Protein 6SND (pdb70)

CATH classification: 2.60.40.10

Foldseek 3Di:
DKAKAKPPQEDEEAFFDKDKIKMFIPWWLFQQKWKWWDDPPDDIGTAGGSFADGDPPRDPLWGKDDGTGMIMIMRRRHDLVNQTKMKMWGPRDDPIDIYPIYGYAYDDDFDFWDKDKAWADPVVVVVFKTKIKIKTPFGDDPDKDKWKAFVRDTDDPQWDKDKDPQDSPSSGIMMMIIGMGTSVVVVPTFKIKMWMDDPVDPDIDMDIGTPPD/DAKDKDFAAEAEAQAKGKIKIQDDDDFQQPQQKKKFKWWAFVVGDIGTQWIAHSVGDIDGDVVQPVFKDWDADRVRRMIMIMGGNDDQRPFTWMKMFMWGQADPPRPCHPDTDTDDIHPTDTYGYYNDAWDAWDKAWFAWEPVQDDPQKGKIWIKTDFTDDDDKDKDKPVPPDDDQKDWDDWDQDPVRGIMTMIMGIDGPVCAPPDWIWMWMADVNVRDIDIDTHHHDHD/DVVVVVVVVVVVVVVVVVD/DKAKAKPPQEDEDAFFDKDKIKMFIPWFLFQQKWKWFDDPPDDIGTADGSFADGDPPRDPLWGKHDGTGMIMIMRHRHDLQRQTKMKMWGPRDDDIDIYPIYGYAYDDDWDFWDKDKDWFDPVVLVVFKTKIKIKTPFGDDPDKDKWKAFVNHTDPDQKDKDKDDQDSPSSGIMMMIIGMGTSVVVVVTFKIKMWMDDPPDPHIDMDIDGPDD/DWAWDKDFAAEAEAQAKGKMKIAIDDDAQLPQFKKKFKWWADPVGDIGTAKIAGSVGDIDGDVVQPVFKDWDADRVRRMIMIMGGNDDQRPFTWMKMFMWGQADPPGPCHPPTDTDDIHPTGTHGYDPDAWDAWDKDWAAWPCKTKIWIKTDFTDDDDKDKDKPNPPDDPAKDWDDWDQDPVRGIITMIMGIGRPVCQVPDKIWMWMADVNVRDTDIGTHHHDD/DVVVVVVVVVVVVVVVVVD

Secondary structure (DSSP, 8-state):
---EEEE-SEEEE-TT--EEEEEEESS--TT-EEEEEE-TTS--EEEEETTTEEPTTS-TTEEEEEETTEEEEEESS--GGG-EEEEEEE-SSSS-EE---EEEEE----BPPEEEEEPPPHHHHHHTEEEEEEEEEEEBSS-EEEEEEETTEEP-SSEEEEEPPPPTTT--EEEEEEEEEEHHHHHH--EEEEEEEETT-SS-EEEEEETT-/--EEEE--SEE-TTS-EEEEEEE-SS-GGGSSEEEEEEEE-TTS-EEEEEEEETTS-EEE-HHHHTTEEEEEETTTTEEEEEE-S--GGG-EEEEEEEEE---TTSTTTT-----EE---EEEEE-SSPPBPPEEEEE---STTEETTEEEEEEEEEEEBSS--EEEEGGGT--SSEEEPPPEE-TTS-EEEEEEEEEEGGGTTTS-EEEEEEEGGGTEEEEEEE-----/-HHHHHHHHHHHHHHHHH-/---EEEE--SEE-TT--EEEEEEE-SS-TT-TTEEEEEEEE-TT--EEEEEEEETTS-EEE-HHHHTTEEEEEETTTTEEEEEE-S--GGG-EEEEEEEEE---TTSTTTT-----EE----EEEE-SSPPBPPEEEEE----EEEEEEEEEEEBSS--EEEEGGGT--TTEEEPPPEE-TTS-EEEEEEEEEEGGGTTT--EEEEEEEGGGTEEEEEEE----/---EEEE-SEEEE-TT--EEEEEEESS--TT-EEEEEE-SSS--EEEEETTTEEPTTS-TTEEEEEETTEEEEEESS--GGG-SEEEEEE-SSSS-EE---EEEEE----BPPEEEEEPPPHHHHHHTEEEEEEEEEEEBSS-EEEEEEETTEEP-SSEEEEEPPPPTTT--EEEEEEEEEEHHHHHH---EEEEEEETT-SS-EEEEE-S--/-HHHHHHHHHHHHHHHHH-

Radius of gyration: 31.7 Å; Cα contacts (8 Å, |Δi|>4): 2293; chains: 6; bounding box: 96×70×80 Å

Solvent-accessible surface area: 40713 Å² total; per-residue (Å²): 120,4,84,11,22,1,46,55,18,74,38,66,8,41,84,31,64,145,8,75,0,39,0,124,10,79,96,50,0,60,88,20,0,3,0,0,11,19,63,107,49,100,31,10,100,9,0,0,18,4,0,110,57,56,34,115,73,12,30,118,50,9,48,12,45,21,64,31,39,78,1,34,0,21,0,67,68,0,50,68,93,3,34,7,31,0,3,0,0,0,11,44,23,56,9,11,26,15,4,9,2,0,72,1,11,5,75,91,103,76,19,48,11,44,6,3,0,1,32,11,11,102,61,2,28,165,75,32,56,1,0,0,1,0,0,0,10,53,0,28,26,121,130,28,120,17,53,7,54,9,66,124,56,114,58,62,54,52,33,61,80,12,28,14,110,30,40,97,177,56,21,6,20,0,4,6,1,20,1,47,21,52,76,74,57,16,74,154,63,109,52,0,12,0,52,0,48,14,114,47,40,124,75,69,48,74,54,47,15,64,79,88,90,88,117,16,72,15,52,38,54,22,44,15,93,18,171,23,74,1,63,0,57,0,126,6,53,41,39,55,0,46,48,60,85,53,18,0,0,0,0,12,30,32,84,17,91,47,9,42,5,0,0,2,5,34,84,72,50,97,44,18,34,11,65,79,7,117,130,58,6,69,7,58,33,63,108,106,88,30,20,0,34,1,130,0,13,58,2,23,40,48,2,28,0,50,0,18,0,0,25,0,12,27,42,46,66,174,36,132,15,3,4,53,7,10,0,36,48,6,2,155,14,37,55,0,10,8,26,89,30,90,56,91,20,12,43,9,20,24,3,18,5,14,77,68,0,36,45,76,54,64,0,0,2,0,0,4,0,15,40,1,25,1,56,75,20,84,24,38,3,25,95,42,93,38,110,78,40,40,24,63,3,70,21,36,86,25,128,79,30,44,41,8,16,3,0,3,0,34,6,76,43,97,20,41,76,118,93,80,13,43,0,24,3,30,0,168,36,31,116,26,125,41,99,51,95,8,105,71,109,105,91,102,115,15,39,84,1,27,183,41,76,118,89,22,79,145,76,118,142,143,130,9,109,8,59,11,41,57,73,77,35,68,7,45,64,1,33,78,8,71,0,41,1,118,13,75,103,51,0,56,60,18,0,3,1,0,12,14,60,112,44,103,27,8,105,8,1,0,21,5,1,42,56,56,33,102,69,11,28,74,47,8,48,7,35,20,63,31,41,88,2,37,0,17,1,13,5,0,34,43,94,3,31,6,37,0,6,0,0,0,5,49,22,55,10,4,29,15,3,71,10,0,83,1,15,4,70,77,104,68,27,46,12,61,7,40,36,4,48,10,5,107,76,2,27,164,81,30,51,1,2,4,1,0,0,0,6,53,0,26,26,117,129,26,128,17,46,6,59,7,66,133,56,111,46,100,78,44,40,69,85,14,26,14,104,36,47,71,180,67,12,3,26,0,4,5,1,26,3,53,31,49,80,70,55,12,81,146,68,110,51,1,20,0,40,0,49,12,128,29,34,127,74,64,44,76,84,58,37,86,71,81,130,140,25,110,13,67,16,54,37,55,12,40,14,103,18,194,21,89,0,50,1,55,0,125,7,53,40,44,52,0,42,44,79,84,47,20,0,1,0,0,11,28,26,95,58,153,97,14,44,5,0,0,4,6,36,77,74,46,96,53,25,34,11,65,80,7,120,130,60,11,46,6,53,28,68,104,117,88,31,21,0,29,0,131,0,17,69,2,52,72,86,2,27,0,47,0,16,0,0,26,0,11,25,41,43,68,171,38,94,17,1,1,48,4,12,0,29,46,8,3,162,15,35,45,0,10,10,30,153,55,91,64,102,24,12,51,9,12,20,4,7,3,137,105,91,13,4,0,0,0,5,0,22,35,1,26,1,53,63,17,85,28,42,4,33,99,51,89,32,103,93,34,48,24,60,4,64,28,36,102,25,127,78,34,41,39,9,17,3,0,2,0,35,7,75,55,98,20,33,80,113,84,79,16,60,0,26,2,27,0,158,37,31,144,29,166,45,99,49,90,5,104,65,114,163,83,116,12,40,78,0,16,188,40,44,125,91,24,49,145,85,115,128,146

Nearest PDB structures (foldseek):
  6snc-assembly1_A  TM=1.003E+00  e=4.132E-43  Homo sapiens
  7o4y-assembly1_L  TM=9.523E-01  e=2.630E-38  Homo sapiens
  7dzx-assembly1_L  TM=9.570E-01  e=1.676E-37  Homo sapiens
  4kmt-assembly1_L  TM=9.050E-01  e=2.494E-38  Homo sapiens
  7jtg-assembly1_B  TM=9.204E-01  e=7.188E-38  Macaca mulatta

Sequence (918 aa):
DIQMTQSPSSLSASVGDKVTITCRASQSVTKYLNWYQFKTGQAPRILIYGTYTLLSGVSPRFSGAGSGSLYTLTITNIQPEDFATYYCQQAHSTPWTFGQGTHVAANRTVAAPSVFIFPPSDEQLKSGTASVVCLLNNFYPREAKVQWKVDNALQSGNSQESVTEQDSKDSTYSLSSTLTLSKADYEKHKVYACEVTHQGLSSPVTKSFNRGGVQLVESGPGLVQPWGTLSLTCRVSGDSVSNDNYYWAWIRQTPGRELQVIGTIYYSGTTYYNPSLRNRVTISLDKSVNVVSLRLGSVSAADTAQYYCVRMPSHGFWSTSFSYWYFDLWGRGHFVAVSWASTKGPSVFPLAPSSKSTSGGTAALGCLVKDYFPEPVTVSWNSGALTSGVHTFPAVLQSSGLYSLSSVVTVPSSSLGTQTYICNVDHKPSNTKVDKKVEPKSCNWFDITNWLWYIKLFIMIVDIQMTQSPSSLSASVGDKVTITCRASQSVTKYLNWYQFKTGQAPRILIYGTYTLLSGVSPRFSGAGSGSLYTLTITNIQPEDFATYYCQQAHSTPWTFGQGTHVAANRTVAAPSVFIFPPSDEQLKSGTASVVCLLNNFYPREAKVQWKVDNALQSGNSQESVTEQDSKDSTYSLSSTLTLSKADYEKHKVYACEVTHQGLSSPVTKSFNRGGEVQLVESGPGLVQPWGTLSLTCRVSGDSVSNDNYYWAWIRQTPGRELQVIGTIYYSGTTYYNPSLRNRVTISLDKSVNVVSLRLGSVSAADTAQYYCVRMPSHGFWSTSFSYWYFDLWGRGHFVAVSWASTKGPSVFPLAPSGTAALGCLVKDYFPEPVTVSWNSGALTSGVHTFPAVLQSSGLYSLSSVVTVPSSSLGTQTYICNVDHKPSNTKVDKKVEPKSNWFDITNWLWYIKLFIMIV

GO terms:
  GO:0019064 fusion of virus membrane with host plasma membrane (P, IDA)
  GO:0075512 clathrin-dependent endocytosis of virus by host cell (P, IDA)
  GO:0042802 identical protein binding (F, IPI)
  GO:0005515 protein binding (F, IPI)
  GO:0042783 symbiont-mediated evasion of host immune response (P, EXP)
  GO:0046718 symbiont entry into host cell (P, EXP)
  GO:1903905 positive regulation of establishment of T cell polarity (P, IDA)
  GO:1903908 positive regulation of plasma membrane raft polarization (P, IDA)
  GO:1903911 positive regulation of receptor clustering (P, IDA)
  GO:0007015 actin filament organization (P, IDA)
  GO:0019082 viral protein processing (P, IDA)
  GO:0046718 symbiont entry into host cell (P, IDA)
  GO:0048018 receptor ligand activity (F, IDA)
  GO:0020002 host cell plasma membrane (C, IDA)
  GO:0019062 virion attachment to host cell (P, IDA)

InterPro domains:
  IPR000328 Retroviral envelope protein GP41-like [PF00517] (530-719)
  IPR000328 Retroviral envelope protein GP41-like [cd09909] (539-665)
  IPR000777 Human immunodeficiency virus 1, envelope glycoprotein Gp120 [PF00516] (34-511)
  IPR036377 Gp120 core superfamily [G3DSA:2.170.40.20] (44-164)
  IPR036377 Gp120 core superfamily [G3DSA:2.170.40.20] (165-512)
  IPR036377 Gp120 core superfamily [SSF56502] (83-492)
  IPR037527 Envelope glycoprotein Gp160 [MF_04083] (5-856)

B-factor: mean 69.3, std 17.71, range [31.47, 141.69]

Organism: Human immunodeficiency virus type 1 group M subtype B (isolate HXB2) (NCBI:txid11706)

Structure (mmCIF, N/CA/C/O backbone):
data_6SND
#
_entry.id   6SND
#
_cell.length_a   137.707
_cell.length_b   137.707
_cell.length_c   146.719
_cell.angle_alpha   90.000
_cell.angle_beta   90.000
_cell.angle_gamma   90.000
#
_symmetry.space_group_name_H-M   'P 43 21 2'
#
loop_
_entity.id
_entity.type
_entity.pdbx_description
1 polymer 'LN01 light chain'
2 polymer 'LN01 heavy chain'
3 polymer 'Envelope glycoprotein gp160'
4 non-polymer 2-acetamido-2-deoxy-beta-D-glucopyranose
5 non-polymer 'dodecyl 2-(trimethylammonio)ethyl phosphate'
6 non-polymer PHOSPHOCHOLINE
7 non-polymer 1,2-DICAPROYL-SN-PHOSPHATIDYL-L-SERINE
#
loop_
_atom_site.group_PDB
_atom_site.id
_atom_site.type_symbol
_atom_site.label_atom_id
_atom_site.label_alt_id
_atom_site.label_comp_id
_atom_site.label_asym_id
_atom_site.label_entity_id
_atom_site.label_seq_id
_atom_site.pdbx_PDB_ins_code
_atom_site.Cartn_x
_atom_site.Cartn_y
_atom_site.Cartn_z
_atom_site.occupancy
_atom_site.B_iso_or_equiv
_atom_site.auth_seq_id
_atom_site.auth_comp_id
_atom_site.auth_asym_id
_atom_site.auth_atom_id
_atom_site.pdbx_PDB_model_num
ATOM 1 N N . ASP A 1 1 ? 11.01600 -8.46700 10.24900 1.000 66.75653 1 ASP A N 1
ATOM 2 C CA . ASP A 1 1 ? 10.73400 -9.85500 10.59700 1.000 58.65091 1 ASP A CA 1
ATOM 3 C C . ASP A 1 1 ? 11.81100 -10.43700 11.51000 1.000 58.40401 1 ASP A C 1
ATOM 4 O O . ASP A 1 1 ? 13.00400 -10.21700 11.30000 1.000 62.49916 1 ASP A O 1
ATOM 9 N N . ILE A 1 2 ? 11.37800 -11.17600 12.53000 1.000 55.76130 2 ILE A N 1
ATOM 10 C CA . ILE A 1 2 ? 12.30900 -11.80200 13.46200 1.000 56.08991 2 ILE A CA 1
ATOM 11 C C . ILE A 1 2 ? 12.97600 -12.98100 12.76500 1.000 51.89340 2 ILE A C 1
ATOM 12 O O . ILE A 1 2 ? 12.30700 -13.93200 12.34200 1.000 45.81449 2 ILE A O 1
ATOM 17 N N . GLN A 1 3 ? 14.29900 -12.92400 12.64600 1.000 52.47418 3 GLN A N 1
ATOM 18 C CA . GLN A 1 3 ? 15.06200 -14.00500 12.03900 1.000 49.60901 3 GLN A CA 1
ATOM 19 C C . GLN A 1 3 ? 15.38000 -15.09200 13.06000 1.000 47.68880 3 GLN A C 1
ATOM 20 O O . GLN A 1 3 ? 15.72400 -14.80700 14.21000 1.000 51.57540 3 GLN A O 1
ATOM 26 N N . MET A 1 4 ? 15.25900 -16.34400 12.62300 1.000 47.18550 4 MET A N 1
ATOM 27 C CA . MET A 1 4 ? 15.35700 -17.52200 13.47500 1.000 45.14202 4 MET A CA 1
ATOM 28 C C . MET A 1 4 ? 16.45100 -18.43800 12.94300 1.000 44.88007 4 MET A C 1
ATOM 29 O O . MET A 1 4 ? 16.53200 -18.67300 11.73300 1.000 42.83127 4 MET A O 1
ATOM 34 N N . THR A 1 5 ? 17.29200 -18.96500 13.83600 1.000 49.73916 5 THR A N 1
ATOM 35 C CA . THR A 1 5 ? 18.35000 -19.87500 13.40900 1.000 49.71354 5 THR A CA 1
ATOM 36 C C . THR A 1 5 ? 18.48300 -21.05000 14.36600 1.000 48.32559 5 THR A C 1
ATOM 37 O O . THR A 1 5 ? 18.61800 -20.86300 15.57900 1.000 51.71230 5 THR A O 1
ATOM 41 N N . GLN A 1 6 ? 18.43800 -22.25600 13.80600 1.000 44.57624 6 GLN A N 1
ATOM 42 C CA . GLN A 1 6 ? 18.59600 -23.49800 14.54500 1.000 43.57498 6 GLN A CA 1
ATOM 43 C C . GLN A 1 6 ? 20.02200 -24.01800 14.40300 1.000 47.06577 6 GLN A C 1
ATOM 44 O O . GLN A 1 6 ? 20.69000 -23.79000 13.39100 1.000 48.22586 6 GLN A O 1
ATOM 50 N N . SER A 1 7 ? 20.48200 -24.72600 15.43400 1.000 46.90446 7 SER A N 1
ATOM 51 C CA . SER A 1 7 ? 21.76700 -25.40500 15.41400 1.000 50.62564 7 SER A CA 1
ATOM 52 C C . SER A 1 7 ? 21.67700 -26.73300 16.15500 1.000 50.35272 7 SER A C 1
ATOM 53 O O . SER A 1 7 ? 21.04700 -26.81400 17.22400 1.000 50.64224 7 SER A O 1
ATOM 56 N N . PRO A 1 8 ? 22.28500 -27.79900 15.60700 1.000 51.00354 8 PRO A N 1
ATOM 57 C CA . PRO A 1 8 ? 22.94300 -27.75800 14.29600 1.000 51.02573 8 PRO A CA 1
ATOM 58 C C . PRO A 1 8 ? 21.95000 -27.87100 13.14300 1.000 44.98252 8 PRO A C 1
ATOM 59 O O . PRO A 1 8 ? 20.80200 -28.25200 13.36700 1.000 40.75297 8 PRO A O 1
ATOM 63 N N . SER A 1 9 ? 22.38600 -27.52900 11.92900 1.000 51.81596 9 SER A N 1
ATOM 64 C CA . SER A 1 9 ? 21.51300 -27.67300 10.76800 1.000 47.18346 9 SER A CA 1
ATOM 65 C C . SER A 1 9 ? 21.15200 -29.13600 10.54100 1.000 45.14122 9 SER A C 1
ATOM 66 O O . SER A 1 9 ? 19.98700 -29.47200 10.29900 1.000 40.92478 9 SER A O 1
ATOM 69 N N . SER A 1 10 ? 22.14300 -30.02000 10.61500 1.000 45.13596 10 SER A N 1
ATOM 70 C CA . SER A 1 10 ? 21.92100 -31.45500 10.58000 1.000 45.19276 10 SER A CA 1
ATOM 71 C C . SER A 1 10 ? 22.72300 -32.11200 11.69400 1.000 50.13902 10 SER A C 1
ATOM 72 O O . SER A 1 10 ? 23.76400 -31.60200 12.11600 1.000 54.42479 10 SER A O 1
ATOM 75 N N . LEU A 1 11 ? 22.22100 -33.24600 12.17100 1.000 49.65016 11 LEU A N 1
ATOM 76 C CA . LEU A 1 11 ? 22.95400 -34.07700 13.11200 1.000 55.52951 11 LEU A CA 1
ATOM 77 C C . LEU A 1 11 ? 22.51100 -35.51600 12.90500 1.000 56.93097 11 LEU A C 1
ATOM 78 O O . LEU A 1 11 ? 21.49700 -35.78700 12.25700 1.000 53.06689 11 LEU A O 1
ATOM 83 N N . SER A 1 12 ? 23.27700 -36.44300 13.47300 1.000 52.60452 12 SER A N 1
ATOM 84 C CA . SER A 1 12 ? 22.87000 -37.83800 13.50200 1.000 55.77757 12 SER A CA 1
ATOM 85 C C . SER A 1 12 ? 23.16100 -38.42500 14.87400 1.000 62.04889 12 SER A C 1
ATOM 86 O O . SER A 1 12 ? 24.09900 -38.01000 15.56100 1.000 65.89516 12 SER A O 1
ATOM 89 N N . ALA A 1 13 ? 22.34100 -39.39700 15.26400 1.000 54.07303 13 ALA A N 1
ATOM 90 C CA . ALA A 1 13 ? 22.35100 -39.91100 16.62300 1.000 60.31028 13 ALA A CA 1
ATOM 91 C C . ALA A 1 13 ? 22.02100 -41.39600 16.60400 1.000 66.92931 13 ALA A C 1
ATOM 92 O O . ALA A 1 13 ? 21.26800 -41.86900 15.74800 1.000 64.51620 13 ALA A O 1
ATOM 94 N N . SER A 1 14 ? 22.59300 -42.12300 17.55800 1.000 65.03902 14 SER A N 1
ATOM 95 C CA . SER A 1 14 ? 22.23400 -43.51600 17.77500 1.000 73.14248 14 SER A CA 1
ATOM 96 C C . SER A 1 14 ? 20.98300 -43.59800 18.64100 1.000 72.90162 14 SER A C 1
ATOM 97 O O . SER A 1 14 ? 20.72800 -42.73000 19.48100 1.000 69.78301 14 SER A O 1
ATOM 100 N N . VAL A 1 15 ? 20.19200 -44.65200 18.42000 1.000 62.59443 15 VAL A N 1
ATOM 101 C CA . VAL A 1 15 ? 18.98100 -44.85100 19.20900 1.000 64.11934 15 VAL A CA 1
ATOM 102 C C . VAL A 1 15 ? 19.34000 -44.93700 20.68500 1.000 71.79452 15 VAL A C 1
ATOM 103 O O . VAL A 1 15 ? 20.22000 -45.70900 21.08700 1.000 81.52157 15 VAL A O 1
ATOM 107 N N . GLY A 1 16 ? 18.64700 -44.14000 21.50300 1.000 71.40476 16 GLY A N 1
ATOM 108 C CA . GLY A 1 16 ? 18.87900 -44.05900 22.93000 1.000 78.18492 16 GLY A CA 1
ATOM 109 C C . GLY A 1 16 ? 19.54500 -42.76600 23.36200 1.000 73.23566 16 GLY A C 1
ATOM 110 O O . GLY A 1 16 ? 19.31800 -42.31000 24.49000 1.000 75.60020 16 GLY A O 1
ATOM 111 N N . ASP A 1 17 ? 20.37200 -42.18000 22.49700 1.000 81.33238 17 ASP A N 1
ATOM 112 C CA . ASP A 1 17 ? 21.09700 -40.96000 22.82300 1.000 77.87268 17 ASP A CA 1
ATOM 113 C C . ASP A 1 17 ? 20.13600 -39.83200 23.19700 1.000 70.60143 17 ASP A C 1
ATOM 114 O O . ASP A 1 17 ? 18.96800 -39.81100 22.79900 1.000 65.49144 17 ASP A O 1
ATOM 119 N N . LYS A 1 18 ? 20.65000 -38.88100 23.97100 1.000 76.31770 18 LYS A N 1
ATOM 120 C CA . LYS A 1 18 ? 19.98200 -37.60300 24.17000 1.000 69.50892 18 LYS A CA 1
ATOM 121 C C . LYS A 1 18 ? 20.35900 -36.66000 23.03500 1.000 61.45789 18 LYS A C 1
ATOM 122 O O . LYS A 1 18 ? 21.52100 -36.60400 22.62100 1.000 63.04561 18 LYS A O 1
ATOM 128 N N . VAL A 1 19 ? 19.37600 -35.91900 22.53000 1.000 66.76115 19 VAL A N 1
ATOM 129 C CA . VAL A 1 19 ? 19.59100 -35.00700 21.40900 1.000 59.63091 19 VAL A CA 1
ATOM 130 C C . VAL A 1 19 ? 19.01200 -33.65300 21.78400 1.000 55.96128 19 VAL A C 1
ATOM 131 O O . VAL A 1 19 ? 17.82900 -33.55500 22.12700 1.000 54.11383 19 VAL A O 1
ATOM 135 N N . THR A 1 20 ? 19.83300 -32.60800 21.71300 1.000 55.25034 20 THR A N 1
ATOM 136 C CA . THR A 1 20 ? 19.36500 -31.25500 21.97200 1.000 52.64812 20 THR A CA 1
ATOM 137 C C . THR A 1 20 ? 19.54200 -30.37700 20.74300 1.000 47.20014 20 THR A C 1
ATOM 138 O O . THR A 1 20 ? 20.58900 -30.40300 20.08700 1.000 48.20745 20 THR A O 1
ATOM 142 N N . ILE A 1 21 ? 18.50400 -29.60200 20.44400 1.000 51.83466 21 ILE A N 1
ATOM 143 C CA . ILE A 1 21 ? 18.42800 -28.74300 19.27000 1.000 47.04253 21 ILE A CA 1
ATOM 144 C C . ILE A 1 21 ? 18.21400 -27.32400 19.77400 1.000 48.26258 21 ILE A C 1
ATOM 145 O O . ILE A 1 21 ? 17.27600 -27.07600 20.54100 1.000 48.51026 21 ILE A O 1
ATOM 150 N N . THR A 1 22 ? 19.07200 -26.39600 19.35700 1.000 48.15546 22 THR A N 1
ATOM 151 C CA . THR A 1 22 ? 19.03900 -25.03900 19.88400 1.000 51.25189 22 THR A CA 1
ATOM 152 C C . THR A 1 22 ? 18.46200 -24.09400 18.84100 1.000 47.79629 22 THR A C 1
ATOM 153 O O . THR A 1 22 ? 18.74000 -24.22700 17.64700 1.000 44.99229 22 THR A O 1
ATOM 157 N N . CYS A 1 23 ? 17.64600 -23.14800 19.29900 1.000 49.67885 23 CYS A N 1
ATOM 158 C CA . CYS A 1 23 ? 16.96800 -22.18600 18.43600 1.000 47.11108 23 CYS A CA 1
ATOM 159 C C . CYS A 1 23 ? 17.19500 -20.78700 18.99300 1.000 52.39696 23 CYS A C 1
ATOM 160 O O . CYS A 1 23 ? 16.74000 -20.47500 20.10000 1.000 54.78848 23 CYS A O 1
ATOM 163 N N . ARG A 1 24 ? 17.92400 -19.95800 18.24700 1.000 51.68324 24 ARG A N 1
ATOM 164 C CA . ARG A 1 24 ? 18.20500 -18.58900 18.64800 1.000 57.28727 24 ARG A CA 1
ATOM 165 C C . ARG A 1 24 ? 17.46000 -17.61000 17.75000 1.000 55.60255 24 ARG A C 1
ATOM 166 O O . ARG A 1 24 ? 17.29600 -17.84300 16.54600 1.000 51.89803 24 ARG A O 1
ATOM 174 N N . ALA A 1 25 ? 17.00100 -16.51800 18.35400 1.000 45.90794 25 ALA A N 1
ATOM 175 C CA . ALA A 1 25 ? 16.19200 -15.51000 17.69100 1.000 45.15027 25 ALA A CA 1
ATOM 176 C C . ALA A 1 25 ? 16.90900 -14.16800 17.70700 1.000 52.29709 25 ALA A C 1
ATOM 177 O O . ALA A 1 25 ? 17.74700 -13.90200 18.57400 1.000 57.96933 25 ALA A O 1
ATOM 179 N N . SER A 1 26 ? 16.57300 -13.32200 16.73000 1.000 47.36148 26 SER A N 1
ATOM 180 C CA . SER A 1 26 ? 17.26200 -12.04400 16.58600 1.000 54.92507 26 SER A CA 1
ATOM 181 C C . SER A 1 26 ? 16.82800 -11.06000 17.66600 1.000 59.66084 26 SER A C 1
ATOM 182 O O . SER A 1 26 ? 17.61300 -10.19500 18.07100 1.000 67.36943 26 SER A O 1
ATOM 185 N N . GLN A 1 27 ? 15.59400 -11.18100 18.14300 1.000 56.33000 27 GLN A N 1
ATOM 186 C CA . GLN A 1 27 ? 15.08700 -10.46500 19.30200 1.000 60.51539 27 GLN A CA 1
ATOM 187 C C . GLN A 1 27 ? 14.81000 -11.45200 20.42700 1.000 57.98515 27 GLN A C 1
ATOM 188 O O . GLN A 1 27 ? 15.01300 -12.66200 20.29400 1.000 53.12209 27 GLN A O 1
ATOM 194 N N . SER A 1 28 ? 14.33700 -10.91900 21.54800 1.000 64.24263 28 SER A N 1
ATOM 195 C CA . SER A 1 28 ? 13.70800 -11.75400 22.55700 1.000 62.00730 28 SER A CA 1
ATOM 196 C C . SER A 1 28 ? 12.27700 -12.05800 22.13300 1.000 56.01674 28 SER A C 1
ATOM 197 O O . SER A 1 28 ? 11.54400 -11.17600 21.67800 1.000 56.62269 28 SER A O 1
ATOM 200 N N . VAL A 1 29 ? 11.88500 -13.32000 22.29000 1.000 59.31155 29 VAL A N 1
ATOM 201 C CA . VAL A 1 29 ? 10.57500 -13.80500 21.87500 1.000 53.79391 29 VAL A CA 1
ATOM 202 C C . VAL A 1 29 ? 9.67900 -14.09300 23.07100 1.000 55.50087 29 VAL A C 1
ATOM 203 O O . VAL A 1 29 ? 8.49500 -14.41800 22.89200 1.000 52.39207 29 VAL A O 1
ATOM 207 N N . THR A 1 30 ? 10.16800 -13.82400 24.28300 1.000 55.88708 30 THR A N 1
ATOM 208 C CA . THR A 1 30 ? 9.47100 -14.06900 25.54200 1.000 59.07746 30 THR A CA 1
ATOM 209 C C . THR A 1 30 ? 8.60000 -15.31700 25.47800 1.000 54.11913 30 THR A C 1
ATOM 210 O O . THR A 1 30 ? 7.37000 -15.23300 25.48400 1.000 53.61867 30 THR A O 1
ATOM 214 N N . LYS A 1 31 ? 9.24800 -16.47300 25.37100 1.000 54.62026 31 LYS A N 1
ATOM 215 C CA . LYS A 1 31 ? 8.67100 -17.80000 25.55900 1.000 51.84923 31 LYS A CA 1
ATOM 216 C C . LYS A 1 31 ? 7.52800 -18.12700 24.60100 1.000 46.65364 31 LYS A C 1
ATOM 217 O O . LYS A 1 31 ? 6.86100 -19.15400 24.77900 1.000 45.54455 31 LYS A O 1
ATOM 223 N N . TYR A 1 32 ? 7.27500 -17.30100 23.58600 1.000 53.60202 32 TYR A N 1
ATOM 224 C CA . TYR A 1 32 ? 6.30100 -17.65800 22.55000 1.000 49.06440 32 TYR A CA 1
ATOM 225 C C . TYR A 1 32 ? 7.01000 -18.44400 21.44600 1.000 43.90489 32 TYR A C 1
ATOM 226 O O . TYR A 1 32 ? 7.25100 -17.96000 20.33900 1.000 41.33987 32 TYR A O 1
ATOM 235 N N . LEU A 1 33 ? 7.32000 -19.70000 21.75900 1.000 47.77300 33 LEU A N 1
ATOM 236 C CA . LEU A 1 33 ? 8.21000 -20.49400 20.92000 1.000 44.19627 33 LEU A CA 1
ATOM 237 C C . LEU A 1 33 ? 7.61800 -21.88400 20.74900 1.000 41.98744 33 LEU A C 1
ATOM 238 O O . LEU A 1 33 ? 7.40600 -22.59300 21.73800 1.000 44.84983 33 LEU A O 1
ATOM 243 N N . ASN A 1 34 ? 7.35600 -22.27100 19.50400 1.000 44.23542 34 ASN A N 1
ATOM 244 C CA . ASN A 1 34 ? 6.69900 -23.52900 19.18800 1.000 42.33513 34 ASN A CA 1
ATOM 245 C C . ASN A 1 34 ? 7.66700 -24.44700 18.45100 1.000 38.59576 34 ASN A C 1
ATOM 246 O O . ASN A 1 34 ? 8.56100 -23.98400 17.73800 1.000 36.32831 34 ASN A O 1
ATOM 251 N N . TRP A 1 35 ? 7.47800 -25.75400 18.62200 1.000 43.06610 35 TRP A N 1
ATOM 252 C CA . TRP A 1 35 ? 8.29300 -26.76800 17.97000 1.000 40.63684 35 TRP A CA 1
ATOM 253 C C . TRP A 1 35 ? 7.39000 -27.70800 17.18400 1.000 39.61647 35 TRP A C 1
ATOM 254 O O . TRP A 1 35 ? 6.39100 -28.21300 17.72400 1.000 43.09627 35 TRP A O 1
ATOM 265 N N . TYR A 1 36 ? 7.82300 -28.02300 15.95500 1.000 40.61526 36 TYR A N 1
ATOM 266 C CA . TYR A 1 36 ? 7.09300 -28.86300 15.01400 1.000 40.48576 36 TYR A CA 1
ATOM 267 C C . TYR A 1 36 ? 7.99600 -29.97200 14.49300 1.000 40.29655 36 TYR A C 1
ATOM 268 O O . TYR A 1 36 ? 9.21200 -29.79200 14.34800 1.000 38.61175 36 TYR A O 1
ATOM 277 N N . GLN A 1 37 ? 7.36800 -31.10100 14.15900 1.000 39.53162 37 GLN A N 1
ATOM 278 C CA . GLN A 1 37 ? 8.02200 -32.27000 13.58200 1.000 40.90634 37 GLN A CA 1
ATOM 279 C C . GLN A 1 37 ? 7.56600 -32.51700 12.14800 1.000 40.59717 37 GLN A C 1
ATOM 280 O O . GLN A 1 37 ? 6.36200 -32.57600 11.87400 1.000 43.01506 37 GLN A O 1
ATOM 286 N N . PHE A 1 38 ? 8.53100 -32.66200 11.24200 1.000 41.66394 38 PHE A N 1
ATOM 287 C CA . PHE A 1 38 ? 8.30300 -32.90300 9.82300 1.000 42.01644 38 PHE A CA 1
ATOM 288 C C . PHE A 1 38 ? 8.92800 -34.24200 9.46100 1.000 45.64769 38 PHE A C 1
ATOM 289 O O . PHE A 1 38 ? 10.14600 -34.42100 9.59800 1.000 44.82557 38 PHE A O 1
ATOM 297 N N . LYS A 1 39 ? 8.09000 -35.19300 9.05200 1.000 50.81267 39 LYS A N 1
ATOM 298 C CA . LYS A 1 39 ? 8.55200 -36.44900 8.48500 1.000 55.25415 39 LYS A CA 1
ATOM 299 C C . LYS A 1 39 ? 7.95700 -36.62200 7.09600 1.000 57.79564 39 LYS A C 1
ATOM 300 O O . LYS A 1 39 ? 6.83100 -36.19200 6.82900 1.000 58.81996 39 LYS A O 1
ATOM 306 N N . THR A 1 40 ? 8.72300 -37.25000 6.20800 1.000 71.25832 40 THR A N 1
ATOM 307 C CA . THR A 1 40 ? 8.20100 -37.59500 4.89300 1.000 75.54171 40 THR A CA 1
ATOM 308 C C . THR A 1 40 ? 7.16200 -38.70100 5.03900 1.000 83.43409 40 THR A C 1
ATOM 309 O O . THR A 1 40 ? 7.39600 -39.69100 5.73800 1.000 87.01111 40 THR A O 1
ATOM 313 N N . GLY A 1 41 ? 6.01800 -38.54500 4.38000 1.000 80.91159 41 GLY A N 1
ATOM 314 C CA . GLY A 1 41 ? 4.97400 -39.54100 4.51100 1.000 89.51210 41 GLY A CA 1
ATOM 315 C C . GLY A 1 41 ? 3.75200 -39.05500 5.26100 1.000 90.39993 41 GLY A C 1
ATOM 316 O O . GLY A 1 41 ? 2.62000 -39.35400 4.86700 1.000 97.36636 41 GLY A O 1
ATOM 317 N N . GLN A 1 42 ? 3.96000 -38.30500 6.33700 1.000 77.30985 42 GLN A N 1
ATOM 318 C CA . GLN A 1 42 ? 2.87400 -37.82400 7.17600 1.000 78.43576 42 GLN A CA 1
ATOM 319 C C . GLN A 1 42 ? 2.76700 -36.30800 7.07700 1.000 71.52804 42 GLN A C 1
ATOM 320 O O . GLN A 1 42 ? 3.66800 -35.62000 6.59000 1.000 65.28127 42 GLN A O 1
ATOM 326 N N . ALA A 1 43 ? 1.63900 -35.79600 7.55800 1.000 64.26686 43 ALA A N 1
ATOM 327 C CA . ALA A 1 43 ? 1.45300 -34.36200 7.66000 1.000 58.77804 43 ALA A CA 1
ATOM 328 C C . ALA A 1 43 ? 2.33400 -33.79500 8.77100 1.000 51.99665 43 ALA A C 1
ATOM 329 O O . ALA A 1 43 ? 2.59400 -34.46900 9.77100 1.000 53.46420 43 ALA A O 1
ATOM 331 N N . PRO A 1 44 ? 2.83900 -32.57300 8.59600 1.000 45.26796 44 PRO A N 1
ATOM 332 C CA . PRO A 1 44 ? 3.53000 -31.89100 9.69600 1.000 40.04594 44 PRO A CA 1
ATOM 333 C C . PRO A 1 44 ? 2.73100 -31.95100 10.99000 1.000 43.79034 44 PRO A C 1
ATOM 334 O O . PRO A 1 44 ? 1.50000 -32.01200 10.98900 1.000 49.34879 44 PRO A O 1
ATOM 338 N N . ARG A 1 45 ? 3.45500 -31.91500 12.10200 1.000 43.67696 45 ARG A N 1
ATOM 339 C CA . ARG A 1 45 ? 2.89000 -32.23600 13.40200 1.000 48.11932 45 ARG A CA 1
ATOM 340 C C . ARG A 1 45 ? 3.53300 -31.35100 14.45500 1.000 44.49355 45 ARG A C 1
ATOM 341 O O . ARG A 1 45 ? 4.76200 -31.30100 14.55700 1.000 40.65292 45 ARG A O 1
ATOM 349 N N . ILE A 1 46 ? 2.70900 -30.65200 15.22900 1.000 43.17881 46 ILE A N 1
ATOM 350 C CA . ILE A 1 46 ? 3.22900 -29.85900 16.33400 1.000 41.47076 46 ILE A CA 1
ATOM 351 C C . ILE A 1 46 ? 3.59300 -30.80800 17.46500 1.000 45.13910 46 ILE A C 1
ATOM 352 O O . ILE A 1 46 ? 2.97600 -31.86500 17.64000 1.000 50.51382 46 ILE A O 1
ATOM 357 N N . LEU A 1 47 ? 4.61300 -30.44700 18.23700 1.000 40.86671 47 LEU A N 1
ATOM 358 C CA . LEU A 1 47 ? 4.85400 -31.17800 19.47000 1.000 45.81796 47 LEU A CA 1
ATOM 359 C C . LEU A 1 47 ? 4.92300 -30.25300 20.67600 1.000 47.45919 47 LEU A C 1
ATOM 360 O O . LEU A 1 47 ? 4.49000 -30.63900 21.76600 1.000 53.20637 47 LEU A O 1
ATOM 365 N N . ILE A 1 48 ? 5.44400 -29.03600 20.52000 1.000 46.28019 48 ILE A N 1
ATOM 366 C CA . ILE A 1 48 ? 5.46000 -28.12700 21.66100 1.000 49.14213 48 ILE A CA 1
ATOM 367 C C . ILE A 1 48 ? 4.96300 -26.74500 21.26600 1.000 47.18495 48 ILE A C 1
ATOM 368 O O . ILE A 1 48 ? 5.16100 -26.29400 20.13700 1.000 42.62049 48 ILE A O 1
ATOM 373 N N . TYR A 1 49 ? 4.29000 -26.07900 22.20500 1.000 43.23706 49 TYR A N 1
ATOM 374 C CA . TYR A 1 49 ? 3.89800 -24.69100 22.02900 1.000 42.84913 49 TYR A CA 1
ATOM 375 C C . TYR A 1 49 ? 4.24100 -23.94800 23.31200 1.000 46.83447 49 TYR A C 1
ATOM 376 O O . TYR A 1 49 ? 4.18800 -24.51200 24.40800 1.000 51.23143 49 TYR A O 1
ATOM 385 N N . GLY A 1 50 ? 4.58800 -22.67500 23.16100 1.000 43.78443 50 GLY A N 1
ATOM 386 C CA . GLY A 1 50 ? 4.93500 -21.82500 24.28300 1.000 48.01504 50 GLY A CA 1
ATOM 387 C C . GLY A 1 50 ? 6.07800 -22.35100 25.13000 1.000 50.40800 50 GLY A C 1
ATOM 388 O O . GLY A 1 50 ? 5.94800 -22.44900 26.35400 1.000 55.76760 50 GLY A O 1
ATOM 389 N N . THR A 1 51 ? 7.18300 -22.72400 24.47900 1.000 49.92019 51 THR A N 1
ATOM 390 C CA . THR A 1 51 ? 8.40700 -23.19300 25.12900 1.000 52.38488 51 THR A CA 1
ATOM 391 C C . THR A 1 51 ? 8.29500 -24.56400 25.79000 1.000 54.95585 51 THR A C 1
ATOM 392 O O . THR A 1 51 ? 9.03700 -25.48400 25.43400 1.000 53.37982 51 THR A O 1
ATOM 396 N N . TYR A 1 52 ? 7.38200 -24.71600 26.75600 1.000 48.79602 52 TYR A N 1
ATOM 397 C CA . TYR A 1 52 ? 7.35000 -25.91200 27.59100 1.000 53.29277 52 TYR A CA 1
ATOM 398 C C . TYR A 1 52 ? 6.18500 -26.86100 27.34700 1.000 53.48830 52 TYR A C 1
ATOM 399 O O . TYR A 1 52 ? 6.30600 -28.04300 27.68500 1.000 56.42660 52 TYR A O 1
ATOM 408 N N . THR A 1 53 ? 5.07500 -26.40000 26.77800 1.000 52.67493 53 THR A N 1
ATOM 409 C CA . THR A 1 53 ? 3.84200 -27.18200 26.81500 1.000 55.51907 53 THR A CA 1
ATOM 410 C C . THR A 1 53 ? 3.84500 -28.28400 25.75800 1.000 52.11651 53 THR A C 1
ATOM 411 O O . THR A 1 53 ? 4.00200 -28.01500 24.56300 1.000 46.14974 53 THR A O 1
ATOM 415 N N . LEU A 1 54 ? 3.66500 -29.52400 26.21500 1.000 54.43214 54 LEU A N 1
ATOM 416 C CA . LEU A 1 54 ? 3.50800 -30.67600 25.33800 1.000 53.36622 54 LEU A CA 1
ATOM 417 C C . LEU A 1 54 ? 2.06000 -30.78900 24.87900 1.000 55.28696 54 LEU A C 1
ATOM 418 O O . LEU A 1 54 ? 1.13200 -30.50300 25.64100 1.000 60.60516 54 LEU A O 1
ATOM 423 N N . LEU A 1 55 ? 1.86200 -31.20900 23.63300 1.000 50.43546 55 LEU A N 1
ATOM 424 C CA . LEU A 1 55 ? 0.50800 -31.46900 23.16700 1.000 53.83290 55 LEU A CA 1
ATOM 425 C C . LEU A 1 55 ? 0.15300 -32.93900 23.37400 1.000 60.75523 55 LEU A C 1
ATOM 426 O O . LEU A 1 55 ? 1.02600 -33.80200 23.49600 1.000 61.15865 55 LEU A O 1
ATOM 431 N N . SER A 1 56 ? -1.15100 -33.20700 23.44600 1.000 64.25709 56 SER A N 1
ATOM 432 C CA . SER A 1 56 ? -1.63300 -34.57100 23.62400 1.000 72.50663 56 SER A CA 1
ATOM 433 C C . SER A 1 56 ? -1.08000 -35.48400 22.53500 1.000 70.17871 56 SER A C 1
ATOM 434 O O . SER A 1 56 ? -0.97000 -35.09200 21.37000 1.000 64.07002 56 SER A O 1
ATOM 437 N N . GLY A 1 57 ? -0.73500 -36.71200 22.91600 1.000 77.42991 57 GLY A N 1
ATOM 438 C CA . GLY A 1 57 ? -0.22700 -37.67900 21.96800 1.000 76.87475 57 GLY A CA 1
ATOM 439 C C . GLY A 1 57 ? 1.22800 -37.51100 21.59500 1.000 68.97368 57 GLY A C 1
ATOM 440 O O . GLY A 1 57 ? 1.77500 -38.37400 20.89700 1.000 69.24308 57 GLY A O 1
ATOM 441 N N . VAL A 1 58 ? 1.87100 -36.43200 22.02600 1.000 63.18150 58 VAL A N 1
ATOM 442 C CA . VAL A 1 58 ? 3.31300 -36.28600 21.87700 1.000 57.27755 58 VAL A CA 1
ATOM 443 C C . VAL A 1 58 ? 3.99300 -36.99800 23.03700 1.000 63.22107 58 VAL A C 1
ATOM 444 O O . VAL A 1 58 ? 3.61500 -36.81400 24.20100 1.000 68.39378 58 VAL A O 1
ATOM 448 N N . SER A 1 59 ? 4.99800 -37.81000 22.72600 1.000 63.45155 59 SER A N 1
ATOM 449 C CA . SER A 1 59 ? 5.65200 -38.59000 23.75900 1.000 70.38679 59 SER A CA 1
ATOM 450 C C . SER A 1 59 ? 6.46900 -37.68200 24.67800 1.000 68.39906 59 SER A C 1
ATOM 451 O O . SER A 1 59 ? 7.03400 -36.67900 24.23500 1.000 60.67182 59 SER A O 1
ATOM 454 N N . PRO A 1 60 ? 6.54000 -38.01500 25.97100 1.000 68.66795 60 PRO A N 1
ATOM 455 C CA . PRO A 1 60 ? 7.25300 -37.15200 26.92300 1.000 68.36349 60 PRO A CA 1
ATOM 456 C C . PRO A 1 60 ? 8.76400 -37.18900 26.77700 1.000 66.08632 60 PRO A C 1
ATOM 457 O O . PRO A 1 60 ? 9.45200 -36.48300 27.52400 1.000 66.49729 60 PRO A O 1
ATOM 461 N N . ARG A 1 61 ? 9.30100 -38.00000 25.85900 1.000 74.12065 61 ARG A N 1
ATOM 462 C CA . ARG A 1 61 ? 10.70700 -37.86800 25.49200 1.000 70.82618 61 ARG A CA 1
ATOM 463 C C . ARG A 1 61 ? 11.01800 -36.45000 25.03600 1.000 62.13450 61 ARG A C 1
ATOM 464 O O . ARG A 1 61 ? 12.09500 -35.91500 25.32400 1.000 61.60261 61 ARG A O 1
ATOM 472 N N . PHE A 1 62 ? 10.08600 -35.83000 24.31900 1.000 61.32255 62 PHE A N 1
ATOM 473 C CA . PHE A 1 62 ? 10.25500 -34.45000 23.89400 1.000 54.13142 62 PHE A CA 1
ATOM 474 C C . PHE A 1 62 ? 10.05000 -33.50500 25.06800 1.000 56.66926 62 PHE A C 1
ATOM 475 O O . PHE A 1 62 ? 9.12300 -33.67300 25.86600 1.000 61.62034 62 PHE A O 1
ATOM 483 N N . SER A 1 63 ? 10.91500 -32.50200 25.17100 1.000 56.04392 63 SER A N 1
ATOM 484 C CA . SER A 1 63 ? 10.79900 -31.53500 26.25000 1.000 59.02619 63 SER A CA 1
ATOM 485 C C . SER A 1 63 ? 11.39500 -30.21300 25.79700 1.000 54.29984 63 SER A C 1
ATOM 486 O O . SER A 1 63 ? 12.42500 -30.18500 25.12100 1.000 51.78590 63 SER A O 1
ATOM 489 N N . GLY A 1 64 ? 10.74200 -29.12200 26.17400 1.000 57.37206 64 GLY A N 1
ATOM 490 C CA . GLY A 1 64 ? 11.16000 -27.82200 25.69900 1.000 53.87813 64 GLY A CA 1
ATOM 491 C C . GLY A 1 64 ? 11.70600 -26.98100 26.83000 1.000 59.42846 64 GLY A C 1
ATOM 492 O O . GLY A 1 64 ? 11.35000 -27.18900 27.99300 1.000 65.20612 64 GLY A O 1
ATOM 493 N N . ALA A 1 65 ? 12.55800 -26.01500 26.50300 1.000 53.76267 65 ALA A N 1
ATOM 494 C CA . ALA A 1 65 ? 13.17400 -25.19100 27.53200 1.000 59.76973 65 ALA A CA 1
ATOM 495 C C . ALA A 1 65 ? 13.68400 -23.92300 26.87500 1.000 57.88162 65 ALA A C 1
ATOM 496 O O . ALA A 1 65 ? 13.87600 -23.87200 25.66100 1.000 52.85621 65 ALA A O 1
ATOM 498 N N . GLY A 1 66 ? 13.86700 -22.88700 27.68300 1.000 52.83186 66 GLY A N 1
ATOM 499 C CA . GLY A 1 66 ? 14.49800 -21.69400 27.16200 1.000 52.81893 66 GLY A CA 1
ATOM 500 C C . GLY A 1 66 ? 13.85000 -20.41700 27.64100 1.000 55.45352 66 GLY A C 1
ATOM 501 O O . GLY A 1 66 ? 12.86400 -20.44700 28.38400 1.000 57.19712 66 GLY A O 1
ATOM 502 N N . SER A 1 67 ? 14.39500 -19.28800 27.20100 1.000 53.63281 67 SER A N 1
ATOM 503 C CA . SER A 1 67 ? 13.85600 -17.97500 27.53300 1.000 56.74265 67 SER A CA 1
ATOM 504 C C . SER A 1 67 ? 14.60400 -16.94400 26.70400 1.000 57.35317 67 SER A C 1
ATOM 505 O O . SER A 1 67 ? 15.59800 -17.25500 26.04000 1.000 56.27795 67 SER A O 1
ATOM 508 N N . GLY A 1 68 ? 14.10700 -15.71600 26.74400 1.000 60.82154 68 GLY A N 1
ATOM 509 C CA . GLY A 1 68 ? 14.79300 -14.64100 26.05300 1.000 62.84407 68 GLY A CA 1
ATOM 510 C C . GLY A 1 68 ? 14.85800 -14.92100 24.56700 1.000 56.30264 68 GLY A C 1
ATOM 511 O O . GLY A 1 68 ? 13.83400 -15.10800 23.89800 1.000 50.72298 68 GLY A O 1
ATOM 512 N N . SER A 1 69 ? 16.07600 -14.95200 24.03200 1.000 65.29046 69 SER A N 1
ATOM 513 C CA . SER A 1 69 ? 16.30900 -15.23600 22.62400 1.000 60.27162 69 SER A CA 1
ATOM 514 C C . SER A 1 69 ? 16.78500 -16.66200 22.36400 1.000 56.34219 69 SER A C 1
ATOM 515 O O . SER A 1 69 ? 17.16500 -16.97200 21.23200 1.000 53.22502 69 SER A O 1
ATOM 518 N N . LEU A 1 70 ? 16.77900 -17.53700 23.37000 1.000 58.34809 70 LEU A N 1
ATOM 519 C CA . LEU A 1 70 ? 17.45800 -18.82500 23.24600 1.000 56.49615 70 LEU A CA 1
ATOM 520 C C . LEU A 1 70 ? 16.59300 -19.93400 23.82300 1.000 53.48537 70 LEU A C 1
ATOM 521 O O . LEU A 1 70 ? 16.26300 -19.91200 25.01400 1.000 57.17671 70 LEU A O 1
ATOM 526 N N . TYR A 1 71 ? 16.20100 -20.88200 22.96900 1.000 52.85838 71 TYR A N 1
ATOM 527 C CA . TYR A 1 71 ? 15.34300 -21.99200 23.35700 1.000 50.32482 71 TYR A CA 1
ATOM 528 C C . TYR A 1 71 ? 15.98800 -23.29200 22.89100 1.000 48.36742 71 TYR A C 1
ATOM 529 O O . TYR A 1 71 ? 16.93200 -23.29100 22.09700 1.000 47.83108 71 TYR A O 1
ATOM 538 N N . THR A 1 72 ? 15.45200 -24.41900 23.36700 1.000 54.25059 72 THR A N 1
ATOM 539 C CA . THR A 1 72 ? 16.07100 -25.72400 23.15000 1.000 53.78077 72 THR A CA 1
ATOM 540 C C . THR A 1 72 ? 15.02200 -26.82100 23.25000 1.000 51.60214 72 THR A C 1
ATOM 541 O O . THR A 1 72 ? 14.27600 -26.89300 24.23700 1.000 54.59563 72 THR A O 1
ATOM 545 N N . LEU A 1 73 ? 14.96200 -27.65100 22.21100 1.000 50.42788 73 LEU A N 1
ATOM 546 C CA . LEU A 1 73 ? 14.16500 -28.87000 22.18900 1.000 49.55512 73 LEU A CA 1
ATOM 547 C C . LEU A 1 73 ? 15.06400 -30.04000 22.56600 1.000 53.68833 73 LEU A C 1
ATOM 548 O O . LEU A 1 73 ? 16.22700 -30.09100 22.15600 1.000 54.10355 73 LEU A O 1
ATOM 553 N N . THR A 1 74 ? 14.53200 -30.98300 23.34000 1.000 52.48327 74 THR A N 1
ATOM 554 C CA . THR A 1 74 ? 15.33200 -32.10500 23.81000 1.000 58.01011 74 THR A CA 1
ATOM 555 C C . THR A 1 74 ? 14.57200 -33.40900 23.62900 1.000 59.16060 74 THR A C 1
ATOM 556 O O . THR A 1 74 ? 13.43400 -33.54600 24.09400 1.000 60.69659 74 THR A O 1
ATOM 560 N N . ILE A 1 75 ? 15.20900 -34.35100 22.94100 1.000 55.42485 75 ILE A N 1
ATOM 561 C CA . ILE A 1 75 ? 14.71000 -35.70600 22.75900 1.000 58.42699 75 ILE A CA 1
ATOM 562 C C . ILE A 1 75 ? 15.50900 -36.60700 23.68900 1.000 67.15450 75 ILE A C 1
ATOM 563 O O . ILE A 1 75 ? 16.73200 -36.73900 23.54000 1.000 68.89683 75 ILE A O 1
ATOM 568 N N . THR A 1 76 ? 14.82300 -37.21400 24.66000 1.000 65.38623 76 THR A N 1
ATOM 569 C CA . THR A 1 76 ? 15.51000 -37.79200 25.80900 1.000 74.74867 76 THR A CA 1
ATOM 570 C C . THR A 1 76 ? 16.08700 -39.17000 25.50300 1.000 80.26400 76 THR A C 1
ATOM 571 O O . THR A 1 76 ? 17.23200 -39.45900 25.86800 1.000 86.04406 76 THR A O 1
ATOM 575 N N . ASN A 1 77 ? 15.32500 -40.02900 24.82900 1.000 69.23915 77 ASN A N 1
ATOM 576 C CA . ASN A 1 77 ? 15.71600 -41.42400 24.63600 1.000 77.02308 77 ASN A CA 1
ATOM 577 C C . ASN A 1 77 ? 15.43400 -41.84100 23.19300 1.000 72.00405 77 ASN A C 1
ATOM 578 O O . ASN A 1 77 ? 14.73400 -42.81900 22.92600 1.000 76.61838 77 ASN A O 1
ATOM 583 N N . ILE A 1 78 ? 15.95000 -41.04600 22.24800 1.000 67.94583 78 ILE A N 1
ATOM 584 C CA . ILE A 1 78 ? 15.53400 -41.00600 20.84500 1.000 61.26801 78 ILE A CA 1
ATOM 585 C C . ILE A 1 78 ? 15.19600 -42.38800 20.28900 1.000 67.10551 78 ILE A C 1
ATOM 586 O O . ILE A 1 78 ? 15.93400 -43.36000 20.49200 1.000 75.16882 78 ILE A O 1
ATOM 591 N N . GLN A 1 79 ? 14.05000 -42.48700 19.62800 1.000 68.08234 79 GLN A N 1
ATOM 592 C CA . GLN A 1 79 ? 13.47800 -43.72800 19.13800 1.000 74.50436 79 GLN A CA 1
ATOM 593 C C . GLN A 1 79 ? 13.36900 -43.69200 17.61800 1.000 69.05244 79 GLN A C 1
ATOM 594 O O . GLN A 1 79 ? 13.46400 -42.61900 17.01000 1.000 60.33452 79 GLN A O 1
ATOM 600 N N . PRO A 1 80 ? 13.19900 -44.85300 16.96600 1.000 76.90586 80 PRO A N 1
ATOM 601 C CA . PRO A 1 80 ? 13.12000 -44.85900 15.49300 1.000 72.92386 80 PRO A CA 1
ATOM 602 C C . PRO A 1 80 ? 12.09800 -43.88300 14.93400 1.000 65.35510 80 PRO A C 1
ATOM 603 O O . PRO A 1 80 ? 12.33600 -43.27900 13.88100 1.000 59.06511 80 PRO A O 1
ATOM 607 N N . GLU A 1 81 ? 10.96300 -43.71400 15.61000 1.000 73.11392 81 GLU A N 1
ATOM 608 C CA . GLU A 1 81 ? 9.91800 -42.81700 15.13400 1.000 67.45772 81 GLU A CA 1
ATOM 609 C C . GLU A 1 81 ? 10.25400 -41.34800 15.36200 1.000 58.34471 81 GLU A C 1
ATOM 610 O O . GLU A 1 81 ? 9.49900 -40.48100 14.91100 1.000 53.42792 81 GLU A O 1
ATOM 616 N N . ASP A 1 82 ? 11.35700 -41.05200 16.05000 1.000 64.23170 82 ASP A N 1
ATOM 617 C CA . ASP A 1 82 ? 11.77500 -39.68500 16.33300 1.000 57.00621 82 ASP A CA 1
ATOM 618 C C . ASP A 1 82 ? 12.72200 -39.10500 15.28700 1.000 51.23274 82 ASP A C 1
ATOM 619 O O . ASP A 1 82 ? 12.94500 -37.89000 15.29000 1.000 45.42491 82 ASP A O 1
ATOM 624 N N . PHE A 1 83 ? 13.28400 -39.92800 14.40300 1.000 55.86614 83 PHE A N 1
ATOM 625 C CA . PHE A 1 83 ? 14.20900 -39.43100 13.38700 1.000 51.61331 83 PHE A CA 1
ATOM 626 C C . PHE A 1 83 ? 13.43500 -38.66900 12.31800 1.000 46.08235 83 PHE A C 1
ATOM 627 O O . PHE A 1 83 ? 12.57100 -39.23800 11.64100 1.000 48.15858 83 PHE A O 1
ATOM 635 N N . ALA A 1 84 ? 13.76000 -37.38300 12.15500 1.000 51.84514 84 ALA A N 1
ATOM 636 C CA . ALA A 1 84 ? 12.88500 -36.45800 11.43700 1.000 46.99960 84 ALA A CA 1
ATOM 637 C C . ALA A 1 84 ? 13.52600 -35.08300 11.35900 1.000 41.96432 84 ALA A C 1
ATOM 638 O O . ALA A 1 84 ? 14.66900 -34.91700 11.78800 1.000 42.70054 84 ALA A O 1
ATOM 640 N N . THR A 1 85 ? 12.82200 -34.07300 10.85100 1.000 44.18378 85 THR A N 1
ATOM 641 C CA . THR A 1 85 ? 13.36200 -32.72300 10.90800 1.000 40.69503 85 THR A CA 1
ATOM 642 C C . THR A 1 85 ? 12.45900 -31.83700 11.75300 1.000 38.84429 85 THR A C 1
ATOM 643 O O . THR A 1 85 ? 11.23300 -31.90800 11.66600 1.000 38.79459 85 THR A O 1
ATOM 647 N N . TYR A 1 86 ? 13.07900 -31.00300 12.57500 1.000 40.48110 86 TYR A N 1
ATOM 648 C CA . TYR A 1 86 ? 12.38100 -30.22600 13.58900 1.000 40.15269 86 TYR A CA 1
ATOM 649 C C . TYR A 1 86 ? 12.53300 -28.73700 13.32300 1.000 38.07703 86 TYR A C 1
ATOM 650 O O . TYR A 1 86 ? 13.61600 -28.26600 12.95600 1.000 38.57494 86 TYR A O 1
ATOM 659 N N . TYR A 1 87 ? 11.43100 -28.00700 13.49500 1.000 41.84508 87 TYR A N 1
ATOM 660 C CA . TYR A 1 87 ? 11.39100 -26.57100 13.24700 1.000 40.97371 87 TYR A CA 1
ATOM 661 C C . TYR A 1 87 ? 10.91200 -25.82400 14.48400 1.000 42.98992 87 TYR A C 1
ATOM 662 O O . TYR A 1 87 ? 9.99100 -26.27300 15.17400 1.000 43.96521 87 TYR A O 1
ATOM 671 N N . CYS A 1 88 ? 11.54000 -24.68200 14.76100 1.000 42.62082 88 CYS A N 1
ATOM 672 C CA . CYS A 1 88 ? 11.08100 -23.76400 15.79200 1.000 45.51013 88 CYS A CA 1
ATOM 673 C C . CYS A 1 88 ? 10.43100 -22.54500 15.14500 1.000 44.78758 88 CYS A C 1
ATOM 674 O O . CYS A 1 88 ? 10.83300 -22.10800 14.06400 1.000 43.63954 88 CYS A O 1
ATOM 677 N N . GLN A 1 89 ? 9.41800 -22.00000 15.81900 1.000 39.82558 89 GLN A N 1
ATOM 678 C CA . GLN A 1 89 ? 8.64300 -20.88300 15.29200 1.000 39.79053 89 GLN A CA 1
ATOM 679 C C . GLN A 1 89 ? 8.35400 -19.89000 16.40900 1.000 44.45977 89 GLN A C 1
ATOM 680 O O . GLN A 1 89 ? 8.07300 -20.29000 17.54100 1.000 46.99493 89 GLN A O 1
ATOM 686 N N . GLN A 1 90 ? 8.43000 -18.59800 16.09400 1.000 42.83908 90 GLN A N 1
ATOM 687 C CA . GLN A 1 90 ? 8.17800 -17.54400 17.07000 1.000 47.69032 90 GLN A CA 1
ATOM 688 C C . GLN A 1 90 ? 6.79800 -16.92400 16.87200 1.000 48.04894 90 GLN A C 1
ATOM 689 O O . GLN A 1 90 ? 6.39900 -16.62700 15.74000 1.000 46.04146 90 GLN A O 1
ATOM 695 N N . ALA A 1 91 ? 6.05200 -16.78200 17.97000 1.000 44.54752 91 ALA A N 1
ATOM 696 C CA . ALA A 1 91 ? 4.73200 -16.15900 17.96900 1.000 46.56099 91 ALA A CA 1
ATOM 697 C C . ALA A 1 91 ? 4.75200 -14.75400 18.57000 1.000 51.97735 91 ALA A C 1
ATOM 698 O O . ALA A 1 91 ? 3.68900 -14.15100 18.75200 1.000 55.02868 91 ALA A O 1
ATOM 700 N N . HIS A 1 92 ? 5.93800 -14.22600 18.88500 1.000 49.39182 92 HIS A N 1
ATOM 701 C CA . HIS A 1 92 ? 6.06500 -12.90400 19.50100 1.000 55.57015 92 HIS A CA 1
ATOM 702 C C . HIS A 1 92 ? 5.67500 -11.74500 18.58300 1.000 57.64781 92 HIS A C 1
ATOM 703 O O . HIS A 1 92 ? 4.96800 -10.82800 19.01600 1.000 62.57278 92 HIS A O 1
ATOM 710 N N . SER A 1 93 ? 6.11200 -11.75400 17.32600 1.000 64.11287 93 SER A N 1
ATOM 711 C CA . SER A 1 93 ? 5.87200 -10.62300 16.43400 1.000 67.21096 93 SER A CA 1
ATOM 712 C C . SER A 1 93 ? 4.79600 -10.90300 15.39100 1.000 64.23023 93 SER A C 1
ATOM 713 O O . SER A 1 93 ? 4.36300 -12.04000 15.18600 1.000 59.08842 93 SER A O 1
ATOM 716 N N . THR A 1 94 ? 4.36500 -9.81700 14.73800 1.000 71.08276 94 THR A N 1
ATOM 717 C CA . THR A 1 94 ? 3.25800 -9.90500 13.78800 1.000 70.30533 94 THR A CA 1
ATOM 718 C C . THR A 1 94 ? 3.48800 -10.88200 12.63700 1.000 64.52981 94 THR A C 1
ATOM 719 O O . THR A 1 94 ? 2.53500 -11.60800 12.30500 1.000 62.12577 94 THR A O 1
ATOM 723 N N . PRO A 1 95 ? 4.66700 -10.97300 11.98000 1.000 63.64504 95 PRO A N 1
ATOM 724 C CA . PRO A 1 95 ? 4.75700 -11.99400 10.93200 1.000 58.44707 95 PRO A CA 1
ATOM 725 C C . PRO A 1 95 ? 5.44000 -13.20700 11.53600 1.000 53.28474 95 PRO A C 1
ATOM 726 O O . PRO A 1 95 ? 6.62600 -13.16300 11.87700 1.000 53.77012 95 PRO A O 1
ATOM 730 N N . TRP A 1 96 ? 4.69800 -14.29500 11.69000 1.000 50.87851 96 TRP A N 1
ATOM 731 C CA . TRP A 1 96 ? 5.27200 -15.47000 12.32100 1.000 47.01862 96 TRP A CA 1
ATOM 732 C C . TRP A 1 96 ? 6.33300 -16.07000 11.40800 1.000 43.92734 96 TRP A C 1
ATOM 733 O O . TRP A 1 96 ? 6.15900 -16.13700 10.18800 1.000 43.00149 96 TRP A O 1
ATOM 744 N N . THR A 1 97 ? 7.44000 -16.50600 12.00400 1.000 46.13147 97 THR A N 1
ATOM 745 C CA . THR A 1 97 ? 8.57600 -16.98000 11.22900 1.000 44.71700 97 THR A CA 1
ATOM 746 C C . THR A 1 97 ? 9.15300 -18.23700 11.85600 1.000 42.13544 97 THR A C 1
ATOM 747 O O . THR A 1 97 ? 9.23200 -18.35800 13.08100 1.000 43.47906 97 THR A O 1
ATOM 751 N N . PHE A 1 98 ? 9.55600 -19.16400 10.99800 1.000 43.08228 98 PHE A N 1
ATOM 752 C CA . PHE A 1 98 ? 10.11100 -20.44300 11.40500 1.000 41.08221 98 PHE A CA 1
ATOM 753 C C . PHE A 1 98 ? 11.63200 -20.39400 11.35400 1.000 43.87604 98 PHE A C 1
ATOM 754 O O . PHE A 1 98 ? 12.23800 -19.48400 10.78300 1.000 47.20652 98 PHE A O 1
ATOM 762 N N . GLY A 1 99 ? 12.24800 -21.39600 11.96900 1.000 43.30161 99 GLY A N 1
ATOM 763 C CA . GLY A 1 99 ? 13.65800 -21.64300 11.78800 1.000 46.23461 99 GLY A CA 1
ATOM 764 C C . GLY A 1 99 ? 13.90100 -22.29500 10.44100 1.000 44.24071 99 GLY A C 1
ATOM 765 O O . GLY A 1 99 ? 12.99700 -22.46500 9.62100 1.000 41.11408 99 GLY A O 1
ATOM 766 N N . GLN A 1 100 ? 15.15500 -22.67100 10.21400 1.000 46.48302 100 GLN A N 1
ATOM 767 C CA . GLN A 1 100 ? 15.51000 -23.29600 8.94800 1.000 45.82395 100 GLN A CA 1
ATOM 768 C C . GLN A 1 100 ? 15.45200 -24.81300 9.01200 1.000 42.65029 100 GLN A C 1
ATOM 769 O O . GLN A 1 100 ? 15.43100 -25.46400 7.96100 1.000 41.80177 100 GLN A O 1
ATOM 775 N N . GLY A 1 101 ? 15.42200 -25.38200 10.20400 1.000 39.99859 101 GLY A N 1
ATOM 776 C CA . GLY A 1 101 ? 15.19000 -26.80600 10.35400 1.000 38.12500 101 GLY A CA 1
ATOM 777 C C . GLY A 1 101 ? 16.43200 -27.55800 10.78700 1.000 41.05673 101 GLY A C 1
ATOM 778 O O . GLY A 1 101 ? 17.55200 -27.26700 10.34800 1.000 43.95909 101 GLY A O 1
ATOM 779 N N . THR A 1 102 ? 16.23200 -28.54000 11.65900 1.000 39.01255 102 THR A N 1
ATOM 780 C CA . THR A 1 102 ? 17.29600 -29.42400 12.11300 1.000 42.45002 102 THR A CA 1
ATOM 781 C C . THR A 1 102 ? 16.93300 -30.84200 11.70700 1.000 42.25890 102 THR A C 1
ATOM 782 O O . THR A 1 102 ? 15.90900 -31.37300 12.15100 1.000 41.34009 102 THR A O 1
ATOM 786 N N . HIS A 1 103 ? 17.76500 -31.44900 10.86800 1.000 41.64798 103 HIS A N 1
ATOM 787 C CA . HIS A 1 103 ? 17.52400 -32.79500 10.36900 1.000 42.94949 103 HIS A CA 1
ATOM 788 C C . HIS A 1 103 ? 18.25200 -33.78500 11.26800 1.000 47.52330 103 HIS A C 1
ATOM 789 O O . HIS A 1 103 ? 19.47900 -33.71800 11.40600 1.000 50.72510 103 HIS A O 1
ATOM 796 N N . VAL A 1 104 ? 17.50400 -34.70100 11.87300 1.000 41.69363 104 VAL A N 1
ATOM 797 C CA . VAL A 1 104 ? 18.05000 -35.69300 12.78600 1.000 47.05058 104 VAL A CA 1
ATOM 798 C C . VAL A 1 104 ? 17.89500 -37.05600 12.12900 1.000 50.53256 104 VAL A C 1
ATOM 799 O O . VAL A 1 104 ? 16.77000 -37.53200 11.90300 1.000 50.26843 104 VAL A O 1
ATOM 803 N N . ALA A 1 105 ? 19.03800 -37.66400 11.81900 1.000 46.96956 105 ALA A N 1
ATOM 804 C CA . ALA A 1 105 ? 19.17500 -38.93300 11.12500 1.000 51.68029 105 ALA A CA 1
ATOM 805 C C . ALA A 1 105 ? 19.82200 -39.94500 12.06300 1.000 58.91681 105 ALA A C 1
ATOM 806 O O . ALA A 1 105 ? 20.31100 -39.60200 13.14200 1.000 60.23610 105 ALA A O 1
ATOM 808 N N . ALA A 1 106 ? 19.81500 -41.20700 11.64900 1.000 51.89747 106 ALA A N 1
ATOM 809 C CA . ALA A 1 106 ? 20.27800 -42.29600 12.49800 1.000 60.05909 106 ALA A CA 1
ATOM 810 C C . ALA A 1 106 ? 21.75000 -42.62400 12.27000 1.000 65.79875 106 ALA A C 1
ATOM 811 O O . ALA A 1 106 ? 22.23600 -42.61900 11.13500 1.000 65.55214 106 ALA A O 1
ATOM 813 N N . ASN A 1 107 ? 22.45200 -42.91200 13.36500 1.000 59.53747 107 ASN A N 1
ATOM 814 C CA . ASN A 1 107 ? 23.74500 -43.57900 13.32200 1.000 63.12475 107 ASN A CA 1
ATOM 815 C C . ASN A 1 107 ? 23.52900 -45.08300 13.32800 1.000 62.88424 107 ASN A C 1
ATOM 816 O O . ASN A 1 107 ? 22.58200 -45.59400 13.93300 1.000 64.45215 107 ASN A O 1
ATOM 821 N N . ARG A 1 108 ? 24.41600 -45.79300 12.64300 1.000 66.59073 108 ARG A N 1
ATOM 822 C CA . ARG A 1 108 ? 24.18400 -47.19900 12.35600 1.000 64.29475 108 ARG A CA 1
ATOM 823 C C . ARG A 1 108 ? 25.53500 -47.83900 12.07000 1.000 67.37708 108 ARG A C 1
ATOM 824 O O . ARG A 1 108 ? 26.53200 -47.15100 11.84300 1.000 69.84793 108 ARG A O 1
ATOM 832 N N . THR A 1 109 ? 25.55700 -49.16700 12.07800 1.000 76.68430 109 THR A N 1
ATOM 833 C CA . THR A 1 109 ? 26.77700 -49.89400 11.76200 1.000 79.87560 109 THR A CA 1
ATOM 834 C C . THR A 1 109 ? 26.96000 -49.98700 10.25400 1.000 70.82686 109 THR A C 1
ATOM 835 O O . THR A 1 109 ? 25.99300 -49.96200 9.48800 1.000 62.33496 109 THR A O 1
ATOM 839 N N . VAL A 1 110 ? 28.22500 -50.06300 9.83100 1.000 77.27834 110 VAL A N 1
ATOM 840 C CA . VAL A 1 110 ? 28.53300 -50.08100 8.40800 1.000 70.48013 110 VAL A CA 1
ATOM 841 C C . VAL A 1 110 ? 27.76400 -51.20400 7.72900 1.000 64.03561 110 VAL A C 1
ATOM 842 O O . VAL A 1 110 ? 27.61700 -52.30500 8.27100 1.000 67.80198 110 VAL A O 1
ATOM 846 N N . ALA A 1 111 ? 27.27600 -50.92300 6.52400 1.000 71.60270 111 ALA A N 1
ATOM 847 C CA . ALA A 1 111 ? 26.56000 -51.90000 5.71600 1.000 65.93346 111 ALA A CA 1
ATOM 848 C C . ALA A 1 111 ? 26.96700 -51.69600 4.26900 1.000 60.91681 111 ALA A C 1
ATOM 849 O O . ALA A 1 111 ? 26.76800 -50.61000 3.71600 1.000 57.04541 111 ALA A O 1
ATOM 851 N N . ALA A 1 112 ? 27.52700 -52.73200 3.65800 1.000 73.97352 112 ALA A N 1
ATOM 852 C CA . ALA A 1 112 ? 27.92600 -52.63000 2.26900 1.000 70.46746 112 ALA A CA 1
ATOM 853 C C . ALA A 1 112 ? 26.70100 -52.67500 1.35700 1.000 62.63023 112 ALA A C 1
ATOM 854 O O . ALA A 1 112 ? 25.68900 -53.30000 1.68700 1.000 60.96367 112 ALA A O 1
ATOM 856 N N . PRO A 1 113 ? 26.76700 -52.01400 0.20600 1.000 63.14374 113 PRO A N 1
ATOM 857 C CA . PRO A 1 113 ? 25.62600 -52.00100 -0.71000 1.000 56.87806 113 PRO A CA 1
ATOM 858 C C . PRO A 1 113 ? 25.62600 -53.22500 -1.60600 1.000 56.29172 113 PRO A C 1
ATOM 859 O O . PRO A 1 113 ? 26.67500 -53.77700 -1.94700 1.000 59.91808 113 PRO A O 1
ATOM 863 N N . SER A 1 114 ? 24.42800 -53.65500 -1.98800 1.000 58.71519 114 SER A N 1
ATOM 864 C CA . SER A 1 114 ? 24.32000 -54.63300 -3.06200 1.000 58.12565 114 SER A CA 1
ATOM 865 C C . SER A 1 114 ? 24.21800 -53.87800 -4.37800 1.000 55.19792 114 SER A C 1
ATOM 866 O O . SER A 1 114 ? 23.43300 -52.93300 -4.49500 1.000 52.34068 114 SER A O 1
ATOM 869 N N . VAL A 1 115 ? 25.00300 -54.28900 -5.36900 1.000 56.24605 115 VAL A N 1
ATOM 870 C CA . VAL A 1 115 ? 25.11000 -53.54600 -6.61700 1.000 55.17320 115 VAL A CA 1
ATOM 871 C C . VAL A 1 115 ? 24.36800 -54.30600 -7.70400 1.000 53.64570 115 VAL A C 1
ATOM 872 O O . VAL A 1 115 ? 24.50800 -55.52800 -7.83000 1.000 55.29219 115 VAL A O 1
ATOM 876 N N . PHE A 1 116 ? 23.58400 -53.57700 -8.48800 1.000 51.56205 116 PHE A N 1
ATOM 877 C CA . PHE A 1 116 ? 22.82800 -54.12700 -9.59900 1.000 51.44611 116 PHE A CA 1
ATOM 878 C C . PHE A 1 116 ? 23.05500 -53.23700 -10.81100 1.000 52.91411 116 PHE A C 1
ATOM 879 O O . PHE A 1 116 ? 23.33000 -52.04300 -10.67000 1.000 53.17351 116 PHE A O 1
ATOM 887 N N . ILE A 1 117 ? 22.91800 -53.80600 -12.00500 1.000 50.19630 117 ILE A N 1
ATOM 888 C CA . ILE A 1 117 ? 23.05400 -53.03000 -13.23000 1.000 53.31135 117 ILE A CA 1
ATOM 889 C C . ILE A 1 117 ? 21.92300 -53.39600 -14.18100 1.000 54.61006 117 ILE A C 1
ATOM 890 O O . ILE A 1 117 ? 21.54100 -54.56600 -14.29700 1.000 54.81396 117 ILE A O 1
ATOM 895 N N . PHE A 1 118 ? 21.37700 -52.38100 -14.84500 1.000 53.09677 118 PHE A N 1
ATOM 896 C CA . PHE A 1 118 ? 20.26700 -52.52500 -15.77400 1.000 55.85724 118 PHE A CA 1
ATOM 897 C C . PHE A 1 118 ? 20.66300 -51.93800 -17.12000 1.000 61.95096 118 PHE A C 1
ATOM 898 O O . PHE A 1 118 ? 20.97600 -50.73300 -17.19400 1.000 63.67842 118 PHE A O 1
ATOM 906 N N . PRO A 1 119 ? 20.65300 -52.72600 -18.19300 1.000 59.41864 119 PRO A N 1
ATOM 907 C CA . PRO A 1 119 ? 20.85200 -52.17500 -19.53300 1.000 66.57811 119 PRO A CA 1
ATOM 908 C C . PRO A 1 119 ? 19.58400 -51.49000 -20.01200 1.000 69.42245 119 PRO A C 1
ATOM 909 O O . PRO A 1 119 ? 18.52900 -51.62100 -19.37400 1.000 66.03358 119 PRO A O 1
ATOM 913 N N . PRO A 1 120 ? 19.63200 -50.74900 -21.12100 1.000 61.51760 120 PRO A N 1
ATOM 914 C CA . PRO A 1 120 ? 18.44600 -49.98800 -21.53000 1.000 65.14155 120 PRO A CA 1
ATOM 915 C C . PRO A 1 120 ? 17.36000 -50.85300 -22.15400 1.000 68.49340 120 PRO A C 1
ATOM 916 O O . PRO A 1 120 ? 17.63000 -51.82900 -22.85900 1.000 71.64225 120 PRO A O 1
ATOM 920 N N . SER A 1 121 ? 16.11800 -50.47000 -21.87100 1.000 70.61311 121 SER A N 1
ATOM 921 C CA . SER A 1 121 ? 14.94500 -51.18500 -22.35500 1.000 75.14275 121 SER A CA 1
ATOM 922 C C . SER A 1 121 ? 14.83100 -51.05900 -23.87000 1.000 85.20748 121 SER A C 1
ATOM 923 O O . SER A 1 121 ? 15.02400 -49.97600 -24.42800 1.000 89.71438 121 SER A O 1
ATOM 926 N N . ASP A 1 122 ? 14.51300 -52.17700 -24.53200 1.000 81.26515 122 ASP A N 1
ATOM 927 C CA . ASP A 1 122 ? 14.32200 -52.17400 -25.98200 1.000 91.83096 122 ASP A CA 1
ATOM 928 C C . ASP A 1 122 ? 13.40500 -51.03600 -26.42200 1.000 97.93914 122 ASP A C 1
ATOM 929 O O . ASP A 1 122 ? 13.68800 -50.34300 -27.40600 1.000 104.95663 122 ASP A O 1
ATOM 934 N N . GLU A 1 123 ? 12.26800 -50.87500 -25.73700 1.000 88.47843 123 GLU A N 1
ATOM 935 C CA . GLU A 1 123 ? 11.37400 -49.74700 -25.99700 1.000 93.97792 123 GLU A CA 1
ATOM 936 C C . GLU A 1 123 ? 12.14100 -48.42800 -26.04900 1.000 93.03385 123 GLU A C 1
ATOM 937 O O . GLU A 1 123 ? 11.92700 -47.60200 -26.94800 1.000 101.37916 123 GLU A O 1
ATOM 943 N N . GLN A 1 124 ? 13.06000 -48.22200 -25.10100 1.000 84.89209 124 GLN A N 1
ATOM 944 C CA . GLN A 1 124 ? 13.78100 -46.95700 -25.06200 1.000 84.98101 124 GLN A CA 1
ATOM 945 C C . GLN A 1 124 ? 14.78100 -46.85600 -26.20500 1.000 91.73991 124 GLN A C 1
ATOM 946 O O . GLN A 1 124 ? 15.00900 -45.75500 -26.72200 1.000 97.57002 124 GLN A O 1
ATOM 952 N N . LEU A 1 125 ? 15.38200 -47.97400 -26.62800 1.000 81.53542 125 LEU A N 1
ATOM 953 C CA . LEU A 1 125 ? 16.24200 -47.90100 -27.80400 1.000 89.67336 125 LEU A CA 1
ATOM 954 C C . LEU A 1 125 ? 15.42300 -47.54500 -29.03600 1.000 101.29581 125 LEU A C 1
ATOM 955 O O . LEU A 1 125 ? 15.90300 -46.82900 -29.92300 1.000 109.63237 125 LEU A O 1
ATOM 960 N N . LYS A 1 126 ? 14.18700 -48.04900 -29.11500 1.000 89.11514 126 LYS A N 1
ATOM 961 C CA . LYS A 1 126 ? 13.28200 -47.60900 -30.17100 1.000 100.74685 126 LYS A CA 1
ATOM 962 C C . LYS A 1 126 ? 13.06400 -46.10500 -30.10300 1.000 103.41349 126 LYS A C 1
ATOM 963 O O . LYS A 1 126 ? 13.04200 -45.42400 -31.13600 1.000 114.05729 126 LYS A O 1
ATOM 969 N N . SER A 1 127 ? 12.89400 -45.56900 -28.88900 1.000 99.81569 127 SER A N 1
ATOM 970 C CA . SER A 1 127 ? 12.65900 -44.13500 -28.74200 1.000 102.31858 127 SER A CA 1
ATOM 971 C C . SER A 1 127 ? 13.84700 -43.29000 -29.19200 1.000 106.25712 127 SER A C 1
ATOM 972 O O . SER A 1 127 ? 13.66000 -42.11700 -29.53300 1.000 112.96094 127 SER A O 1
ATOM 975 N N . GLY A 1 128 ? 15.05600 -43.85100 -29.20400 1.000 94.80633 128 GLY A N 1
ATOM 976 C CA . GLY A 1 128 ? 16.21300 -43.19000 -29.78000 1.000 100.99308 128 GLY A CA 1
ATOM 977 C C . GLY A 1 128 ? 17.27200 -42.75600 -28.78800 1.000 93.89130 128 GLY A C 1
ATOM 978 O O . GLY A 1 128 ? 18.28700 -42.18600 -29.20600 1.000 99.86323 128 GLY A O 1
ATOM 979 N N . THR A 1 129 ? 17.07700 -43.00500 -27.49600 1.000 102.14833 129 THR A N 1
ATOM 980 C CA . THR A 1 129 ? 18.08800 -42.78200 -26.47300 1.000 95.33445 129 THR A CA 1
ATOM 981 C C . THR A 1 129 ? 18.27100 -44.06200 -25.67000 1.000 85.32838 129 THR A C 1
ATOM 982 O O . THR A 1 129 ? 17.52500 -45.03100 -25.82900 1.000 83.39093 129 THR A O 1
ATOM 986 N N . ALA A 1 130 ? 19.28000 -44.06800 -24.80000 1.000 92.88287 130 ALA A N 1
ATOM 987 C CA . ALA A 1 130 ? 19.60400 -45.25500 -24.01700 1.000 84.00421 130 ALA A CA 1
ATOM 988 C C . ALA A 1 130 ? 20.06900 -44.82700 -22.63600 1.000 76.96869 130 ALA A C 1
ATOM 989 O O . ALA A 1 130 ? 21.05000 -44.09000 -22.50500 1.000 80.18745 130 ALA A O 1
ATOM 991 N N . SER A 1 131 ? 19.36500 -45.29600 -21.61300 1.000 83.76753 131 SER A N 1
ATOM 992 C CA . SER A 1 131 ? 19.71900 -45.06000 -20.22100 1.000 76.57780 131 SER A CA 1
ATOM 993 C C . SER A 1 131 ? 20.12000 -46.38600 -19.59500 1.000 69.14308 131 SER A C 1
ATOM 994 O O . SER A 1 131 ? 19.41000 -47.38600 -19.74700 1.000 66.54197 131 SER A O 1
ATOM 997 N N . VAL A 1 132 ? 21.24500 -46.39700 -18.88800 1.000 71.75714 132 VAL A N 1
ATOM 998 C CA . VAL A 1 132 ? 21.68000 -47.57900 -18.15500 1.000 65.12771 132 VAL A CA 1
ATOM 999 C C . VAL A 1 132 ? 21.74600 -47.21200 -16.68100 1.000 58.91785 132 VAL A C 1
ATOM 1000 O O . VAL A 1 132 ? 22.24300 -46.13800 -16.32000 1.000 61.35475 132 VAL A O 1
ATOM 1004 N N . VAL A 1 133 ? 21.20900 -48.08200 -15.83200 1.000 61.34976 133 VAL A N 1
ATOM 1005 C CA . VAL A 1 133 ? 21.04500 -47.77700 -14.41500 1.000 55.80561 133 VAL A CA 1
ATOM 1006 C C . VAL A 1 133 ? 22.01500 -48.61900 -13.60100 1.000 52.82055 133 VAL A C 1
ATOM 1007 O O . VAL A 1 133 ? 22.13200 -49.82900 -13.82100 1.000 51.76810 133 VAL A O 1
ATOM 1011 N N . CYS A 1 134 ? 22.71300 -47.98300 -12.66700 1.000 58.36778 134 CYS A N 1
ATOM 1012 C CA . CYS A 1 134 ? 23.41800 -48.68600 -11.60800 1.000 55.75177 134 CYS A CA 1
ATOM 1013 C C . CYS A 1 134 ? 22.65400 -48.45500 -10.31400 1.000 51.07161 134 CYS A C 1
ATOM 1014 O O . CYS A 1 134 ? 22.33100 -47.31000 -9.97900 1.000 51.41062 134 CYS A O 1
ATOM 1017 N N . LEU A 1 135 ? 22.37100 -49.53300 -9.58800 1.000 51.03302 135 LEU A N 1
ATOM 1018 C CA . LEU A 1 135 ? 21.64900 -49.45800 -8.32700 1.000 47.87954 135 LEU A CA 1
ATOM 1019 C C . LEU A 1 135 ? 22.55900 -49.91000 -7.19400 1.000 48.46114 135 LEU A C 1
ATOM 1020 O O . LEU A 1 135 ? 23.17300 -50.97800 -7.27600 1.000 49.62166 135 LEU A O 1
ATOM 1025 N N . LEU A 1 136 ? 22.62700 -49.10300 -6.13900 1.000 48.23881 136 LEU A N 1
ATOM 1026 C CA . LEU A 1 136 ? 23.32000 -49.43900 -4.90000 1.000 49.78650 136 LEU A CA 1
ATOM 1027 C C . LEU A 1 136 ? 22.25300 -49.53600 -3.81900 1.000 47.57258 136 LEU A C 1
ATOM 1028 O O . LEU A 1 136 ? 21.66500 -48.52100 -3.43100 1.000 46.48445 136 LEU A O 1
ATOM 1033 N N . ASN A 1 137 ? 22.00100 -50.74500 -3.33200 1.000 49.06206 137 ASN A N 1
ATOM 1034 C CA . ASN A 1 137 ? 20.89600 -50.99100 -2.42200 1.000 48.69485 137 ASN A CA 1
ATOM 1035 C C . ASN A 1 137 ? 21.40200 -51.15400 -0.99600 1.000 51.88898 137 ASN A C 1
ATOM 1036 O O . ASN A 1 137 ? 22.36300 -51.89500 -0.74600 1.000 54.81974 137 ASN A O 1
ATOM 1041 N N . ASN A 1 138 ? 20.74400 -50.43800 -0.07900 1.000 50.46080 138 ASN A N 1
ATOM 1042 C CA . ASN A 1 138 ? 20.77200 -50.65100 1.36700 1.000 54.51787 138 ASN A CA 1
ATOM 1043 C C . ASN A 1 138 ? 22.20100 -50.63500 1.92200 1.000 58.24167 138 ASN A C 1
ATOM 1044 O O . ASN A 1 138 ? 22.78300 -51.66300 2.27200 1.000 61.88923 138 ASN A O 1
ATOM 1049 N N . PHE A 1 139 ? 22.74900 -49.42200 1.99800 1.000 54.13741 139 PHE A N 1
ATOM 1050 C CA . PHE A 1 139 ? 24.11000 -49.21200 2.47200 1.000 59.18197 139 PHE A CA 1
ATOM 1051 C C . PHE A 1 139 ? 24.13600 -48.07900 3.49100 1.000 62.39721 139 PHE A C 1
ATOM 1052 O O . PHE A 1 139 ? 23.17700 -47.31600 3.63600 1.000 59.97650 139 PHE A O 1
ATOM 1060 N N . TYR A 1 140 ? 25.26600 -47.97800 4.20000 1.000 53.54446 140 TYR A N 1
ATOM 1061 C CA . TYR A 1 140 ? 25.54200 -46.92700 5.17300 1.000 58.70455 140 TYR A CA 1
ATOM 1062 C C . TYR A 1 140 ? 27.03500 -46.94400 5.44800 1.000 66.60148 140 TYR A C 1
ATOM 1063 O O . TYR A 1 140 ? 27.59600 -48.03600 5.61800 1.000 69.57625 140 TYR A O 1
ATOM 1072 N N . PRO A 1 141 ? 27.71500 -45.78600 5.50300 1.000 68.81521 141 PRO A N 1
ATOM 1073 C CA . PRO A 1 141 ? 27.22600 -44.39800 5.45200 1.000 67.89421 141 PRO A CA 1
ATOM 1074 C C . PRO A 1 141 ? 26.83300 -43.89800 4.06100 1.000 61.82173 141 PRO A C 1
ATOM 1075 O O . PRO A 1 141 ? 26.98100 -44.60600 3.06400 1.000 58.26078 141 PRO A O 1
ATOM 1079 N N . ARG A 1 142 ? 26.33000 -42.66000 4.02200 1.000 66.17014 142 ARG A N 1
ATOM 1080 C CA . ARG A 1 142 ? 25.74100 -42.11600 2.80200 1.000 60.99762 142 ARG A CA 1
ATOM 1081 C C . ARG A 1 142 ? 26.78000 -41.91500 1.70400 1.000 65.01920 142 ARG A C 1
ATOM 1082 O O . ARG A 1 142 ? 26.43400 -41.93500 0.51800 1.000 60.94139 142 ARG A O 1
ATOM 1090 N N . GLU A 1 143 ? 28.04500 -41.72200 2.07300 1.000 65.30769 143 GLU A N 1
ATOM 1091 C CA . GLU A 1 143 ? 29.07500 -41.39000 1.09500 1.000 71.64896 143 GLU A CA 1
ATOM 1092 C C . GLU A 1 143 ? 29.39400 -42.61100 0.24500 1.000 68.02041 143 GLU A C 1
ATOM 1093 O O . GLU A 1 143 ? 29.79800 -43.65100 0.77200 1.000 68.06882 143 GLU A O 1
ATOM 1099 N N . ALA A 1 144 ? 29.23000 -42.48500 -1.06900 1.000 71.72294 144 ALA A N 1
ATOM 1100 C CA . ALA A 1 144 ? 29.56900 -43.56700 -1.98000 1.000 69.44080 144 ALA A CA 1
ATOM 1101 C C . ALA A 1 144 ? 30.00300 -42.97700 -3.31100 1.000 74.34466 144 ALA A C 1
ATOM 1102 O O . ALA A 1 144 ? 29.44100 -41.97900 -3.77100 1.000 74.65394 144 ALA A O 1
ATOM 1104 N N . LYS A 1 145 ? 31.00500 -43.59900 -3.92200 1.000 74.38143 145 LYS A N 1
ATOM 1105 C CA . LYS A 1 145 ? 31.54200 -43.16100 -5.20100 1.000 80.69614 145 LYS A CA 1
ATOM 1106 C C . LYS A 1 145 ? 31.09800 -44.14900 -6.27100 1.000 74.13766 145 LYS A C 1
ATOM 1107 O O . LYS A 1 145 ? 31.25200 -45.36300 -6.09900 1.000 70.26099 145 LYS A O 1
ATOM 1113 N N . VAL A 1 146 ? 30.56500 -43.63000 -7.37400 1.000 68.45202 146 VAL A N 1
ATOM 1114 C CA . VAL A 1 146 ? 30.03100 -44.44600 -8.46000 1.000 63.16226 146 VAL A CA 1
ATOM 1115 C C . VAL A 1 146 ? 30.60300 -43.90700 -9.76300 1.000 71.75954 146 VAL A C 1
ATOM 1116 O O . VAL A 1 146 ? 30.24500 -42.80400 -10.19500 1.000 75.78086 146 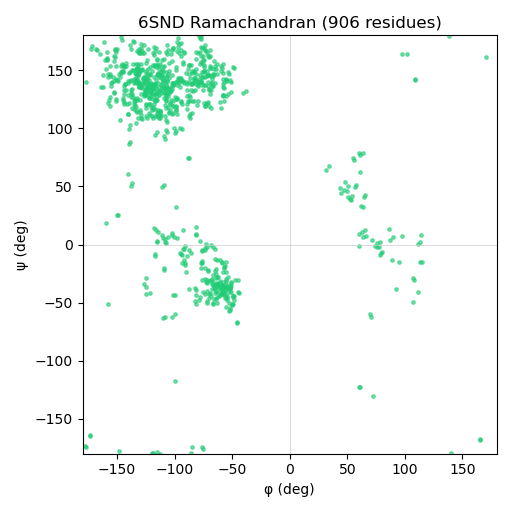VAL A O 1
ATOM 1120 N N . GLN A 1 147 ? 31.50500 -44.66500 -10.37600 1.000 71.96234 147 GLN A N 1
ATOM 1121 C CA . GLN A 1 147 ? 32.11100 -44.28700 -11.64300 1.000 80.54714 147 GLN A CA 1
ATOM 1122 C C . GLN A 1 147 ? 31.62200 -45.19800 -12.76100 1.000 76.05191 147 GLN A C 1
ATOM 1123 O O . GLN A 1 147 ? 31.42900 -46.40100 -12.56300 1.000 69.22986 147 GLN A O 1
ATOM 1129 N N . TRP A 1 148 ? 31.39600 -44.61000 -13.93100 1.000 71.64710 148 TRP A N 1
ATOM 1130 C CA . TRP A 1 148 ? 30.97100 -45.34100 -15.11600 1.000 69.58838 148 TRP A CA 1
ATOM 1131 C C . TRP A 1 148 ? 32.17600 -45.54800 -16.02100 1.000 78.73971 148 TRP A C 1
ATOM 1132 O O . TRP A 1 148 ? 32.98300 -44.63300 -16.21100 1.000 88.65289 148 TRP A O 1
ATOM 1143 N N . LYS A 1 149 ? 32.29800 -46.75000 -16.58200 1.000 75.65244 149 LYS A N 1
ATOM 1144 C CA . LYS A 1 149 ? 33.38300 -47.06300 -17.50200 1.000 84.41138 149 LYS A CA 1
ATOM 1145 C C . LYS A 1 149 ? 32.83200 -47.76500 -18.73300 1.000 83.26925 149 LYS A C 1
ATOM 1146 O O . LYS A 1 149 ? 32.16800 -48.80200 -18.62200 1.000 75.14345 149 LYS A O 1
ATOM 1152 N N . VAL A 1 150 ? 33.11600 -47.20300 -19.90300 1.000 79.54595 150 VAL A N 1
ATOM 1153 C CA . VAL A 1 150 ? 32.68300 -47.75700 -21.17700 1.000 81.06083 150 VAL A CA 1
ATOM 1154 C C . VAL A 1 150 ? 33.95100 -48.14700 -21.92000 1.000 90.91149 150 VAL A C 1
ATOM 1155 O O . VAL A 1 150 ? 34.73700 -47.27600 -22.31600 1.000 101.66144 150 VAL A O 1
ATOM 1159 N N . ASP A 1 151 ? 34.14400 -49.45200 -22.12100 1.000 81.04026 151 ASP A N 1
ATOM 1160 C CA . ASP A 1 151 ? 35.34900 -49.98200 -22.75800 1.000 90.29778 151 ASP A CA 1
ATOM 1161 C C . ASP A 1 151 ? 36.60400 -49.45600 -22.06500 1.000 97.00280 151 ASP A C 1
ATOM 1162 O O . ASP A 1 151 ? 37.59800 -49.10700 -22.70600 1.000 109.06075 151 ASP A O 1
ATOM 1167 N N . ASN A 1 152 ? 36.53500 -49.37600 -20.73500 1.000 90.70926 152 ASN A N 1
ATOM 1168 C CA . ASN A 1 152 ? 37.57700 -48.95800 -19.79600 1.000 95.65741 152 ASN A CA 1
ATOM 1169 C C . ASN A 1 152 ? 37.76000 -47.44500 -19.72500 1.000 103.00140 152 ASN A C 1
ATOM 1170 O O . ASN A 1 152 ? 38.64600 -46.99500 -18.98800 1.000 108.96839 152 ASN A O 1
ATOM 1175 N N . ALA A 1 153 ? 36.97600 -46.64200 -20.44000 1.000 99.10214 153 ALA A N 1
ATOM 1176 C CA . ALA A 1 153 ? 37.13300 -45.19700 -20.36400 1.000 106.82607 153 ALA A CA 1
ATOM 1177 C C . ALA A 1 153 ? 36.09400 -44.61600 -19.41500 1.000 97.50096 153 ALA A C 1
ATOM 1178 O O . ALA A 1 153 ? 34.93600 -45.04200 -19.40300 1.000 87.29137 153 ALA A O 1
ATOM 1180 N N . LEU A 1 154 ? 36.52400 -43.64000 -18.62100 1.000 98.56526 154 LEU A N 1
ATOM 1181 C CA . LEU A 1 154 ? 35.67000 -42.98300 -17.64400 1.000 91.58118 154 LEU A CA 1
ATOM 1182 C C . LEU A 1 154 ? 34.80600 -41.90400 -18.28800 1.000 93.85757 154 LEU A C 1
ATOM 1183 O O . LEU A 1 154 ? 35.21500 -41.24000 -19.24400 1.000 104.58288 154 LEU A O 1
ATOM 1188 N N . GLN A 1 155 ? 33.60200 -41.73300 -17.75200 1.000 92.88051 155 GLN A N 1
ATOM 1189 C CA . GLN A 1 155 ? 32.62100 -40.85100 -18.36400 1.000 94.10787 155 GLN A CA 1
ATOM 1190 C C . GLN A 1 155 ? 32.68800 -39.46000 -17.73400 1.000 98.94794 155 GLN A C 1
ATOM 1191 O O . GLN A 1 155 ? 33.31000 -39.24100 -16.69200 1.000 99.86941 155 GLN A O 1
ATOM 1197 N N . SER A 1 156 ? 32.02100 -38.51300 -18.38900 1.000 107.00134 156 SER A N 1
ATOM 1198 C CA . SER A 1 156 ? 31.91100 -37.13400 -17.92800 1.000 111.78227 156 SER A CA 1
ATOM 1199 C C . SER A 1 156 ? 30.58000 -36.87200 -17.23400 1.000 101.95955 156 SER A C 1
ATOM 1200 O O . SER A 1 156 ? 30.28200 -37.46200 -16.19000 1.000 92.27706 156 SER A O 1
ATOM 1203 N N . GLY A 1 157 ? 29.78400 -35.98100 -17.81200 1.000 109.53809 157 GLY A N 1
ATOM 1204 C CA . GLY A 1 157 ? 28.50600 -35.52800 -17.31000 1.000 102.02433 157 GLY A CA 1
ATOM 1205 C C . GLY A 1 157 ? 27.34300 -36.31700 -17.86200 1.000 94.03755 157 GLY A C 1
ATOM 1206 O O . GLY A 1 157 ? 26.18800 -35.90000 -17.72600 1.000 89.75151 157 GLY A O 1
ATOM 1207 N N . ASN A 1 158 ? 27.63600 -37.45300 -18.50000 1.000 106.22401 158 ASN A N 1
ATOM 1208 C CA . ASN A 1 158 ? 26.60700 -38.30300 -19.08900 1.000 100.02710 158 ASN A CA 1
ATOM 1209 C C . ASN A 1 158 ? 25.63900 -38.84400 -18.04700 1.000 87.94515 158 ASN A C 1
ATOM 1210 O O . ASN A 1 158 ? 24.47700 -39.11000 -18.37100 1.000 83.59978 158 ASN A O 1
ATOM 1215 N N . SER A 1 159 ? 26.07600 -39.01500 -16.79900 1.000 88.55446 159 SER A N 1
ATOM 1216 C CA . SER A 1 159 ? 25.22700 -39.65800 -15.80900 1.000 77.08613 159 SER A CA 1
ATOM 1217 C C . SER A 1 159 ? 24.85000 -38.71000 -14.67900 1.000 73.39606 159 SER A C 1
ATOM 1218 O O . SER A 1 159 ? 25.55600 -37.74400 -14.37400 1.000 79.48924 159 SER A O 1
ATOM 1221 N N . GLN A 1 160 ? 23.71000 -39.02500 -14.07200 1.000 76.57826 160 GLN A N 1
ATOM 1222 C CA . GLN A 1 160 ? 23.13600 -38.34300 -12.92300 1.000 71.59606 160 GLN A CA 1
ATOM 1223 C C . GLN A 1 160 ? 22.94800 -39.31700 -11.76900 1.000 62.19066 160 GLN A C 1
ATOM 1224 O O . GLN A 1 160 ? 22.66200 -40.50100 -11.97700 1.000 57.32726 160 GLN A O 1
ATOM 1230 N N . GLU A 1 161 ? 23.09800 -38.82100 -10.54600 1.000 66.78659 161 GLU A N 1
ATOM 1231 C CA . GLU A 1 161 ? 22.91500 -39.66200 -9.37500 1.000 58.92379 161 GLU A CA 1
ATOM 1232 C C . GLU A 1 161 ? 21.72200 -39.16000 -8.57400 1.000 53.45661 161 GLU A C 1
ATOM 1233 O O . GLU A 1 161 ? 21.35200 -37.98400 -8.64000 1.000 56.57466 161 GLU A O 1
ATOM 1239 N N . SER A 1 162 ? 21.12300 -40.07800 -7.82100 1.000 58.20493 162 SER A N 1
ATOM 1240 C CA . SER A 1 162 ? 20.00000 -39.77900 -6.94500 1.000 53.62442 162 SER A CA 1
ATOM 1241 C C . SER A 1 162 ? 20.07500 -40.70800 -5.74400 1.000 49.14386 162 SER A C 1
ATOM 1242 O O . SER A 1 162 ? 20.51500 -41.85400 -5.86000 1.000 47.62108 162 SER A O 1
ATOM 1245 N N . VAL A 1 163 ? 19.64200 -40.21000 -4.58900 1.000 53.25792 163 VAL A N 1
ATOM 1246 C CA . VAL A 1 163 ? 19.79600 -40.92800 -3.32800 1.000 51.14799 163 VAL A CA 1
ATOM 1247 C C . VAL A 1 163 ? 18.50800 -40.81100 -2.52800 1.000 48.61063 163 VAL A C 1
ATOM 1248 O O . VAL A 1 163 ? 17.98100 -39.70800 -2.34800 1.000 50.03141 163 VAL A O 1
ATOM 1252 N N . THR A 1 164 ? 17.99600 -41.94700 -2.05900 1.000 48.36755 164 THR A N 1
ATOM 1253 C CA . THR A 1 164 ? 16.76700 -41.94600 -1.28600 1.000 47.86882 164 THR A CA 1
ATOM 1254 C C . THR A 1 164 ? 17.02000 -41.30000 0.07500 1.000 50.32781 164 THR A C 1
ATOM 1255 O O . THR A 1 164 ? 18.16300 -41.07600 0.48500 1.000 52.49852 164 THR A O 1
ATOM 1259 N N . GLU A 1 165 ? 15.94100 -41.00300 0.78700 1.000 53.40057 165 GLU A N 1
ATOM 1260 C CA . GLU A 1 165 ? 16.11200 -40.67900 2.19200 1.000 56.59189 165 GLU A CA 1
ATOM 1261 C C . GLU A 1 165 ? 16.32800 -41.94900 3.01100 1.000 57.65880 165 GLU A C 1
ATOM 1262 O O . GLU A 1 165 ? 16.03700 -43.06500 2.57100 1.000 56.05207 165 GLU A O 1
ATOM 1268 N N . GLN A 1 166 ? 16.86200 -41.75800 4.21500 1.000 55.91605 166 GLN A N 1
ATOM 1269 C CA . GLN A 1 166 ? 17.14500 -42.87000 5.11300 1.000 58.77349 166 GLN A CA 1
ATOM 1270 C C . GLN A 1 166 ? 15.89100 -43.68600 5.40300 1.000 59.96619 166 GLN A C 1
ATOM 1271 O O . GLN A 1 166 ? 14.82100 -43.13200 5.67600 1.000 61.50736 166 GLN A O 1
ATOM 1277 N N . ASP A 1 167 ? 16.02600 -45.00800 5.33700 1.000 52.81527 167 ASP A N 1
ATOM 1278 C CA . ASP A 1 167 ? 14.89400 -45.89300 5.57200 1.000 55.79567 167 ASP A CA 1
ATOM 1279 C C . ASP A 1 167 ? 14.46900 -45.80900 7.03300 1.000 62.99649 167 ASP A C 1
ATOM 1280 O O . ASP A 1 167 ? 15.30900 -45.75600 7.93600 1.000 66.48570 167 ASP A O 1
ATOM 1285 N N . SER A 1 168 ? 13.15300 -45.78700 7.26500 1.000 59.32790 168 SER A N 1
ATOM 1286 C CA . SER A 1 168 ? 12.64900 -45.62300 8.62600 1.000 67.22980 168 SER A CA 1
ATOM 1287 C C . SER A 1 168 ? 13.11800 -46.74900 9.54100 1.000 74.00824 168 SER A C 1
ATOM 1288 O O . SER A 1 168 ? 13.52700 -46.50100 10.68200 1.000 79.78554 168 SER A O 1
ATOM 1291 N N . LYS A 1 169 ? 13.06300 -47.99400 9.06600 1.000 67.53995 169 LYS A N 1
ATOM 1292 C CA . LYS A 1 169 ? 13.46500 -49.14800 9.86400 1.000 74.95933 169 LYS A CA 1
ATOM 1293 C C . LYS A 1 169 ? 14.86800 -49.64500 9.53400 1.000 71.44382 169 LYS A C 1
ATOM 1294 O O . LYS A 1 169 ? 15.63500 -49.96300 10.44700 1.000 77.06275 169 LYS A O 1
ATOM 1300 N N . ASP A 1 170 ? 15.21500 -49.72900 8.24500 1.000 73.64828 170 ASP A N 1
ATOM 1301 C CA . ASP A 1 170 ? 16.55300 -50.16200 7.85100 1.000 70.42664 170 ASP A CA 1
ATOM 1302 C C . ASP A 1 170 ? 17.62000 -49.19600 8.35200 1.000 69.95622 170 ASP A C 1
ATOM 1303 O O . ASP A 1 170 ? 18.72900 -49.61500 8.70400 1.000 72.51631 170 ASP A O 1
ATOM 1308 N N . SER A 1 171 ? 17.30500 -47.89700 8.36800 1.000 71.37239 171 SER A N 1
ATOM 1309 C CA . SER A 1 171 ? 18.27700 -46.83100 8.62600 1.000 70.96585 171 SER A CA 1
ATOM 1310 C C . SER A 1 171 ? 19.39100 -46.79300 7.58200 1.000 65.68482 171 SER A C 1
ATOM 1311 O O . SER A 1 171 ? 20.53100 -46.44300 7.89500 1.000 68.28385 171 SER A O 1
ATOM 1314 N N . THR A 1 172 ? 19.08400 -47.14600 6.33300 1.000 65.86123 172 THR A N 1
ATOM 1315 C CA . THR A 1 172 ? 20.09700 -47.21400 5.28900 1.000 62.09335 172 THR A CA 1
ATOM 1316 C C . THR A 1 172 ? 19.61300 -46.47500 4.04700 1.000 56.15348 172 THR A C 1
ATOM 1317 O O . THR A 1 172 ? 18.43400 -46.14300 3.90800 1.000 54.50991 172 THR A O 1
ATOM 1321 N N . TYR A 1 173 ? 20.55300 -46.21700 3.14200 1.000 56.96090 173 TYR A N 1
ATOM 1322 C CA . TYR A 1 173 ? 20.31200 -45.47600 1.91300 1.000 53.02700 173 TYR A CA 1
ATOM 1323 C C . TYR A 1 173 ? 20.41000 -46.39000 0.69800 1.000 50.15841 173 TYR A C 1
ATOM 1324 O O . TYR A 1 173 ? 21.02200 -47.46000 0.74400 1.000 51.39709 173 TYR A O 1
ATOM 1333 N N . SER A 1 174 ? 19.79300 -45.94900 -0.39800 1.000 47.80271 174 SER A N 1
ATOM 1334 C CA . SER A 1 174 ? 19.98700 -46.54000 -1.71400 1.000 46.10752 174 SER A CA 1
ATOM 1335 C C . SER A 1 174 ? 20.19800 -45.42900 -2.73400 1.000 46.12253 174 SER A C 1
ATOM 1336 O O . SER A 1 174 ? 19.75700 -44.29300 -2.54400 1.000 46.49561 174 SER A O 1
ATOM 1339 N N . LEU A 1 175 ? 20.87900 -45.76700 -3.82900 1.000 48.34551 175 LEU A N 1
ATOM 1340 C CA . LEU A 1 175 ? 21.35100 -44.76200 -4.77100 1.000 50.84541 175 LEU A CA 1
ATOM 1341 C C . LEU A 1 175 ? 21.23200 -45.29800 -6.19000 1.000 50.80996 175 LEU A C 1
ATOM 1342 O O . LEU A 1 175 ? 21.53500 -46.46400 -6.45300 1.000 50.23304 175 LEU A O 1
ATOM 1347 N N . SER A 1 176 ? 20.78100 -44.44100 -7.10200 1.000 47.32148 176 SER A N 1
ATOM 1348 C CA . SER A 1 176 ? 20.70700 -44.76400 -8.52000 1.000 49.18056 176 SER A CA 1
ATOM 1349 C C . SER A 1 176 ? 21.63600 -43.82800 -9.27800 1.000 55.50976 176 SER A C 1
ATOM 1350 O O . SER A 1 176 ? 21.51800 -42.60500 -9.16200 1.000 58.02426 176 SER A O 1
ATOM 1353 N N . SER A 1 177 ? 22.54900 -44.40100 -10.05500 1.000 48.72201 177 SER A N 1
ATOM 1354 C CA . SER A 1 177 ? 23.33000 -43.66600 -11.04700 1.000 56.58097 177 SER A CA 1
ATOM 1355 C C . SER A 1 177 ? 22.84200 -44.03500 -12.44200 1.000 58.40225 177 SER A C 1
ATOM 1356 O O . SER A 1 177 ? 23.10100 -45.14500 -12.91700 1.000 57.61359 177 SER A O 1
ATOM 1359 N N . THR A 1 178 ? 22.13000 -43.12500 -13.09800 1.000 55.66220 178 THR A N 1
ATOM 1360 C CA . THR A 1 178 ? 21.64000 -43.38700 -14.44500 1.000 59.18290 178 THR A CA 1
ATOM 1361 C C . THR A 1 178 ? 22.51700 -42.63800 -15.44000 1.000 69.56025 178 THR A C 1
ATOM 1362 O O . THR A 1 178 ? 22.67700 -41.41700 -15.33800 1.000 74.06240 178 THR A O 1
ATOM 1366 N N . LEU A 1 179 ? 23.07300 -43.37500 -16.39900 1.000 63.68333 179 LEU A N 1
ATOM 1367 C CA . LEU A 1 179 ? 23.91200 -42.81800 -17.45100 1.000 74.91798 179 LEU A CA 1
ATOM 1368 C C . LEU A 1 179 ? 23.10100 -42.77100 -18.73900 1.000 79.10307 179 LEU A C 1
ATOM 1369 O O . LEU A 1 179 ? 22.60700 -43.80800 -19.20100 1.000 75.45866 179 LEU A O 1
ATOM 1374 N N . THR A 1 180 ? 22.94600 -41.57500 -19.30200 1.000 74.13232 180 THR A N 1
ATOM 1375 C CA . THR A 1 180 ? 22.08700 -41.36000 -20.45600 1.000 78.63245 180 THR A CA 1
ATOM 1376 C C . THR A 1 180 ? 22.94000 -41.05600 -21.68200 1.000 89.02717 180 THR A C 1
ATOM 1377 O O . THR A 1 180 ? 23.90300 -40.28600 -21.60600 1.000 94.74952 180 THR A O 1
ATOM 1381 N N . LEU A 1 181 ? 22.58000 -41.66400 -22.80900 1.000 84.42916 181 LEU A N 1
ATOM 1382 C CA . LEU A 1 181 ? 23.39800 -41.62700 -24.01100 1.000 94.34040 181 LEU A CA 1
ATOM 1383 C C . LEU A 1 181 ? 22.48000 -41.61600 -25.22400 1.000 100.04372 181 LEU A C 1
ATOM 1384 O O . LEU A 1 181 ? 21.33000 -42.05800 -25.15900 1.000 95.19984 181 LEU A O 1
ATOM 1389 N N . SER A 1 182 ? 22.99300 -41.09200 -26.33200 1.000 98.87740 182 SER A N 1
ATOM 1390 C CA . SER A 1 182 ? 22.30000 -41.26900 -27.59800 1.000 105.87241 182 SER A CA 1
ATOM 1391 C C . SER A 1 182 ? 22.37100 -42.73300 -28.01500 1.000 103.00751 182 SER A C 1
ATOM 1392 O O . SER A 1 182 ? 23.30000 -43.45900 -27.64800 1.000 99.28369 182 SER A O 1
ATOM 1395 N N . LYS A 1 183 ? 21.36400 -43.17600 -28.77500 1.000 99.01349 183 LYS A N 1
ATOM 1396 C CA . LYS A 1 183 ? 21.37900 -44.55000 -29.27000 1.000 97.85773 183 LYS A CA 1
ATOM 1397 C C . LYS A 1 183 ? 22.61900 -44.82000 -30.11400 1.000 106.07662 183 LYS A C 1
ATOM 1398 O O . LYS A 1 183 ? 23.18700 -45.91600 -30.06000 1.000 102.72130 183 LYS A O 1
ATOM 1404 N N . ALA A 1 184 ? 23.05300 -43.82900 -30.89400 1.000 102.60353 184 ALA A N 1
ATOM 1405 C CA . ALA A 1 184 ? 24.32000 -43.86100 -31.61600 1.000 112.02336 184 ALA A CA 1
ATOM 1406 C C . ALA A 1 184 ? 25.46400 -44.34600 -30.73300 1.000 105.35025 184 ALA A C 1
ATOM 1407 O O . ALA A 1 184 ? 26.03300 -45.42400 -30.95600 1.000 104.61571 184 ALA A O 1
ATOM 1409 N N . ASP A 1 185 ? 25.81300 -43.52400 -29.73900 1.000 113.48658 185 ASP A N 1
ATOM 1410 C CA . ASP A 1 185 ? 26.94300 -43.82300 -28.86600 1.000 108.93358 185 ASP A CA 1
ATOM 1411 C C . ASP A 1 185 ? 26.79100 -45.18100 -28.19200 1.000 97.20809 185 ASP A C 1
ATOM 1412 O O . ASP A 1 185 ? 27.76800 -45.92900 -28.07100 1.000 96.74287 185 ASP A O 1
ATOM 1417 N N . TYR A 1 186 ? 25.58300 -45.51000 -27.72200 1.000 103.49100 186 TYR A N 1
ATOM 1418 C CA . TYR A 1 186 ? 25.39400 -46.79900 -27.06300 1.000 93.15831 186 TYR A CA 1
ATOM 1419 C C . TYR A 1 186 ? 25.65800 -47.95600 -28.02100 1.000 97.16012 186 TYR A C 1
ATOM 1420 O O . TYR A 1 186 ? 26.27300 -48.95800 -27.64000 1.000 92.84355 186 TYR A O 1
ATOM 1429 N N . GLU A 1 187 ? 25.20700 -47.83200 -29.27300 1.000 92.62290 187 GLU A N 1
ATOM 1430 C CA . GLU A 1 187 ? 25.45800 -48.87800 -30.26100 1.000 98.08143 187 GLU A CA 1
ATOM 1431 C C . GLU A 1 187 ? 26.93400 -48.97500 -30.62200 1.000 104.86992 187 GLU A C 1
ATOM 1432 O O . GLU A 1 187 ? 27.40200 -50.05200 -31.00900 1.000 106.29217 187 GLU A O 1
ATOM 1438 N N . LYS A 1 188 ? 27.66700 -47.86200 -30.54200 1.000 100.32318 188 LYS A N 1
ATOM 1439 C CA . LYS A 1 188 ? 29.10200 -47.88600 -30.81500 1.000 107.86116 188 LYS A CA 1
ATOM 1440 C C . LYS A 1 188 ? 29.82400 -48.95200 -29.99000 1.000 99.92921 188 LYS A C 1
ATOM 1441 O O . LYS A 1 188 ? 30.48600 -49.84000 -30.54000 1.000 104.17278 188 LYS A O 1
ATOM 1447 N N . HIS A 1 189 ? 29.70700 -48.87700 -28.66800 1.000 105.12129 189 HIS A N 1
ATOM 1448 C CA . HIS A 1 189 ? 30.59100 -49.59400 -27.75800 1.000 99.43766 189 HIS A CA 1
ATOM 1449 C C . HIS A 1 189 ? 29.98600 -50.91400 -27.28100 1.000 89.13681 189 HIS A C 1
ATOM 1450 O O . HIS A 1 189 ? 28.81000 -51.21500 -27.49900 1.000 85.43828 189 HIS A O 1
ATOM 1457 N N . LYS A 1 190 ? 30.83000 -51.70400 -26.61300 1.000 99.12483 190 LYS A N 1
ATOM 1458 C CA . LYS A 1 190 ? 30.51400 -53.06700 -26.19600 1.000 91.50736 190 LYS A CA 1
ATOM 1459 C C . LYS A 1 190 ? 30.31400 -53.20800 -24.69200 1.000 80.47988 190 LYS A C 1
ATOM 1460 O O . LYS A 1 190 ? 29.22000 -53.56700 -24.24600 1.000 72.85606 190 LYS A O 1
ATOM 1466 N N . VAL A 1 191 ? 31.34200 -52.93700 -23.89200 1.000 83.17310 191 VAL A N 1
ATOM 1467 C CA . VAL A 1 191 ? 31.39800 -53.36200 -22.49500 1.000 74.44223 191 VAL A CA 1
ATOM 1468 C C . VAL A 1 191 ? 31.06900 -52.16800 -21.60700 1.000 70.86860 191 VAL A C 1
ATOM 1469 O O . VAL A 1 191 ? 31.83500 -51.20100 -21.53300 1.000 76.74264 191 VAL A O 1
ATOM 1473 N N . TYR A 1 192 ? 29.91800 -52.23500 -20.94200 1.000 77.62225 192 TYR A N 1
ATOM 1474 C CA . TYR A 1 192 ? 29.44000 -51.17900 -20.05600 1.000 73.69089 192 TYR A CA 1
ATOM 1475 C C . TYR A 1 192 ? 29.56900 -51.62700 -18.60700 1.000 66.40897 192 TYR A C 1
ATOM 1476 O O . TYR A 1 192 ? 29.05500 -52.69000 -18.24000 1.000 60.51836 192 TYR A O 1
ATOM 1485 N N . ALA A 1 193 ? 30.23800 -50.81600 -17.78100 1.000 69.91252 193 ALA A N 1
ATOM 1486 C CA . ALA A 1 193 ? 30.56600 -51.22500 -16.42400 1.000 65.26732 193 ALA A CA 1
ATOM 1487 C C . ALA A 1 193 ? 30.35300 -50.08100 -15.44200 1.000 63.80840 193 ALA A C 1
ATOM 1488 O O . ALA A 1 193 ? 30.53100 -48.90400 -15.76600 1.000 69.41679 193 ALA A O 1
ATOM 1490 N N . CYS A 1 194 ? 29.97700 -50.46500 -14.22600 1.000 70.41049 194 CYS A N 1
ATOM 1491 C CA . CYS A 1 194 ? 29.67500 -49.56900 -13.12000 1.000 68.11944 194 CYS A CA 1
ATOM 1492 C C . CYS A 1 194 ? 30.55500 -49.98600 -11.95400 1.000 68.86158 194 CYS A C 1
ATOM 1493 O O . CYS A 1 194 ? 30.45200 -51.12400 -11.47600 1.000 64.87783 194 CYS A O 1
ATOM 1496 N N . GLU A 1 195 ? 31.43400 -49.08900 -11.52000 1.000 67.40272 195 GLU A N 1
ATOM 1497 C CA . GLU A 1 195 ? 32.38500 -49.36500 -10.45600 1.000 70.61841 195 GLU A CA 1
ATOM 1498 C C . GLU A 1 195 ? 31.97000 -48.56700 -9.23000 1.000 68.62759 195 GLU A C 1
ATOM 1499 O O . GLU A 1 195 ? 31.64100 -47.38000 -9.33500 1.000 70.40531 195 GLU A O 1
ATOM 1505 N N . VAL A 1 196 ? 31.97500 -49.22300 -8.07500 1.000 67.47112 196 VAL A N 1
ATOM 1506 C CA . VAL A 1 196 ? 31.46200 -48.65900 -6.83600 1.000 64.92127 196 VAL A CA 1
ATOM 1507 C C . VAL A 1 196 ? 32.55800 -48.73400 -5.78600 1.000 71.75513 196 VAL A C 1
ATOM 1508 O O . VAL A 1 196 ? 33.18400 -49.78600 -5.60900 1.000 73.77846 196 VAL A O 1
ATOM 1512 N N . THR A 1 197 ? 32.78500 -47.62000 -5.09600 1.000 71.86306 197 THR A N 1
ATOM 1513 C CA . THR A 1 197 ? 33.62800 -47.58900 -3.91200 1.000 78.48373 197 THR A CA 1
ATOM 1514 C C . THR A 1 197 ? 32.80400 -47.07500 -2.74300 1.000 74.76111 197 THR A C 1
ATOM 1515 O O . THR A 1 197 ? 32.05700 -46.10000 -2.87600 1.000 71.98533 197 THR A O 1
ATOM 1519 N N . HIS A 1 198 ? 32.95200 -47.73600 -1.59900 1.000 76.24710 198 HIS A N 1
ATOM 1520 C CA . HIS A 1 198 ? 32.19300 -47.39100 -0.40800 1.000 73.57313 198 HIS A CA 1
ATOM 1521 C C . HIS A 1 198 ? 32.87600 -47.99900 0.80400 1.000 79.74982 198 HIS A C 1
ATOM 1522 O O . HIS A 1 198 ? 33.47500 -49.07500 0.71500 1.000 82.06525 198 HIS A O 1
ATOM 1529 N N . GLN A 1 199 ? 32.80300 -47.29100 1.92900 1.000 85.13914 199 GLN A N 1
ATOM 1530 C CA . GLN A 1 199 ? 33.30400 -47.85400 3.17300 1.000 91.46746 199 GLN A CA 1
ATOM 1531 C C . GLN A 1 199 ? 32.55400 -49.15100 3.45900 1.000 85.14317 199 GLN A C 1
ATOM 1532 O O . GLN A 1 199 ? 31.40000 -49.32400 3.05800 1.000 75.91945 199 GLN A O 1
ATOM 1538 N N . GLY A 1 200 ? 33.20500 -50.07300 4.15800 1.000 86.68905 200 GLY A N 1
ATOM 1539 C CA . GLY A 1 200 ? 32.60600 -51.38100 4.30900 1.000 82.42018 200 GLY A CA 1
ATOM 1540 C C . GLY A 1 200 ? 32.64800 -52.24500 3.06800 1.000 77.77219 200 GLY A C 1
ATOM 1541 O O . GLY A 1 200 ? 32.17600 -53.38700 3.11300 1.000 75.08077 200 GLY A O 1
ATOM 1542 N N . LEU A 1 201 ? 33.18900 -51.73900 1.96200 1.000 78.10297 201 LEU A N 1
ATOM 1543 C CA . LEU A 1 201 ? 33.75300 -52.56300 0.90100 1.000 78.50093 201 LEU A CA 1
ATOM 1544 C C . LEU A 1 201 ? 35.27100 -52.48200 0.98200 1.000 89.72156 201 LEU A C 1
ATOM 1545 O O . LEU A 1 201 ? 35.83100 -51.39200 1.13900 1.000 95.27836 201 LEU A O 1
ATOM 1550 N N . SER A 1 202 ? 35.93000 -53.63500 0.87300 1.000 79.82672 202 SER A N 1
ATOM 1551 C CA . SER A 1 202 ? 37.38900 -53.66700 0.85900 1.000 91.30357 202 SER A CA 1
ATOM 1552 C C . SER A 1 202 ? 37.94200 -53.37300 -0.53100 1.000 92.12860 202 SER A C 1
ATOM 1553 O O . SER A 1 202 ? 38.83800 -52.53600 -0.68800 1.000 99.94099 202 SER A O 1
ATOM 1556 N N . SER A 1 203 ? 37.41800 -54.04900 -1.54700 1.000 98.80126 203 SER A N 1
ATOM 1557 C CA . SER A 1 203 ? 37.71700 -53.76500 -2.93800 1.000 98.58579 203 SER A CA 1
ATOM 1558 C C . SER A 1 203 ? 36.54100 -53.08300 -3.62400 1.000 88.57526 203 SER A C 1
ATOM 1559 O O . SER A 1 203 ? 35.38300 -53.36900 -3.29800 1.000 80.05479 203 SER A O 1
ATOM 1562 N N . PRO A 1 204 ? 36.81200 -52.15900 -4.54600 1.000 89.80176 204 PRO A N 1
ATOM 1563 C CA . PRO A 1 204 ? 35.74800 -51.64500 -5.41300 1.000 81.46360 204 PRO A CA 1
ATOM 1564 C C . PRO A 1 204 ? 34.98900 -52.78600 -6.07100 1.000 74.07707 204 PRO A C 1
ATOM 1565 O O . PRO A 1 204 ? 35.57300 -53.79400 -6.47700 1.000 77.23685 204 PRO A O 1
ATOM 1569 N N . VAL A 1 205 ? 33.67400 -52.62400 -6.18300 1.000 77.52405 205 VAL A N 1
ATOM 1570 C CA . VAL A 1 205 ? 32.80300 -53.65500 -6.73500 1.000 71.03085 205 VAL A CA 1
ATOM 1571 C C . VAL A 1 205 ? 32.34500 -53.19100 -8.10800 1.000 68.35835 205 VAL A C 1
ATOM 1572 O O . VAL A 1 205 ? 31.84400 -52.07200 -8.25700 1.000 66.53294 205 VAL A O 1
ATOM 1576 N N . THR A 1 206 ? 32.50600 -54.05000 -9.10700 1.000 71.22933 206 THR A N 1
ATOM 1577 C CA . THR A 1 206 ? 32.19000 -53.70200 -10.48200 1.000 70.50656 206 THR A CA 1
ATOM 1578 C C . THR A 1 206 ? 31.12600 -54.63800 -11.03200 1.000 64.66156 206 THR A C 1
ATOM 1579 O O . THR A 1 206 ? 31.18200 -55.85500 -10.82300 1.000 64.50025 206 THR A O 1
ATOM 1583 N N . LYS A 1 207 ? 30.16100 -54.05600 -11.73600 1.000 65.73249 207 LYS A N 1
ATOM 1584 C CA . LYS A 1 207 ? 29.14100 -54.80700 -12.45200 1.000 61.96041 207 LYS A CA 1
ATOM 1585 C C . LYS A 1 207 ? 29.17400 -54.36800 -13.90500 1.000 65.27646 207 LYS A C 1
ATOM 1586 O O . LYS A 1 207 ? 29.21300 -53.17400 -14.19500 1.000 67.29526 207 LYS A O 1
ATOM 1592 N N . SER A 1 208 ? 29.11300 -55.32400 -14.82400 1.000 62.69574 208 SER A N 1
ATOM 1593 C CA . SER A 1 208 ? 29.34900 -54.99000 -16.21900 1.000 67.89017 208 SER A CA 1
ATOM 1594 C C . SER A 1 208 ? 28.57100 -55.95100 -17.09400 1.000 67.48961 208 SER A C 1
ATOM 1595 O O . SER A 1 208 ? 28.31800 -57.09400 -16.71000 1.000 65.51818 208 SER A O 1
ATOM 1598 N N . PHE A 1 209 ? 28.23800 -55.48800 -18.29500 1.000 63.46968 209 PHE A N 1
ATOM 1599 C CA . PHE A 1 209 ? 27.66600 -56.35600 -19.31000 1.000 65.69703 209 PHE A CA 1
ATOM 1600 C C . PHE A 1 209 ? 28.28300 -56.05600 -20.66800 1.000 73.98688 209 PHE A C 1
ATOM 1601 O O . PHE A 1 209 ? 28.97300 -55.04800 -20.86800 1.000 78.01805 209 PHE A O 1
ATOM 1609 N N . ASN A 1 210 ? 28.00200 -56.95600 -21.60600 1.000 68.76250 210 ASN A N 1
ATOM 1610 C CA . ASN A 1 210 ? 28.34500 -56.79800 -23.01000 1.000 77.48800 210 ASN A CA 1
ATOM 1611 C C . ASN A 1 210 ? 27.06100 -56.50800 -23.77200 1.000 78.75617 210 ASN A C 1
ATOM 1612 O O . ASN A 1 210 ? 26.10100 -57.28200 -23.68900 1.000 76.36158 210 ASN A O 1
ATOM 1617 N N . ARG A 1 211 ? 27.04100 -55.39100 -24.49400 1.000 71.10921 211 ARG A N 1
ATOM 1618 C CA . ARG A 1 211 ? 25.86800 -55.01100 -25.27100 1.000 74.15424 211 ARG A CA 1
ATOM 1619 C C . ARG A 1 211 ? 25.49800 -56.11200 -26.25700 1.000 79.30632 211 ARG A C 1
ATOM 1620 O O . ARG A 1 211 ? 26.31700 -56.51900 -27.08700 1.000 86.76992 211 ARG A O 1
ATOM 1628 N N . GLY A 1 212 ? 24.26200 -56.59400 -26.15800 1.000 84.01609 212 GLY A N 1
ATOM 1629 C CA . GLY A 1 212 ? 23.78500 -57.65500 -27.02400 1.000 89.41261 212 GLY A CA 1
ATOM 1630 C C . GLY A 1 212 ? 23.64800 -58.98200 -26.30700 1.000 84.65902 212 GLY A C 1
ATOM 1631 O O . GLY A 1 212 ? 22.60900 -59.64100 -26.40000 1.000 85.27575 212 GLY A O 1
ATOM 1632 N N . GLY A 1 213 ? 24.69300 -59.38200 -25.58800 1.000 88.29184 213 GLY A N 1
ATOM 1633 C CA . GLY A 1 213 ? 24.68700 -60.63800 -24.86000 1.000 84.53722 213 GLY A CA 1
ATOM 1634 C C . GLY A 1 213 ? 25.98400 -60.91000 -24.12200 1.000 83.26697 213 GLY A C 1
ATOM 1635 O O . GLY A 1 213 ? 27.05800 -60.49900 -24.56600 1.000 87.60487 213 GLY A O 1
ATOM 1636 N N . VAL B 2 2 ? -10.94500 -35.24200 12.63900 1.000 92.88115 2 VAL B N 1
ATOM 1637 C CA . VAL B 2 2 ? -10.72800 -34.00500 11.90100 1.000 85.09598 2 VAL B CA 1
ATOM 1638 C C . VAL B 2 2 ? -9.70100 -34.24000 10.80100 1.000 78.67384 2 VAL B C 1
ATOM 1639 O O . VAL B 2 2 ? -8.56000 -34.61400 11.07400 1.000 72.95511 2 VAL B O 1
ATOM 1643 N N . GLN B 2 3 ? -10.11300 -34.01700 9.55500 1.000 89.90970 3 GLN B N 1
ATOM 1644 C CA . GLN B 2 3 ? -9.27700 -34.25000 8.38600 1.000 85.53084 3 GLN B CA 1
ATOM 1645 C C . GLN B 2 3 ? -9.17900 -32.97300 7.56200 1.000 79.56155 3 GLN B C 1
ATOM 1646 O O . GLN B 2 3 ? -10.14700 -32.21200 7.46300 1.000 82.97451 3 GLN B O 1
ATOM 1652 N N . LEU B 2 4 ? -8.00900 -32.74700 6.96600 1.000 77.93310 4 LEU B N 1
ATOM 1653 C CA . LEU B 2 4 ? -7.72600 -31.55200 6.17200 1.000 72.17715 4 LEU B CA 1
ATOM 1654 C C . LEU B 2 4 ? -7.14900 -32.00400 4.83700 1.000 71.67385 4 LEU B C 1
ATOM 1655 O O . LEU B 2 4 ? -6.01200 -32.48400 4.78400 1.000 66.71341 4 LEU B O 1
ATOM 1660 N N . VAL B 2 5 ? -7.92500 -31.86200 3.76500 1.000 74.52982 5 VAL B N 1
ATOM 1661 C CA . VAL B 2 5 ? -7.50500 -32.29900 2.43500 1.000 75.65736 5 VAL B CA 1
ATOM 1662 C C . VAL B 2 5 ? -7.35700 -31.06900 1.54600 1.000 72.15207 5 VAL B C 1
ATOM 1663 O O . VAL B 2 5 ? -8.35000 -30.41900 1.20100 1.000 76.93965 5 VAL B O 1
ATOM 1667 N N . GLU B 2 6 ? -6.12000 -30.74000 1.18000 1.000 67.66651 6 GLU B N 1
ATOM 1668 C CA . GLU B 2 6 ? -5.85000 -29.64400 0.25900 1.000 64.92890 6 GLU B CA 1
ATOM 1669 C C . GLU B 2 6 ? -5.86900 -30.12400 -1.18600 1.000 70.06761 6 GLU B C 1
ATOM 1670 O O . GLU B 2 6 ? -5.54800 -31.27700 -1.48500 1.000 72.53578 6 GLU B O 1
ATOM 1676 N N . SER B 2 7 ? -6.23900 -29.21600 -2.08700 1.000 60.66067 7 SER B N 1
ATOM 1677 C CA . SER B 2 7 ? -6.32200 -29.55200 -3.50000 1.000 66.41359 7 SER B CA 1
ATOM 1678 C C . SER B 2 7 ? -6.24900 -28.27300 -4.32100 1.000 65.91538 7 SER B C 1
ATOM 1679 O O . SER B 2 7 ? -6.49200 -27.16800 -3.82300 1.000 63.47941 7 SER B O 1
ATOM 1682 N N . GLY B 2 8 ? -5.89700 -28.45100 -5.59200 1.000 62.39395 8 GLY B N 1
ATOM 1683 C CA . GLY B 2 8 ? -5.78100 -27.37100 -6.54100 1.000 63.77077 8 GLY B CA 1
ATOM 1684 C C . GLY B 2 8 ? -5.03000 -27.84700 -7.76700 1.000 65.91847 8 GLY B C 1
ATOM 1685 O O . GLY B 2 8 ? -4.81500 -29.04800 -7.95700 1.000 67.93699 8 GLY B O 1
ATOM 1686 N N . PRO B 2 9 ? -4.61100 -26.92400 -8.62600 1.000 64.03912 9 PRO B N 1
ATOM 1687 C CA . PRO B 2 9 ? -3.87800 -27.32300 -9.82800 1.000 66.95006 9 PRO B CA 1
ATOM 1688 C C . PRO B 2 9 ? -2.43300 -27.67900 -9.50800 1.000 58.91526 9 PRO B C 1
ATOM 1689 O O . PRO B 2 9 ? -1.86100 -27.25500 -8.50100 1.000 50.78312 9 PRO B O 1
ATOM 1693 N N . GLY B 2 10 ? -1.84700 -28.48500 -10.39000 1.000 69.53127 10 GLY B N 1
ATOM 1694 C CA . GLY B 2 10 ? -0.44800 -28.84200 -10.26800 1.000 63.78127 10 GLY B CA 1
ATOM 1695 C C . GLY B 2 10 ? 0.48100 -27.77800 -10.81300 1.000 62.03429 10 GLY B C 1
ATOM 1696 O O . GLY B 2 10 ? 1.54400 -27.51300 -10.24400 1.000 55.27873 10 GLY B O 1
ATOM 1697 N N . LEU B 2 11 ? 0.08300 -27.16300 -11.92300 1.000 53.43731 11 LEU B N 1
ATOM 1698 C CA . LEU B 2 11 ? 0.92900 -26.24200 -12.66400 1.000 54.54352 11 LEU B CA 1
ATOM 1699 C C . LEU B 2 11 ? 0.14400 -24.97200 -12.94700 1.000 58.64775 11 LEU B C 1
ATOM 1700 O O . LEU B 2 11 ? -1.02800 -25.03000 -13.33200 1.000 65.12652 11 LEU B O 1
ATOM 1705 N N . VAL B 2 12 ? 0.79000 -23.82600 -12.75700 1.000 55.31865 12 VAL B N 1
ATOM 1706 C CA . VAL B 2 12 ? 0.16300 -22.53000 -12.97500 1.000 59.66506 12 VAL B CA 1
ATOM 1707 C C . VAL B 2 12 ? 1.08200 -21.70200 -13.86000 1.000 63.57124 12 VAL B C 1
ATOM 1708 O O . VAL B 2 12 ? 2.30500 -21.70200 -13.67700 1.000 59.12316 12 VAL B O 1
ATOM 1712 N N . GLN B 2 13 ? 0.49200 -21.00400 -14.82000 1.000 64.39638 13 GLN B N 1
ATOM 1713 C CA . GLN B 2 13 ? 1.24400 -20.17000 -15.74200 1.000 70.23601 13 GLN B CA 1
ATOM 1714 C C . GLN B 2 13 ? 1.68900 -18.89100 -15.03000 1.000 66.75647 13 GLN B C 1
ATOM 1715 O O . GLN B 2 13 ? 0.96500 -18.37900 -14.17200 1.000 63.87774 13 GLN B O 1
ATOM 1721 N N . PRO B 2 14 ? 2.87700 -18.37000 -15.34400 1.000 68.46561 14 PRO B N 1
ATOM 1722 C CA . PRO B 2 14 ? 3.29600 -17.09600 -14.75000 1.000 67.08360 14 PRO B CA 1
ATOM 1723 C C . PRO B 2 14 ? 2.32700 -15.97600 -15.10100 1.000 75.43454 14 PRO B C 1
ATOM 1724 O O . PRO B 2 14 ? 1.69300 -15.97900 -16.15900 1.000 85.30579 14 PRO B O 1
ATOM 1728 N N . TRP B 2 15 ? 2.21100 -15.01700 -14.17900 1.000 67.96858 15 TRP B N 1
ATOM 1729 C CA . TRP B 2 15 ? 1.24500 -13.91900 -14.19000 1.000 75.22301 15 TRP B CA 1
ATOM 1730 C C . TRP B 2 15 ? -0.19800 -14.37700 -14.03600 1.000 76.23557 15 TRP B C 1
ATOM 1731 O O . TRP B 2 15 ? -1.11400 -13.55500 -14.15800 1.000 83.44442 15 TRP B O 1
ATOM 1742 N N . GLY B 2 16 ? -0.43300 -15.65900 -13.77000 1.000 79.42428 16 GLY B N 1
ATOM 1743 C CA . GLY B 2 16 ? -1.76800 -16.14200 -13.50600 1.000 80.58373 16 GLY B CA 1
ATOM 1744 C C . GLY B 2 16 ? -2.11100 -15.97500 -12.04000 1.000 72.29673 16 GLY B C 1
ATOM 1745 O O . GLY B 2 16 ? -1.32400 -15.47400 -11.23800 1.000 65.47688 16 GLY B O 1
ATOM 1746 N N . THR B 2 17 ? -3.31500 -16.40400 -11.68200 1.000 81.70582 17 THR B N 1
ATOM 1747 C CA . THR B 2 17 ? -3.71900 -16.41900 -10.28500 1.000 74.40654 17 THR B CA 1
ATOM 1748 C C . THR B 2 17 ? -3.97900 -17.86200 -9.88700 1.000 69.22711 17 THR B C 1
ATOM 1749 O O . THR B 2 17 ? -4.70300 -18.58600 -10.57900 1.000 74.98654 17 THR B O 1
ATOM 1753 N N . LEU B 2 18 ? -3.38200 -18.26800 -8.77500 1.000 71.79203 18 LEU B N 1
ATOM 1754 C CA . LEU B 2 18 ? -3.35200 -19.65400 -8.33700 1.000 66.64985 18 LEU B CA 1
ATOM 1755 C C . LEU B 2 18 ? -4.27200 -19.79600 -7.13000 1.000 64.35383 18 LEU B C 1
ATOM 1756 O O . LEU B 2 18 ? -4.07900 -19.11600 -6.11500 1.000 59.61487 18 LEU B O 1
ATOM 1761 N N . SER B 2 19 ? -5.28300 -20.65400 -7.25600 1.000 67.33975 19 SER B N 1
ATOM 1762 C CA . SER B 2 19 ? -6.28900 -20.86100 -6.22300 1.000 67.48819 19 SER B CA 1
ATOM 1763 C C . SER B 2 19 ? -6.20600 -22.28800 -5.69900 1.000 63.84406 19 SER B C 1
ATOM 1764 O O . SER B 2 19 ? -6.20200 -23.24400 -6.48200 1.000 67.32163 19 SER B O 1
ATOM 1767 N N . LEU B 2 20 ? -6.15300 -22.42200 -4.37800 1.000 62.33613 20 LEU B N 1
ATOM 1768 C CA . LEU B 2 20 ? -6.21000 -23.70500 -3.69100 1.000 60.14446 20 LEU B CA 1
ATOM 1769 C C . LEU B 2 20 ? -7.39300 -23.73700 -2.73800 1.000 63.44401 20 LEU B C 1
ATOM 1770 O O . LEU B 2 20 ? -7.83900 -22.69900 -2.23500 1.000 64.03057 20 LEU B O 1
ATOM 1775 N N . THR B 2 21 ? -7.89100 -24.94600 -2.48500 1.000 65.83848 21 THR B N 1
ATOM 1776 C CA . THR B 2 21 ? -9.01700 -25.14900 -1.58900 1.000 70.24494 21 THR B CA 1
ATOM 1777 C C . THR B 2 21 ? -8.65800 -26.25800 -0.61100 1.000 66.70738 21 THR B C 1
ATOM 1778 O O . THR B 2 21 ? -8.08400 -27.28000 -0.99600 1.000 65.92068 21 THR B O 1
ATOM 1782 N N . CYS B 2 22 ? -9.02700 -26.05700 0.65000 1.000 67.22474 22 CYS B N 1
ATOM 1783 C CA . CYS B 2 22 ? -8.79600 -27.01800 1.72000 1.000 65.13296 22 CYS B CA 1
ATOM 1784 C C . CYS B 2 22 ? -10.13400 -27.43600 2.30800 1.000 73.70820 22 CYS B C 1
ATOM 1785 O O . CYS B 2 22 ? -10.85700 -26.60100 2.86700 1.000 75.90917 22 CYS B O 1
ATOM 1788 N N . ARG B 2 23 ? -10.46500 -28.71800 2.15300 1.000 70.31343 23 ARG B N 1
ATOM 1789 C CA . ARG B 2 23 ? -11.68800 -29.29300 2.69500 1.000 79.53740 23 ARG B CA 1
ATOM 1790 C C . ARG B 2 23 ? -11.45100 -29.78700 4.11700 1.000 76.90230 23 ARG B C 1
ATOM 1791 O O . ARG B 2 23 ? -10.54100 -30.59300 4.35800 1.000 72.82442 23 ARG B O 1
ATOM 1799 N N . VAL B 2 24 ? -12.25300 -29.28000 5.05100 1.000 74.14407 24 VAL B N 1
ATOM 1800 C CA . VAL B 2 24 ? -12.12800 -29.57600 6.47300 1.000 72.60137 24 VAL B CA 1
ATOM 1801 C C . VAL B 2 24 ? -13.19000 -30.61300 6.81700 1.000 83.83803 24 VAL B C 1
ATOM 1802 O O . VAL B 2 24 ? -14.38900 -30.35400 6.65700 1.000 92.38765 24 VAL B O 1
ATOM 1806 N N . SER B 2 25 ? -12.76800 -31.78700 7.28100 1.000 77.59569 25 SER B N 1
ATOM 1807 C CA . SER B 2 25 ? -13.66900 -32.92700 7.38600 1.000 89.12176 25 SER B CA 1
ATOM 1808 C C . SER B 2 25 ? -14.04300 -33.28000 8.82000 1.000 93.00132 25 SER B C 1
ATOM 1809 O O . SER B 2 25 ? -14.73900 -34.27800 9.03200 1.000 103.09518 25 SER B O 1
ATOM 1812 N N . GLY B 2 26 ? -13.61100 -32.49900 9.80900 1.000 83.13118 26 GLY B N 1
ATOM 1813 C CA . GLY B 2 26 ? -13.96900 -32.80700 11.18000 1.000 87.35290 26 GLY B CA 1
ATOM 1814 C C . GLY B 2 26 ? -15.08200 -31.96200 11.76200 1.000 92.91154 26 GLY B C 1
ATOM 1815 O O . GLY B 2 26 ? -16.13600 -32.49100 12.12800 1.000 103.89852 26 GLY B O 1
ATOM 1816 N N . ASP B 2 27 ? -14.86900 -30.65100 11.85700 1.000 85.47615 27 ASP B N 1
ATOM 1817 C CA . ASP B 2 27 ? -15.86500 -29.75500 12.42400 1.000 90.69359 27 ASP B CA 1
ATOM 1818 C C . ASP B 2 27 ? -15.99000 -28.51600 11.54700 1.000 87.40010 27 ASP B C 1
ATOM 1819 O O . ASP B 2 27 ? -15.23600 -28.32400 10.59000 1.000 80.46216 27 ASP B O 1
ATOM 1824 N N . SER B 2 28 ? -16.95900 -27.67100 11.88900 1.000 100.07897 28 SER B N 1
ATOM 1825 C CA . SER B 2 28 ? -17.26500 -26.50200 11.07700 1.000 99.57288 28 SER B CA 1
ATOM 1826 C C . SER B 2 28 ? -16.16400 -25.45200 11.18500 1.000 87.99286 28 SER B C 1
ATOM 1827 O O . SER B 2 28 ? -15.52700 -25.28900 12.22800 1.000 82.65785 28 SER B O 1
ATOM 1830 N N . VAL B 2 29 ? -15.92800 -24.74500 10.07600 1.000 92.22514 29 VAL B N 1
ATOM 1831 C CA . VAL B 2 29 ? -14.92300 -23.68900 10.06500 1.000 82.50918 29 VAL B CA 1
ATOM 1832 C C . VAL B 2 29 ? -15.37900 -22.47500 10.86800 1.000 84.75290 29 VAL B C 1
ATOM 1833 O O . VAL B 2 29 ? -14.54300 -21.67900 11.31400 1.000 77.53877 29 VAL B O 1
ATOM 1837 N N . SER B 2 30 ? -16.69100 -22.31200 11.05700 1.000 81.95623 30 SER B N 1
ATOM 1838 C CA . SER B 2 30 ? -17.28900 -21.31800 11.94200 1.000 86.34946 30 SER B CA 1
ATOM 1839 C C . SER B 2 30 ? -17.30400 -21.75300 13.40600 1.000 87.36841 30 SER B C 1
ATOM 1840 O O . SER B 2 30 ? -18.03400 -21.15900 14.20900 1.000 93.62571 30 SER B O 1
ATOM 1843 N N . ASN B 2 31 ? -16.52400 -22.78100 13.75200 1.000 94.07005 31 ASN B N 1
ATOM 1844 C CA . ASN B 2 31 ? -16.39400 -23.22500 15.13800 1.000 94.72352 31 ASN B CA 1
ATOM 1845 C C . ASN B 2 31 ? -16.00300 -22.07700 16.06600 1.000 91.29975 31 ASN B C 1
ATOM 1846 O O . ASN B 2 31 ? -16.34900 -22.09800 17.25100 1.000 95.96361 31 ASN B O 1
ATOM 1851 N N . ASP B 2 32 ? -15.30800 -21.06300 15.54000 1.000 89.62204 32 ASP B N 1
ATOM 1852 C CA . ASP B 2 32 ? -14.90400 -19.84000 16.24000 1.000 86.99706 32 ASP B CA 1
ATOM 1853 C C . ASP B 2 32 ? -14.00600 -20.09600 17.44900 1.000 82.08019 32 ASP B C 1
ATOM 1854 O O . ASP B 2 32 ? -13.56000 -19.14900 18.10500 1.000 79.85724 32 ASP B O 1
ATOM 1859 N N . ASN B 2 33 ? -13.72000 -21.36200 17.74000 1.000 92.66001 33 ASN B N 1
ATOM 1860 C CA . ASN B 2 33 ? -12.60100 -21.71800 18.60000 1.000 86.58628 33 ASN B CA 1
ATOM 1861 C C . ASN B 2 33 ? -11.29100 -21.83600 17.83500 1.000 76.34182 33 ASN B C 1
ATOM 1862 O O . ASN B 2 33 ? -10.23800 -21.99300 18.46200 1.000 71.04053 33 ASN B O 1
ATOM 1867 N N . TYR B 2 34 ? -11.33000 -21.75300 16.50700 1.000 74.88208 34 TYR B N 1
ATOM 1868 C CA . TYR B 2 34 ? -10.15900 -21.94800 15.66600 1.000 66.23882 34 TYR B CA 1
ATOM 1869 C C . TYR B 2 34 ? -10.07100 -20.83300 14.63300 1.000 63.96476 34 TYR B C 1
ATOM 1870 O O . TYR B 2 34 ? -11.08900 -20.38600 14.09700 1.000 69.91832 34 TYR B O 1
ATOM 1879 N N . TYR B 2 35 ? -8.84600 -20.39400 14.36400 1.000 63.03463 35 TYR B N 1
ATOM 1880 C CA . TYR B 2 35 ? -8.49800 -19.74600 13.11100 1.000 59.91751 35 TYR B CA 1
ATOM 1881 C C . TYR B 2 35 ? -8.00800 -20.79100 12.11700 1.000 56.21803 35 TYR B C 1
ATOM 1882 O O . TYR B 2 35 ? -7.63700 -21.91100 12.48200 1.000 54.54907 35 TYR B O 1
ATOM 1891 N N . TRP B 2 36 A -7.96000 -20.39300 10.85100 1.000 59.76990 35 TRP B N 1
ATOM 1892 C CA . TRP B 2 36 A -7.45100 -21.25500 9.79600 1.000 56.73594 35 TRP B CA 1
ATOM 1893 C C . TRP B 2 36 A -6.40000 -20.50000 9.00200 1.000 51.09170 35 TRP B C 1
ATOM 1894 O O . TRP B 2 36 A -6.41800 -19.27300 8.93500 1.000 51.88742 35 TRP B O 1
ATOM 1905 N N . ALA B 2 37 B -5.44900 -21.22900 8.43200 1.000 55.66144 35 ALA B N 1
ATOM 1906 C CA . ALA B 2 37 B -4.29900 -20.53700 7.88400 1.000 50.29802 35 ALA B CA 1
ATOM 1907 C C . ALA B 2 37 B -3.69700 -21.31600 6.72800 1.000 47.95941 35 ALA B C 1
ATOM 1908 O O . ALA B 2 37 B -3.92400 -22.52000 6.56300 1.000 49.20852 35 ALA B O 1
ATOM 1910 N N . TRP B 2 38 ? -2.90400 -20.59500 5.94100 1.000 50.12195 36 TRP B N 1
ATOM 1911 C CA . TRP B 2 38 ? -2.14200 -21.15100 4.83500 1.000 47.93232 36 TRP B CA 1
ATOM 1912 C C . TRP B 2 38 ? -0.67200 -20.86600 5.08400 1.000 41.95333 36 TRP B C 1
ATOM 1913 O O . TRP B 2 38 ? -0.29400 -19.71400 5.34500 1.000 41.43974 36 TRP B O 1
ATOM 1924 N N . ILE B 2 39 ? 0.14400 -21.91400 4.96500 1.000 48.08584 37 ILE B N 1
ATOM 1925 C CA . ILE B 2 39 ? 1.58100 -21.87700 5.21300 1.000 43.15546 37 ILE B CA 1
ATOM 1926 C C . ILE B 2 39 ? 2.26000 -22.60900 4.06600 1.000 42.71672 37 ILE B C 1
ATOM 1927 O O . ILE B 2 39 ? 1.70100 -23.57000 3.53400 1.000 45.18509 37 ILE B O 1
ATOM 1932 N N . ARG B 2 40 ? 3.40600 -22.11900 3.60700 1.000 44.38097 38 ARG B N 1
ATOM 1933 C CA . ARG B 2 40 ? 4.01700 -22.76400 2.45500 1.000 45.23530 38 ARG B CA 1
ATOM 1934 C C . ARG B 2 40 ? 5.49300 -23.02000 2.71000 1.000 42.14641 38 ARG B C 1
ATOM 1935 O O . ARG B 2 40 ? 6.15200 -22.30400 3.47000 1.000 40.46686 38 ARG B O 1
ATOM 1943 N N . GLN B 2 41 ? 5.99300 -24.07200 2.06900 1.000 42.18026 39 GLN B N 1
ATOM 1944 C CA . GLN B 2 41 ? 7.39500 -24.45400 2.12400 1.000 40.72570 39 GLN B CA 1
ATOM 1945 C C . GLN B 2 41 ? 7.94200 -24.37500 0.70900 1.000 44.28292 39 GLN B C 1
ATOM 1946 O O . GLN B 2 41 ? 7.40800 -25.01300 -0.20400 1.000 47.07920 39 GLN B O 1
ATOM 1952 N N . THR B 2 42 ? 8.95800 -23.65200 0.54300 1.000 46.28368 40 THR B N 1
ATOM 1953 C CA . THR B 2 42 ? 9.65100 -23.49700 -0.72200 1.000 50.76116 40 THR B CA 1
ATOM 1954 C C . THR B 2 42 ? 10.68100 -24.60400 -0.90200 1.000 51.35201 40 THR B C 1
ATOM 1955 O O . THR B 2 42 ? 11.14200 -25.19300 0.08100 1.000 48.36873 40 THR B O 1
ATOM 1959 N N . PRO B 2 43 ? 11.03800 -24.94500 -2.14000 1.000 53.80781 41 PRO B N 1
ATOM 1960 C CA . PRO B 2 43 ? 12.17900 -25.84700 -2.32800 1.000 55.50637 41 PRO B CA 1
ATOM 1961 C C . PRO B 2 43 ? 13.39200 -25.15800 -1.72900 1.000 55.83196 41 PRO B C 1
ATOM 1962 O O . PRO B 2 43 ? 13.75700 -24.04700 -2.12300 1.000 59.09149 41 PRO B O 1
ATOM 1966 N N . GLY B 2 44 ? 14.02300 -25.82600 -0.77300 1.000 58.84035 42 GLY B N 1
ATOM 1967 C CA . GLY B 2 44 ? 14.97500 -25.17800 0.10000 1.000 58.82543 42 GLY B CA 1
ATOM 1968 C C . GLY B 2 44 ? 14.53400 -25.10300 1.54900 1.000 54.02055 42 GLY B C 1
ATOM 1969 O O . GLY B 2 44 ? 15.19600 -24.42400 2.34300 1.000 54.61097 42 GLY B O 1
ATOM 1970 N N . ARG B 2 45 ? 13.43600 -25.77200 1.91000 1.000 64.82542 43 ARG B N 1
ATOM 1971 C CA . ARG B 2 45 ? 13.00600 -26.01400 3.28600 1.000 60.62397 43 ARG B CA 1
ATOM 1972 C C . ARG B 2 45 ? 12.60900 -24.78200 4.09800 1.000 59.24589 43 ARG B C 1
ATOM 1973 O O . ARG B 2 45 ? 12.46500 -24.90100 5.32100 1.000 56.87596 43 ARG B O 1
ATOM 1981 N N . GLU B 2 46 ? 12.41900 -23.60800 3.49500 1.000 51.94429 44 GLU B N 1
ATOM 1982 C CA . GLU B 2 46 ? 11.98000 -22.45700 4.28000 1.000 51.28840 44 GLU B CA 1
ATOM 1983 C C . GLU B 2 46 ? 10.45800 -22.42000 4.41100 1.000 48.64270 44 GLU B C 1
ATOM 1984 O O . GLU B 2 46 ? 9.73300 -22.57500 3.42300 1.000 49.57346 44 GLU B O 1
ATOM 1990 N N . LEU B 2 47 ? 9.99300 -22.20500 5.64500 1.000 43.48404 45 LEU B N 1
ATOM 1991 C CA . LEU B 2 47 ? 8.57600 -22.15500 6.00200 1.000 42.15960 45 LEU B CA 1
ATOM 1992 C C . LEU B 2 47 ? 8.06000 -20.72100 6.11400 1.000 44.20265 45 LEU B C 1
ATOM 1993 O O . LEU B 2 47 ? 8.55300 -19.94200 6.93600 1.000 45.17490 45 LEU B O 1
ATOM 1998 N N . GLN B 2 48 ? 7.07300 -20.38100 5.28800 1.000 41.15253 46 GLN B N 1
ATOM 1999 C CA . GLN B 2 48 ? 6.47900 -19.05000 5.22600 1.000 44.23516 46 GLN B CA 1
ATOM 2000 C C . GLN B 2 48 ? 4.99200 -19.17100 5.54800 1.000 44.53697 46 GLN B C 1
ATOM 2001 O O . GLN B 2 48 ? 4.32700 -20.09200 5.06500 1.000 44.32343 46 GLN B O 1
ATOM 2007 N N . VAL B 2 49 ? 4.45700 -18.24300 6.34400 1.000 41.88291 47 VAL B N 1
ATOM 2008 C CA . VAL B 2 49 ? 3.04300 -18.26000 6.72000 1.000 43.61386 47 VAL B CA 1
ATOM 2009 C C . VAL B 2 49 ? 2.33600 -17.23800 5.83700 1.000 48.42372 47 VAL B C 1
ATOM 2010 O O . VAL B 2 49 ? 2.39800 -16.02900 6.07800 1.000 51.37508 47 VAL B O 1
ATOM 2014 N N . ILE B 2 50 ? 1.67700 -17.73900 4.78800 1.000 41.99109 48 ILE B N 1
ATOM 2015 C CA . ILE B 2 50 ? 0.98300 -16.87100 3.84000 1.000 47.57614 48 ILE B CA 1
ATOM 2016 C C . ILE B 2 50 ? -0.16900 -16.10600 4.48500 1.000 51.68080 48 ILE B C 1
ATOM 2017 O O . ILE B 2 50 ? -0.30000 -14.89100 4.29600 1.000 56.04215 48 ILE B O 1
ATOM 2022 N N . GLY B 2 51 ? -1.01800 -16.78400 5.25700 1.000 45.89099 49 GLY B N 1
ATOM 2023 C CA . GLY B 2 51 ? -2.15400 -16.05100 5.79900 1.000 51.00673 49 GLY B CA 1
ATOM 2024 C C . GLY B 2 51 ? -2.89400 -16.72700 6.93000 1.000 51.05918 49 GLY B C 1
ATOM 2025 O O . GLY B 2 51 ? -2.77900 -17.93800 7.14300 1.000 48.13031 49 GLY B O 1
ATOM 2026 N N . THR B 2 52 ? -3.69900 -15.91100 7.62800 1.000 50.29970 50 THR B N 1
ATOM 2027 C CA . THR B 2 52 ? -4.56700 -16.28400 8.74300 1.000 52.67249 50 THR B CA 1
ATOM 2028 C C . THR B 2 52 ? -5.97600 -15.73300 8.51900 1.000 60.67891 50 THR B C 1
ATOM 2029 O O . THR B 2 52 ? -6.12800 -14.61300 8.03300 1.000 64.53088 50 THR B O 1
ATOM 2033 N N . ILE B 2 53 ? -7.01000 -16.51800 8.84500 1.000 54.57565 51 ILE B N 1
ATOM 2034 C CA . ILE B 2 53 ? -8.40000 -16.10400 8.67300 1.000 63.18806 51 ILE B CA 1
ATOM 2035 C C . ILE B 2 53 ? -9.22000 -16.62200 9.85600 1.000 66.55072 51 ILE B C 1
ATOM 2036 O O . ILE B 2 53 ? -8.86800 -17.61400 10.50100 1.000 62.90515 51 ILE B O 1
ATOM 2041 N N . TYR B 2 54 ? -10.34700 -15.94500 10.11300 1.000 61.11361 52 TYR B N 1
ATOM 204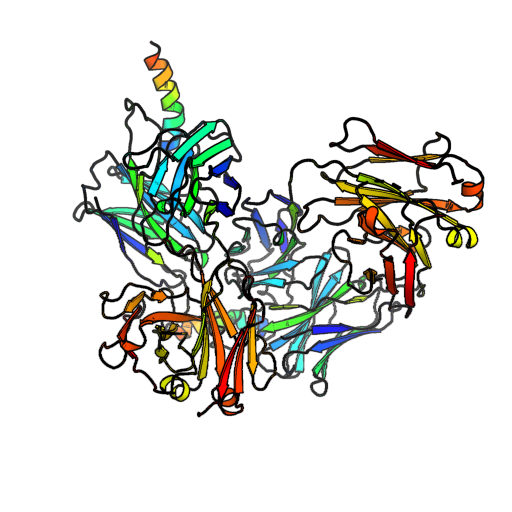2 C CA . TYR B 2 54 ? -11.26700 -16.27200 11.19500 1.000 66.27818 52 TYR B CA 1
ATOM 2043 C C . TYR B 2 54 ? -12.70300 -16.30300 10.69000 1.000 76.07940 52 TYR B C 1
ATOM 2044 O O . TYR B 2 54 ? -13.05700 -15.62000 9.72500 1.000 80.09209 52 TYR B O 1
ATOM 2053 N N . TYR B 2 55 ? -13.51900 -17.13800 11.35100 1.000 68.24337 53 TYR B N 1
ATOM 2054 C CA . TYR B 2 55 ? -14.95000 -17.24300 11.06100 1.000 78.90220 53 TYR B CA 1
ATOM 2055 C C . TYR B 2 55 ? -15.64100 -15.89400 10.90300 1.000 85.97727 53 TYR B C 1
ATOM 2056 O O . TYR B 2 55 ? -16.61600 -15.78200 10.15200 1.000 94.73975 53 TYR B O 1
ATOM 2065 N N . SER B 2 56 ? -15.16200 -14.86100 11.60000 1.000 75.99955 54 SER B N 1
ATOM 2066 C CA . SER B 2 56 ? -15.82600 -13.56700 11.54800 1.000 84.46434 54 SER B CA 1
ATOM 2067 C C . SER B 2 56 ? -15.53100 -12.80400 10.26800 1.000 84.78194 54 SER B C 1
ATOM 2068 O O . SER B 2 56 ? -16.24500 -11.84400 9.95700 1.000 93.84103 54 SER B O 1
ATOM 2071 N N . GLY B 2 57 ? -14.50400 -13.20200 9.52500 1.000 84.84618 55 GLY B N 1
ATOM 2072 C CA . GLY B 2 57 ? -14.13300 -12.54500 8.29500 1.000 85.21702 55 GLY B CA 1
ATOM 2073 C C . GLY B 2 57 ? -12.78000 -11.87300 8.34100 1.000 77.31172 55 GLY B C 1
ATOM 2074 O O . GLY B 2 57 ? -12.23500 -11.53500 7.28100 1.000 75.80133 55 GLY B O 1
ATOM 2075 N N . THR B 2 58 ? -12.21800 -11.67100 9.53100 1.000 87.18189 56 THR B N 1
ATOM 2076 C CA . THR B 2 58 ? -10.96200 -10.94500 9.63400 1.000 81.43552 56 THR B CA 1
ATOM 2077 C C . THR B 2 58 ? -9.79500 -11.79300 9.15300 1.000 71.45657 56 THR B C 1
ATOM 2078 O O . THR B 2 58 ? -9.69300 -12.98300 9.46500 1.000 66.86418 56 THR B O 1
ATOM 2082 N N . THR B 2 59 ? -8.90700 -11.16400 8.38900 1.000 71.79716 57 THR B N 1
ATOM 2083 C CA . THR B 2 59 ? -7.76600 -11.84200 7.80000 1.000 63.73576 57 THR B CA 1
ATOM 2084 C C . THR B 2 59 ? -6.48400 -11.12600 8.19300 1.000 59.60123 57 THR B C 1
ATOM 2085 O O . THR B 2 59 ? -6.46800 -9.91100 8.40900 1.000 64.37227 57 THR B O 1
ATOM 2089 N N . TYR B 2 60 ? -5.41200 -11.89800 8.29200 1.000 64.29521 58 TYR B N 1
ATOM 2090 C CA . TYR B 2 60 ? -4.05500 -11.38600 8.35900 1.000 60.52276 58 TYR B CA 1
ATOM 2091 C C . TYR B 2 60 ? -3.28600 -11.93800 7.16900 1.000 56.48032 58 TYR B C 1
ATOM 2092 O O . TYR B 2 60 ? -3.39000 -13.12800 6.85200 1.000 52.70656 58 TYR B O 1
ATOM 2101 N N . TYR B 2 61 ? -2.51000 -11.08100 6.52000 1.000 60.65134 59 TYR B N 1
ATOM 2102 C CA . TYR B 2 61 ? -1.69800 -11.48700 5.38500 1.000 57.89268 59 TYR B CA 1
ATOM 2103 C C . TYR B 2 61 ? -0.25800 -11.07900 5.64400 1.000 55.16207 59 TYR B C 1
ATOM 2104 O O . TYR B 2 61 ? 0.00000 -9.99200 6.16900 1.000 58.98570 59 TYR B O 1
ATOM 2113 N N . ASN B 2 62 ? 0.67100 -11.96300 5.29600 1.000 55.20514 60 ASN B N 1
ATOM 2114 C CA . ASN B 2 62 ? 2.08200 -11.62800 5.40200 1.000 53.74645 60 ASN B CA 1
ATOM 2115 C C . ASN B 2 62 ? 2.34900 -10.38900 4.55400 1.000 60.74922 60 ASN B C 1
ATOM 2116 O O . ASN B 2 62 ? 1.94000 -10.34900 3.38500 1.000 64.03834 60 ASN B O 1
ATOM 2121 N N . PRO B 2 63 ? 2.98200 -9.35000 5.10900 1.000 57.07589 61 PRO B N 1
ATOM 2122 C CA . PRO B 2 63 ? 3.17600 -8.11000 4.33400 1.000 65.27481 61 PRO B CA 1
ATOM 2123 C C . PRO B 2 63 ? 3.74900 -8.31200 2.93900 1.000 66.58056 61 PRO B C 1
ATOM 2124 O O . PRO B 2 63 ? 3.20600 -7.76600 1.96800 1.000 72.84927 61 PRO B O 1
ATOM 2128 N N . SER B 2 64 ? 4.78700 -9.14500 2.80100 1.000 67.86866 62 SER B N 1
ATOM 2129 C CA . SER B 2 64 ? 5.44400 -9.31200 1.51000 1.000 69.94858 62 SER B CA 1
ATOM 2130 C C . SER B 2 64 ? 4.52200 -9.89100 0.44800 1.000 70.42377 62 SER B C 1
ATOM 2131 O O . SER B 2 64 ? 4.86700 -9.85100 -0.73800 1.000 74.26991 62 SER B O 1
ATOM 2134 N N . LEU B 2 65 ? 3.36400 -10.41600 0.84000 1.000 66.80954 63 LEU B N 1
ATOM 2135 C CA . LEU B 2 65 ? 2.38200 -10.93500 -0.09400 1.000 68.58352 63 LEU B CA 1
ATOM 2136 C C . LEU B 2 65 ? 1.06900 -10.17300 -0.05500 1.000 74.72732 63 LEU B C 1
ATOM 2137 O O . LEU B 2 65 ? 0.21500 -10.41800 -0.91100 1.000 78.34003 63 LEU B O 1
ATOM 2142 N N . ARG B 2 66 ? 0.88100 -9.27900 0.92400 1.000 65.45656 64 ARG B N 1
ATOM 2143 C CA . ARG B 2 66 ? -0.44300 -8.73300 1.22700 1.000 70.88958 64 ARG B CA 1
ATOM 2144 C C . ARG B 2 66 ? -1.11800 -8.11400 0.00500 1.000 80.55991 64 ARG B C 1
ATOM 2145 O O . ARG B 2 66 ? -2.34100 -8.21100 -0.15500 1.000 84.46069 64 ARG B O 1
ATOM 2153 N N . ASN B 2 67 ? -0.33500 -7.47700 -0.86700 1.000 72.67988 65 ASN B N 1
ATOM 2154 C CA . ASN B 2 67 ? -0.84200 -6.84300 -2.08100 1.000 83.07770 65 ASN B CA 1
ATOM 2155 C C . ASN B 2 67 ? -1.53600 -7.79700 -3.04900 1.000 83.11878 65 ASN B C 1
ATOM 2156 O O . ASN B 2 67 ? -2.21600 -7.32100 -3.96500 1.000 92.63940 65 ASN B O 1
ATOM 2161 N N . ARG B 2 68 ? -1.39700 -9.12100 -2.88500 1.000 69.69180 66 ARG B N 1
ATOM 2162 C CA . ARG B 2 68 ? -1.81600 -10.02900 -3.94900 1.000 70.70655 66 ARG B CA 1
ATOM 2163 C C . ARG B 2 68 ? -2.30700 -11.38100 -3.43400 1.000 62.90044 66 ARG B C 1
ATOM 2164 O O . ARG B 2 68 ? -2.25800 -12.37200 -4.17100 1.000 61.31668 66 ARG B O 1
ATOM 2172 N N . VAL B 2 69 ? -2.79700 -11.44600 -2.19800 1.000 64.98914 67 VAL B N 1
ATOM 2173 C CA . VAL B 2 69 ? -3.30100 -12.69600 -1.64700 1.000 59.21411 67 VAL B CA 1
ATOM 2174 C C . VAL B 2 69 ? -4.66900 -12.41700 -1.04100 1.000 63.76250 67 VAL B C 1
ATOM 2175 O O . VAL B 2 69 ? -4.92700 -11.32600 -0.52200 1.000 68.01759 67 VAL B O 1
ATOM 2179 N N . THR B 2 70 ? -5.54900 -13.42000 -1.09500 1.000 60.52917 68 THR B N 1
ATOM 2180 C CA . THR B 2 70 ? -6.83700 -13.36800 -0.41000 1.000 64.73558 68 THR B CA 1
ATOM 2181 C C . THR B 2 70 ? -7.19100 -14.75200 0.11000 1.000 60.51889 68 THR B C 1
ATOM 2182 O O . THR B 2 70 ? -7.09300 -15.74000 -0.62100 1.000 59.45930 68 THR B O 1
ATOM 2186 N N . ILE B 2 71 ? -7.60700 -14.81800 1.36600 1.000 57.07896 69 ILE B N 1
ATOM 2187 C CA . ILE B 2 71 ? -8.10900 -16.04600 1.96900 1.000 55.24203 69 ILE B CA 1
ATOM 2188 C C . ILE B 2 71 ? -9.57700 -15.83600 2.30200 1.000 63.68550 69 ILE B C 1
ATOM 2189 O O . ILE B 2 71 ? -9.99800 -14.73000 2.66100 1.000 67.99235 69 ILE B O 1
ATOM 2194 N N . SER B 2 72 ? -10.36300 -16.90300 2.18500 1.000 61.33601 70 SER B N 1
ATOM 2195 C CA . SER B 2 72 ? -11.76900 -16.76400 2.54300 1.000 70.21241 70 SER B CA 1
ATOM 2196 C C . SER B 2 72 ? -12.35000 -18.11800 2.91700 1.000 71.60543 70 SER B C 1
ATOM 2197 O O . SER B 2 72 ? -11.86500 -19.16200 2.48400 1.000 68.17998 70 SER B O 1
ATOM 2200 N N . LEU B 2 73 ? -13.39000 -18.08400 3.74400 1.000 69.00534 71 LEU B N 1
ATOM 2201 C CA . LEU B 2 73 ? -14.13500 -19.28400 4.09200 1.000 73.06491 71 LEU B CA 1
ATOM 2202 C C . LEU B 2 73 ? -15.34800 -19.46100 3.19100 1.000 84.45740 71 LEU B C 1
ATOM 2203 O O . LEU B 2 73 ? -16.00000 -18.48600 2.80400 1.000 91.74061 71 LEU B O 1
ATOM 2208 N N . ASP B 2 74 ? -15.64800 -20.71400 2.86100 1.000 78.99729 72 ASP B N 1
ATOM 2209 C CA . ASP B 2 74 ? -16.87000 -21.09100 2.16000 1.000 91.06115 72 ASP B CA 1
ATOM 2210 C C . ASP B 2 74 ? -17.60000 -21.99500 3.15100 1.000 95.29977 72 ASP B C 1
ATOM 2211 O O . ASP B 2 74 ? -17.30200 -23.19200 3.26000 1.000 93.19059 72 ASP B O 1
ATOM 2216 N N . LYS B 2 75 ? -18.49600 -21.37600 3.92700 1.000 89.59614 73 LYS B N 1
ATOM 2217 C CA . LYS B 2 75 ? -19.13900 -22.04700 5.05200 1.000 93.61968 73 LYS B CA 1
ATOM 2218 C C . LYS B 2 75 ? -20.04900 -23.18100 4.59800 1.000 104.14553 73 LYS B C 1
ATOM 2219 O O . LYS B 2 75 ? -20.20200 -24.17500 5.31800 1.000 105.24703 73 LYS B O 1
ATOM 2225 N N . SER B 2 76 ? -20.66600 -23.04800 3.41800 1.000 97.18090 74 SER B N 1
ATOM 2226 C CA . SER B 2 76 ? -21.71800 -23.98000 3.02300 1.000 110.19505 74 SER B CA 1
ATOM 2227 C C . SER B 2 76 ? -21.16800 -25.37500 2.76800 1.000 106.35462 74 SER B C 1
ATOM 2228 O O . SER B 2 76 ? -21.87500 -26.36800 2.97500 1.000 115.20563 74 SER B O 1
ATOM 2231 N N . VAL B 2 77 ? -19.91900 -25.47100 2.31900 1.000 109.10079 75 VAL B N 1
ATOM 2232 C CA . VAL B 2 77 ? -19.26800 -26.74900 2.07300 1.000 105.36486 75 VAL B CA 1
ATOM 2233 C C . VAL B 2 77 ? -18.09300 -26.97400 3.00300 1.000 92.88905 75 VAL B C 1
ATOM 2234 O O . VAL B 2 77 ? -17.38700 -27.98500 2.86600 1.000 89.19255 75 VAL B O 1
ATOM 2238 N N . ASN B 2 78 ? -17.84700 -26.04500 3.93300 1.000 106.12780 76 ASN B N 1
ATOM 2239 C CA . ASN B 2 78 ? -16.81400 -26.16600 4.96200 1.000 95.65342 76 ASN B CA 1
ATOM 2240 C C . ASN B 2 78 ? -15.40600 -26.17100 4.36800 1.000 84.65141 76 ASN B C 1
ATOM 2241 O O . ASN B 2 78 ? -14.55600 -26.96100 4.78100 1.000 78.79285 76 ASN B O 1
ATOM 2246 N N . VAL B 2 79 ? -15.14400 -25.29800 3.39500 1.000 90.54393 77 VAL B N 1
ATOM 2247 C CA . VAL B 2 79 ? -13.80500 -25.23900 2.81900 1.000 80.82136 77 VAL B CA 1
ATOM 2248 C C . VAL B 2 79 ? -13.18600 -23.88100 3.11900 1.000 73.64404 77 VAL B C 1
ATOM 2249 O O . VAL B 2 79 ? -13.87300 -22.90500 3.42600 1.000 77.44341 77 VAL B O 1
ATOM 2253 N N . VAL B 2 80 ? -11.85900 -23.83400 3.04700 1.000 79.31451 78 VAL B N 1
ATOM 2254 C CA . VAL B 2 80 ? -11.12000 -22.57800 3.11900 1.000 72.90071 78 VAL B CA 1
ATOM 2255 C C . VAL B 2 80 ? -10.30100 -22.41700 1.84500 1.000 69.94066 78 VAL B C 1
ATOM 2256 O O . VAL B 2 80 ? -9.58900 -23.33900 1.43400 1.000 66.81189 78 VAL B O 1
ATOM 2260 N N . SER B 2 81 ? -10.40900 -21.24700 1.22300 1.000 69.31834 79 SER B N 1
ATOM 2261 C CA . SER B 2 81 ? -9.83100 -20.97500 -0.08000 1.000 69.10195 79 SER B CA 1
ATOM 2262 C C . SER B 2 81 ? -8.68400 -19.98500 0.06700 1.000 61.76743 79 SER B C 1
ATOM 2263 O O . SER B 2 81 ? -8.73900 -19.05700 0.88500 1.000 60.45489 79 SER B O 1
ATOM 2266 N N . LEU B 2 82 ? -7.67600 -20.17000 -0.78500 1.000 59.19540 80 LEU B N 1
ATOM 2267 C CA . LEU B 2 82 ? -6.54600 -19.26400 -0.93600 1.000 54.12607 80 LEU B CA 1
ATOM 2268 C C . LEU B 2 82 ? -6.40900 -18.88700 -2.40200 1.000 59.07594 80 LEU B C 1
ATOM 2269 O O . LEU B 2 82 ? -6.36200 -19.76500 -3.26800 1.000 61.05370 80 LEU B O 1
ATOM 2274 N N . ARG B 2 83 ? -6.34200 -17.58800 -2.67700 1.000 55.15990 81 ARG B N 1
ATOM 2275 C CA . ARG B 2 83 ? -6.02900 -17.07300 -4.00100 1.000 60.06642 81 ARG B CA 1
ATOM 2276 C C . ARG B 2 83 ? -4.74900 -16.25700 -3.91100 1.000 55.32116 81 ARG B C 1
ATOM 2277 O O . ARG B 2 83 ? -4.60700 -15.41600 -3.01600 1.000 53.29156 81 ARG B O 1
ATOM 2285 N N . LEU B 2 84 ? -3.82600 -16.50300 -4.84200 1.000 56.23682 82 LEU B N 1
ATOM 2286 C CA . LEU B 2 84 ? -2.55800 -15.78200 -4.91900 1.000 53.40450 82 LEU B CA 1
ATOM 2287 C C . LEU B 2 84 ? -2.32300 -15.34200 -6.35900 1.000 60.81676 82 LEU B C 1
ATOM 2288 O O . LEU B 2 84 ? -2.11500 -16.18100 -7.24100 1.000 61.99505 82 LEU B O 1
ATOM 2293 N N . GLY B 2 85 A -2.33800 -14.03000 -6.59000 1.000 64.36047 82 GLY B N 1
ATOM 2294 C CA . GLY B 2 85 A -2.28400 -13.47100 -7.92300 1.000 73.78805 82 GLY B CA 1
ATOM 2295 C C . GLY B 2 85 A -0.89700 -12.95100 -8.28900 1.000 73.34789 82 GLY B C 1
ATOM 2296 O O . GLY B 2 85 A -0.00700 -12.83100 -7.45200 1.000 66.27271 82 GLY B O 1
ATOM 2297 N N . SER B 2 86 B -0.73900 -12.63900 -9.57800 1.000 74.20999 82 SER B N 1
ATOM 2298 C CA . SER B 2 86 B 0.53500 -12.18700 -10.14400 1.000 76.26990 82 SER B CA 1
ATOM 2299 C C . SER B 2 86 B 1.68400 -13.12000 -9.76300 1.000 66.32896 82 SER B C 1
ATOM 2300 O O . SER B 2 86 B 2.73800 -12.69700 -9.28200 1.000 63.43897 82 SER B O 1
ATOM 2303 N N . VAL B 2 87 C 1.46600 -14.41200 -9.98800 1.000 67.96208 82 VAL B N 1
ATOM 2304 C CA . VAL B 2 87 C 2.33200 -15.45500 -9.45300 1.000 59.08172 82 VAL B CA 1
ATOM 2305 C C . VAL B 2 87 C 3.57200 -15.58300 -10.32900 1.000 61.71040 82 VAL B C 1
ATOM 2306 O O . VAL B 2 87 C 3.49800 -15.47800 -11.56000 1.000 69.93022 82 VAL B O 1
ATOM 2310 N N . SER B 2 88 ? 4.72700 -15.77500 -9.69800 1.000 64.65865 83 SER B N 1
ATOM 2311 C CA . SER B 2 88 ? 5.98800 -15.92900 -10.41500 1.000 67.27854 83 SER B CA 1
ATOM 2312 C C . SER B 2 88 ? 6.60600 -17.29000 -10.10400 1.000 60.53943 83 SER B C 1
ATOM 2313 O O . SER B 2 88 ? 6.05600 -18.09500 -9.34800 1.000 54.21320 83 SER B O 1
ATOM 2316 N N . ALA B 2 89 ? 7.77800 -17.53100 -10.70100 1.000 66.66915 84 ALA B N 1
ATOM 2317 C CA . ALA B 2 89 ? 8.53800 -18.74700 -10.42300 1.000 61.49314 84 ALA B CA 1
ATOM 2318 C C . ALA B 2 89 ? 8.81800 -18.92600 -8.93400 1.000 52.75655 84 ALA B C 1
ATOM 2319 O O . ALA B 2 89 ? 8.81100 -20.05300 -8.42400 1.000 47.33175 84 ALA B O 1
ATOM 2321 N N . ALA B 2 90 ? 9.07200 -17.82900 -8.21800 1.000 62.30936 85 ALA B N 1
ATOM 2322 C CA . ALA B 2 90 ? 9.35800 -17.90000 -6.78800 1.000 55.01685 85 ALA B CA 1
ATOM 2323 C C . ALA B 2 90 ? 8.16400 -18.31100 -5.93300 1.000 49.32170 85 ALA B C 1
ATOM 2324 O O . ALA B 2 90 ? 8.31700 -18.39000 -4.70800 1.000 43.57985 85 ALA B O 1
ATOM 2326 N N . ASP B 2 91 ? 6.99400 -18.56500 -6.51400 1.000 55.70347 86 ASP B N 1
ATOM 2327 C CA . ASP B 2 91 ? 5.85200 -19.07700 -5.76700 1.000 51.50643 86 ASP B CA 1
ATOM 2328 C C . ASP B 2 91 ? 5.69300 -20.59100 -5.88000 1.000 49.02346 86 ASP B C 1
ATOM 2329 O O . ASP B 2 91 ? 4.70500 -21.13800 -5.37900 1.000 46.77098 86 ASP B O 1
ATOM 2334 N N . THR B 2 92 ? 6.63900 -21.27700 -6.51900 1.000 53.48196 87 THR B N 1
ATOM 2335 C CA . THR B 2 92 ? 6.61700 -22.73500 -6.59200 1.000 51.86561 87 THR B CA 1
ATOM 2336 C C . THR B 2 92 ? 6.88600 -23.31400 -5.21000 1.000 44.58472 87 THR B C 1
ATOM 2337 O O . THR B 2 92 ? 7.96700 -23.10300 -4.65000 1.000 41.69952 87 THR B O 1
ATOM 2341 N N . ALA B 2 93 ? 5.91800 -24.04200 -4.65300 1.000 49.43853 88 ALA B N 1
ATOM 2342 C CA . ALA B 2 93 ? 6.06000 -24.46700 -3.26400 1.000 43.33015 88 ALA B CA 1
ATOM 2343 C C . ALA B 2 93 ? 5.01400 -25.51700 -2.90700 1.000 43.41865 88 ALA B C 1
ATOM 2344 O O . ALA B 2 93 ? 4.05300 -25.75300 -3.64500 1.000 48.24835 88 ALA B O 1
ATOM 2346 N N . GLN B 2 94 ? 5.22300 -26.13700 -1.74300 1.000 47.17069 89 GLN B N 1
ATOM 2347 C CA . GLN B 2 94 ? 4.22600 -26.96900 -1.07900 1.000 47.64750 89 GLN B CA 1
ATOM 2348 C C . GLN B 2 94 ? 3.35100 -26.09100 -0.19500 1.000 46.13876 89 GLN B C 1
ATOM 2349 O O . GLN B 2 94 ? 3.86000 -25.32400 0.62600 1.000 41.98260 89 GLN B O 1
ATOM 2355 N N . TYR B 2 95 ? 2.03700 -26.21400 -0.35400 1.000 42.81828 90 TYR B N 1
ATOM 2356 C CA . TYR B 2 95 ? 1.06800 -25.36600 0.32800 1.000 43.19108 90 TYR B CA 1
ATOM 2357 C C . TYR B 2 95 ? 0.27000 -26.20100 1.32500 1.000 44.30771 90 TYR B C 1
ATOM 2358 O O . TYR B 2 95 ? -0.45300 -27.12400 0.93100 1.000 49.53475 90 TYR B O 1
ATOM 2367 N N . TYR B 2 96 ? 0.45200 -25.91200 2.61400 1.000 46.76982 91 TYR B N 1
ATOM 2368 C CA . TYR B 2 96 ? -0.22700 -26.59600 3.70200 1.000 48.38646 91 TYR B CA 1
ATOM 2369 C C . TYR B 2 96 ? -1.38000 -25.74000 4.21600 1.000 51.10704 91 TYR B C 1
ATOM 2370 O O . TYR B 2 96 ? -1.24700 -24.51700 4.37700 1.000 48.81235 91 TYR B O 1
ATOM 2379 N N . CYS B 2 97 ? -2.49800 -26.40400 4.49400 1.000 50.02182 92 CYS B N 1
ATOM 2380 C CA . CYS B 2 97 ? -3.64400 -25.84200 5.19300 1.000 53.77366 92 CYS B CA 1
ATOM 2381 C C . CYS B 2 97 ? -3.55100 -26.22000 6.66400 1.000 52.63042 92 CYS B C 1
ATOM 2382 O O . CYS B 2 97 ? -3.15400 -27.34100 6.99600 1.000 52.93926 92 CYS B O 1
ATOM 2385 N N . VAL B 2 98 ? -3.91000 -25.29100 7.55100 1.000 49.68839 93 VAL B N 1
ATOM 2386 C CA . VAL B 2 98 ? -3.51800 -25.41600 8.95100 1.000 47.66640 93 VAL B CA 1
ATOM 2387 C C . VAL B 2 98 ? -4.62700 -24.86200 9.83800 1.000 52.34506 93 VAL B C 1
ATOM 2388 O O . VAL B 2 98 ? -5.33600 -23.92400 9.46600 1.000 54.69490 93 VAL B O 1
ATOM 2392 N N . ARG B 2 99 ? -4.76000 -25.44900 11.02700 1.000 49.99542 94 ARG B N 1
ATOM 2393 C CA . ARG B 2 99 ? -5.71200 -25.04800 12.05300 1.000 54.84553 94 ARG B CA 1
ATOM 2394 C C . ARG B 2 99 ? -4.95900 -24.44200 13.23300 1.000 51.30373 94 ARG B C 1
ATOM 2395 O O . ARG B 2 99 ? -3.84500 -24.86400 13.55500 1.000 47.11130 94 ARG B O 1
ATOM 2403 N N . MET B 2 100 ? -5.56900 -23.43900 13.88100 1.000 54.48431 95 MET B N 1
ATOM 2404 C CA . MET B 2 100 ? -4.89200 -22.74500 14.97400 1.000 52.23089 95 MET B CA 1
ATOM 2405 C C . MET B 2 100 ? -5.87600 -22.44200 16.09800 1.000 58.61142 95 MET B C 1
ATOM 2406 O O . MET B 2 100 ? -6.80000 -21.64100 15.91800 1.000 62.49904 95 MET B O 1
ATOM 2411 N N . PRO B 2 101 ? -5.71700 -23.07300 17.26100 1.000 61.72930 96 PRO B N 1
ATOM 2412 C CA . PRO B 2 101 ? -6.57200 -22.75600 18.41300 1.000 68.06830 96 PRO B CA 1
ATOM 2413 C C . PRO B 2 101 ? -6.64000 -21.26600 18.71400 1.000 68.32984 96 PRO B C 1
ATOM 2414 O O . PRO B 2 101 ? -5.61900 -20.57800 18.79300 1.000 63.62348 96 PRO B O 1
ATOM 2418 N N . SER B 2 102 ? -7.86500 -20.77200 18.87800 1.000 62.01630 97 SER B N 1
ATOM 2419 C CA . SER B 2 102 ? -8.13400 -19.42700 19.38500 1.000 64.70919 97 SER B CA 1
ATOM 2420 C C . SER B 2 102 ? -8.45900 -19.53900 20.87100 1.000 70.15719 97 SER B C 1
ATOM 2421 O O . SER B 2 102 ? -9.59300 -19.84400 21.24800 1.000 77.50183 97 SER B O 1
ATOM 2424 N N . HIS B 2 103 ? -7.46200 -19.28600 21.71500 1.000 63.53106 98 HIS B N 1
ATOM 2425 C CA . HIS B 2 103 ? -7.63100 -19.35200 23.16100 1.000 68.88933 98 HIS B CA 1
ATOM 2426 C C . HIS B 2 103 ? -8.17600 -18.02100 23.66400 1.000 74.00628 98 HIS B C 1
ATOM 2427 O O . HIS B 2 103 ? -7.57200 -16.96700 23.43600 1.000 71.27977 98 HIS B O 1
ATOM 2434 N N . GLY B 2 104 ? -9.31200 -18.07900 24.35100 1.000 70.94412 99 GLY B N 1
ATOM 2435 C CA . GLY B 2 104 ? -9.95300 -16.88500 24.85600 1.000 77.31104 99 GLY B CA 1
ATOM 2436 C C . GLY B 2 104 ? -9.24500 -16.28200 26.05400 1.000 78.67681 99 GLY B C 1
ATOM 2437 O O . GLY B 2 104 ? -8.30400 -16.83800 26.62200 1.000 75.42514 99 GLY B O 1
ATOM 2438 N N . PHE B 2 105 ? -9.71900 -15.08500 26.41600 1.000 74.65527 100 PHE B N 1
ATOM 2439 C CA . PHE B 2 105 ? -9.05300 -14.25100 27.41300 1.000 76.79155 100 PHE B CA 1
ATOM 2440 C C . PHE B 2 105 ? -8.78000 -14.99600 28.71500 1.000 79.73882 100 PHE B C 1
ATOM 2441 O O . PHE B 2 105 ? -7.71100 -14.83500 29.31500 1.000 77.87776 100 PHE B O 1
ATOM 2449 N N . TRP B 2 106 A -9.72500 -15.81400 29.17200 1.000 78.91374 100 TRP B N 1
ATOM 2450 C CA . TRP B 2 106 A -9.57000 -16.47700 30.46000 1.000 83.47526 100 TRP B CA 1
ATOM 2451 C C . TRP B 2 106 A -8.93000 -17.85700 30.35700 1.000 78.47138 100 TRP B C 1
ATOM 2452 O O . TRP B 2 106 A -8.70400 -18.49400 31.39200 1.000 82.39254 100 TRP B O 1
ATOM 2463 N N . SER B 2 107 B -8.65600 -18.33800 29.14600 1.000 81.07630 100 SER B N 1
ATOM 2464 C CA . SER B 2 107 B -7.91900 -19.58400 28.97000 1.000 76.14077 100 SER B CA 1
ATOM 2465 C C . SER B 2 107 B -6.56400 -19.51100 29.66600 1.000 73.17586 100 SER B C 1
ATOM 2466 O O . SER B 2 107 B -5.90000 -18.47000 29.65400 1.000 70.59506 100 SER B O 1
ATOM 2469 N N . THR B 2 108 C -6.17000 -20.61800 30.30600 1.000 81.07635 100 THR B N 1
ATOM 2470 C CA . THR B 2 108 C -4.82300 -20.71600 30.86500 1.000 78.41439 100 THR B CA 1
ATOM 2471 C C . THR B 2 108 C -3.75900 -20.36000 29.83400 1.000 69.09717 100 THR B C 1
ATOM 2472 O O . THR B 2 108 C -2.71100 -19.80700 30.18700 1.000 67.48399 100 THR B O 1
ATOM 2476 N N . SER B 2 109 D -4.00500 -20.67100 28.56200 1.000 75.96022 100 SER B N 1
ATOM 2477 C CA . SER B 2 109 D -2.99600 -20.50400 27.52500 1.000 67.63017 100 SER B CA 1
ATOM 2478 C C . SER B 2 109 D -3.40700 -19.37300 26.59300 1.000 65.40928 100 SER B C 1
ATOM 2479 O O . SER B 2 109 D -3.39300 -19.52600 25.36700 1.000 60.32420 100 SER B O 1
ATOM 2482 N N . PHE B 2 110 E -3.76900 -18.23300 27.17300 1.000 68.41390 100 PHE B N 1
ATOM 2483 C CA . PHE B 2 110 E -4.16600 -17.06700 26.40000 1.000 67.82496 100 PHE B CA 1
ATOM 2484 C C . PHE B 2 110 E -2.93100 -16.38100 25.83000 1.000 62.37214 100 PHE B C 1
ATOM 2485 O O . PHE B 2 110 E -1.89300 -16.29900 26.49400 1.000 62.22643 100 PHE B O 1
ATOM 2493 N N . SER B 2 111 F -3.04400 -15.92100 24.58400 1.000 68.44831 100 SER B N 1
ATOM 2494 C CA . SER B 2 111 F -2.00900 -15.26300 23.78200 1.000 63.72853 100 SER B CA 1
ATOM 2495 C C . SER B 2 111 F -1.01600 -16.26700 23.20600 1.000 57.12573 100 SER B C 1
ATOM 2496 O O . SER B 2 111 F -0.11100 -15.85800 22.46600 1.000 53.26039 100 SER B O 1
ATOM 2499 N N . TYR B 2 112 G -1.14700 -17.55500 23.51200 1.000 56.94421 100 TYR B N 1
ATOM 2500 C CA . TYR B 2 112 G -0.29900 -18.58700 22.92400 1.000 51.56678 100 TYR B CA 1
ATOM 2501 C C . TYR B 2 112 G -0.89300 -19.00900 21.58600 1.000 48.21617 100 TYR B C 1
ATOM 2502 O O . TYR B 2 112 G -1.97800 -19.59700 21.53400 1.000 50.79650 100 TYR B O 1
ATOM 2511 N N . TRP B 2 113 H -0.17800 -18.70600 20.50600 1.000 51.91313 100 TRP B N 1
ATOM 2512 C CA . TRP B 2 113 H -0.64600 -18.92600 19.14400 1.000 48.98103 100 TRP B CA 1
ATOM 2513 C C . TRP B 2 113 H 0.23900 -19.98600 18.50400 1.000 44.17713 100 TRP B C 1
ATOM 2514 O O . TRP B 2 113 H 1.43900 -19.76200 18.31400 1.000 41.06827 100 TRP B O 1
ATOM 2525 N N . TYR B 2 114 I -0.35000 -21.13200 18.17100 1.000 45.99357 100 TYR B N 1
ATOM 2526 C CA . TYR B 2 114 I 0.42100 -22.22100 17.59200 1.000 42.44678 100 TYR B CA 1
ATOM 2527 C C . TYR B 2 114 I -0.43000 -22.96300 16.57300 1.000 42.68496 100 TYR B C 1
ATOM 2528 O O . TYR B 2 114 I -1.65900 -22.99200 16.67000 1.000 47.05053 100 TYR B O 1
ATOM 2537 N N . PHE B 2 115 J 0.24300 -23.59300 15.61500 1.000 41.74602 100 PHE B N 1
ATOM 2538 C CA . PHE B 2 115 J -0.42300 -24.30800 14.52900 1.000 42.35617 100 PHE B CA 1
ATOM 2539 C C . PHE B 2 115 J -0.53300 -25.78000 14.91400 1.000 45.90797 100 PHE B C 1
ATOM 2540 O O . PHE B 2 115 J 0.43200 -26.53800 14.79400 1.000 43.06402 100 PHE B O 1
ATOM 2548 N N . ASP B 2 116 ? -1.71500 -26.19200 15.37300 1.000 41.23864 101 ASP B N 1
ATOM 2549 C CA . ASP B 2 116 ? -1.84600 -27.46200 16.07500 1.000 45.39054 101 ASP B CA 1
ATOM 2550 C C . ASP B 2 116 ? -2.26000 -28.61500 15.16900 1.000 48.09675 101 ASP B C 1
ATOM 2551 O O . ASP B 2 116 ? -2.24300 -29.76800 15.61500 1.000 51.28475 101 ASP B O 1
ATOM 2556 N N . LEU B 2 117 ? -2.62200 -28.34200 13.91800 1.000 49.13112 102 LEU B N 1
ATOM 2557 C CA . LEU B 2 117 ? -3.05600 -29.39100 13.00600 1.000 52.70662 102 LEU B CA 1
ATOM 2558 C C . LEU B 2 117 ? -2.75600 -28.96500 11.57700 1.000 48.75636 102 LEU B C 1
ATOM 2559 O O . LEU B 2 117 ? -3.10300 -27.85000 11.17500 1.000 46.87594 102 LEU B O 1
ATOM 2564 N N . TRP B 2 118 ? -2.11700 -29.85300 10.82000 1.000 50.40703 103 TRP B N 1
ATOM 2565 C CA . TRP B 2 118 ? -1.63300 -29.55700 9.48000 1.000 46.76755 103 TRP B CA 1
ATOM 2566 C C . TRP B 2 118 ? -2.20200 -30.55800 8.48600 1.000 52.37651 103 TRP B C 1
ATOM 2567 O O . TRP B 2 118 ? -2.34000 -31.74600 8.79500 1.000 57.19867 103 TRP B O 1
ATOM 2578 N N . GLY B 2 119 ? -2.52900 -30.07200 7.29000 1.000 51.76869 104 GLY B N 1
ATOM 2579 C CA . GLY B 2 119 ? -2.88200 -30.94100 6.19000 1.000 56.92512 104 GLY B CA 1
ATOM 2580 C C . GLY B 2 119 ? -1.65000 -31.57800 5.57800 1.000 54.08475 104 GLY B C 1
ATOM 2581 O O . GLY B 2 119 ? -0.51600 -31.34300 5.99100 1.000 48.03748 104 GLY B O 1
ATOM 2582 N N . ARG B 2 120 ? -1.88300 -32.41200 4.56300 1.000 63.88495 105 ARG B N 1
ATOM 2583 C CA . ARG B 2 120 ? -0.77300 -33.14400 3.96900 1.000 62.63577 105 ARG B CA 1
ATOM 2584 C C . ARG B 2 120 ? 0.07100 -32.27100 3.04400 1.000 56.95340 105 ARG B C 1
ATOM 2585 O O . ARG B 2 120 ? 1.23500 -32.60100 2.79300 1.000 54.06317 105 ARG B O 1
ATOM 2593 N N . GLY B 2 121 ? -0.47300 -31.16100 2.55600 1.000 51.00978 106 GLY B N 1
ATOM 2594 C CA . GLY B 2 121 ? 0.21200 -30.31300 1.60400 1.000 46.94120 106 GLY B CA 1
ATOM 2595 C C . GLY B 2 121 ? -0.27400 -30.51600 0.17700 1.000 52.70734 106 GLY B C 1
ATOM 2596 O O . GLY B 2 121 ? -0.92400 -31.50800 -0.16200 1.000 59.60083 106 GLY B O 1
ATOM 2597 N N . HIS B 2 122 ? 0.06000 -29.54700 -0.67600 1.000 48.75775 107 HIS B N 1
ATOM 2598 C CA . HIS B 2 122 ? -0.21000 -29.65000 -2.10900 1.000 54.24427 107 HIS B CA 1
ATOM 2599 C C . HIS B 2 122 ? 0.84300 -28.85500 -2.86600 1.000 50.76548 107 HIS B C 1
ATOM 2600 O O . HIS B 2 122 ? 1.03300 -27.67000 -2.59000 1.000 46.90057 107 HIS B O 1
ATOM 2607 N N . PHE B 2 123 ? 1.53300 -29.49700 -3.80400 1.000 46.81195 108 PHE B N 1
ATOM 2608 C CA . PHE B 2 123 ? 2.63900 -28.85300 -4.50000 1.000 44.67001 108 PHE B CA 1
ATOM 2609 C C . PHE B 2 123 ? 2.13700 -28.09000 -5.71800 1.000 49.91598 108 PHE B C 1
ATOM 2610 O O . PHE B 2 123 ? 1.24800 -28.55600 -6.43700 1.000 56.63508 108 PHE B O 1
ATOM 2618 N N . VAL B 2 124 ? 2.71100 -26.90900 -5.94400 1.000 45.09299 109 VAL B N 1
ATOM 2619 C CA . VAL B 2 124 ? 2.35200 -26.06100 -7.07600 1.000 50.66949 109 VAL B CA 1
ATOM 2620 C C . VAL B 2 124 ? 3.63800 -25.57800 -7.73200 1.000 50.65786 109 VAL B C 1
ATOM 2621 O O . VAL B 2 124 ? 4.45200 -24.90200 -7.08600 1.000 45.80048 109 VAL B O 1
ATOM 2625 N N . ALA B 2 125 ? 3.83400 -25.95000 -8.99600 1.000 44.71486 110 ALA B N 1
ATOM 2626 C CA . ALA B 2 125 ? 4.90300 -25.41600 -9.82700 1.000 47.25193 110 ALA B CA 1
ATOM 2627 C C . ALA B 2 125 ? 4.37600 -24.26000 -10.66900 1.000 53.13085 110 ALA B C 1
ATOM 2628 O O . ALA B 2 125 ? 3.24100 -24.30000 -11.15100 1.000 58.07845 110 ALA B O 1
ATOM 2630 N N . VAL B 2 126 ? 5.20100 -23.23000 -10.84000 1.000 47.76233 111 VAL B N 1
ATOM 2631 C CA . VAL B 2 126 ? 4.84600 -22.05200 -11.62600 1.000 54.23585 111 VAL B CA 1
ATOM 2632 C C . VAL B 2 126 ? 5.87300 -21.90200 -12.74100 1.000 60.02976 111 VAL B C 1
ATOM 2633 O O . VAL B 2 126 ? 7.04400 -21.60300 -12.47200 1.000 57.68561 111 VAL B O 1
ATOM 2637 N N . SER B 2 127 ? 5.45200 -22.12300 -13.98500 1.000 55.02177 112 SER B N 1
ATOM 2638 C CA . SER B 2 127 ? 6.40000 -22.18600 -15.08900 1.000 61.23932 112 SER B CA 1
ATOM 2639 C C . SER B 2 127 ? 5.68900 -21.84700 -16.39200 1.000 71.80785 112 SER B C 1
ATOM 2640 O O . SER B 2 127 ? 4.51500 -22.18300 -16.57100 1.000 74.44167 112 SER B O 1
ATOM 2643 N N . TRP B 2 128 ? 6.40900 -21.17300 -17.29400 1.000 62.39065 113 TRP B N 1
ATOM 2644 C CA . TRP B 2 128 ? 5.91600 -20.99500 -18.65600 1.000 73.75465 113 TRP B CA 1
ATOM 2645 C C . TRP B 2 128 ? 5.81700 -22.32400 -19.39100 1.000 76.98924 113 TRP B C 1
ATOM 2646 O O . TRP B 2 128 ? 4.90100 -22.52300 -20.19800 1.000 84.39927 113 TRP B O 1
ATOM 2657 N N . ALA B 2 129 ? 6.77300 -23.22600 -19.15700 1.000 75.00782 114 ALA B N 1
ATOM 2658 C CA . ALA B 2 129 ? 6.77700 -24.51900 -19.83000 1.000 78.45237 114 ALA B CA 1
ATOM 2659 C C . ALA B 2 129 ? 5.44300 -25.23100 -19.64400 1.000 78.43486 114 ALA B C 1
ATOM 2660 O O . ALA B 2 129 ? 4.77100 -25.08700 -18.61900 1.000 72.05387 114 ALA B O 1
ATOM 2662 N N . SER B 2 130 ? 5.06800 -26.01500 -20.64700 1.000 91.78428 115 SER B N 1
ATOM 2663 C CA . SER B 2 130 ? 3.79900 -26.72200 -20.63300 1.000 92.15415 115 SER B CA 1
ATOM 2664 C C . SER B 2 130 ? 3.96200 -28.13600 -20.08800 1.000 79.25617 115 SER B C 1
ATOM 2665 O O . SER B 2 130 ? 5.06700 -28.68000 -20.01000 1.000 73.78513 115 SER B O 1
ATOM 2668 N N . THR B 2 131 ? 2.83400 -28.72300 -19.69600 1.000 90.08563 116 THR B N 1
ATOM 2669 C CA . THR B 2 131 ? 2.83900 -30.05000 -19.10300 1.000 78.71883 116 THR B CA 1
ATOM 2670 C C . THR B 2 131 ? 3.30400 -31.07900 -20.13100 1.000 78.71113 116 THR B C 1
ATOM 2671 O O . THR B 2 131 ? 3.17500 -30.88100 -21.34300 1.000 89.70869 116 THR B O 1
ATOM 2675 N N . LYS B 2 132 ? 3.86600 -32.18000 -19.64000 1.000 90.61557 117 LYS B N 1
ATOM 2676 C CA . LYS B 2 132 ? 4.30400 -33.25500 -20.52700 1.000 90.69472 117 LYS B CA 1
ATOM 2677 C C . LYS B 2 132 ? 4.37600 -34.53500 -19.71300 1.000 80.09601 117 LYS B C 1
ATOM 2678 O O . LYS B 2 132 ? 5.10600 -34.59400 -18.71900 1.000 70.21333 117 LYS B O 1
ATOM 2684 N N . GLY B 2 133 ? 3.62300 -35.55200 -20.12700 1.000 86.33583 118 GLY B N 1
ATOM 2685 C CA . GLY B 2 133 ? 3.58600 -36.81000 -19.42100 1.000 78.85188 118 GLY B CA 1
ATOM 2686 C C . GLY B 2 133 ? 4.83200 -37.64800 -19.62200 1.000 72.66497 118 GLY B C 1
ATOM 2687 O O . GLY B 2 133 ? 5.58200 -37.47800 -20.58900 1.000 76.20807 118 GLY B O 1
ATOM 2688 N N . PRO B 2 134 ? 5.07400 -38.57600 -18.70000 1.000 75.42311 119 PRO B N 1
ATOM 2689 C CA . PRO B 2 134 ? 6.29400 -39.38600 -18.74000 1.000 69.32896 119 PRO B CA 1
ATOM 2690 C C . PRO B 2 134 ? 6.15300 -40.63300 -19.59500 1.000 73.63372 119 PRO B C 1
ATOM 2691 O O . PRO B 2 134 ? 5.06000 -41.16200 -19.81000 1.000 79.22757 119 PRO B O 1
ATOM 2695 N N . SER B 2 135 ? 7.29500 -41.10100 -20.09100 1.000 80.74319 120 SER B N 1
ATOM 2696 C CA . SER B 2 135 ? 7.39400 -42.44200 -20.64900 1.000 82.41995 120 SER B CA 1
ATOM 2697 C C . SER B 2 135 ? 7.90400 -43.40300 -19.58300 1.000 72.39111 120 SER B C 1
ATOM 2698 O O . SER B 2 135 ? 8.75600 -43.04800 -18.76300 1.000 64.63409 120 SER B O 1
ATOM 2701 N N . VAL B 2 136 ? 7.37500 -44.62300 -19.59700 1.000 76.25116 121 VAL B N 1
ATOM 2702 C CA . VAL B 2 136 ? 7.71400 -45.64700 -18.61400 1.000 68.34791 121 VAL B CA 1
ATOM 2703 C C . VAL B 2 136 ? 8.37700 -46.80400 -19.34500 1.000 69.71680 121 VAL B C 1
ATOM 2704 O O . VAL B 2 136 ? 7.80000 -47.36800 -20.28300 1.000 77.78923 121 VAL B O 1
ATOM 2708 N N . PHE B 2 137 ? 9.58800 -47.15500 -18.91600 1.000 72.79721 122 PHE B N 1
ATOM 2709 C CA . PHE B 2 137 ? 10.33900 -48.24200 -19.52000 1.000 72.46001 122 PHE B CA 1
ATOM 2710 C C . PHE B 2 137 ? 10.69900 -49.28300 -18.46700 1.000 64.57378 122 PHE B C 1
ATOM 2711 O O . PHE B 2 137 ? 11.09800 -48.91800 -17.36100 1.000 57.22980 122 PHE B O 1
ATOM 2719 N N . PRO B 2 138 ? 10.58400 -50.57400 -18.76500 1.000 73.01700 123 PRO B N 1
ATOM 2720 C CA . PRO B 2 138 ? 10.92400 -51.57500 -17.75000 1.000 66.68908 123 PRO B CA 1
ATOM 2721 C C . PRO B 2 138 ? 12.42500 -51.64200 -17.50900 1.000 59.80535 123 PRO B C 1
ATOM 2722 O O . PRO B 2 138 ? 13.23700 -51.46800 -18.42200 1.000 61.65394 123 PRO B O 1
ATOM 2726 N N . LEU B 2 139 ? 12.78800 -51.89800 -16.25500 1.000 60.70348 124 LEU B N 1
ATOM 2727 C CA . LEU B 2 139 ? 14.12300 -52.31900 -15.84400 1.000 55.36092 124 LEU B CA 1
ATOM 2728 C C . LEU B 2 139 ? 14.01000 -53.79000 -15.45500 1.000 55.50968 124 LEU B C 1
ATOM 2729 O O . LEU B 2 139 ? 13.71900 -54.11900 -14.30300 1.000 52.81749 124 LEU B O 1
ATOM 2734 N N . ALA B 2 140 ? 14.23600 -54.66600 -16.42500 1.000 57.15982 125 ALA B N 1
ATOM 2735 C CA . ALA B 2 140 ? 13.97600 -56.08900 -16.27400 1.000 59.73116 125 ALA B CA 1
ATOM 2736 C C . ALA B 2 140 ? 15.08300 -56.74700 -15.45100 1.000 54.83516 125 ALA B C 1
ATOM 2737 O O . ALA B 2 140 ? 16.25900 -56.40700 -15.60600 1.000 51.70021 125 ALA B O 1
ATOM 2739 N N . PRO B 2 141 ? 14.73400 -57.68200 -14.57100 1.000 56.50625 126 PRO B N 1
ATOM 2740 C CA . PRO B 2 141 ? 15.76500 -58.43300 -13.84900 1.000 53.69168 126 PRO B CA 1
ATOM 2741 C C . PRO B 2 141 ? 16.52900 -59.38000 -14.75900 1.000 56.62621 126 PRO B C 1
ATOM 2742 O O . PRO B 2 141 ? 16.01800 -59.86700 -15.77100 1.000 62.18517 126 PRO B O 1
ATOM 2746 N N . SER B 2 142 ? 17.77900 -59.63100 -14.37900 1.000 58.20462 127 SER B N 1
ATOM 2747 C CA . SER B 2 142 ? 18.66000 -60.52800 -15.10800 1.000 61.03800 127 SER B CA 1
ATOM 2748 C C . SER B 2 142 ? 19.60100 -61.18500 -14.10900 1.000 59.54608 127 SER B C 1
ATOM 2749 O O . SER B 2 142 ? 19.50800 -60.96100 -12.89800 1.000 56.65742 127 SER B O 1
ATOM 2752 N N . SER B 2 143 ? 20.51700 -62.00700 -14.62500 1.000 60.57750 128 SER B N 1
ATOM 2753 C CA . SER B 2 143 ? 21.58300 -62.53200 -13.78100 1.000 60.09640 128 SER B CA 1
ATOM 2754 C C . SER B 2 143 ? 22.48900 -61.42000 -13.27400 1.000 55.45867 128 SER B C 1
ATOM 2755 O O . SER B 2 143 ? 23.17900 -61.60200 -12.26500 1.000 54.81074 128 SER B O 1
ATOM 2758 N N . LYS B 2 144 ? 22.48700 -60.27300 -13.95000 1.000 62.70752 129 LYS B N 1
ATOM 2759 C CA . LYS B 2 144 ? 23.34300 -59.14800 -13.60700 1.000 60.00499 129 LYS B CA 1
ATOM 2760 C C . LYS B 2 144 ? 22.69700 -58.19500 -12.61300 1.000 55.79125 129 LYS B C 1
ATOM 2761 O O . LYS B 2 144 ? 23.41600 -57.47600 -11.90800 1.000 54.19063 129 LYS B O 1
ATOM 2767 N N . SER B 2 145 ? 21.36500 -58.16700 -12.54200 1.000 56.40520 130 SER B N 1
ATOM 2768 C CA . SER B 2 145 ? 20.65000 -57.46700 -11.48300 1.000 53.37605 130 SER B CA 1
ATOM 2769 C C . SER B 2 145 ? 20.19900 -58.42000 -10.38300 1.000 54.52843 130 SER B C 1
ATOM 2770 O O . SER B 2 145 ? 19.15100 -58.20700 -9.76200 1.000 54.13078 130 SER B O 1
ATOM 2773 N N . THR B 2 146 ? 20.97000 -59.47500 -10.13800 1.000 53.75961 131 THR B N 1
ATOM 2774 C CA . THR B 2 146 ? 20.70000 -60.44000 -9.08300 1.000 56.49143 131 THR B CA 1
ATOM 2775 C C . THR B 2 146 ? 21.89200 -60.48700 -8.13800 1.000 56.48871 131 THR B C 1
ATOM 2776 O O . THR B 2 146 ? 23.04600 -60.47200 -8.58000 1.000 56.51776 131 THR B O 1
ATOM 2780 N N . SER B 2 147 ? 21.61100 -60.52700 -6.83700 1.000 53.94336 132 SER B N 1
ATOM 2781 C CA . SER B 2 147 ? 22.64100 -60.63700 -5.80700 1.000 55.75039 132 SER B CA 1
ATOM 2782 C C . SER B 2 147 ? 22.19100 -61.71500 -4.82700 1.000 61.15695 132 SER B C 1
ATOM 2783 O O . SER B 2 147 ? 21.29800 -61.48100 -4.00800 1.000 61.67161 132 SER B O 1
ATOM 2786 N N . GLY B 2 148 ? 22.81000 -62.88800 -4.91400 1.000 58.29754 133 GLY B N 1
ATOM 2787 C CA . GLY B 2 148 ? 22.43000 -63.98000 -4.03100 1.000 65.07266 133 GLY B CA 1
ATOM 2788 C C . GLY B 2 148 ? 21.08000 -64.54900 -4.42000 1.000 67.51671 133 GLY B C 1
ATOM 2789 O O . GLY B 2 148 ? 20.82300 -64.86400 -5.58700 1.000 67.07196 133 GLY B O 1
ATOM 2790 N N . GLY B 2 149 ? 20.20100 -64.68300 -3.43200 1.000 61.16975 134 GLY B N 1
ATOM 2791 C CA . GLY B 2 149 ? 18.88200 -65.23500 -3.64400 1.000 65.79985 134 GLY B CA 1
ATOM 2792 C C . GLY B 2 149 ? 17.79600 -64.23900 -3.97300 1.000 61.66993 134 GLY B C 1
ATOM 2793 O O . GLY B 2 149 ? 16.64900 -64.64200 -4.19000 1.000 66.48059 134 GLY B O 1
ATOM 2794 N N . THR B 2 150 ? 18.11000 -62.94700 -4.01900 1.000 69.41083 135 THR B N 1
ATOM 2795 C CA . THR B 2 150 ? 17.12700 -61.91800 -4.32200 1.000 65.79877 135 THR B CA 1
ATOM 2796 C C . THR B 2 150 ? 17.49500 -61.21000 -5.61800 1.000 59.50302 135 THR B C 1
ATOM 2797 O O . THR B 2 150 ? 18.67300 -60.96300 -5.89300 1.000 55.91107 135 THR B O 1
ATOM 2801 N N . ALA B 2 151 ? 16.47600 -60.88700 -6.40700 1.000 59.89400 136 ALA B N 1
ATOM 2802 C CA . ALA B 2 151 ? 16.63300 -60.17500 -7.66200 1.000 55.55885 136 ALA B CA 1
ATOM 2803 C C . ALA B 2 151 ? 16.05100 -58.77300 -7.53800 1.000 51.59818 136 ALA B C 1
ATOM 2804 O O . ALA B 2 151 ? 15.10400 -58.53600 -6.78100 1.000 53.61599 136 ALA B O 1
ATOM 2806 N N . ALA B 2 152 ? 16.62200 -57.84400 -8.29700 1.000 52.47814 137 ALA B N 1
ATOM 2807 C CA . ALA B 2 152 ? 16.15900 -56.46500 -8.32500 1.000 49.36295 137 ALA B CA 1
ATOM 2808 C C . ALA B 2 152 ? 15.54200 -56.16200 -9.68100 1.000 50.75800 137 ALA B C 1
ATOM 2809 O O . ALA B 2 152 ? 16.02600 -56.63400 -10.71400 1.000 51.92751 137 ALA B O 1
ATOM 2811 N N . LEU B 2 153 ? 14.48100 -55.36100 -9.67300 1.000 49.35779 138 LEU B N 1
ATOM 2812 C CA . LEU B 2 153 ? 13.78500 -54.99600 -10.89800 1.000 52.13191 138 LEU B CA 1
ATOM 2813 C C . LEU B 2 153 ? 13.18300 -53.61700 -10.69400 1.000 50.81078 138 LEU B C 1
ATOM 2814 O O . LEU B 2 153 ? 13.17000 -53.09100 -9.58300 1.000 48.33788 138 LEU B O 1
ATOM 2819 N N . GLY B 2 154 ? 12.72100 -53.00800 -11.77400 1.000 48.82846 139 GLY B N 1
ATOM 2820 C CA . GLY B 2 154 ? 12.09700 -51.71400 -11.62300 1.000 48.63382 139 GLY B CA 1
ATOM 2821 C C . GLY B 2 154 ? 11.47700 -51.20200 -12.89800 1.000 53.54983 139 GLY B C 1
ATOM 2822 O O . GLY B 2 154 ? 11.26200 -51.94700 -13.85400 1.000 58.29268 139 GLY B O 1
ATOM 2823 N N . CYS B 2 155 ? 11.17800 -49.90800 -12.88700 1.000 55.80415 140 CYS B N 1
ATOM 2824 C CA . CYS B 2 155 ? 10.78300 -49.20800 -14.09900 1.000 61.06347 140 CYS B CA 1
ATOM 2825 C C . CYS B 2 155 ? 11.22600 -47.75100 -14.01600 1.000 58.92140 140 CYS B C 1
ATOM 2826 O O . CYS B 2 155 ? 11.17800 -47.12400 -12.95000 1.000 54.92866 140 CYS B O 1
ATOM 2829 N N . LEU B 2 156 ? 11.68900 -47.24700 -15.15900 1.000 56.35023 141 LEU B N 1
ATOM 2830 C CA . LEU B 2 156 ? 12.20900 -45.89600 -15.32500 1.000 56.71404 141 LEU B CA 1
ATOM 2831 C C . LEU B 2 156 ? 11.09300 -44.98300 -15.82300 1.000 62.99993 141 LEU B C 1
ATOM 2832 O O . LEU B 2 156 ? 10.48100 -45.25600 -16.86400 1.000 70.15942 141 LEU B O 1
ATOM 2837 N N . VAL B 2 157 ? 10.83300 -43.91000 -15.08200 1.000 57.61719 142 VAL B N 1
ATOM 2838 C CA . VAL B 2 157 ? 9.81200 -42.91900 -15.40300 1.000 63.25368 142 VAL B CA 1
ATOM 2839 C C . VAL B 2 157 ? 10.55300 -41.67900 -15.88800 1.000 65.71240 142 VAL B C 1
ATOM 2840 O O . VAL B 2 157 ? 11.03200 -40.87500 -15.08000 1.000 61.63924 142 VAL B O 1
ATOM 2844 N N . LYS B 2 158 ? 10.67100 -41.52900 -17.20600 1.000 61.22708 143 LYS B N 1
ATOM 2845 C CA . LYS B 2 158 ? 11.56200 -40.55600 -17.82000 1.000 65.06969 143 LYS B CA 1
ATOM 2846 C C . LYS B 2 158 ? 10.79100 -39.48100 -18.58000 1.000 73.25322 143 LYS B C 1
ATOM 2847 O O . LYS B 2 158 ? 9.72500 -39.73700 -19.15200 1.000 78.56763 143 LYS B O 1
ATOM 2853 N N . ASP B 2 159 ? 11.35700 -38.26800 -18.56500 1.000 66.87510 144 ASP B N 1
ATOM 2854 C CA . ASP B 2 159 ? 10.91100 -37.13000 -19.36100 1.000 75.49744 144 ASP B CA 1
ATOM 2855 C C . ASP B 2 159 ? 9.47500 -36.72700 -19.05400 1.000 77.26421 144 ASP B C 1
ATOM 2856 O O . ASP B 2 159 ? 8.55000 -37.06500 -19.80000 1.000 83.61030 144 ASP B O 1
ATOM 2861 N N . TYR B 2 160 ? 9.28500 -36.00400 -17.95100 1.000 72.64608 145 TYR B N 1
ATOM 2862 C CA . TYR B 2 160 ? 7.97900 -35.49700 -17.56200 1.000 74.89709 145 TYR B CA 1
ATOM 2863 C C . TYR B 2 160 ? 8.15400 -34.13100 -16.91900 1.000 74.69185 145 TYR B C 1
ATOM 2864 O O . TYR B 2 160 ? 9.20700 -33.82200 -16.35600 1.000 69.99286 145 TYR B O 1
ATOM 2873 N N . PHE B 2 161 ? 7.10200 -33.31500 -17.00400 1.000 67.02503 146 PHE B N 1
ATOM 2874 C CA . PHE B 2 161 ? 7.07900 -32.02100 -16.34200 1.000 67.89408 146 PHE B CA 1
ATOM 2875 C C . PHE B 2 161 ? 5.62000 -31.67200 -16.12700 1.000 72.64010 146 PHE B C 1
ATOM 2876 O O . PHE B 2 161 ? 4.80600 -31.91600 -17.02800 1.000 80.45135 146 PHE B O 1
ATOM 2884 N N . PRO B 2 162 ? 5.24300 -31.11600 -14.96800 1.000 78.04249 147 PRO B N 1
ATOM 2885 C CA . PRO B 2 162 ? 6.07200 -30.77100 -13.81400 1.000 70.48493 147 PRO B CA 1
ATOM 2886 C C . PRO B 2 162 ? 6.04000 -31.86700 -12.75000 1.000 61.22683 147 PRO B C 1
ATOM 2887 O O . PRO B 2 162 ? 5.27700 -32.82400 -12.87800 1.000 61.28302 147 PRO B O 1
ATOM 2891 N N . GLU B 2 163 ? 6.87300 -31.73600 -11.72400 1.000 69.59391 148 GLU B N 1
ATOM 2892 C CA . GLU B 2 163 ? 6.81500 -32.66100 -10.60700 1.000 62.14819 148 GLU B CA 1
ATOM 2893 C C . GLU B 2 163 ? 5.49100 -32.49300 -9.86100 1.000 64.64361 148 GLU B C 1
ATOM 2894 O O . GLU B 2 163 ? 4.94900 -31.38700 -9.78800 1.000 70.48685 148 GLU B O 1
ATOM 2900 N N . PRO B 2 164 ? 4.94100 -33.58100 -9.29500 1.000 66.45739 149 PRO B N 1
ATOM 2901 C CA . PRO B 2 164 ? 5.54800 -34.89400 -9.07000 1.000 60.05697 149 PRO B CA 1
ATOM 2902 C C . PRO B 2 164 ? 4.86800 -36.05500 -9.80000 1.000 62.80461 149 PRO B C 1
ATOM 2903 O O . PRO B 2 164 ? 3.78800 -35.89500 -10.37300 1.000 70.12152 149 PRO B O 1
ATOM 2907 N N . VAL B 2 165 ? 5.52400 -37.21400 -9.78500 1.000 65.00687 150 VAL B N 1
ATOM 2908 C CA . VAL B 2 165 ? 4.93800 -38.46800 -10.24100 1.000 67.19900 150 VAL B CA 1
ATOM 2909 C C . VAL B 2 165 ? 4.81000 -39.39400 -9.04100 1.000 63.30761 150 VAL B C 1
ATOM 2910 O O . VAL B 2 165 ? 5.62900 -39.36300 -8.11400 1.000 57.25973 150 VAL B O 1
ATOM 2914 N N . THR B 2 166 ? 3.76700 -40.21800 -9.05700 1.000 64.53967 151 THR B N 1
ATOM 2915 C CA . THR B 2 166 ? 3.52100 -41.20300 -8.01100 1.000 63.30389 151 THR B CA 1
ATOM 2916 C C . THR B 2 166 ? 3.64900 -42.59500 -8.61800 1.000 63.71854 151 THR B C 1
ATOM 2917 O O . THR B 2 166 ? 3.15500 -42.84200 -9.72200 1.000 69.23283 151 THR B O 1
ATOM 2921 N N . VAL B 2 167 ? 4.38800 -43.47600 -7.94700 1.000 59.83549 152 VAL B N 1
ATOM 2922 C CA . VAL B 2 167 ? 4.63300 -44.82000 -8.45600 1.000 60.08252 152 VAL B CA 1
ATOM 2923 C C . VAL B 2 167 ? 4.22800 -45.83400 -7.39700 1.000 61.96405 152 VAL B C 1
ATOM 2924 O O . VAL B 2 167 ? 4.58400 -45.69100 -6.22200 1.000 58.66613 152 VAL B O 1
ATOM 2928 N N . SER B 2 168 ? 3.48500 -46.85600 -7.81700 1.000 61.93051 153 SER B N 1
ATOM 2929 C CA . SER B 2 168 ? 3.08700 -47.96300 -6.96100 1.000 65.80803 153 SER B CA 1
ATOM 2930 C C . SER B 2 168 ? 3.45500 -49.26900 -7.65400 1.000 66.69738 153 SER B C 1
ATOM 2931 O O . SER B 2 168 ? 3.75800 -49.29600 -8.84900 1.000 66.16701 153 SER B O 1
ATOM 2934 N N . TRP B 2 169 ? 3.41300 -50.36500 -6.90100 1.000 64.58964 154 TRP B N 1
ATOM 2935 C CA . TRP B 2 169 ? 3.69400 -51.68200 -7.45500 1.000 66.64581 154 TRP B CA 1
ATOM 2936 C C . TRP B 2 169 ? 2.56100 -52.64100 -7.12500 1.000 77.70749 154 TRP B C 1
ATOM 2937 O O . TRP B 2 169 ? 2.07300 -52.66900 -5.99100 1.000 81.34547 154 TRP B O 1
ATOM 2948 N N . ASN B 2 170 ? 2.16900 -53.44000 -8.12200 1.000 69.09783 155 ASN B N 1
ATOM 2949 C CA . ASN B 2 170 ? 1.04700 -54.36900 -8.01900 1.000 81.69029 155 ASN B CA 1
ATOM 2950 C C . ASN B 2 170 ? -0.15800 -53.72300 -7.34500 1.000 88.73012 155 ASN B C 1
ATOM 2951 O O . ASN B 2 170 ? -0.80300 -54.33500 -6.48600 1.000 96.79410 155 ASN B O 1
ATOM 2956 N N . SER B 2 171 ? -0.46300 -52.48700 -7.74600 1.000 79.41077 156 SER B N 1
ATOM 2957 C CA . SER B 2 171 ? -1.62800 -51.74300 -7.26500 1.000 86.48496 156 SER B CA 1
ATOM 2958 C C . SER B 2 171 ? -1.65900 -51.65800 -5.73900 1.000 85.95901 156 SER B C 1
ATOM 2959 O O . SER B 2 171 ? -2.70700 -51.80800 -5.10700 1.000 96.15110 156 SER B O 1
ATOM 2962 N N . GLY B 2 172 ? -0.49300 -51.41200 -5.14100 1.000 78.73615 157 GLY B N 1
ATOM 2963 C CA . GLY B 2 172 ? -0.38900 -51.20700 -3.71200 1.000 77.93632 157 GLY B CA 1
ATOM 2964 C C . GLY B 2 172 ? -0.17600 -52.44800 -2.87000 1.000 81.67395 157 GLY B C 1
ATOM 2965 O O . GLY B 2 172 ? 0.16500 -52.31700 -1.68700 1.000 80.16077 157 GLY B O 1
ATOM 2966 N N . ALA B 2 173 ? -0.35800 -53.64500 -3.42900 1.000 84.97381 158 ALA B N 1
ATOM 2967 C CA . ALA B 2 173 ? -0.17700 -54.85200 -2.63100 1.000 89.99001 158 ALA B CA 1
ATOM 2968 C C . ALA B 2 173 ? 1.28800 -55.15800 -2.34800 1.000 79.67290 158 ALA B C 1
ATOM 2969 O O . ALA B 2 173 ? 1.57900 -55.89900 -1.40300 1.000 82.84139 158 ALA B O 1
ATOM 2971 N N . LEU B 2 174 ? 2.21400 -54.61400 -3.13500 1.000 90.30153 159 LEU B N 1
ATOM 2972 C CA . LEU B 2 174 ? 3.64100 -54.84900 -2.94400 1.000 80.96956 159 LEU B CA 1
ATOM 2973 C C . LEU B 2 174 ? 4.26100 -53.58200 -2.36500 1.000 72.24573 159 LEU B C 1
ATOM 2974 O O . LEU B 2 174 ? 4.46400 -52.59800 -3.08500 1.000 66.33302 159 LEU B O 1
ATOM 2979 N N . THR B 2 175 ? 4.57300 -53.61200 -1.06900 1.000 83.20623 160 THR B N 1
ATOM 2980 C CA . THR B 2 175 ? 5.17200 -52.47900 -0.36800 1.000 76.52776 160 THR B CA 1
ATOM 2981 C C . THR B 2 175 ? 6.22100 -53.00900 0.61300 1.000 74.73972 160 THR B C 1
ATOM 2982 O O . THR B 2 175 ? 6.14100 -52.82200 1.82300 1.000 78.20211 160 THR B O 1
ATOM 2986 N N . SER B 2 176 ? 7.23100 -53.68800 0.07600 1.000 74.98702 161 SER B N 1
ATOM 2987 C CA . SER B 2 176 ? 8.29600 -54.26400 0.89400 1.000 74.20943 161 SER B CA 1
ATOM 2988 C C . SER B 2 176 ? 9.57500 -54.22700 0.07300 1.000 65.38745 161 SER B C 1
ATOM 2989 O O . SER B 2 176 ? 9.73300 -55.00700 -0.87100 1.000 65.36728 161 SER B O 1
ATOM 2992 N N . GLY B 2 177 ? 10.47900 -53.32300 0.43300 1.000 68.63039 162 GLY B N 1
ATOM 2993 C CA . GLY B 2 177 ? 11.73500 -53.17300 -0.26500 1.000 61.32674 162 GLY B CA 1
ATOM 2994 C C . GLY B 2 177 ? 11.65800 -52.26200 -1.46500 1.000 56.13659 162 GLY B C 1
ATOM 2995 O O . GLY B 2 177 ? 12.59300 -52.24900 -2.27600 1.000 51.55665 162 GLY B O 1
ATOM 2996 N N . VAL B 2 178 ? 10.57400 -51.50500 -1.60300 1.000 62.39329 163 VAL B N 1
ATOM 2997 C CA . VAL B 2 178 ? 10.39900 -50.59200 -2.72300 1.000 59.22447 163 VAL B CA 1
ATOM 2998 C C . VAL B 2 178 ? 11.20400 -49.32600 -2.47400 1.000 53.83734 163 VAL B C 1
ATOM 2999 O O . VAL B 2 178 ? 11.26500 -48.81400 -1.35000 1.000 54.16242 163 VAL B O 1
ATOM 3003 N N . HIS B 2 179 ? 11.82900 -48.82100 -3.53200 1.000 57.16096 164 HIS B N 1
ATOM 3004 C CA . HIS B 2 179 ? 12.64300 -47.61200 -3.48100 1.000 53.11555 164 HIS B CA 1
ATOM 3005 C C . HIS B 2 179 ? 12.32800 -46.83500 -4.75400 1.000 52.78608 164 HIS B C 1
ATOM 3006 O O . HIS B 2 179 ? 12.82600 -47.17500 -5.83200 1.000 52.02171 164 HIS B O 1
ATOM 3013 N N . THR B 2 180 ? 11.45900 -45.83700 -4.64300 1.000 50.70144 165 THR B N 1
ATOM 3014 C CA . THR B 2 180 ? 11.23700 -44.88800 -5.72300 1.000 51.22341 165 THR B CA 1
ATOM 3015 C C . THR B 2 180 ? 12.04800 -43.64000 -5.40300 1.000 48.89864 165 THR B C 1
ATOM 3016 O O . THR B 2 180 ? 11.78700 -42.96400 -4.40100 1.000 49.15709 165 THR B O 1
ATOM 3020 N N . PHE B 2 181 ? 13.02400 -43.34200 -6.24900 1.000 50.83189 166 PHE B N 1
ATOM 3021 C CA . PHE B 2 181 ? 13.98400 -42.29800 -5.95500 1.000 49.98356 166 PHE B CA 1
ATOM 3022 C C . PHE B 2 181 ? 13.36000 -40.92100 -6.14100 1.000 52.49968 166 PHE B C 1
ATOM 3023 O O . PHE B 2 181 ? 12.32000 -40.78000 -6.78800 1.000 55.10401 166 PHE B O 1
ATOM 3031 N N . PRO B 2 182 ? 13.97200 -39.88400 -5.57300 1.000 49.21569 167 PRO B N 1
ATOM 3032 C CA . PRO B 2 182 ? 13.60000 -38.52200 -5.95900 1.000 52.56198 167 PRO B CA 1
ATOM 3033 C C . PRO B 2 182 ? 13.91800 -38.27500 -7.42600 1.000 55.66239 167 PRO B C 1
ATOM 3034 O O . PRO B 2 182 ? 14.78200 -38.92200 -8.02200 1.000 55.36916 167 PRO B O 1
ATOM 3038 N N . ALA B 2 183 ? 13.19700 -37.32500 -8.01100 1.000 53.17743 168 ALA B N 1
ATOM 3039 C CA . ALA B 2 183 ? 13.42400 -36.97900 -9.40300 1.000 57.93207 168 ALA B CA 1
ATOM 3040 C C . ALA B 2 183 ? 14.77500 -36.29000 -9.57100 1.000 60.68096 168 ALA B C 1
ATOM 3041 O O . ALA B 2 183 ? 15.37500 -35.79200 -8.61400 1.000 59.85453 168 ALA B O 1
ATOM 3043 N N . VAL B 2 184 ? 15.25300 -36.26400 -10.81300 1.000 57.74479 169 VAL B N 1
ATOM 3044 C CA . VAL B 2 184 ? 16.40000 -35.44900 -11.19000 1.000 63.50977 169 VAL B CA 1
ATOM 3045 C C . VAL B 2 184 ? 15.99800 -34.60900 -12.39200 1.000 71.22597 169 VAL B C 1
ATOM 3046 O O . VAL B 2 184 ? 15.26500 -35.07400 -13.27200 1.000 72.47856 169 VAL B O 1
ATOM 3050 N N . LEU B 2 185 ? 16.47700 -33.36900 -12.42500 1.000 62.09903 170 LEU B N 1
ATOM 3051 C CA . LEU B 2 185 ? 16.18500 -32.44000 -13.51100 1.000 70.89409 170 LEU B CA 1
ATOM 3052 C C . LEU B 2 185 ? 17.19100 -32.62500 -14.64200 1.000 77.80697 170 LEU B C 1
ATOM 3053 O O . LEU B 2 185 ? 18.36400 -32.26700 -14.50300 1.000 81.97499 170 LEU B O 1
ATOM 3058 N N . GLN B 2 186 ? 16.73700 -33.19000 -15.75800 1.000 70.83035 171 GLN B N 1
ATOM 3059 C CA . GLN B 2 186 ? 17.63300 -33.44200 -16.87500 1.000 77.98119 171 GLN B CA 1
ATOM 3060 C C . GLN B 2 186 ? 17.96600 -32.12900 -17.58700 1.000 89.50496 171 GLN B C 1
ATOM 3061 O O . GLN B 2 186 ? 17.35300 -31.08400 -17.34700 1.000 92.05891 171 GLN B O 1
ATOM 3067 N N . SER B 2 187 ? 18.97300 -32.19200 -18.46200 1.000 79.38723 172 SER B N 1
ATOM 3068 C CA . SER B 2 187 ? 19.35500 -31.02800 -19.25900 1.000 92.07199 172 SER B CA 1
ATOM 3069 C C . SER B 2 187 ? 18.18000 -30.48300 -20.06400 1.000 97.25195 172 SER B C 1
ATOM 3070 O O . SER B 2 187 ? 18.02200 -29.26400 -20.19700 1.000 105.24353 172 SER B O 1
ATOM 3073 N N . SER B 2 188 ? 17.35300 -31.37500 -20.61700 1.000 92.07857 173 SER B N 1
ATOM 3074 C CA . SER B 2 188 ? 16.16600 -30.96800 -21.36400 1.000 97.55752 173 SER B CA 1
ATOM 3075 C C . SER B 2 188 ? 15.22800 -30.07200 -20.56200 1.000 95.46377 173 SER B C 1
ATOM 3076 O O . SER B 2 188 ? 14.39600 -29.38000 -21.15700 1.000 102.95450 173 SER B O 1
ATOM 3079 N N . GLY B 2 189 ? 15.34200 -30.06000 -19.23700 1.000 92.70817 174 GLY B N 1
ATOM 3080 C CA . GLY B 2 189 ? 14.38100 -29.37400 -18.40000 1.000 89.84768 174 GLY B CA 1
ATOM 3081 C C . GLY B 2 189 ? 13.20800 -30.21700 -17.96000 1.000 81.29631 174 GLY B C 1
ATOM 3082 O O . GLY B 2 189 ? 12.28400 -29.68600 -17.33200 1.000 79.77950 174 GLY B O 1
ATOM 3083 N N . LEU B 2 190 ? 13.22100 -31.51000 -18.25900 1.000 94.22561 175 LEU B N 1
ATOM 3084 C CA . LEU B 2 190 ? 12.19700 -32.44800 -17.83100 1.000 87.10293 175 LEU B CA 1
ATOM 3085 C C . LEU B 2 190 ? 12.75600 -33.33500 -16.72600 1.000 76.41972 175 LEU B C 1
ATOM 3086 O O . LEU B 2 190 ? 13.97000 -33.41600 -16.51800 1.000 75.09479 175 LEU B O 1
ATOM 3091 N N . TYR B 2 191 ? 11.85700 -34.00300 -16.01600 1.000 78.96411 176 TYR B N 1
ATOM 3092 C CA . TYR B 2 191 ? 12.23100 -34.78700 -14.85100 1.000 69.43875 176 TYR B CA 1
ATOM 3093 C C . TYR B 2 191 ? 12.20900 -36.27800 -15.16600 1.000 66.28908 176 TYR B C 1
ATOM 3094 O O . TYR B 2 191 ? 11.52100 -36.74500 -16.07800 1.000 70.67853 176 TYR B O 1
ATOM 3103 N N . SER B 2 192 ? 12.98200 -37.02700 -14.38800 1.000 71.86017 177 SER B N 1
ATOM 3104 C CA . SER B 2 192 ? 13.00000 -38.47100 -14.54500 1.000 68.73965 177 SER B CA 1
ATOM 3105 C C . SER B 2 192 ? 13.45800 -39.09200 -13.23900 1.000 60.48267 177 SER B C 1
ATOM 3106 O O . SER B 2 192 ? 14.26700 -38.51700 -12.50700 1.000 58.39066 177 SER B O 1
ATOM 3109 N N . LEU B 2 193 ? 12.91100 -40.26600 -12.95600 1.000 62.78963 178 LEU B N 1
ATOM 3110 C CA . LEU B 2 193 ? 13.27800 -41.03400 -11.77900 1.000 55.96565 178 LEU B CA 1
ATOM 3111 C C . LEU B 2 193 ? 13.19400 -42.51200 -12.13400 1.000 54.88629 178 LEU B C 1
ATOM 3112 O O . LEU B 2 193 ? 12.83300 -42.88600 -13.25300 1.000 59.46335 178 LEU B O 1
ATOM 3117 N N . SER B 2 194 ? 13.53000 -43.35400 -11.16800 1.000 54.54707 179 SER B N 1
ATOM 3118 C CA . SER B 2 194 ? 13.35400 -44.78800 -11.30200 1.000 53.71000 179 SER B CA 1
ATOM 3119 C C . SER B 2 194 ? 12.69000 -45.30400 -10.03800 1.000 50.94035 179 SER B C 1
ATOM 3120 O O . SER B 2 194 ? 12.85600 -44.73500 -8.95600 1.000 48.25242 179 SER B O 1
ATOM 3123 N N . SER B 2 195 ? 11.93400 -46.38800 -10.17700 1.000 54.05638 180 SER B N 1
ATOM 3124 C CA . SER B 2 195 ? 11.38200 -47.07100 -9.01700 1.000 53.30370 180 SER B CA 1
ATOM 3125 C C . SER B 2 195 ? 11.78500 -48.53100 -9.09800 1.000 53.25935 180 SER B C 1
ATOM 3126 O O . SER B 2 195 ? 11.57300 -49.17600 -10.12800 1.000 56.32591 180 SER B O 1
ATOM 3129 N N . VAL B 2 196 ? 12.35500 -49.05100 -8.01500 1.000 47.90822 181 VAL B N 1
ATOM 3130 C CA . VAL B 2 196 ? 12.98300 -50.36500 -8.01700 1.000 47.79622 181 VAL B CA 1
ATOM 3131 C C . VAL B 2 196 ? 12.52400 -51.13800 -6.79000 1.000 49.64455 181 VAL B C 1
ATOM 3132 O O . VAL B 2 196 ? 12.32200 -50.56800 -5.71400 1.000 49.03971 181 VAL B O 1
ATOM 3136 N N . VAL B 2 197 ? 12.33200 -52.43700 -6.96000 1.000 49.73617 182 VAL B N 1
ATOM 3137 C CA . VAL B 2 197 ? 11.98900 -53.32200 -5.86000 1.000 52.86879 182 VAL B CA 1
ATOM 3138 C C . VAL B 2 197 ? 12.89500 -54.54100 -5.92100 1.000 52.92482 182 VAL B C 1
ATOM 3139 O O . VAL B 2 197 ? 13.28000 -55.00800 -7.00000 1.000 52.68093 182 VAL B O 1
ATOM 3143 N N . THR B 2 198 ? 13.25200 -55.04500 -4.74500 1.000 48.58179 183 THR B N 1
ATOM 3144 C CA . THR B 2 198 ? 13.95000 -56.31200 -4.61700 1.000 50.66777 183 THR B CA 1
ATOM 3145 C C . THR B 2 198 ? 12.97600 -57.37100 -4.12200 1.000 58.66549 183 THR B C 1
ATOM 3146 O O . THR B 2 198 ? 12.24900 -57.15200 -3.14700 1.000 62.23182 183 THR B O 1
ATOM 3150 N N . VAL B 2 199 ? 12.96300 -58.50700 -4.80800 1.000 52.62434 184 VAL B N 1
ATOM 3151 C CA . VAL B 2 199 ? 12.05600 -59.61600 -4.51800 1.000 62.05717 184 VAL B CA 1
ATOM 3152 C C . VAL B 2 199 ? 12.90400 -60.87600 -4.44000 1.000 64.80186 184 VAL B C 1
ATOM 3153 O O . VAL B 2 199 ? 14.07300 -60.87100 -4.85200 1.000 59.32069 184 VAL B O 1
ATOM 3157 N N . PRO B 2 200 ? 12.37000 -61.96400 -3.88700 1.000 58.56653 185 PRO B N 1
ATOM 3158 C CA . PRO B 2 200 ? 13.11100 -63.23000 -3.96300 1.000 62.29085 185 PRO B CA 1
ATOM 3159 C C . PRO B 2 200 ? 13.11700 -63.74700 -5.39500 1.000 62.49902 185 PRO B C 1
ATOM 3160 O O . PRO B 2 200 ? 12.08400 -63.76200 -6.06800 1.000 66.73279 185 PRO B O 1
ATOM 3164 N N . SER B 2 201 ? 14.30300 -64.15100 -5.86300 1.000 55.75436 186 SER B N 1
ATOM 3165 C CA . SER B 2 201 ? 14.45200 -64.56000 -7.25700 1.000 55.65313 186 SER B CA 1
ATOM 3166 C C . SER B 2 201 ? 13.52300 -65.71500 -7.60200 1.000 66.42604 186 SER B C 1
ATOM 3167 O O . SER B 2 201 ? 13.06200 -65.82400 -8.74400 1.000 68.46340 186 SER B O 1
ATOM 3170 N N . SER B 2 202 ? 13.25500 -66.59300 -6.63200 1.000 54.87711 187 SER B N 1
ATOM 3171 C CA . SER B 2 202 ? 12.33500 -67.70600 -6.83200 1.000 66.27661 187 SER B CA 1
ATOM 3172 C C . SER B 2 202 ? 10.94800 -67.25400 -7.27400 1.000 70.77082 187 SER B C 1
ATOM 3173 O O . SER B 2 202 ? 10.19800 -68.06100 -7.83400 1.000 80.54356 187 SER B O 1
ATOM 3176 N N . SER B 2 203 ? 10.58700 -65.99200 -7.04000 1.000 66.71607 188 SER B N 1
ATOM 3177 C CA . SER B 2 203 ? 9.21900 -65.54700 -7.25900 1.000 72.50164 188 SER B CA 1
ATOM 3178 C C . SER B 2 203 ? 8.96900 -65.04800 -8.67400 1.000 69.62063 188 SER B C 1
ATOM 3179 O O . SER B 2 203 ? 7.81000 -64.81100 -9.03200 1.000 76.26744 188 SER B O 1
ATOM 3182 N N . LEU B 2 204 ? 10.01300 -64.87000 -9.47900 1.000 65.95578 189 LEU B N 1
ATOM 3183 C CA . LEU B 2 204 ? 9.80400 -64.61400 -10.89600 1.000 65.95751 189 LEU B CA 1
ATOM 3184 C C . LEU B 2 204 ? 9.18300 -65.84700 -11.54300 1.000 78.19223 189 LEU B C 1
ATOM 3185 O O . LEU B 2 204 ? 9.40500 -66.98100 -11.11000 1.000 83.80833 189 LEU B O 1
ATOM 3190 N N . GLY B 2 205 ? 8.40100 -65.62000 -12.59400 1.000 66.52825 190 GLY B N 1
ATOM 3191 C CA . GLY B 2 205 ? 7.76000 -66.71200 -13.29200 1.000 78.95916 190 GLY B CA 1
ATOM 3192 C C . GLY B 2 205 ? 6.50800 -67.23300 -12.62400 1.000 91.53003 190 GLY B C 1
ATOM 3193 O O . GLY B 2 205 ? 5.82300 -68.08500 -13.20500 1.000 103.55372 190 GLY B O 1
ATOM 3194 N N . THR B 2 206 ? 6.18600 -66.75200 -11.42500 1.000 77.38498 191 THR B N 1
ATOM 3195 C CA . THR B 2 206 ? 4.93500 -67.04300 -10.73500 1.000 89.47441 191 THR B CA 1
ATOM 3196 C C . THR B 2 206 ? 4.18600 -65.78200 -10.34400 1.000 86.93245 191 THR B C 1
ATOM 3197 O O . THR B 2 206 ? 2.96200 -65.72300 -10.49600 1.000 97.01089 191 THR B O 1
ATOM 3201 N N . GLN B 2 207 ? 4.88800 -64.77500 -9.83500 1.000 91.69636 192 GLN B N 1
ATOM 3202 C CA . GLN B 2 207 ? 4.28800 -63.51300 -9.43100 1.000 87.77791 192 GLN B CA 1
ATOM 3203 C C . GLN B 2 207 ? 4.52300 -62.49900 -10.54000 1.000 79.90421 192 GLN B C 1
ATOM 3204 O O . GLN B 2 207 ? 5.66400 -62.29700 -10.97000 1.000 70.09628 192 GLN B O 1
ATOM 3210 N N . THR B 2 208 ? 3.44900 -61.86900 -11.00500 1.000 88.18257 193 THR B N 1
ATOM 3211 C CA . THR B 2 208 ? 3.57400 -60.77700 -11.95800 1.000 82.00665 193 THR B CA 1
ATOM 3212 C C . THR B 2 208 ? 3.89200 -59.48200 -11.22200 1.000 70.76525 193 THR B C 1
ATOM 3213 O O . THR B 2 208 ? 3.39000 -59.23800 -10.12100 1.000 71.67677 193 THR B O 1
ATOM 3217 N N . TYR B 2 209 ? 4.72700 -58.64800 -11.83700 1.000 82.11303 194 TYR B N 1
ATOM 3218 C CA . TYR B 2 209 ? 5.13200 -57.37300 -11.25400 1.000 71.91843 194 TYR B CA 1
ATOM 3219 C C . TYR B 2 209 ? 4.79200 -56.25800 -12.23400 1.000 71.77650 194 TYR B C 1
ATOM 3220 O O . TYR B 2 209 ? 5.42800 -56.12800 -13.28600 1.000 69.54557 194 TYR B O 1
ATOM 3229 N N . ILE B 2 210 ? 3.78800 -55.46100 -11.87900 1.000 77.06622 195 ILE B N 1
ATOM 3230 C CA . ILE B 2 210 ? 3.33900 -54.31500 -12.65800 1.000 78.30883 195 ILE B CA 1
ATOM 3231 C C . ILE B 2 210 ? 3.63600 -53.05300 -11.86100 1.000 69.81789 195 ILE B C 1
ATOM 3232 O O . ILE B 2 210 ? 3.44200 -53.02100 -10.63900 1.000 68.40888 195 ILE B O 1
ATOM 3237 N N . CYS B 2 211 ? 4.16600 -52.03100 -12.52900 1.000 69.41985 196 CYS B N 1
ATOM 3238 C CA . CYS B 2 211 ? 4.34700 -50.74200 -11.87800 1.000 63.18735 196 CYS B CA 1
ATOM 3239 C C . CYS B 2 211 ? 3.32600 -49.76300 -12.43600 1.000 69.61718 196 CYS B C 1
ATOM 3240 O O . CYS B 2 211 ? 3.07500 -49.72400 -13.64800 1.000 75.39854 196 CYS B O 1
ATOM 3243 N N . ASN B 2 212 ? 2.73500 -48.98500 -11.53400 1.000 66.53170 197 ASN B N 1
ATOM 3244 C CA . ASN B 2 212 ? 1.63200 -48.08200 -11.83600 1.000 73.53880 197 ASN B CA 1
ATOM 3245 C C . ASN B 2 212 ? 2.12300 -46.66200 -11.60200 1.000 67.17320 197 ASN B C 1
ATOM 3246 O O . ASN B 2 212 ? 2.38300 -46.27100 -10.45800 1.000 61.72753 197 ASN B O 1
ATOM 3251 N N . VAL B 2 213 ? 2.27700 -45.91000 -12.68500 1.000 68.38520 198 VAL B N 1
ATOM 3252 C CA . VAL B 2 213 ? 2.73500 -44.52800 -12.64000 1.000 64.30897 198 VAL B CA 1
ATOM 3253 C C . VAL B 2 213 ? 1.53000 -43.61500 -12.80900 1.000 72.46488 198 VAL B C 1
ATOM 3254 O O . VAL B 2 213 ? 0.65000 -43.86900 -13.64500 1.000 81.97711 198 VAL B O 1
ATOM 3258 N N . ASP B 2 214 ? 1.51200 -42.53300 -12.03400 1.000 70.62851 199 ASP B N 1
ATOM 3259 C CA . ASP B 2 214 ? 0.50600 -41.48700 -12.11000 1.000 77.71266 199 ASP B CA 1
ATOM 3260 C C . ASP B 2 214 ? 1.19400 -40.13400 -12.20200 1.000 73.74174 199 ASP B C 1
ATOM 3261 O O . ASP B 2 214 ? 2.15500 -39.86100 -11.47500 1.000 65.14644 199 ASP B O 1
ATOM 3266 N N . HIS B 2 215 ? 0.68900 -39.29400 -13.10500 1.000 73.21068 200 HIS B N 1
ATOM 3267 C CA . HIS B 2 215 ? 1.15000 -37.91600 -13.29200 1.000 72.36079 200 HIS B CA 1
ATOM 3268 C C . HIS B 2 215 ? -0.09700 -37.06000 -13.51000 1.000 82.60380 200 HIS B C 1
ATOM 3269 O O . HIS B 2 215 ? -0.54100 -36.86800 -14.64700 1.000 91.53311 200 HIS B O 1
ATOM 3276 N N . LYS B 2 216 ? -0.67500 -36.58500 -12.40700 1.000 71.36873 201 LYS B N 1
ATOM 3277 C CA . LYS B 2 216 ? -1.92500 -35.83800 -12.48900 1.000 82.51669 201 LYS B CA 1
ATOM 3278 C C . LYS B 2 216 ? -1.82900 -34.53300 -13.28000 1.000 88.02898 201 LYS B C 1
ATOM 3279 O O . LYS B 2 216 ? -2.83100 -34.17900 -13.92600 1.000 99.88127 201 LYS B O 1
ATOM 3285 N N . PRO B 2 217 ? -0.72100 -33.78100 -13.27200 1.000 70.37776 202 PRO B N 1
ATOM 3286 C CA . PRO B 2 217 ? -0.67500 -32.55800 -14.09000 1.000 77.58429 202 PRO B CA 1
ATOM 3287 C C . PRO B 2 217 ? -0.91100 -32.79000 -15.57400 1.000 86.63520 202 PRO B C 1
ATOM 3288 O O . PRO B 2 217 ? -1.33700 -31.85600 -16.26400 1.000 96.98217 202 PRO B O 1
ATOM 3292 N N . SER B 2 218 ? -0.65600 -33.99200 -16.09200 1.000 76.76410 203 SER B N 1
ATOM 3293 C CA . SER B 2 218 ? -0.96800 -34.29800 -17.48300 1.000 86.63683 203 SER B CA 1
ATOM 3294 C C . SER B 2 218 ? -2.02100 -35.39100 -17.62600 1.000 92.73985 203 SER B C 1
ATOM 3295 O O . SER B 2 218 ? -2.21900 -35.90100 -18.73500 1.000 100.40263 203 SER B O 1
ATOM 3298 N N . ASN B 2 219 ? -2.71100 -35.74500 -16.54000 1.000 93.15319 204 ASN B N 1
ATOM 3299 C CA . ASN B 2 219 ? -3.67500 -36.84900 -16.52400 1.000 99.09351 204 ASN B CA 1
ATOM 3300 C C . ASN B 2 219 ? -3.09100 -38.12700 -17.12700 1.000 95.53091 204 ASN B C 1
ATOM 3301 O O . ASN B 2 219 ? -3.72100 -38.80200 -17.94400 1.000 105.09978 204 ASN B O 1
ATOM 3306 N N . THR B 2 220 ? -1.86800 -38.46200 -16.72500 1.000 99.63855 205 THR B N 1
ATOM 3307 C CA . THR B 2 220 ? -1.21700 -39.68400 -17.18300 1.000 95.50277 205 THR B CA 1
ATOM 3308 C C . THR B 2 220 ? -1.37000 -40.79400 -16.14900 1.000 90.32012 205 THR B C 1
ATOM 3309 O O . THR B 2 220 ? -1.01500 -40.61400 -14.98100 1.000 81.82990 205 THR B O 1
ATOM 3313 N N . LYS B 2 221 ? -1.90300 -41.93500 -16.58300 1.000 87.93365 206 LYS B N 1
ATOM 3314 C CA . LYS B 2 221 ? -1.82000 -43.18300 -15.83500 1.000 83.65072 206 LYS B CA 1
ATOM 3315 C C . LYS B 2 221 ? -1.22000 -44.24700 -16.73700 1.000 84.03104 206 LYS B C 1
ATOM 3316 O O . LYS B 2 221 ? -1.65900 -44.41100 -17.88000 1.000 93.77172 206 LYS B O 1
ATOM 3322 N N . VAL B 2 222 ? -0.22100 -44.96800 -16.23100 1.000 85.00148 207 VAL B N 1
ATOM 3323 C CA . VAL B 2 222 ? 0.47200 -45.98400 -17.01900 1.000 84.75668 207 VAL B CA 1
ATOM 3324 C C . VAL B 2 222 ? 0.67700 -47.21800 -16.15300 1.000 80.23896 207 VAL B C 1
ATOM 3325 O O . VAL B 2 222 ? 1.09200 -47.10800 -14.99600 1.000 71.59889 207 VAL B O 1
ATOM 3329 N N . ASP B 2 223 ? 0.38200 -48.39300 -16.70600 1.000 81.94888 208 ASP B N 1
ATOM 3330 C CA . ASP B 2 223 ? 0.68000 -49.66600 -16.05500 1.000 78.98054 208 ASP B CA 1
ATOM 3331 C C . ASP B 2 223 ? 1.66700 -50.42000 -16.93500 1.000 77.37752 208 ASP B C 1
ATOM 3332 O O . ASP B 2 223 ? 1.30500 -50.88000 -18.02300 1.000 86.61696 208 ASP B O 1
ATOM 3337 N N . LYS B 2 224 ? 2.90500 -50.55200 -16.46900 1.000 78.70523 209 LYS B N 1
ATOM 3338 C CA . LYS B 2 224 ? 3.93800 -51.26000 -17.21500 1.000 76.80877 209 LYS B CA 1
ATOM 3339 C C . LYS B 2 224 ? 4.26500 -52.58300 -16.54000 1.000 74.21695 209 LYS B C 1
ATOM 3340 O O . LYS B 2 224 ? 4.57800 -52.61500 -15.34500 1.000 66.77963 209 LYS B O 1
ATOM 3346 N N . LYS B 2 225 ? 4.18900 -53.66800 -17.30500 1.000 76.32947 210 LYS B N 1
ATOM 3347 C CA . LYS B 2 225 ? 4.52500 -54.99000 -16.80100 1.000 75.41347 210 LYS B CA 1
ATOM 3348 C C . LYS B 2 225 ? 6.01000 -55.24600 -17.01200 1.000 66.69285 210 LYS B C 1
ATOM 3349 O O . LYS B 2 225 ? 6.56300 -54.92200 -18.06600 1.000 66.77138 210 LYS B O 1
ATOM 3355 N N . VAL B 2 226 ? 6.65000 -55.83500 -16.00800 1.000 76.49335 211 VAL B N 1
ATOM 3356 C CA . VAL B 2 226 ? 8.09300 -56.04500 -16.00500 1.000 67.63454 211 VAL B CA 1
ATOM 3357 C C . VAL B 2 226 ? 8.33400 -57.54700 -16.04400 1.000 70.96801 211 VAL B C 1
ATOM 3358 O O . VAL B 2 226 ? 8.00600 -58.26300 -15.08900 1.000 72.42035 211 VAL B O 1
ATOM 3362 N N . GLU B 2 227 ? 8.91400 -58.02600 -17.14500 1.000 72.71739 212 GLU B N 1
ATOM 3363 C CA . GLU B 2 227 ? 9.10300 -59.45200 -17.32900 1.000 77.16027 212 GLU B CA 1
ATOM 3364 C C . GLU B 2 227 ? 10.56200 -59.83100 -17.11600 1.000 69.16833 212 GLU B C 1
ATOM 3365 O O . GLU B 2 227 ? 11.46000 -59.06400 -17.48300 1.000 63.22496 212 GLU B O 1
ATOM 3371 N N . PRO B 2 228 ? 10.83200 -60.99000 -16.52400 1.000 72.14926 213 PRO B N 1
ATOM 3372 C CA . PRO B 2 228 ? 12.22300 -61.42000 -16.35800 1.000 66.04781 213 PRO B CA 1
ATOM 3373 C C . PRO B 2 228 ? 12.87000 -61.76300 -17.69200 1.000 68.61511 213 PRO B C 1
ATOM 3374 O O . PRO B 2 228 ? 12.22900 -62.28600 -18.60700 1.000 77.07947 213 PRO B O 1
ATOM 3378 N N . LYS B 2 229 ? 14.16300 -61.46000 -17.79100 1.000 65.95116 214 LYS B N 1
ATOM 3379 C CA . LYS B 2 229 ? 14.86800 -61.51900 -19.06700 1.000 68.30403 214 LYS B CA 1
ATOM 3380 C C . LYS B 2 229 ? 15.44500 -62.89500 -19.37100 1.000 72.31096 214 LYS B C 1
ATOM 3381 O O . LYS B 2 229 ? 15.44000 -63.31700 -20.53400 1.000 78.85298 214 LYS B O 1
ATOM 3387 N N . SER B 2 230 ? 15.97200 -63.57900 -18.35100 1.000 70.27496 215 SER B N 1
ATOM 3388 C CA . SER B 2 230 ? 16.77900 -64.78300 -18.52400 1.000 73.27616 215 SER B CA 1
ATOM 3389 C C . SER B 2 230 ? 18.04400 -64.41600 -19.28800 1.000 70.85238 215 SER B C 1
ATOM 3390 O O . SER B 2 230 ? 18.13500 -64.65100 -20.49700 1.000 76.35144 215 SER B O 1
ATOM 3393 N N . CYS B 2 231 ? 19.01200 -63.83100 -18.58500 1.000 71.35000 216 CYS B N 1
ATOM 3394 C CA . CYS B 2 231 ? 20.21100 -63.25800 -19.19500 1.000 71.12000 216 CYS B CA 1
ATOM 3395 C C . CYS B 2 231 ? 20.93300 -64.23000 -20.12400 1.000 74.56000 216 CYS B C 1
ATOM 3396 O O . CYS B 2 231 ? 20.95600 -64.03500 -21.34000 1.000 76.70000 216 CYS B O 1
ATOM 3398 N N . ASN C 3 1 ? -2.03500 -8.94500 14.18100 1.000 67.98049 671 ASN C N 1
ATOM 3399 C CA . ASN C 3 1 ? -2.70900 -7.67400 14.41600 1.000 75.46187 671 ASN C CA 1
ATOM 3400 C C . ASN C 3 1 ? -3.39100 -7.73900 15.78000 1.000 71.77636 671 ASN C C 1
ATOM 3401 O O . ASN C 3 1 ? -2.94800 -7.11000 16.74000 1.000 79.55359 671 ASN C O 1
ATOM 3406 N N . TRP C 3 2 ? -4.48100 -8.50800 15.84900 1.000 70.42069 672 TRP C N 1
ATOM 3407 C CA . TRP C 3 2 ? -5.05100 -8.89300 17.13700 1.000 64.55028 672 TRP C CA 1
ATOM 3408 C C . TRP C 3 2 ? -4.07500 -9.77800 17.90000 1.000 63.72332 672 TRP C C 1
ATOM 3409 O O . TRP C 3 2 ? -3.98400 -9.71100 19.13800 1.000 65.51767 672 TRP C O 1
ATOM 3420 N N . PHE C 3 3 ? -3.33800 -10.60500 17.15600 1.000 60.89415 673 PHE C N 1
ATOM 3421 C CA . PHE C 3 3 ? -2.31700 -11.47900 17.71300 1.000 59.97808 673 PHE C CA 1
ATOM 3422 C C . PHE C 3 3 ? -1.34600 -10.68900 18.57900 1.000 71.33547 673 PHE C C 1
ATOM 3423 O O . PHE C 3 3 ? -1.12100 -11.02100 19.74900 1.000 70.76392 673 PHE C O 1
ATOM 3431 N N . ASP C 3 4 ? -0.74900 -9.63900 18.00700 1.000 59.48857 674 ASP C N 1
ATOM 3432 C CA . ASP C 3 4 ? 0.18600 -8.81200 18.76200 1.000 70.68005 674 ASP C CA 1
ATOM 3433 C C . ASP C 3 4 ? -0.48500 -8.16800 19.96600 1.000 73.53413 674 ASP C C 1
ATOM 3434 O O . ASP C 3 4 ? 0.17200 -7.92400 20.98400 1.000 79.16417 674 ASP C O 1
ATOM 3439 N N . ILE C 3 5 ? -1.78100 -7.86100 19.86500 1.000 72.69819 675 ILE C N 1
ATOM 3440 C CA . ILE C 3 5 ? -2.47900 -7.24400 20.99000 1.000 74.18378 675 ILE C CA 1
ATOM 3441 C C . ILE C 3 5 ? -2.52300 -8.20600 22.16900 1.000 67.29112 675 ILE C C 1
ATOM 3442 O O . ILE C 3 5 ? -2.35800 -7.80200 23.33000 1.000 71.98360 675 ILE C O 1
ATOM 3447 N N . THR C 3 6 ? -2.77800 -9.49200 21.89300 1.000 68.60978 676 THR C N 1
ATOM 3448 C CA . THR C 3 6 ? -2.82500 -10.47600 22.97400 1.000 62.34254 676 THR C CA 1
ATOM 3449 C C . THR C 3 6 ? -1.53700 -10.48700 23.79800 1.000 69.67415 676 THR C C 1
ATOM 3450 O O . THR C 3 6 ? -1.56800 -10.80900 24.99300 1.000 68.57889 676 THR C O 1
ATOM 3454 N N . ASN C 3 7 ? -0.40200 -10.14700 23.17600 1.000 66.03464 677 ASN C N 1
ATOM 3455 C CA . ASN C 3 7 ? 0.87100 -10.04700 23.89000 1.000 73.53336 677 ASN C CA 1
ATOM 3456 C C . ASN C 3 7 ? 0.74400 -9.14500 25.11600 1.000 80.78711 677 ASN C C 1
ATOM 3457 O O . ASN C 3 7 ? 1.13900 -9.52000 26.22600 1.000 81.01538 677 ASN C O 1
ATOM 3462 N N . TRP C 3 8 ? 0.18500 -7.94800 24.92800 1.000 75.67268 678 TRP C N 1
ATOM 3463 C CA . TRP C 3 8 ? -0.01100 -7.00800 26.02900 1.000 82.44953 678 TRP C CA 1
ATOM 3464 C C . TRP C 3 8 ? -1.17400 -7.44500 26.91100 1.000 73.68569 678 TRP C C 1
ATOM 3465 O O . TRP C 3 8 ? -1.13000 -7.28900 28.14500 1.000 76.07249 678 TRP C O 1
ATOM 3476 N N . LEU C 3 9 ? -2.25200 -7.91400 26.27700 1.000 82.67276 679 LEU C N 1
ATOM 3477 C CA . LEU C 3 9 ? -3.41700 -8.35800 27.03000 1.000 74.35319 679 LEU C CA 1
ATOM 3478 C C . LEU C 3 9 ? -3.02900 -9.36900 28.10200 1.000 70.79118 679 LEU C C 1
ATOM 3479 O O . LEU C 3 9 ? -3.66900 -9.43100 29.15400 1.000 68.79700 679 LEU C O 1
ATOM 3484 N N . TRP C 3 10 ? -2.04500 -10.23200 27.81800 1.000 73.59187 680 TRP C N 1
ATOM 3485 C CA . TRP C 3 10 ? -1.60400 -11.19600 28.82700 1.000 70.68376 680 TRP C CA 1
ATOM 3486 C C . TRP C 3 10 ? -1.17500 -10.50000 30.11700 1.000 79.00386 680 TRP C C 1
ATOM 3487 O O . TRP C 3 10 ? -1.54800 -10.92100 31.22000 1.000 76.15371 680 TRP C O 1
ATOM 3498 N N . TYR C 3 11 ? -0.40400 -9.41700 29.99600 1.000 72.67220 681 TYR C N 1
ATOM 3499 C CA . TYR C 3 11 ? 0.05000 -8.69300 31.18000 1.000 81.20247 681 TYR C CA 1
ATOM 3500 C C . TYR C 3 11 ? -1.10900 -7.97800 31.85900 1.000 81.23481 681 TYR C C 1
ATOM 3501 O O . TYR C 3 11 ? -1.16900 -7.91300 33.09400 1.000 83.11336 681 TYR C O 1
ATOM 3510 N N . ILE C 3 12 ? -1.99100 -7.36500 31.06500 1.000 84.21768 682 ILE C N 1
ATOM 3511 C CA . ILE C 3 12 ? -3.23600 -6.82100 31.61800 1.000 82.57013 682 ILE C CA 1
ATOM 3512 C C . ILE C 3 12 ? -3.94000 -7.87600 32.47500 1.000 73.82348 682 ILE C C 1
ATOM 3513 O O . ILE C 3 12 ? -4.32600 -7.62600 33.62600 1.000 75.75984 682 ILE C O 1
ATOM 3518 N N . LYS C 3 13 ? -4.14200 -9.06600 31.90100 1.000 82.85865 683 LYS C N 1
ATOM 3519 C CA . LYS C 3 13 ? -4.78500 -10.17000 32.60400 1.000 74.53753 683 LYS C CA 1
ATOM 3520 C C . LYS C 3 13 ? -4.03800 -10.54900 33.87300 1.000 77.89951 683 LYS C C 1
ATOM 3521 O O . LYS C 3 13 ? -4.66400 -10.92500 34.86800 1.000 75.32087 683 LYS C O 1
ATOM 3527 N N . LEU C 3 14 ? -2.70800 -10.45500 33.86700 1.000 74.59718 684 LEU C N 1
ATOM 3528 C CA . LEU C 3 14 ? -1.95900 -10.74800 35.08600 1.000 78.32130 684 LEU C CA 1
ATOM 3529 C C . LEU C 3 14 ? -2.25300 -9.70900 36.16000 1.000 85.62182 684 LEU C C 1
ATOM 3530 O O . LEU C 3 14 ? -2.53300 -10.05400 37.31700 1.000 84.86162 684 LEU C O 1
ATOM 3535 N N . PHE C 3 15 ? -2.13600 -8.42800 35.80400 1.000 81.08849 685 PHE C N 1
ATOM 3536 C CA . PHE C 3 15 ? -2.56300 -7.32200 36.65600 1.000 88.04582 685 PHE C CA 1
ATOM 3537 C C . PHE C 3 15 ? -3.93200 -7.58300 37.27500 1.000 82.18700 685 PHE C C 1
ATOM 3538 O O . PHE C 3 15 ? -4.15400 -7.28900 38.45400 1.000 85.96092 685 PHE C O 1
ATOM 3546 N N . ILE C 3 16 ? -4.85300 -8.14600 36.49000 1.000 84.95600 686 ILE C N 1
ATOM 3547 C CA . ILE C 3 16 ? -6.18400 -8.43500 37.02400 1.000 80.46448 686 ILE C CA 1
ATOM 3548 C C . ILE C 3 16 ? -6.12200 -9.60300 38.00500 1.000 77.53199 686 ILE C C 1
ATOM 3549 O O . ILE C 3 16 ? -6.66800 -9.53200 39.11300 1.000 80.92060 686 ILE C O 1
ATOM 3554 N N . MET C 3 17 ? -5.47200 -10.70100 37.60500 1.000 85.63049 687 MET C N 1
ATOM 3555 C CA . MET C 3 17 ? -5.44400 -11.90900 38.42700 1.000 82.40772 687 MET C CA 1
ATOM 3556 C C . MET C 3 17 ? -4.84200 -11.64000 39.80100 1.000 89.45673 687 MET C C 1
ATOM 3557 O O . MET C 3 17 ? -5.27400 -12.22500 40.80100 1.000 89.51852 687 MET C O 1
ATOM 3562 N N . ILE C 3 18 ? -3.82700 -10.77300 39.86100 1.000 83.47155 688 ILE C N 1
ATOM 3563 C CA . ILE C 3 18 ? -3.21600 -10.41000 41.14000 1.000 90.87582 688 ILE C CA 1
ATOM 3564 C C . ILE C 3 18 ? -4.26600 -9.89500 42.12000 1.000 95.29015 688 ILE C C 1
ATOM 3565 O O . ILE C 3 18 ? -4.30000 -10.29800 43.29000 1.000 97.46874 688 ILE C O 1
ATOM 3570 N N . VAL C 3 19 ? -5.14500 -9.00800 41.66100 1.000 92.77393 689 VAL C N 1
ATOM 3571 C CA . VAL C 3 19 ? -6.18800 -8.47300 42.53200 1.000 97.49606 689 VAL C CA 1
ATOM 3572 C C . VAL C 3 19 ? -7.43500 -9.34800 42.45900 1.000 91.08815 689 VAL C C 1
ATOM 3573 O O . VAL C 3 19 ? -7.64300 -10.22100 43.30300 1.000 90.21606 689 VAL C O 1
ATOM 3577 N N . ASP D 1 1 ? 25.73200 2.76100 -20.29600 1.000 69.85801 1 ASP L N 1
ATOM 3578 C CA . ASP D 1 1 ? 25.83300 1.48800 -19.59200 1.000 63.44850 1 ASP L CA 1
ATOM 3579 C C . ASP D 1 1 ? 24.98100 1.47700 -18.32600 1.000 63.30892 1 ASP L C 1
ATOM 3580 O O . ASP D 1 1 ? 24.93500 2.45900 -17.58600 1.000 66.90721 1 ASP L O 1
ATOM 3585 N N . ILE D 1 2 ? 24.30800 0.35300 -18.08800 1.000 66.53129 2 ILE L N 1
ATOM 3586 C CA . ILE D 1 2 ? 23.41800 0.22400 -16.93800 1.000 66.91697 2 ILE L CA 1
ATOM 3587 C C . ILE D 1 2 ? 24.27100 0.08100 -15.68300 1.000 63.78870 2 ILE L C 1
ATOM 3588 O O . ILE D 1 2 ? 25.08700 -0.84000 -15.57200 1.000 58.59717 2 ILE L O 1
ATOM 3593 N N . GLN D 1 3 ? 24.08800 0.99600 -14.73400 1.000 67.53728 3 GLN L N 1
ATOM 3594 C CA . GLN D 1 3 ? 24.81100 0.93400 -13.47000 1.000 65.70878 3 GLN L CA 1
ATOM 3595 C C . GLN D 1 3 ? 24.16200 -0.03600 -12.48400 1.000 62.65749 3 GLN L C 1
ATOM 3596 O O . GLN D 1 3 ? 22.93700 -0.08000 -12.34000 1.000 64.71163 3 GLN L O 1
ATOM 3602 N N . MET D 1 4 ? 25.00800 -0.80800 -11.80100 1.000 66.59746 4 MET L N 1
ATOM 3603 C CA . MET D 1 4 ? 24.61300 -1.85900 -10.86800 1.000 63.59814 4 MET L CA 1
ATOM 36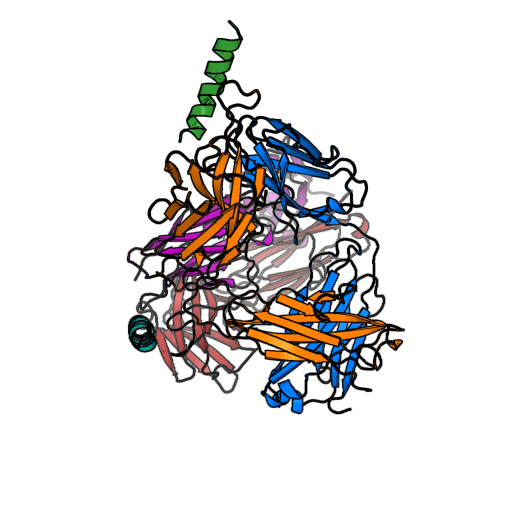04 C C . MET D 1 4 ? 25.19800 -1.56600 -9.49500 1.000 65.19656 4 MET L C 1
ATOM 3605 O O . MET D 1 4 ? 26.38600 -1.24200 -9.38600 1.000 65.53072 4 MET L O 1
ATOM 3610 N N . THR D 1 5 ? 24.37900 -1.68600 -8.44700 1.000 57.87811 5 THR L N 1
ATOM 3611 C CA . THR D 1 5 ? 24.89200 -1.51700 -7.09100 1.000 60.19183 5 THR L CA 1
ATOM 3612 C C . THR D 1 5 ? 24.24800 -2.52400 -6.15200 1.000 58.92950 5 THR L C 1
ATOM 3613 O O . THR D 1 5 ? 23.02000 -2.65000 -6.10900 1.000 60.18193 5 THR L O 1
ATOM 3617 N N . GLN D 1 6 ? 25.08800 -3.24500 -5.41400 1.000 55.39688 6 GLN L N 1
ATOM 3618 C CA . GLN D 1 6 ? 24.65600 -4.22300 -4.42800 1.000 54.80025 6 GLN L CA 1
ATOM 3619 C C . GLN D 1 6 ? 24.68300 -3.63500 -3.02300 1.000 60.88630 6 GLN L C 1
ATOM 3620 O O . GLN D 1 6 ? 25.45600 -2.72000 -2.72500 1.000 64.80934 6 GLN L O 1
ATOM 3626 N N . SER D 1 7 ? 23.82400 -4.17500 -2.15700 1.000 57.17980 7 SER L N 1
ATOM 3627 C CA . SER D 1 7 ? 23.81300 -3.84600 -0.74000 1.000 63.40416 7 SER L CA 1
ATOM 3628 C C . SER D 1 7 ? 23.54500 -5.09800 0.08800 1.000 62.50756 7 SER L C 1
ATOM 3629 O O . SER D 1 7 ? 22.70200 -5.92800 -0.29000 1.000 59.31068 7 SER L O 1
ATOM 3632 N N . PRO D 1 8 ? 24.25200 -5.27300 1.21500 1.000 60.82619 8 PRO L N 1
ATOM 3633 C CA . PRO D 1 8 ? 25.34900 -4.42200 1.68500 1.000 65.31549 8 PRO L CA 1
ATOM 3634 C C . PRO D 1 8 ? 26.65500 -4.78900 0.98600 1.000 60.81891 8 PRO L C 1
ATOM 3635 O O . PRO D 1 8 ? 26.71300 -5.84000 0.35000 1.000 54.60840 8 PRO L O 1
ATOM 3639 N N . SER D 1 9 ? 27.67600 -3.93500 1.07800 1.000 66.29825 9 SER L N 1
ATOM 3640 C CA . SER D 1 9 ? 28.95100 -4.24900 0.43900 1.000 63.32465 9 SER L CA 1
ATOM 3641 C C . SER D 1 9 ? 29.60100 -5.46500 1.09100 1.000 62.69317 9 SER L C 1
ATOM 3642 O O . SER D 1 9 ? 30.07400 -6.37600 0.40100 1.000 57.45775 9 SER L O 1
ATOM 3645 N N . SER D 1 10 ? 29.64200 -5.49000 2.42100 1.000 61.09777 10 SER L N 1
ATOM 3646 C CA . SER D 1 10 ? 30.14900 -6.61900 3.18500 1.000 61.97855 10 SER L CA 1
ATOM 3647 C C . SER D 1 10 ? 29.16300 -6.95400 4.29500 1.000 65.48833 10 SER L C 1
ATOM 3648 O O . SER D 1 10 ? 28.47200 -6.07400 4.81700 1.000 70.37218 10 SER L O 1
ATOM 3651 N N . LEU D 1 11 ? 29.10400 -8.23300 4.65800 1.000 59.44634 11 LEU L N 1
ATOM 3652 C CA . LEU D 1 11 ? 28.29300 -8.66700 5.78700 1.000 63.86036 11 LEU L CA 1
ATOM 3653 C C . LEU D 1 11 ? 28.91700 -9.92100 6.38300 1.000 65.01310 11 LEU L C 1
ATOM 3654 O O . LEU D 1 11 ? 29.79800 -10.54500 5.78700 1.000 61.28544 11 LEU L O 1
ATOM 3659 N N . SER D 1 12 ? 28.44600 -10.29000 7.57400 1.000 58.19165 12 SER L N 1
ATOM 3660 C CA . SER D 1 12 ? 28.83800 -11.54900 8.18800 1.000 59.94069 12 SER L CA 1
ATOM 3661 C C . SER D 1 12 ? 27.62000 -12.24600 8.77600 1.000 61.25391 12 SER L C 1
ATOM 3662 O O . SER D 1 12 ? 26.65300 -11.60200 9.19100 1.000 64.71664 12 SER L O 1
ATOM 3665 N N . ALA D 1 13 ? 27.68300 -13.57600 8.80300 1.000 59.62175 13 ALA L N 1
ATOM 3666 C CA . ALA D 1 13 ? 26.55900 -14.40300 9.21500 1.000 60.36025 13 ALA L CA 1
ATOM 3667 C C . ALA D 1 13 ? 27.07800 -15.63400 9.94200 1.000 64.23618 13 ALA L C 1
ATOM 3668 O O . ALA D 1 13 ? 28.17600 -16.12100 9.66200 1.000 62.94010 13 ALA L O 1
ATOM 3670 N N . SER D 1 14 ? 26.28200 -16.12800 10.88400 1.000 62.58466 14 SER L N 1
ATOM 3671 C CA . SER D 1 14 ? 26.56200 -17.39800 11.53600 1.000 66.20977 14 SER L CA 1
ATOM 3672 C C . SER D 1 14 ? 26.00000 -18.53800 10.69400 1.000 60.20475 14 SER L C 1
ATOM 3673 O O . SER D 1 14 ? 24.99900 -18.37600 9.99100 1.000 55.66329 14 SER L O 1
ATOM 3676 N N . VAL D 1 15 ? 26.68100 -19.68600 10.74100 1.000 58.15230 15 VAL L N 1
ATOM 3677 C CA . VAL D 1 15 ? 26.22200 -20.85600 10.00000 1.000 54.18672 15 VAL L CA 1
ATOM 3678 C C . VAL D 1 15 ? 24.79000 -21.18400 10.39300 1.000 55.76296 15 VAL L C 1
ATOM 3679 O O . VAL D 1 15 ? 24.46800 -21.32500 11.58000 1.000 63.04286 15 VAL L O 1
ATOM 3683 N N . GLY D 1 16 ? 23.92000 -21.32100 9.38900 1.000 57.71158 16 GLY L N 1
ATOM 3684 C CA . GLY D 1 16 ? 22.50500 -21.55300 9.58700 1.000 59.30023 16 GLY L CA 1
ATOM 3685 C C . GLY D 1 16 ? 21.64200 -20.34300 9.27800 1.000 57.52776 16 GLY L C 1
ATOM 3686 O O . GLY D 1 16 ? 20.47400 -20.50600 8.90300 1.000 56.48386 16 GLY L O 1
ATOM 3687 N N . ASP D 1 17 ? 22.19100 -19.14000 9.43900 1.000 58.47224 17 ASP L N 1
ATOM 3688 C CA . ASP D 1 17 ? 21.43300 -17.91200 9.23800 1.000 57.99453 17 ASP L CA 1
ATOM 3689 C C . ASP D 1 17 ? 20.88700 -17.81000 7.81800 1.000 51.20235 17 ASP L C 1
ATOM 3690 O O . ASP D 1 17 ? 21.43400 -18.37700 6.86800 1.000 48.00812 17 ASP L O 1
ATOM 3695 N N . LYS D 1 18 ? 19.79200 -17.06800 7.68800 1.000 55.88652 18 LYS L N 1
ATOM 3696 C CA . LYS D 1 18 ? 19.28200 -16.62300 6.40000 1.000 50.84665 18 LYS L CA 1
ATOM 3697 C C . LYS D 1 18 ? 19.98400 -15.33000 6.00600 1.000 49.19314 18 LYS L C 1
ATOM 3698 O O . LYS D 1 18 ? 20.19500 -14.44700 6.84200 1.000 53.18418 18 LYS L O 1
ATOM 3704 N N . VAL D 1 19 ? 20.35500 -15.22400 4.73000 1.000 56.92359 19 VAL L N 1
ATOM 3705 C CA . VAL D 1 19 ? 21.10500 -14.07500 4.22600 1.000 54.54104 19 VAL L CA 1
ATOM 3706 C C . VAL D 1 19 ? 20.46000 -13.58500 2.93800 1.000 50.30794 19 VAL L C 1
ATOM 3707 O O . VAL D 1 19 ? 20.28400 -14.36300 1.99600 1.000 45.90292 19 VAL L O 1
ATOM 3711 N N . THR D 1 20 ? 20.12200 -12.29700 2.88400 1.000 52.69273 20 THR L N 1
ATOM 3712 C CA . THR D 1 20 ? 19.63200 -11.69200 1.65300 1.000 49.57047 20 THR L CA 1
ATOM 3713 C C . THR D 1 20 ? 20.57500 -10.59700 1.17000 1.000 47.91958 20 THR L C 1
ATOM 3714 O O . THR D 1 20 ? 21.05700 -9.77800 1.95900 1.000 52.10266 20 THR L O 1
ATOM 3718 N N . ILE D 1 21 ? 20.82600 -10.59900 -0.13700 1.000 53.20446 21 ILE L N 1
ATOM 3719 C CA . ILE D 1 21 ? 21.71300 -9.65600 -0.80600 1.000 51.36360 21 ILE L CA 1
ATOM 3720 C C . ILE D 1 21 ? 20.89700 -8.95100 -1.88000 1.000 51.04007 21 ILE L C 1
ATOM 3721 O O . ILE D 1 21 ? 20.26600 -9.61500 -2.71200 1.000 48.63816 21 ILE L O 1
ATOM 3726 N N . THR D 1 22 ? 20.90900 -7.62000 -1.87400 1.000 54.37343 22 THR L N 1
ATOM 3727 C CA . THR D 1 22 ? 20.03600 -6.83800 -2.73500 1.000 55.89128 22 THR L CA 1
ATOM 3728 C C . THR D 1 22 ? 20.84400 -6.22400 -3.87100 1.000 52.98845 22 THR L C 1
ATOM 3729 O O . THR D 1 22 ? 21.97600 -5.77900 -3.66700 1.000 52.65996 22 THR L O 1
ATOM 3733 N N . CYS D 1 23 ? 20.25600 -6.20900 -5.06700 1.000 55.13286 23 CYS L N 1
ATOM 3734 C CA . CYS D 1 23 ? 20.90500 -5.71000 -6.27600 1.000 52.96332 23 CYS L CA 1
ATOM 3735 C C . CYS D 1 23 ? 19.95800 -4.72600 -6.94500 1.000 57.23675 23 CYS L C 1
ATOM 3736 O O . CYS D 1 23 ? 18.85300 -5.10400 -7.35600 1.000 58.72564 23 CYS L O 1
ATOM 3739 N N . ARG D 1 24 ? 20.37500 -3.46100 -7.02100 1.000 60.91026 24 ARG L N 1
ATOM 3740 C CA . ARG D 1 24 ? 19.57700 -2.39600 -7.60900 1.000 65.91754 24 ARG L CA 1
ATOM 3741 C C . ARG D 1 24 ? 20.22500 -1.88000 -8.88900 1.000 64.72046 24 ARG L C 1
ATOM 3742 O O . ARG D 1 24 ? 21.45800 -1.81000 -8.99900 1.000 61.88046 24 ARG L O 1
ATOM 3750 N N . ALA D 1 25 ? 19.37800 -1.52900 -9.85600 1.000 60.66465 25 ALA L N 1
ATOM 3751 C CA . ALA D 1 25 ? 19.79200 -1.11100 -11.18600 1.000 60.62187 25 ALA L CA 1
ATOM 3752 C C . ALA D 1 25 ? 19.35400 0.32000 -11.47200 1.000 67.39474 25 ALA L C 1
ATOM 3753 O O . ALA D 1 25 ? 18.36600 0.80800 -10.91400 1.000 72.37593 25 ALA L O 1
ATOM 3755 N N . SER D 1 26 ? 20.10000 0.99000 -12.35600 1.000 58.01553 26 SER L N 1
ATOM 3756 C CA . SER D 1 26 ? 19.78200 2.37300 -12.70100 1.000 64.68762 26 SER L CA 1
ATOM 3757 C C . SER D 1 26 ? 18.58300 2.47600 -13.63800 1.000 68.87905 26 SER L C 1
ATOM 3758 O O . SER D 1 26 ? 17.84800 3.46900 -13.59000 1.000 75.51848 26 SER L O 1
ATOM 3761 N N . GLN D 1 27 ? 18.37100 1.47600 -14.48600 1.000 69.47991 27 GLN L N 1
ATOM 3762 C CA . GLN D 1 27 ? 17.16000 1.31000 -15.28000 1.000 73.36387 27 GLN L CA 1
ATOM 3763 C C . GLN D 1 27 ? 16.44200 0.04100 -14.84100 1.000 71.09443 27 GLN L C 1
ATOM 3764 O O . GLN D 1 27 ? 16.87900 -0.66500 -13.93100 1.000 66.48470 27 GLN L O 1
ATOM 3770 N N . SER D 1 28 ? 15.32600 -0.25000 -15.49900 1.000 71.94433 28 SER L N 1
ATOM 3771 C CA . SER D 1 28 ? 14.72600 -1.56600 -15.36800 1.000 69.94876 28 SER L CA 1
ATOM 3772 C C . SER D 1 28 ? 15.46200 -2.55800 -16.25700 1.000 64.78073 28 SER L C 1
ATOM 3773 O O . SER D 1 28 ? 15.80400 -2.26000 -17.40500 1.000 65.63311 28 SER L O 1
ATOM 3776 N N . VAL D 1 29 ? 15.70000 -3.74700 -15.71100 1.000 66.49878 29 VAL L N 1
ATOM 3777 C CA . VAL D 1 29 ? 16.44200 -4.81200 -16.36900 1.000 61.30099 29 VAL L CA 1
ATOM 3778 C C . VAL D 1 29 ? 15.51600 -5.96200 -16.75200 1.000 63.04466 29 VAL L C 1
ATOM 3779 O O . VAL D 1 29 ? 15.96200 -6.95400 -17.34100 1.000 59.99784 29 VAL L O 1
ATOM 3783 N N . THR D 1 30 ? 14.20800 -5.78100 -16.55400 1.000 62.01308 30 THR L N 1
ATOM 3784 C CA . THR D 1 30 ? 13.17000 -6.76400 -16.84800 1.000 65.33094 30 THR L CA 1
ATOM 3785 C C . THR D 1 30 ? 13.65500 -8.19700 -16.66400 1.000 60.38607 30 THR L C 1
ATOM 3786 O O . THR D 1 30 ? 13.76700 -8.96000 -17.62800 1.000 60.70545 30 THR L O 1
ATOM 3790 N N . LYS D 1 31 ? 13.99800 -8.53800 -15.42500 1.000 64.25745 31 LYS L N 1
ATOM 3791 C CA . LYS D 1 31 ? 14.26000 -9.89300 -14.94700 1.000 60.73225 31 LYS L CA 1
ATOM 3792 C C . LYS D 1 31 ? 15.45800 -10.57500 -15.60900 1.000 55.38816 31 LYS L C 1
ATOM 3793 O O . LYS D 1 31 ? 15.69100 -11.76500 -15.36500 1.000 53.05430 31 LYS L O 1
ATOM 3799 N N . TYR D 1 32 ? 16.23400 -9.87100 -16.43500 1.000 61.47761 32 TYR L N 1
ATOM 3800 C CA . TYR D 1 32 ? 17.45600 -10.45300 -16.99900 1.000 56.88553 32 TYR L CA 1
ATOM 3801 C C . TYR D 1 32 ? 18.62500 -10.22300 -16.04100 1.000 50.67338 32 TYR L C 1
ATOM 3802 O O . TYR D 1 32 ? 19.51600 -9.40200 -16.26800 1.000 48.64361 32 TYR L O 1
ATOM 3811 N N . LEU D 1 33 ? 18.61600 -10.99000 -14.95400 1.000 55.15361 33 LEU L N 1
ATOM 3812 C CA . LEU D 1 33 ? 19.49700 -10.74300 -13.82000 1.000 50.75826 33 LEU L CA 1
ATOM 3813 C C . LEU D 1 33 ? 20.11600 -12.06700 -13.39700 1.000 47.15478 33 LEU L C 1
ATOM 3814 O O . LEU D 1 33 ? 19.39300 -13.02100 -13.09000 1.000 49.00213 33 LEU L O 1
ATOM 3819 N N . ASN D 1 34 ? 21.44400 -12.12300 -13.38000 1.000 49.24568 34 ASN L N 1
ATOM 3820 C CA . ASN D 1 34 ? 22.16800 -13.34500 -13.07600 1.000 46.57945 34 ASN L CA 1
ATOM 3821 C C . ASN D 1 34 ? 22.96700 -13.14900 -11.79400 1.000 43.76553 34 ASN L C 1
ATOM 3822 O O . ASN D 1 34 ? 23.37600 -12.03100 -11.46500 1.000 43.41678 34 ASN L O 1
ATOM 3827 N N . TRP D 1 35 ? 23.20800 -14.25500 -11.09300 1.000 45.03559 35 TRP L N 1
ATOM 3828 C CA . TRP D 1 35 ? 23.97900 -14.27900 -9.85600 1.000 43.55144 35 TRP L CA 1
ATOM 3829 C C . TRP D 1 35 ? 25.11600 -15.27700 -9.98500 1.000 42.10185 35 TRP L C 1
ATOM 3830 O O . TRP D 1 35 ? 24.88700 -16.43300 -10.37400 1.000 43.16431 35 TRP L O 1
ATOM 3841 N N . TYR D 1 36 ? 26.31000 -14.84500 -9.56100 1.000 40.32296 36 TYR L N 1
ATOM 3842 C CA . TYR D 1 36 ? 27.54200 -15.61600 -9.63300 1.000 40.04039 36 TYR L CA 1
ATOM 3843 C C . TYR D 1 36 ? 28.22000 -15.62000 -8.26800 1.000 41.05223 36 TYR L C 1
ATOM 3844 O O . TYR D 1 36 ? 28.13300 -14.64800 -7.50500 1.000 41.89549 36 TYR L O 1
ATOM 3853 N N . GLN D 1 37 ? 28.94400 -16.70900 -8.00600 1.000 39.86807 37 GLN L N 1
ATOM 3854 C CA . GLN D 1 37 ? 29.70500 -16.92200 -6.78000 1.000 42.10307 37 GLN L CA 1
ATOM 3855 C C . GLN D 1 37 ? 31.20100 -16.90000 -7.07000 1.000 43.36720 37 GLN L C 1
ATOM 3856 O O . GLN D 1 37 ? 31.67000 -17.57700 -7.99100 1.000 43.31908 37 GLN L O 1
ATOM 3862 N N . PHE D 1 38 ? 31.94000 -16.11900 -6.28400 1.000 43.90701 38 PHE L N 1
ATOM 3863 C CA . PHE D 1 38 ? 33.37800 -15.93300 -6.42400 1.000 46.45484 38 PHE L CA 1
ATOM 3864 C C . PHE D 1 38 ? 34.09300 -16.35000 -5.14700 1.000 51.11708 38 PHE L C 1
ATOM 3865 O O . PHE D 1 38 ? 33.80500 -15.81900 -4.06500 1.000 53.28859 38 PHE L O 1
ATOM 3873 N N . LYS D 1 39 ? 34.99000 -17.32400 -5.27500 1.000 55.20584 39 LYS L N 1
ATOM 3874 C CA . LYS D 1 39 ? 35.91700 -17.69600 -4.22000 1.000 60.82485 39 LYS L CA 1
ATOM 3875 C C . LYS D 1 39 ? 37.33000 -17.54200 -4.76600 1.000 63.79681 39 LYS L C 1
ATOM 3876 O O . LYS D 1 39 ? 37.57700 -17.76400 -5.95600 1.000 61.51764 39 LYS L O 1
ATOM 3882 N N . THR D 1 40 ? 38.25600 -17.15100 -3.88900 1.000 72.08344 40 THR L N 1
ATOM 3883 C CA . THR D 1 40 ? 39.58000 -16.73700 -4.35000 1.000 75.60148 40 THR L CA 1
ATOM 3884 C C . THR D 1 40 ? 40.35700 -17.89100 -4.98000 1.000 76.75454 40 THR L C 1
ATOM 3885 O O . THR D 1 40 ? 41.06200 -17.70000 -5.97900 1.000 76.43789 40 THR L O 1
ATOM 3889 N N . GLY D 1 41 ? 40.21800 -19.10100 -4.43400 1.000 80.49765 41 GLY L N 1
ATOM 3890 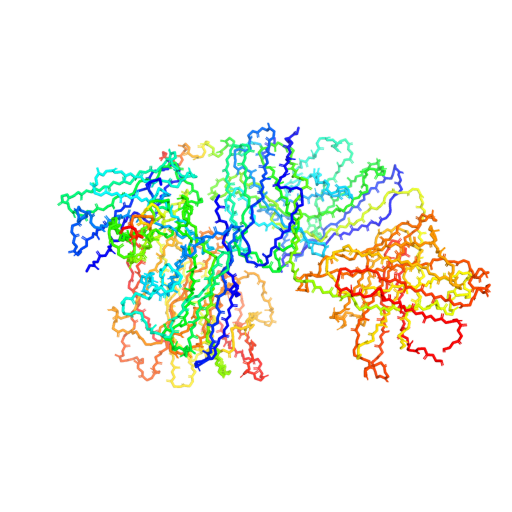C CA . GLY D 1 41 ? 40.94300 -20.23600 -4.98500 1.000 82.59149 41 GLY L CA 1
ATOM 3891 C C . GLY D 1 41 ? 40.42800 -20.71600 -6.33000 1.000 77.64531 41 GLY L C 1
ATOM 3892 O O . GLY D 1 41 ? 41.21700 -21.05900 -7.21500 1.000 78.99098 41 GLY L O 1
ATOM 3893 N N . GLN D 1 42 ? 39.11300 -20.74500 -6.50900 1.000 71.55763 42 GLN L N 1
ATOM 3894 C CA . GLN D 1 42 ? 38.50900 -21.50400 -7.59400 1.000 68.63426 42 GLN L CA 1
ATOM 3895 C C . GLN D 1 42 ? 37.99400 -20.58100 -8.69000 1.000 63.88855 42 GLN L C 1
ATOM 3896 O O . GLN D 1 42 ? 37.95800 -19.35500 -8.55100 1.000 62.20018 42 GLN L O 1
ATOM 3902 N N . ALA D 1 43 ? 37.59000 -21.20300 -9.79300 1.000 58.58879 43 ALA L N 1
ATOM 3903 C CA . ALA D 1 43 ? 37.00400 -20.46600 -10.89800 1.000 54.92301 43 ALA L CA 1
ATOM 3904 C C . ALA D 1 43 ? 35.65400 -19.89400 -10.47500 1.000 50.83377 43 ALA L C 1
ATOM 3905 O O . ALA D 1 43 ? 34.92000 -20.53500 -9.71400 1.000 50.75105 43 ALA L O 1
ATOM 3907 N N . PRO D 1 44 ? 35.31800 -18.68000 -10.91400 1.000 47.84806 44 PRO L N 1
ATOM 3908 C CA . PRO D 1 44 ? 33.96200 -18.16600 -10.69700 1.000 44.56751 44 PRO L CA 1
ATOM 3909 C C . PRO D 1 44 ? 32.91200 -19.18300 -11.12200 1.000 44.35212 44 PRO L C 1
ATOM 3910 O O . PRO D 1 44 ? 33.13800 -20.00900 -12.00900 1.000 46.37659 44 PRO L O 1
ATOM 3914 N N . ARG D 1 45 ? 31.74600 -19.10200 -10.49100 1.000 43.80894 45 ARG L N 1
ATOM 3915 C CA . ARG D 1 45 ? 30.72800 -20.13100 -10.64100 1.000 44.84935 45 ARG L CA 1
ATOM 3916 C C . ARG D 1 45 ? 29.36300 -19.46500 -10.61800 1.000 42.85179 45 ARG L C 1
ATOM 3917 O O . ARG D 1 45 ? 29.01800 -18.77900 -9.65100 1.000 41.50862 45 ARG L O 1
ATOM 3925 N N . ILE D 1 46 ? 28.59300 -19.66900 -11.68600 1.000 42.15785 46 ILE L N 1
ATOM 3926 C CA . ILE D 1 46 ? 27.25100 -19.11800 -11.75500 1.000 41.46119 46 ILE L CA 1
ATOM 3927 C C . ILE D 1 46 ? 26.33400 -19.92300 -10.84500 1.000 43.13328 46 ILE L C 1
ATOM 3928 O O . ILE D 1 46 ? 26.51200 -21.13500 -10.65600 1.000 45.68894 46 ILE L O 1
ATOM 3933 N N . LEU D 1 47 ? 25.33800 -19.25800 -10.28300 1.000 38.44024 47 LEU L N 1
ATOM 3934 C CA . LEU D 1 47 ? 24.29800 -19.97500 -9.55900 1.000 40.99800 47 LEU L CA 1
ATOM 3935 C C . LEU D 1 47 ? 22.89600 -19.67900 -10.05500 1.000 43.20310 47 LEU L C 1
ATOM 3936 O O . LEU D 1 47 ? 22.06100 -20.58700 -10.07300 1.000 46.98469 47 LEU L O 1
ATOM 3941 N N . ILE D 1 48 ? 22.59500 -18.44600 -10.46200 1.000 41.45907 48 ILE L N 1
ATOM 3942 C CA . ILE D 1 48 ? 21.26100 -18.17800 -10.98700 1.000 44.74611 48 ILE L CA 1
ATOM 3943 C C . ILE D 1 48 ? 21.33400 -17.37700 -12.28000 1.000 44.54715 48 ILE L C 1
ATOM 3944 O O . ILE D 1 48 ? 22.22400 -16.54400 -12.46700 1.000 41.24061 48 ILE L O 1
ATOM 3949 N N . TYR D 1 49 ? 20.38500 -17.64300 -13.18100 1.000 44.06545 49 TYR L N 1
ATOM 3950 C CA . TYR D 1 49 ? 20.21400 -16.86300 -14.39800 1.000 45.28843 49 TYR L CA 1
ATOM 3951 C C . TYR D 1 49 ? 18.74000 -16.51400 -14.53500 1.000 50.25087 49 TYR L C 1
ATOM 3952 O O . TYR D 1 49 ? 17.86400 -17.28700 -14.13900 1.000 54.04049 49 TYR L O 1
ATOM 3961 N N . GLY D 1 50 ? 18.47500 -15.34000 -15.09900 1.000 44.05337 50 GLY L N 1
ATOM 3962 C CA . GLY D 1 50 ? 17.11400 -14.89200 -15.31700 1.000 49.59605 50 GLY L CA 1
ATOM 3963 C C . GLY D 1 50 ? 16.27800 -14.81900 -14.05400 1.000 51.08187 50 GLY L C 1
ATOM 3964 O O . GLY D 1 50 ? 15.18500 -15.39100 -13.99300 1.000 56.39441 50 GLY L O 1
ATOM 3965 N N . THR D 1 51 ? 16.81300 -14.14400 -13.03300 1.000 50.75338 51 THR L N 1
ATOM 3966 C CA . THR D 1 51 ? 16.13800 -13.88200 -11.76300 1.000 52.33255 51 THR L CA 1
ATOM 3967 C C . THR D 1 51 ? 15.95100 -15.12100 -10.89300 1.000 52.57409 51 THR L C 1
ATOM 3968 O O . THR D 1 51 ? 16.47700 -15.17500 -9.77600 1.000 49.80658 51 THR L O 1
ATOM 3972 N N . TYR D 1 52 ? 15.20100 -16.11800 -11.37400 1.000 51.50185 52 TYR L N 1
ATOM 3973 C CA . TYR D 1 52 ? 14.81400 -17.23700 -10.52600 1.000 53.17754 52 TYR L CA 1
ATOM 3974 C C . TYR D 1 52 ? 15.49600 -18.56100 -10.83600 1.000 52.29771 52 TYR L C 1
ATOM 3975 O O . TYR D 1 52 ? 15.52200 -19.43000 -9.95900 1.000 52.51982 52 TYR L O 1
ATOM 3984 N N . THR D 1 53 ? 16.04900 -18.75000 -12.03000 1.000 54.89808 53 THR L N 1
ATOM 3985 C CA . THR D 1 53 ? 16.34800 -20.10200 -12.49000 1.000 57.04732 53 THR L CA 1
ATOM 3986 C C . THR D 1 53 ? 17.65400 -20.59700 -11.87700 1.000 52.35920 53 THR L C 1
ATOM 3987 O O . THR D 1 53 ? 18.71400 -19.99500 -12.07900 1.000 47.24877 53 THR L O 1
ATOM 3991 N N . LEU D 1 54 ? 17.56900 -21.69800 -11.13200 1.000 55.10161 54 LEU L N 1
ATOM 3992 C CA . LEU D 1 54 ? 18.74200 -22.34900 -10.56800 1.000 51.70163 54 LEU L CA 1
ATOM 3993 C C . LEU D 1 54 ? 19.38700 -23.25900 -11.60500 1.000 53.66036 54 LEU L C 1
ATOM 3994 O O . LEU D 1 54 ? 18.69600 -23.93000 -12.37600 1.000 59.06776 54 LEU L O 1
ATOM 3999 N N . LEU D 1 55 ? 20.71500 -23.28300 -11.62100 1.000 51.75271 55 LEU L N 1
ATOM 4000 C CA . LEU D 1 55 ? 21.42500 -24.20500 -12.49400 1.000 54.12122 55 LEU L CA 1
ATOM 4001 C C . LEU D 1 55 ? 21.73800 -25.50600 -11.76500 1.000 56.15134 55 LEU L C 1
ATOM 4002 O O . LEU D 1 55 ? 21.80600 -25.55800 -10.53400 1.000 54.19171 55 LEU L O 1
ATOM 4007 N N . SER D 1 56 ? 21.90200 -26.57000 -12.55100 1.000 64.21666 56 SER L N 1
ATOM 4008 C CA . SER D 1 56 ? 22.17000 -27.89200 -11.99800 1.000 67.46313 56 SER L CA 1
ATOM 4009 C C . SER D 1 56 ? 23.39500 -27.85100 -11.09200 1.000 63.53886 56 SER L C 1
ATOM 4010 O O . SER D 1 56 ? 24.37100 -27.15000 -11.37000 1.000 59.79330 56 SER L O 1
ATOM 4013 N N . GLY D 1 57 ? 23.34200 -28.61300 -10.00100 1.000 60.56406 57 GLY L N 1
ATOM 4014 C CA . GLY D 1 57 ? 24.44400 -28.67300 -9.06700 1.000 58.00202 57 GLY L CA 1
ATOM 4015 C C . GLY D 1 57 ? 24.54800 -27.50500 -8.11100 1.000 52.84544 57 GLY L C 1
ATOM 4016 O O . GLY D 1 57 ? 25.36000 -27.56400 -7.17700 1.000 51.86884 57 GLY L O 1
ATOM 4017 N N . VAL D 1 58 ? 23.76200 -26.45000 -8.30200 1.000 55.35476 58 VAL L N 1
ATOM 4018 C CA . VAL D 1 58 ? 23.67300 -25.37700 -7.31700 1.000 51.65224 58 VAL L CA 1
ATOM 4019 C C . VAL D 1 58 ? 22.69400 -25.79600 -6.23000 1.000 54.31516 58 VAL L C 1
ATOM 4020 O O . VAL D 1 58 ? 21.59900 -26.29300 -6.52100 1.000 57.80457 58 VAL L O 1
ATOM 4024 N N . SER D 1 59 ? 23.09000 -25.60500 -4.97400 1.000 52.01463 59 SER L N 1
ATOM 4025 C CA . SER D 1 59 ? 22.24700 -26.01300 -3.86000 1.000 55.26669 59 SER L CA 1
ATOM 4026 C C . SER D 1 59 ? 20.97400 -25.16900 -3.80100 1.000 55.17810 59 SER L C 1
ATOM 4027 O O . SER D 1 59 ? 21.00000 -23.97300 -4.11100 1.000 51.90230 59 SER L O 1
ATOM 4030 N N . PRO D 1 60 ? 19.84500 -25.76500 -3.40600 1.000 52.14284 60 PRO L N 1
ATOM 4031 C CA . PRO D 1 60 ? 18.58800 -25.00700 -3.30600 1.000 53.20923 60 PRO L CA 1
ATOM 4032 C C . PRO D 1 60 ? 18.52400 -24.06400 -2.11300 1.000 52.71123 60 PRO L C 1
ATOM 4033 O O . PRO D 1 60 ? 17.51800 -23.36000 -1.96400 1.000 54.18118 60 PRO L O 1
ATOM 4037 N N . ARG D 1 61 ? 19.54500 -24.04100 -1.24900 1.000 55.59116 61 ARG L N 1
ATOM 4038 C CA . ARG D 1 61 ? 19.68700 -22.94200 -0.29600 1.000 55.21967 61 ARG L CA 1
ATOM 4039 C C . ARG D 1 61 ? 19.65700 -21.58900 -0.99300 1.000 51.49263 61 ARG L C 1
ATOM 4040 O O . ARG D 1 61 ? 19.07100 -20.62700 -0.48300 1.000 52.69496 61 ARG L O 1
ATOM 4048 N N . PHE D 1 62 ? 20.27700 -21.50200 -2.16600 1.000 48.04385 62 PHE L N 1
ATOM 4049 C CA . PHE D 1 62 ? 20.22700 -20.29800 -2.98000 1.000 44.96767 62 PHE L CA 1
ATOM 4050 C C . PHE D 1 62 ? 18.88500 -20.16200 -3.68600 1.000 47.00312 62 PHE L C 1
ATOM 4051 O O . PHE D 1 62 ? 18.34500 -21.13600 -4.21800 1.000 49.32974 62 PHE L O 1
ATOM 4059 N N . SER D 1 63 ? 18.34800 -18.94400 -3.68700 1.000 48.04396 63 SER L N 1
ATOM 4060 C CA . SER D 1 63 ? 17.10200 -18.67100 -4.39000 1.000 50.89760 63 SER L CA 1
ATOM 4061 C C . SER D 1 63 ? 17.05200 -17.19600 -4.75900 1.000 49.87532 63 SER L C 1
ATOM 4062 O O . SER D 1 63 ? 17.44300 -16.33700 -3.96700 1.000 49.27275 63 SER L O 1
ATOM 4065 N N . GLY D 1 64 ? 16.55700 -16.90800 -5.95800 1.000 47.41837 64 GLY L N 1
ATOM 4066 C CA . GLY D 1 64 ? 16.55700 -15.56000 -6.49600 1.000 47.08496 64 GLY L CA 1
ATOM 4067 C C . GLY D 1 64 ? 15.14900 -15.01700 -6.63400 1.000 52.49614 64 GLY L C 1
ATOM 4068 O O . GLY D 1 64 ? 14.19000 -15.77600 -6.79000 1.000 56.23386 64 GLY L O 1
ATOM 4069 N N . ALA D 1 65 ? 15.02800 -13.69200 -6.58400 1.000 50.10581 65 ALA L N 1
ATOM 4070 C CA . ALA D 1 65 ? 13.71500 -13.06300 -6.63600 1.000 55.71467 65 ALA L CA 1
ATOM 4071 C C . ALA D 1 65 ? 13.89100 -11.62200 -7.08300 1.000 56.10371 65 ALA L C 1
ATOM 4072 O O . ALA D 1 65 ? 14.98700 -11.06500 -7.01000 1.000 52.34995 65 ALA L O 1
ATOM 4074 N N . GLY D 1 66 ? 12.80600 -11.02900 -7.57200 1.000 53.00752 66 GLY L N 1
ATOM 4075 C CA . GLY D 1 66 ? 12.86000 -9.62700 -7.93500 1.000 54.63925 66 GLY L CA 1
ATOM 4076 C C . GLY D 1 66 ? 12.12100 -9.25500 -9.20200 1.000 58.60156 66 GLY L C 1
ATOM 4077 O O . GLY D 1 66 ? 11.53100 -10.11000 -9.86900 1.000 60.35948 66 GLY L O 1
ATOM 4078 N N . SER D 1 67 ? 12.17800 -7.97200 -9.54900 1.000 58.98827 67 SER L N 1
ATOM 4079 C CA . SER D 1 67 ? 11.57700 -7.44600 -10.77000 1.000 63.25534 67 SER L CA 1
ATOM 4080 C C . SER D 1 67 ? 12.01500 -5.99600 -10.91300 1.000 64.38529 67 SER L C 1
ATOM 4081 O O . SER D 1 67 ? 12.56500 -5.40000 -9.98200 1.000 62.96603 67 SER L O 1
ATOM 4084 N N . GLY D 1 68 ? 11.75300 -5.43400 -12.08700 1.000 68.44377 68 GLY L N 1
ATOM 4085 C CA . GLY D 1 68 ? 12.01000 -4.01800 -12.29300 1.000 70.94867 68 GLY L CA 1
ATOM 4086 C C . GLY D 1 68 ? 13.48100 -3.70800 -12.09400 1.000 65.17462 68 GLY L C 1
ATOM 4087 O O . GLY D 1 68 ? 14.35700 -4.27700 -12.75900 1.000 60.49505 68 GLY L O 1
ATOM 4088 N N . SER D 1 69 ? 13.77000 -2.79300 -11.17200 1.000 72.75837 69 SER L N 1
ATOM 4089 C CA . SER D 1 69 ? 15.13700 -2.40800 -10.85300 1.000 68.21199 69 SER L CA 1
ATOM 4090 C C . SER D 1 69 ? 15.65000 -3.03900 -9.56300 1.000 64.09318 69 SER L C 1
ATOM 4091 O O . SER D 1 69 ? 16.72200 -2.65500 -9.08600 1.000 61.57028 69 SER L O 1
ATOM 4094 N N . LEU D 1 70 ? 14.92500 -4.00000 -8.99100 1.000 60.82628 70 LEU L N 1
ATOM 4095 C CA . LEU D 1 70 ? 15.20600 -4.46300 -7.63500 1.000 58.95664 70 LEU L CA 1
ATOM 4096 C C . LEU D 1 70 ? 15.16100 -5.98200 -7.59100 1.000 55.02615 70 LEU L C 1
ATOM 4097 O O . LEU D 1 70 ? 14.11100 -6.58100 -7.85000 1.000 57.63318 70 LEU L O 1
ATOM 4102 N N . TYR D 1 71 ? 16.30000 -6.60300 -7.27800 1.000 57.95672 71 TYR L N 1
ATOM 4103 C CA . TYR D 1 71 ? 16.41600 -8.05200 -7.20300 1.000 54.38514 71 TYR L CA 1
ATOM 4104 C C . TYR D 1 71 ? 17.09700 -8.42800 -5.89200 1.000 52.38784 71 TYR L C 1
ATOM 4105 O O . TYR D 1 71 ? 17.70900 -7.59200 -5.22200 1.000 53.09372 71 TYR L O 1
ATOM 4114 N N . THR D 1 72 ? 17.02100 -9.71300 -5.54300 1.000 51.63689 72 THR L N 1
ATOM 4115 C CA . THR D 1 72 ? 17.49900 -10.17100 -4.24000 1.000 51.08297 72 THR L CA 1
ATOM 4116 C C . THR D 1 72 ? 17.82200 -11.65500 -4.29800 1.000 47.71491 72 THR L C 1
ATOM 4117 O O . THR D 1 72 ? 16.97600 -12.46900 -4.69700 1.000 49.02326 72 THR L O 1
ATOM 4121 N N . LEU D 1 73 ? 19.06000 -11.98700 -3.93500 1.000 46.22724 73 LEU L N 1
ATOM 4122 C CA . LEU D 1 73 ? 19.51200 -13.35900 -3.73800 1.000 43.91134 73 LEU L CA 1
ATOM 4123 C C . LEU D 1 73 ? 19.39800 -13.72900 -2.26400 1.000 46.95632 73 LEU L C 1
ATOM 4124 O O . LEU D 1 73 ? 19.65800 -12.90300 -1.38800 1.000 49.31808 73 LEU L O 1
ATOM 4129 N N . THR D 1 74 ? 18.99900 -14.97100 -1.98800 1.000 46.35913 74 THR L N 1
ATOM 4130 C CA . THR D 1 74 ? 18.77700 -15.39800 -0.61300 1.000 50.22282 74 THR L CA 1
ATOM 4131 C C . THR D 1 74 ? 19.36600 -16.78000 -0.37900 1.000 49.17233 74 THR L C 1
ATOM 4132 O O . THR D 1 74 ? 19.07100 -17.72400 -1.11900 1.000 48.11107 74 THR L O 1
ATOM 4136 N N . ILE D 1 75 ? 20.20200 -16.87600 0.65100 1.000 43.67964 75 ILE L N 1
ATOM 4137 C CA . ILE D 1 75 ? 20.80500 -18.12400 1.10000 1.000 44.26694 75 ILE L CA 1
ATOM 4138 C C . ILE D 1 75 ? 20.06400 -18.56000 2.35700 1.000 50.16349 75 ILE L C 1
ATOM 4139 O O . ILE D 1 75 ? 20.02300 -17.82000 3.35100 1.000 53.98653 75 ILE L O 1
ATOM 4144 N N . THR D 1 76 ? 19.48000 -19.75900 2.31100 1.000 52.02030 76 THR L N 1
ATOM 4145 C CA . THR D 1 76 ? 18.50000 -20.17200 3.31100 1.000 57.96988 76 THR L CA 1
ATOM 4146 C C . THR D 1 76 ? 19.16700 -20.62600 4.60500 1.000 62.20363 76 THR L C 1
ATOM 4147 O O . THR D 1 76 ? 18.76500 -20.21300 5.69900 1.000 67.70878 76 THR L O 1
ATOM 4151 N N . ASN D 1 77 ? 20.18700 -21.47300 4.50200 1.000 52.92064 77 ASN L N 1
ATOM 4152 C CA . ASN D 1 77 ? 20.69300 -22.23400 5.64100 1.000 58.09388 77 ASN L CA 1
ATOM 4153 C C . ASN D 1 77 ? 22.22000 -22.22700 5.60000 1.000 56.32347 77 ASN L C 1
ATOM 4154 O O . ASN D 1 77 ? 22.88000 -23.26600 5.63100 1.000 57.46608 77 ASN L O 1
ATOM 4159 N N . ILE D 1 78 ? 22.78100 -21.02200 5.46300 1.000 54.56870 78 ILE L N 1
ATOM 4160 C CA . ILE D 1 78 ? 24.15500 -20.77300 5.02800 1.000 51.64418 78 ILE L CA 1
ATOM 4161 C C . ILE D 1 78 ? 25.14100 -21.76500 5.63900 1.000 55.46872 78 ILE L C 1
ATOM 4162 O O . ILE D 1 78 ? 25.11700 -22.03500 6.84600 1.000 61.94039 78 ILE L O 1
ATOM 4167 N N . GLN D 1 79 ? 25.97700 -22.35700 4.79400 1.000 57.45998 79 GLN L N 1
ATOM 4168 C CA . GLN D 1 79 ? 26.90300 -23.40600 5.20000 1.000 61.23700 79 GLN L CA 1
ATOM 4169 C C . GLN D 1 79 ? 28.32700 -22.92700 4.94500 1.000 60.43818 79 GLN L C 1
ATOM 4170 O O . GLN D 1 79 ? 28.51400 -21.92500 4.24200 1.000 55.91498 79 GLN L O 1
ATOM 4176 N N . PRO D 1 80 ? 29.35000 -23.58600 5.50800 1.000 61.81056 80 PRO L N 1
ATOM 4177 C CA . PRO D 1 80 ? 30.72500 -23.10000 5.30200 1.000 62.17857 80 PRO L CA 1
ATOM 4178 C C . PRO D 1 80 ? 31.09300 -22.87900 3.84500 1.000 55.51474 80 PRO L C 1
ATOM 4179 O O . PRO D 1 80 ? 31.79200 -21.90600 3.53600 1.000 54.11671 80 PRO L O 1
ATOM 4183 N N . GLU D 1 81 ? 30.63900 -23.74000 2.93500 1.000 64.82009 81 GLU L N 1
ATOM 4184 C CA . GLU D 1 81 ? 31.05000 -23.59200 1.54600 1.000 59.69458 81 GLU L CA 1
ATOM 4185 C C . GLU D 1 81 ? 30.32500 -22.45400 0.84000 1.000 54.04072 81 GLU L C 1
ATOM 4186 O O . GLU D 1 81 ? 30.62900 -22.17800 -0.32400 1.000 50.08868 81 GLU L O 1
ATOM 4192 N N . ASP D 1 82 ? 29.36200 -21.80700 1.49700 1.000 54.84288 82 ASP L N 1
ATOM 4193 C CA . ASP D 1 82 ? 28.63100 -20.70800 0.88200 1.000 50.40053 82 ASP L CA 1
ATOM 4194 C C . ASP D 1 82 ? 29.27000 -19.35000 1.13600 1.000 50.87584 82 ASP L C 1
ATOM 4195 O O . ASP D 1 82 ? 28.92100 -18.38000 0.45300 1.000 47.33304 82 ASP L O 1
ATOM 4200 N N . PHE D 1 83 ? 30.18300 -19.25300 2.10100 1.000 49.94556 83 PHE L N 1
ATOM 4201 C CA . PHE D 1 83 ? 30.82200 -17.97900 2.40500 1.000 51.84605 83 PHE L CA 1
ATOM 4202 C C . PHE D 1 83 ? 31.77000 -17.60800 1.27200 1.000 48.68605 83 PHE L C 1
ATOM 4203 O O . PHE D 1 83 ? 32.70000 -18.35900 0.96200 1.000 49.62089 83 PHE L O 1
ATOM 4211 N N . ALA D 1 84 ? 31.54500 -16.44000 0.67200 1.000 53.12638 84 ALA L N 1
ATOM 4212 C CA . ALA D 1 84 ? 32.14400 -16.12100 -0.62300 1.000 49.42914 84 ALA L CA 1
ATOM 4213 C C . ALA D 1 84 ? 31.76600 -14.70000 -1.00300 1.000 47.95063 84 ALA L C 1
ATOM 4214 O O . ALA D 1 84 ? 31.12300 -14.01200 -0.21000 1.000 50.20301 84 ALA L O 1
ATOM 4216 N N . THR D 1 85 ? 32.10600 -14.23800 -2.20100 1.000 51.20837 85 THR L N 1
ATOM 4217 C CA . THR D 1 85 ? 31.58800 -12.94800 -2.63200 1.000 50.03869 85 THR L CA 1
ATOM 4218 C C . THR D 1 85 ? 30.70300 -13.13300 -3.8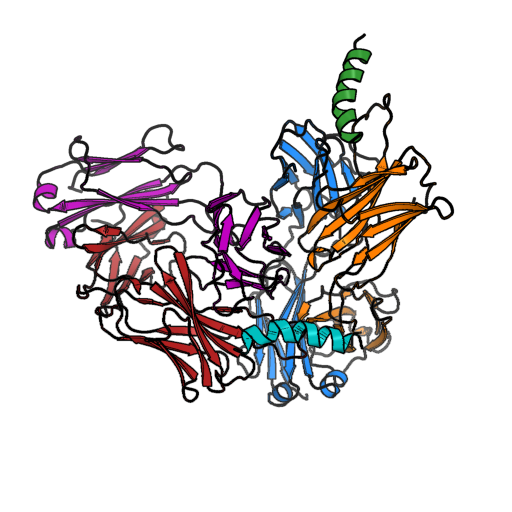5500 1.000 44.55154 85 THR L C 1
ATOM 4219 O O . THR D 1 85 ? 31.02800 -13.89300 -4.76800 1.000 41.93722 85 THR L O 1
ATOM 4223 N N . TYR D 1 86 ? 29.58100 -12.42900 -3.86200 1.000 49.15487 86 TYR L N 1
ATOM 4224 C CA . TYR D 1 86 ? 28.51600 -12.65700 -4.82400 1.000 45.31285 86 TYR L CA 1
ATOM 4225 C C . TYR D 1 86 ? 28.35100 -11.44300 -5.72500 1.000 44.70117 86 TYR L C 1
ATOM 4226 O O . TYR D 1 86 ? 28.42600 -10.29700 -5.26100 1.000 47.76139 86 TYR L O 1
ATOM 4235 N N . TYR D 1 87 ? 28.14300 -11.70400 -7.01600 1.000 46.42088 87 TYR L N 1
ATOM 4236 C CA . TYR D 1 87 ? 27.95600 -10.64300 -7.99600 1.000 46.37850 87 TYR L CA 1
ATOM 4237 C C . TYR D 1 87 ? 26.65700 -10.83700 -8.76400 1.000 45.21407 87 TYR L C 1
ATOM 4238 O O . TYR D 1 87 ? 26.29300 -11.96400 -9.11300 1.000 43.56111 87 TYR L O 1
ATOM 4247 N N . CYS D 1 88 ? 25.95700 -9.73200 -9.01400 1.000 48.48423 88 CYS L N 1
ATOM 4248 C CA . CYS D 1 88 ? 24.80900 -9.71400 -9.90900 1.000 48.90507 88 CYS L CA 1
ATOM 4249 C C . CYS D 1 88 ? 25.20200 -9.06200 -11.23200 1.000 48.76375 88 CYS L C 1
ATOM 4250 O O . CYS D 1 88 ? 26.05800 -8.17500 -11.27700 1.000 49.52811 88 CYS L O 1
ATOM 4253 N N . GLN D 1 89 ? 24.56400 -9.50900 -12.31300 1.000 45.55791 89 GLN L N 1
ATOM 4254 C CA . GLN D 1 89 ? 24.87100 -9.00900 -13.64800 1.000 46.28798 89 GLN L CA 1
ATOM 4255 C C . GLN D 1 89 ? 23.57900 -8.86000 -14.43900 1.000 49.44661 89 GLN L C 1
ATOM 4256 O O . GLN D 1 89 ? 22.68100 -9.69900 -14.33100 1.000 50.16503 89 GLN L O 1
ATOM 4262 N N . GLN D 1 90 ? 23.48400 -7.79300 -15.23200 1.000 48.05724 90 GLN L N 1
ATOM 4263 C CA . GLN D 1 90 ? 22.34500 -7.57100 -16.11600 1.000 52.28413 90 GLN L CA 1
ATOM 4264 C C . GLN D 1 90 ? 22.60900 -8.00400 -17.55400 1.000 53.16495 90 GLN L C 1
ATOM 4265 O O . GLN D 1 90 ? 23.69500 -7.77900 -18.09600 1.000 51.92421 90 GLN L O 1
ATOM 4271 N N . ALA D 1 91 ? 21.61900 -8.66800 -18.15000 1.000 50.67822 91 ALA L N 1
ATOM 4272 C CA . ALA D 1 91 ? 21.67200 -9.09600 -19.54200 1.000 53.40619 91 ALA L CA 1
ATOM 4273 C C . ALA D 1 91 ? 20.68000 -8.32100 -20.40700 1.000 59.81012 91 ALA L C 1
ATOM 4274 O O . ALA D 1 91 ? 20.49000 -8.66300 -21.58000 1.000 63.80576 91 ALA L O 1
ATOM 4276 N N . HIS D 1 92 ? 20.04100 -7.28900 -19.84900 1.000 56.83477 92 HIS L N 1
ATOM 4277 C CA . HIS D 1 92 ? 19.05700 -6.50000 -20.59000 1.000 63.63019 92 HIS L CA 1
ATOM 4278 C C . HIS D 1 92 ? 19.65500 -5.63300 -21.70000 1.000 66.29700 92 HIS L C 1
ATOM 4279 O O . HIS D 1 92 ? 19.13500 -5.61600 -22.82200 1.000 71.84102 92 HIS L O 1
ATOM 4286 N N . SER D 1 93 ? 20.74000 -4.91400 -21.42500 1.000 67.41795 93 SER L N 1
ATOM 4287 C CA . SER D 1 93 ? 21.28400 -3.98900 -22.41500 1.000 70.68839 93 SER L CA 1
ATOM 4288 C C . SER D 1 93 ? 22.44900 -4.55500 -23.22300 1.000 68.62968 93 SER L C 1
ATOM 4289 O O . SER D 1 93 ? 22.94900 -5.65500 -22.97700 1.000 64.10535 93 SER L O 1
ATOM 4292 N N . THR D 1 94 ? 22.87000 -3.75900 -24.21400 1.000 78.46647 94 THR L N 1
ATOM 4293 C CA . THR D 1 94 ? 23.96000 -4.16400 -25.10000 1.000 78.21927 94 THR L CA 1
ATOM 4294 C C . THR D 1 94 ? 25.27900 -4.38100 -24.36300 1.000 71.90450 94 THR L C 1
ATOM 4295 O O . THR D 1 94 ? 25.94800 -5.38800 -24.65400 1.000 69.77937 94 THR L O 1
ATOM 4299 N N . PRO D 1 95 ? 25.72800 -3.50900 -23.42600 1.000 70.96079 95 PRO L N 1
ATOM 4300 C CA . PRO D 1 95 ? 26.98700 -3.81100 -22.74200 1.000 65.89921 95 PRO L CA 1
ATOM 4301 C C . PRO D 1 95 ? 26.63500 -4.29900 -21.35000 1.000 61.41619 95 PRO L C 1
ATOM 4302 O O . PRO D 1 95 ? 26.12200 -3.55500 -20.50700 1.000 62.10792 95 PRO L O 1
ATOM 4306 N N . TRP D 1 96 ? 26.90900 -5.57200 -21.10700 1.000 56.58743 96 TRP L N 1
ATOM 4307 C CA . TRP D 1 96 ? 26.56100 -6.17100 -19.83200 1.000 52.84847 96 TRP L CA 1
ATOM 4308 C C . TRP D 1 96 ? 27.46100 -5.63100 -18.73000 1.000 50.56676 96 TRP L C 1
ATOM 4309 O O . TRP D 1 96 ? 28.66600 -5.44400 -18.92000 1.000 50.17841 96 TRP L O 1
ATOM 4320 N N . THR D 1 97 ? 26.86400 -5.38600 -17.56800 1.000 47.87947 97 THR L N 1
ATOM 4321 C CA . THR D 1 97 ? 27.57700 -4.83000 -16.43200 1.000 47.30128 97 THR L CA 1
ATOM 4322 C C . THR D 1 97 ? 27.27000 -5.63100 -15.17800 1.000 44.69131 97 THR L C 1
ATOM 4323 O O . THR D 1 97 ? 26.16800 -6.15900 -15.00500 1.000 44.51764 97 THR L O 1
ATOM 4327 N N . PHE D 1 98 ? 28.26500 -5.71300 -14.30700 1.000 49.30049 98 PHE L N 1
ATOM 4328 C CA . PHE D 1 98 ? 28.17600 -6.43700 -13.05100 1.000 47.59941 98 PHE L CA 1
ATOM 4329 C C . PHE D 1 98 ? 27.99400 -5.45200 -11.90400 1.000 50.85424 98 PHE L C 1
ATOM 4330 O O . PHE D 1 98 ? 28.23400 -4.25000 -12.04100 1.000 54.24797 98 PHE L O 1
ATOM 4338 N N . GLY D 1 99 ? 27.56500 -5.97700 -10.76200 1.000 53.30916 99 GLY L N 1
ATOM 4339 C CA . GLY D 1 99 ? 27.62300 -5.22000 -9.53400 1.000 56.79412 99 GLY L CA 1
ATOM 4340 C C . GLY D 1 99 ? 29.03900 -5.15000 -9.00000 1.000 58.02167 99 GLY L C 1
ATOM 4341 O O . GLY D 1 99 ? 29.99600 -5.63100 -9.60600 1.000 56.24129 99 GLY L O 1
ATOM 4342 N N . GLN D 1 100 ? 29.17100 -4.53300 -7.82800 1.000 53.49108 100 GLN L N 1
ATOM 4343 C CA . GLN D 1 100 ? 30.48500 -4.33700 -7.23400 1.000 56.67833 100 GLN L CA 1
ATOM 4344 C C . GLN D 1 100 ? 30.88400 -5.48100 -6.31400 1.000 56.03738 100 GLN L C 1
ATOM 4345 O O . GLN D 1 100 ? 32.07300 -5.62800 -6.00900 1.000 58.51143 100 GLN L O 1
ATOM 4351 N N . GLY D 1 101 ? 29.92900 -6.28500 -5.87900 1.000 49.33586 101 GLY L N 1
ATOM 4352 C CA . GLY D 1 101 ? 30.20500 -7.50500 -5.14200 1.000 48.37325 101 GLY L CA 1
ATOM 4353 C C . GLY D 1 101 ? 29.80800 -7.36300 -3.68500 1.000 52.30225 101 GLY L C 1
ATOM 4354 O O . GLY D 1 101 ? 29.97200 -6.30000 -3.07200 1.000 57.33820 101 GLY L O 1
ATOM 4355 N N . THR D 1 102 ? 29.27100 -8.44400 -3.12500 1.000 51.22516 102 THR L N 1
ATOM 4356 C CA . THR D 1 102 ? 28.92900 -8.51500 -1.70900 1.000 55.28103 102 THR L CA 1
ATOM 4357 C C . THR D 1 102 ? 29.70900 -9.65700 -1.07800 1.000 55.77362 102 THR L C 1
ATOM 4358 O O . THR D 1 102 ? 29.54200 -10.81400 -1.47500 1.000 51.80506 102 THR L O 1
ATOM 4362 N N . HIS D 1 103 ? 30.55800 -9.33600 -0.10500 1.000 52.15463 103 HIS L N 1
ATOM 4363 C CA . HIS D 1 103 ? 31.42100 -10.32900 0.52100 1.000 54.15350 103 HIS L CA 1
ATOM 4364 C C . HIS D 1 103 ? 30.74200 -10.85000 1.78300 1.000 57.27644 103 HIS L C 1
ATOM 4365 O O . HIS D 1 103 ? 30.40500 -10.07000 2.68100 1.000 62.47401 103 HIS L O 1
ATOM 4372 N N . VAL D 1 104 ? 30.54200 -12.16400 1.84600 1.000 52.06656 104 VAL L N 1
ATOM 4373 C CA . VAL D 1 104 ? 29.86400 -12.83100 2.94900 1.000 55.13741 104 VAL L CA 1
ATOM 4374 C C . VAL D 1 104 ? 30.88700 -13.68400 3.68600 1.000 59.46435 104 VAL L C 1
ATOM 4375 O O . VAL D 1 104 ? 31.42700 -14.65000 3.11900 1.000 56.76466 104 VAL L O 1
ATOM 4379 N N . ALA D 1 105 ? 31.14400 -13.32200 4.94300 1.000 49.44578 105 ALA L N 1
ATOM 4380 C CA . ALA D 1 105 ? 32.12500 -13.94100 5.82300 1.000 55.67461 105 ALA L CA 1
ATOM 4381 C C . ALA D 1 105 ? 31.40800 -14.55000 7.02300 1.000 60.52517 105 ALA L C 1
ATOM 4382 O O . ALA D 1 105 ? 30.23300 -14.27600 7.27600 1.000 60.19661 105 ALA L O 1
ATOM 4384 N N . ALA D 1 106 ? 32.12100 -15.39100 7.76700 1.000 51.73167 106 ALA L N 1
ATOM 4385 C CA . ALA D 1 106 ? 31.52400 -16.14900 8.85900 1.000 56.44515 106 ALA L CA 1
ATOM 4386 C C . ALA D 1 106 ? 31.73300 -15.46800 10.20600 1.000 66.56785 106 ALA L C 1
ATOM 4387 O O . ALA D 1 106 ? 32.81000 -14.93400 10.48800 1.000 71.60851 106 ALA L O 1
ATOM 4389 N N . ASN D 1 107 ? 30.68800 -15.48800 11.03000 1.000 47.82035 107 ASN L N 1
ATOM 4390 C CA . ASN D 1 107 ? 30.77600 -15.20200 12.45500 1.000 53.52179 107 ASN L CA 1
ATOM 4391 C C . ASN D 1 107 ? 30.88400 -16.50900 13.23300 1.000 58.35243 107 ASN L C 1
ATOM 4392 O O . ASN D 1 107 ? 30.25500 -17.50800 12.87200 1.000 59.98502 107 ASN L O 1
ATOM 4397 N N . ARG D 1 108 ? 31.68000 -16.50100 14.30000 1.000 50.48702 108 ARG L N 1
ATOM 4398 C CA . ARG D 1 108 ? 31.91600 -17.71100 15.07900 1.000 54.77009 108 ARG L CA 1
ATOM 4399 C C . ARG D 1 108 ? 32.46700 -17.31600 16.44500 1.000 60.11988 108 ARG L C 1
ATOM 4400 O O . ARG D 1 108 ? 32.75300 -16.14600 16.70900 1.000 59.26439 108 ARG L O 1
ATOM 4408 N N . THR D 1 109 ? 32.61100 -18.31800 17.31100 1.000 59.17591 109 THR L N 1
ATOM 4409 C CA . THR D 1 109 ? 33.05800 -18.09300 18.67900 1.000 65.71774 109 THR L CA 1
ATOM 4410 C C . THR D 1 109 ? 34.53800 -17.72900 18.73400 1.000 62.12088 109 THR L C 1
ATOM 4411 O O . THR D 1 109 ? 35.34000 -18.15100 17.89800 1.000 56.99125 109 THR L O 1
ATOM 4415 N N . VAL D 1 110 ? 34.88900 -16.92800 19.74400 1.000 64.99731 110 VAL L N 1
ATOM 4416 C CA . VAL D 1 110 ? 36.25600 -16.44600 19.89200 1.000 62.88567 110 VAL L CA 1
ATOM 4417 C C . VAL D 1 110 ? 37.22500 -17.61800 19.99400 1.000 64.47270 110 VAL L C 1
ATOM 4418 O O . VAL D 1 110 ? 36.95800 -18.62000 20.67000 1.000 71.60125 110 VAL L O 1
ATOM 4422 N N . ALA D 1 111 ? 38.36400 -17.49000 19.31400 1.000 68.73266 111 ALA L N 1
ATOM 4423 C CA . ALA D 1 111 ? 39.42700 -18.48900 19.33700 1.000 69.86725 111 ALA L CA 1
ATOM 4424 C C . ALA D 1 111 ? 40.75900 -17.76100 19.39500 1.000 67.81329 111 ALA L C 1
ATOM 4425 O O . ALA D 1 111 ? 41.06500 -16.95700 18.50900 1.000 61.28215 111 ALA L O 1
ATOM 4427 N N . ALA D 1 112 ? 41.54600 -18.03600 20.43200 1.000 75.09608 112 ALA L N 1
ATOM 4428 C CA . ALA D 1 112 ? 42.81800 -17.35400 20.59000 1.000 74.57157 112 ALA L CA 1
ATOM 4429 C C . ALA D 1 112 ? 43.84600 -17.88800 19.59100 1.000 69.16847 112 ALA L C 1
ATOM 4430 O O . ALA D 1 112 ? 43.77100 -19.04400 19.16500 1.000 68.48025 112 ALA L O 1
ATOM 4432 N N . PRO D 1 113 ? 44.81700 -17.06300 19.20500 1.000 70.72170 113 PRO L N 1
ATOM 4433 C CA . PRO D 1 113 ? 45.81600 -17.49600 18.22500 1.000 65.84725 113 PRO L CA 1
ATOM 4434 C C . PRO D 1 113 ? 46.94800 -18.28400 18.86100 1.000 70.69342 113 PRO L C 1
ATOM 4435 O O . PRO D 1 113 ? 47.32300 -18.06500 20.01500 1.000 77.29387 113 PRO L O 1
ATOM 4439 N N . SER D 1 114 ? 47.49300 -19.21900 18.08700 1.000 69.94782 114 SER L N 1
ATOM 4440 C CA . SER D 1 114 ? 48.75300 -19.84800 18.45900 1.000 73.68485 114 SER L CA 1
ATOM 4441 C C . SER D 1 114 ? 49.87600 -19.00900 17.86700 1.000 70.05789 114 SER L C 1
ATOM 4442 O O . SER D 1 114 ? 49.87200 -18.72400 16.66800 1.000 63.39551 114 SER L O 1
ATOM 4445 N N . VAL D 1 115 ? 50.83900 -18.61600 18.69300 1.000 67.18479 115 VAL L N 1
ATOM 4446 C CA . VAL D 1 115 ? 51.87500 -17.68400 18.26500 1.000 65.21575 115 VAL L CA 1
ATOM 4447 C C . VAL D 1 115 ? 53.19900 -18.41500 18.11000 1.000 66.98861 115 VAL L C 1
ATOM 4448 O O . VAL D 1 115 ? 53.59100 -19.21000 18.97300 1.000 73.14743 115 VAL L O 1
ATOM 4452 N N . PHE D 1 116 ? 53.88100 -18.13800 17.00200 1.000 68.38297 116 PHE L N 1
ATOM 4453 C CA . PHE D 1 116 ? 55.18800 -18.69000 16.68600 1.000 69.89054 116 PHE L CA 1
ATOM 4454 C C . PHE D 1 116 ? 56.09200 -17.54400 16.25700 1.000 69.17836 116 PHE L C 1
ATOM 4455 O O . PHE D 1 116 ? 55.62200 -16.50800 15.77900 1.000 65.56503 116 PHE L O 1
ATOM 4463 N N . ILE D 1 117 ? 57.39800 -17.73600 16.40700 1.000 71.00201 117 ILE L N 1
ATOM 4464 C CA . ILE D 1 117 ? 58.36900 -16.76400 15.92300 1.000 71.37493 117 ILE L CA 1
ATOM 4465 C C . ILE D 1 117 ? 59.44800 -17.50800 15.14900 1.000 71.62764 117 ILE L C 1
ATOM 4466 O O . ILE D 1 117 ? 59.87600 -18.59800 15.54400 1.000 75.15486 117 ILE L O 1
ATOM 4471 N N . PHE D 1 118 ? 59.87100 -16.92100 14.03100 1.000 73.08292 118 PHE L N 1
ATOM 4472 C CA . PHE D 1 118 ? 60.85100 -17.51700 13.13800 1.000 73.51576 118 PHE L CA 1
ATOM 4473 C C . PHE D 1 118 ? 62.03200 -16.56900 12.98500 1.000 77.85652 118 PHE L C 1
ATOM 4474 O O . PHE D 1 118 ? 61.84500 -15.42200 12.53100 1.000 76.12621 118 PHE L O 1
ATOM 4482 N N . PRO D 1 119 ? 63.24400 -16.99700 13.33400 1.000 80.32690 119 PRO L N 1
ATOM 4483 C CA . PRO D 1 119 ? 64.43700 -16.18200 13.09000 1.000 85.25479 119 PRO L CA 1
ATOM 4484 C C . PRO D 1 119 ? 64.84100 -16.22600 11.62700 1.000 83.11620 119 PRO L C 1
ATOM 4485 O O . PRO D 1 119 ? 64.31500 -17.04300 10.85500 1.000 78.30228 119 PRO L O 1
ATOM 4489 N N . PRO D 1 120 ? 65.76800 -15.36800 11.20300 1.000 77.61415 120 PRO L N 1
ATOM 4490 C CA . PRO D 1 120 ? 66.16100 -15.34600 9.79000 1.000 76.74855 120 PRO L CA 1
ATOM 4491 C C . PRO D 1 120 ? 67.10500 -16.47300 9.39800 1.000 80.66313 120 PRO L C 1
ATOM 4492 O O . PRO D 1 120 ? 67.95300 -16.92000 10.17400 1.000 86.75166 120 PRO L O 1
ATOM 4496 N N . SER D 1 121 ? 66.92600 -16.92900 8.16100 1.000 82.66281 121 SER L N 1
ATOM 4497 C CA . SER D 1 121 ? 67.73300 -18.00100 7.59400 1.000 86.55300 121 SER L CA 1
ATOM 4498 C C . SER D 1 121 ? 69.18900 -17.56600 7.45200 1.000 95.30142 121 SER L C 1
ATOM 4499 O O . SER D 1 121 ? 69.47600 -16.42000 7.09300 1.000 97.08040 121 SER L O 1
ATOM 4502 N N . ASP D 1 122 ? 70.11000 -18.48100 7.77500 1.000 90.64805 122 ASP L N 1
ATOM 4503 C CA . ASP D 1 122 ? 71.53200 -18.23000 7.54800 1.000 99.85308 122 ASP L CA 1
ATOM 4504 C C . ASP D 1 122 ? 71.78800 -17.73000 6.13000 1.000 100.77461 122 ASP L C 1
ATOM 4505 O O . ASP D 1 122 ? 72.49900 -16.73900 5.92800 1.000 105.82130 122 ASP L O 1
ATOM 4510 N N . GLU D 1 123 ? 71.26200 -18.45000 5.13300 1.000 99.58131 123 GLU L N 1
ATOM 4511 C CA . GLU D 1 123 ? 71.40300 -18.05600 3.73200 1.000 100.66635 123 GLU L CA 1
ATOM 4512 C C . GLU D 1 123 ? 71.03000 -16.59100 3.51000 1.000 98.17327 123 GLU L C 1
ATOM 4513 O O . GLU D 1 123 ? 71.74700 -15.84900 2.82100 1.000 103.92329 123 GLU L O 1
ATOM 4519 N N . GLN D 1 124 ? 69.92100 -16.14600 4.10600 1.000 91.00926 124 GLN L N 1
ATOM 4520 C CA . GLN D 1 124 ? 69.50900 -14.76800 3.88000 1.000 89.07835 124 GLN L CA 1
ATOM 4521 C C . GLN D 1 124 ? 70.42300 -13.79500 4.60500 1.000 96.18817 124 GLN L C 1
ATOM 4522 O O . GLN D 1 124 ? 70.65700 -12.68800 4.10700 1.000 99.16025 124 GLN L O 1
ATOM 4528 N N . LEU D 1 125 ? 70.96500 -14.18200 5.76400 1.000 87.40340 125 LEU L N 1
ATOM 4529 C CA . LEU D 1 125 ? 71.96000 -13.32000 6.38800 1.000 95.74791 125 LEU L CA 1
ATOM 4530 C C . LEU D 1 125 ? 73.19700 -13.21400 5.51100 1.000 104.70790 125 LEU L C 1
ATOM 4531 O O . LEU D 1 125 ? 73.84700 -12.16400 5.47100 1.000 111.47300 125 LEU L O 1
ATOM 4536 N N . LYS D 1 126 ? 73.53200 -14.29600 4.80100 1.000 96.93105 126 LYS L N 1
ATOM 4537 C CA . LYS D 1 126 ? 74.60200 -14.24300 3.81300 1.000 105.66098 126 LYS L CA 1
ATOM 4538 C C . LYS D 1 126 ? 74.28100 -13.21600 2.73900 1.000 105.23685 126 LYS L C 1
ATOM 4539 O O . LYS D 1 126 ? 75.16000 -12.46600 2.29900 1.000 114.05089 126 LYS L O 1
ATOM 4545 N N . SER D 1 127 ? 73.01800 -13.17700 2.29900 1.000 103.62752 127 SER L N 1
ATOM 4546 C CA . SER D 1 127 ? 72.63800 -12.24300 1.24200 1.000 103.33124 127 SER L CA 1
ATOM 4547 C C . SER D 1 127 ? 72.78500 -10.79100 1.68800 1.000 106.88608 127 SER L C 1
ATOM 4548 O O . SER D 1 127 ? 72.97900 -9.90400 0.84900 1.000 111.61567 127 SER L O 1
ATOM 4551 N N . GLY D 1 128 ? 72.70600 -10.52700 2.99300 1.000 101.29410 128 GLY L N 1
ATOM 4552 C CA . GLY D 1 128 ? 72.92900 -9.19600 3.52700 1.000 106.25952 128 GLY L CA 1
ATOM 4553 C C . GLY D 1 128 ? 71.72700 -8.51700 4.15000 1.000 98.86385 128 GLY L C 1
ATOM 4554 O O . GLY D 1 128 ? 71.85400 -7.36600 4.58600 1.000 103.64293 128 GLY L O 1
ATOM 4555 N N . THR D 1 129 ? 70.57000 -9.17100 4.20800 1.000 102.84887 129 THR L N 1
ATOM 4556 C CA . THR D 1 129 ? 69.43100 -8.68700 4.97600 1.000 96.34088 129 THR L CA 1
ATOM 4557 C C . THR D 1 129 ? 68.90600 -9.80500 5.86600 1.000 90.28024 129 THR L C 1
ATOM 4558 O O . THR D 1 129 ? 69.34200 -10.95600 5.78200 1.000 90.52471 129 THR L O 1
ATOM 4562 N N . ALA D 1 130 ? 67.95600 -9.45700 6.73300 1.000 97.66561 130 ALA L N 1
ATOM 4563 C CA . ALA D 1 130 ? 67.44000 -10.38600 7.73000 1.000 93.49924 130 ALA L CA 1
ATOM 4564 C C . ALA D 1 130 ? 65.95700 -10.12000 7.92500 1.000 85.51199 130 ALA L C 1
ATOM 4565 O O . ALA D 1 130 ? 65.55700 -8.99000 8.22800 1.000 86.62813 130 ALA L O 1
ATOM 4567 N N . SER D 1 131 ? 65.14800 -11.15800 7.75000 1.000 84.36283 131 SER L N 1
ATOM 4568 C CA . SER D 1 131 ? 63.71200 -11.09700 7.97700 1.000 76.96819 131 SER L CA 1
ATOM 4569 C C . SER D 1 131 ? 63.35900 -11.95800 9.18000 1.000 76.17080 131 SER L C 1
ATOM 4570 O O . SER D 1 131 ? 63.79700 -13.10900 9.27300 1.000 77.00274 131 SER L O 1
ATOM 4573 N N . VAL D 1 132 ? 62.56000 -11.40800 10.09000 1.000 81.23511 132 VAL L N 1
ATOM 4574 C CA . VAL D 1 132 ? 62.10100 -12.12500 11.27300 1.000 81.10500 132 VAL L CA 1
ATOM 4575 C C . VAL D 1 132 ? 60.58200 -12.16700 11.20900 1.000 74.33301 132 VAL L C 1
ATOM 4576 O O . VAL D 1 132 ? 59.93700 -11.13100 11.01400 1.000 72.68713 132 VAL L O 1
ATOM 4580 N N . VAL D 1 133 ? 60.00800 -13.35700 11.36400 1.000 76.50978 133 VAL L N 1
ATOM 4581 C CA . VAL D 1 133 ? 58.57900 -13.55300 11.14000 1.000 70.31789 133 VAL L CA 1
ATOM 4582 C C . VAL D 1 133 ? 57.88500 -13.83500 12.46400 1.000 71.88747 133 VAL L C 1
ATOM 4583 O O . VAL D 1 133 ? 58.37700 -14.62600 13.27400 1.000 75.49964 133 VAL L O 1
ATOM 4587 N N . CYS D 1 134 ? 56.75400 -13.17500 12.69300 1.000 75.85835 134 CYS L N 1
ATOM 4588 C CA . CYS D 1 134 ? 55.82700 -13.55700 13.74800 1.000 76.62705 134 CYS L CA 1
ATOM 4589 C C . CYS D 1 134 ? 54.58100 -14.14200 13.10000 1.000 70.39947 134 CYS L C 1
ATOM 4590 O O . CYS D 1 134 ? 54.01000 -13.53300 12.18800 1.000 66.18350 134 CYS L O 1
ATOM 4593 N N . LEU D 1 135 ? 54.16400 -15.31500 13.56700 1.000 66.78387 135 LEU L N 1
ATOM 4594 C CA . LEU D 1 135 ? 52.99800 -15.99800 13.03000 1.000 61.67880 135 LEU L CA 1
ATOM 4595 C C . LEU D 1 135 ? 51.92500 -16.09100 14.10200 1.000 64.40019 135 LEU L C 1
ATOM 4596 O O . LEU D 1 135 ? 52.18900 -16.57500 15.20900 1.000 69.84092 135 LEU L O 1
ATOM 4601 N N . LEU D 1 136 ? 50.71700 -15.64100 13.76600 1.000 62.72144 136 LEU L N 1
ATOM 4602 C CA . LEU D 1 136 ? 49.53600 -15.78700 14.60700 1.000 64.99293 136 LEU L CA 1
ATOM 4603 C C . LEU D 1 136 ? 48.60300 -16.71900 13.84900 1.000 60.73181 136 LEU L C 1
ATOM 4604 O O . LEU D 1 136 ? 48.05600 -16.34000 12.80800 1.000 55.44879 136 LEU L O 1
ATOM 4609 N N . ASN D 1 137 ? 48.42000 -17.92900 14.36000 1.000 61.15298 137 ASN L N 1
ATOM 4610 C CA . ASN D 1 137 ? 47.69900 -18.96200 13.63800 1.000 57.99626 137 ASN L CA 1
ATOM 4611 C C . ASN D 1 137 ? 46.30600 -19.14600 14.21800 1.000 60.49513 137 ASN L C 1
ATOM 4612 O O . ASN D 1 137 ? 46.13900 -19.26400 15.44000 1.000 66.78967 137 ASN L O 1
ATOM 4617 N N . ASN D 1 138 ? 45.32200 -19.16400 13.31900 1.000 57.82966 138 ASN L N 1
ATOM 4618 C CA . ASN D 1 138 ? 43.96900 -19.66200 13.54700 1.000 59.58680 138 ASN L CA 1
ATOM 4619 C C . ASN D 1 138 ? 43.29900 -18.96300 14.73500 1.000 64.73542 138 ASN L C 1
ATOM 4620 O O . ASN D 1 138 ? 43.11000 -19.53000 15.81300 1.000 71.12122 138 ASN L O 1
ATOM 4625 N N . PHE D 1 139 ? 42.93300 -17.70300 14.49700 1.000 58.24244 139 PHE L N 1
ATOM 4626 C CA . PHE D 1 139 ? 42.32500 -16.86900 15.52200 1.000 62.22031 139 PHE L CA 1
ATOM 4627 C C . PHE D 1 139 ? 41.07000 -16.20900 14.96600 1.000 59.13775 139 PHE L C 1
ATOM 4628 O O . PHE D 1 139 ? 40.84500 -16.16900 13.75400 1.000 53.65169 139 PHE L O 1
ATOM 4636 N N . TYR D 1 140 ? 40.25500 -15.67800 15.88200 1.000 59.28990 140 TYR L N 1
ATOM 4637 C CA . TYR D 1 140 ? 39.02900 -14.96400 15.55600 1.000 57.57710 140 TYR L CA 1
ATOM 4638 C C . TYR D 1 140 ? 38.62600 -14.16000 16.77800 1.000 63.54188 140 TYR L C 1
ATOM 4639 O O . TYR D 1 140 ? 38.66900 -14.70300 17.89100 1.000 69.76910 140 TYR L O 1
ATOM 4648 N N . PRO D 1 141 ? 38.23000 -12.88700 16.62800 1.000 69.27908 141 PRO L N 1
ATOM 4649 C CA . PRO D 1 141 ? 38.02300 -12.13000 15.38300 1.000 63.32133 141 PRO L CA 1
ATOM 4650 C C . PRO D 1 141 ? 39.29800 -11.63300 14.71000 1.000 60.41920 141 PRO L C 1
ATOM 4651 O O . PRO D 1 141 ? 40.40100 -11.83500 15.21800 1.000 62.78352 141 PRO L O 1
ATOM 4655 N N . ARG D 1 142 ? 39.11900 -10.98800 13.55300 1.000 64.95023 142 ARG L N 1
ATOM 4656 C CA . ARG D 1 142 ? 40.24900 -10.63100 12.70300 1.000 62.16044 142 ARG L CA 1
ATOM 4657 C C . ARG D 1 142 ? 41.16800 -9.63100 13.39200 1.000 66.52616 142 ARG L C 1
ATOM 4658 O O . ARG D 1 142 ? 42.37500 -9.60900 13.12400 1.000 65.99222 142 ARG L O 1
ATOM 4666 N N . GLU D 1 143 ? 40.61900 -8.80200 14.27700 1.000 65.50922 143 GLU L N 1
ATOM 4667 C CA . GLU D 1 143 ? 41.37300 -7.70000 14.86200 1.000 70.68654 143 GLU L CA 1
ATOM 4668 C C . GLU D 1 143 ? 42.38900 -8.24800 15.85800 1.000 74.53175 143 GLU L C 1
ATOM 4669 O O . GLU D 1 143 ? 42.02100 -8.91600 16.83000 1.000 77.78760 143 GLU L O 1
ATOM 4675 N N . ALA D 1 144 ? 43.66600 -7.96300 15.61400 1.000 71.70861 144 ALA L N 1
ATOM 4676 C CA . ALA D 1 144 ? 44.74200 -8.35800 16.51000 1.000 75.86270 144 ALA L CA 1
ATOM 4677 C C . ALA D 1 144 ? 45.87800 -7.35500 16.38700 1.000 78.70868 144 ALA L C 1
ATOM 4678 O O . ALA D 1 144 ? 46.16200 -6.86100 15.29300 1.000 75.43101 144 ALA L O 1
ATOM 4680 N N . LYS D 1 145 ? 46.51900 -7.05500 17.51300 1.000 71.60926 145 LYS L N 1
ATOM 4681 C CA . LYS D 1 145 ? 47.62900 -6.11300 17.55600 1.000 76.01785 145 LYS L CA 1
ATOM 4682 C C . LYS D 1 145 ? 48.93800 -6.86800 17.73200 1.000 76.38891 145 LYS L C 1
ATOM 4683 O O . LYS D 1 145 ? 49.03200 -7.76900 18.57300 1.000 78.32787 145 LYS L O 1
ATOM 4689 N N . VAL D 1 146 ? 49.94300 -6.49600 16.94200 1.000 81.81041 146 VAL L N 1
ATOM 4690 C CA . VAL D 1 146 ? 51.22500 -7.19300 16.90700 1.000 81.76304 146 VAL L CA 1
ATOM 4691 C C . VAL D 1 146 ? 52.32000 -6.14600 17.06300 1.000 88.09125 146 VAL L C 1
ATOM 4692 O O . VAL D 1 146 ? 52.51900 -5.31300 16.16900 1.000 87.36490 146 VAL L O 1
ATOM 4696 N N . GLN D 1 147 ? 53.01800 -6.17700 18.19200 1.000 86.27863 147 GLN L N 1
ATOM 4697 C CA . GLN D 1 147 ? 54.08300 -5.23200 18.48800 1.000 93.75263 147 GLN L CA 1
ATOM 4698 C C . GLN D 1 147 ? 55.43200 -5.93600 18.40900 1.000 94.24236 147 GLN L C 1
ATOM 4699 O O . GLN D 1 147 ? 55.56700 -7.09100 18.82400 1.000 92.78887 147 GLN L O 1
ATOM 4705 N N . TRP D 1 148 ? 56.42400 -5.24200 17.86400 1.000 88.16527 148 TRP L N 1
ATOM 4706 C CA . TRP D 1 148 ? 57.78900 -5.74500 17.79200 1.000 90.14113 148 TRP L CA 1
ATOM 4707 C C . TRP D 1 148 ? 58.63500 -5.05800 18.85600 1.000 100.98408 148 TRP L C 1
ATOM 4708 O O . TRP D 1 148 ? 58.54800 -3.84000 19.03600 1.000 106.95147 148 TRP L O 1
ATOM 4719 N N . LYS D 1 149 ? 59.45200 -5.83700 19.56700 1.000 90.93551 149 LYS L N 1
ATOM 4720 C CA . LYS D 1 149 ? 60.36400 -5.26400 20.55200 1.000 101.78694 149 LYS L CA 1
ATOM 4721 C C . LYS D 1 149 ? 61.74200 -5.89200 20.41900 1.000 103.84524 149 LYS L C 1
ATOM 4722 O O . LYS D 1 149 ? 61.89500 -7.11400 20.51700 1.000 100.36902 149 LYS L O 1
ATOM 4728 N N . VAL D 1 150 ? 62.74100 -5.04100 20.21100 1.000 100.60473 150 VAL L N 1
ATOM 4729 C CA . VAL D 1 150 ? 64.12800 -5.44200 20.02000 1.000 104.10276 150 VAL L CA 1
ATOM 4730 C C . VAL D 1 150 ? 64.92900 -4.86200 21.17600 1.000 116.41522 150 VAL L C 1
ATOM 4731 O O . VAL D 1 150 ? 65.02500 -3.63500 21.31400 1.000 123.40962 150 VAL L O 1
ATOM 4735 N N . ASP D 1 151 ? 65.50900 -5.74100 21.99700 1.000 104.13095 151 ASP L N 1
ATOM 4736 C CA . ASP D 1 151 ? 66.25000 -5.33300 23.19400 1.000 116.25184 151 ASP L CA 1
ATOM 4737 C C . ASP D 1 151 ? 65.40000 -4.42400 24.07900 1.000 121.34210 151 ASP L C 1
ATOM 4738 O O . ASP D 1 151 ? 65.88700 -3.44900 24.65700 1.000 131.86633 151 ASP L O 1
ATOM 4743 N N . ASN D 1 152 ? 64.10800 -4.74300 24.15900 1.000 116.95219 152 ASN L N 1
ATOM 4744 C CA . ASN D 1 152 ? 63.06600 -4.08900 24.95000 1.000 120.23258 152 ASN L CA 1
ATOM 4745 C C . ASN D 1 152 ? 62.61700 -2.77200 24.32500 1.000 120.74810 152 ASN L C 1
ATOM 4746 O O . ASN D 1 152 ? 61.74900 -2.10300 24.90100 1.000 123.90509 152 ASN L O 1
ATOM 4751 N N . ALA D 1 153 ? 63.15900 -2.37600 23.17600 1.000 126.00654 153 ALA L N 1
ATOM 4752 C CA . ALA D 1 153 ? 62.75600 -1.13700 22.52900 1.000 127.33230 153 ALA L CA 1
ATOM 4753 C C . ALA D 1 153 ? 61.68200 -1.42600 21.48900 1.000 115.30450 153 ALA L C 1
ATOM 4754 O O . ALA D 1 153 ? 61.79200 -2.37900 20.71200 1.000 106.38451 153 ALA L O 1
ATOM 4756 N N . LEU D 1 154 ? 60.64700 -0.59200 21.47700 1.000 117.70131 154 LEU L N 1
ATOM 4757 C CA . LEU D 1 154 ? 59.49200 -0.82100 20.62100 1.000 107.26532 154 LEU L CA 1
ATOM 4758 C C . LEU D 1 154 ? 59.72900 -0.28100 19.21500 1.000 104.20101 154 LEU L C 1
ATOM 4759 O O . LEU D 1 154 ? 60.29400 0.80200 19.03500 1.000 112.35215 154 LEU L O 1
ATOM 4764 N N . GLN D 1 155 ? 59.29200 -1.04700 18.21900 1.000 111.23723 155 GLN L N 1
ATOM 4765 C CA . GLN D 1 155 ? 59.57400 -0.77400 16.81700 1.000 107.43099 155 GLN L CA 1
ATOM 4766 C C . GLN D 1 155 ? 58.36300 -0.13200 16.14400 1.000 103.67335 155 GLN L C 1
ATOM 4767 O O . GLN D 1 155 ? 57.25600 -0.11800 16.68600 1.000 102.21786 155 GLN L O 1
ATOM 4773 N N . SER D 1 156 ? 58.58400 0.36200 14.92200 1.000 107.79418 156 SER L N 1
ATOM 4774 C CA . SER D 1 156 ? 57.50900 0.86100 14.06600 1.000 103.43244 156 SER L CA 1
ATOM 4775 C C . SER D 1 156 ? 58.04200 1.29100 12.70500 1.000 102.95135 156 SER L C 1
ATOM 4776 O O . SER D 1 156 ? 59.11200 1.90200 12.61100 1.000 110.99388 156 SER L O 1
ATOM 4779 N N . GLY D 1 157 ? 57.29800 0.97700 11.65000 1.000 108.85984 157 GLY L N 1
ATOM 4780 C CA . GLY D 1 157 ? 57.66800 1.30300 10.28200 1.000 107.74675 157 GLY L CA 1
ATOM 4781 C C . GLY D 1 157 ? 58.44000 0.21100 9.56900 1.000 101.60895 157 GLY L C 1
ATOM 4782 O O . GLY D 1 157 ? 58.23500 -0.02700 8.37700 1.000 95.67638 157 GLY L O 1
ATOM 4783 N N . ASN D 1 158 ? 59.33600 -0.46000 10.29200 1.000 105.27010 158 ASN L N 1
ATOM 4784 C CA . ASN D 1 158 ? 60.15600 -1.54200 9.76000 1.000 100.94748 158 ASN L CA 1
ATOM 4785 C C . ASN D 1 158 ? 59.38600 -2.83700 9.52700 1.000 89.93070 158 ASN L C 1
ATOM 4786 O O . ASN D 1 158 ? 59.97600 -3.78700 9.00000 1.000 86.28848 158 ASN L O 1
ATOM 4791 N N . SER D 1 159 ? 58.11100 -2.91600 9.89700 1.000 96.30076 159 SER L N 1
ATOM 4792 C CA . SER D 1 159 ? 57.36600 -4.16300 9.82200 1.000 87.20542 159 SER L CA 1
ATOM 4793 C C . SER D 1 159 ? 56.16500 -4.04000 8.89400 1.000 80.40231 159 SER L C 1
ATOM 4794 O O . SER D 1 159 ? 55.57300 -2.96700 8.74900 1.000 83.00793 159 SER L O 1
ATOM 4797 N N . GLN D 1 160 ? 55.81800 -5.16300 8.26900 1.000 84.13029 160 GLN L N 1
ATOM 4798 C CA . GLN D 1 160 ? 54.64600 -5.27700 7.41300 1.000 77.04045 160 GLN L CA 1
ATOM 4799 C C . GLN D 1 160 ? 53.76900 -6.41900 7.90600 1.000 71.52376 160 GLN L C 1
ATOM 4800 O O . GLN D 1 160 ? 54.26400 -7.41300 8.44400 1.000 71.19604 160 GLN L O 1
ATOM 4806 N N . GLU D 1 161 ? 52.45800 -6.27100 7.73800 1.000 72.48509 161 GLU L N 1
ATOM 4807 C CA . GLU D 1 161 ? 51.52700 -7.30800 8.15200 1.000 68.03667 161 GLU L CA 1
ATOM 4808 C C . GLU D 1 161 ? 50.78100 -7.86300 6.94800 1.000 60.56390 161 GLU L C 1
ATOM 4809 O O . GLU D 1 161 ? 50.60800 -7.18400 5.93100 1.000 59.01068 161 GLU L O 1
ATOM 4815 N N . SER D 1 162 ? 50.33300 -9.10900 7.08300 1.000 65.01468 162 SER L N 1
ATOM 4816 C CA . SER D 1 162 ? 49.51500 -9.76200 6.07400 1.000 58.41274 162 SER L CA 1
ATOM 4817 C C . SER D 1 162 ? 48.54300 -10.69500 6.77900 1.000 57.34397 162 SER L C 1
ATOM 4818 O O . SER D 1 162 ? 48.86700 -11.27000 7.82100 1.000 60.26505 162 SER L O 1
ATOM 4821 N N . VAL D 1 163 ? 47.35700 -10.85800 6.19700 1.000 62.64559 163 VAL L N 1
ATOM 4822 C CA . VAL D 1 163 ? 46.28400 -11.61400 6.83500 1.000 62.67246 163 VAL L CA 1
ATOM 4823 C C . VAL D 1 163 ? 45.60900 -12.47800 5.78000 1.000 57.50002 163 VAL L C 1
ATOM 4824 O O . VAL D 1 163 ? 45.25000 -11.98800 4.70500 1.000 54.70098 163 VAL L O 1
ATOM 4828 N N . THR D 1 164 ? 45.43900 -13.76100 6.08700 1.000 52.82095 164 THR L N 1
ATOM 4829 C CA . THR D 1 164 ? 44.78700 -14.67500 5.16400 1.000 49.01049 164 THR L CA 1
ATOM 4830 C C . THR D 1 164 ? 43.29200 -14.38300 5.09500 1.000 49.72885 164 THR L C 1
ATOM 4831 O O . THR D 1 164 ? 42.72400 -13.68600 5.94100 1.000 53.33889 164 THR L O 1
ATOM 4835 N N . GLU D 1 165 ? 42.65000 -14.93000 4.06900 1.000 52.11409 165 GLU L N 1
ATOM 4836 C CA . GLU D 1 165 ? 41.20000 -14.91300 4.03600 1.000 53.57422 165 GLU L CA 1
ATOM 4837 C C . GLU D 1 165 ? 40.65500 -15.94400 5.01700 1.000 57.06238 165 GLU L C 1
ATOM 4838 O O . GLU D 1 165 ? 41.35100 -16.88100 5.42000 1.000 57.45757 165 GLU L O 1
ATOM 4844 N N . GLN D 1 166 ? 39.40400 -15.74500 5.42400 1.000 52.96414 166 GLN L N 1
ATOM 4845 C CA . GLN D 1 166 ? 38.79500 -16.63100 6.40600 1.000 56.62027 166 GLN L CA 1
ATOM 4846 C C . GLN D 1 166 ? 38.80600 -18.06700 5.89200 1.000 55.75312 166 GLN L C 1
ATOM 4847 O O . GLN D 1 166 ? 38.49800 -18.32800 4.72500 1.000 52.87411 166 GLN L O 1
ATOM 4853 N N . ASP D 1 167 ? 39.17300 -18.99800 6.76800 1.000 54.10070 167 ASP L N 1
ATOM 4854 C CA . ASP D 1 167 ? 39.28700 -20.39300 6.36600 1.000 54.16809 167 ASP L CA 1
ATOM 4855 C C . ASP D 1 167 ? 37.91800 -20.97400 6.03800 1.000 56.11050 167 ASP L C 1
ATOM 4856 O O . ASP D 1 167 ? 36.93800 -20.73400 6.74900 1.000 59.41798 167 ASP L O 1
ATOM 4861 N N . SER D 1 168 ? 37.85300 -21.72300 4.93400 1.000 55.32299 168 SER L N 1
ATOM 4862 C CA . SER D 1 168 ? 36.57300 -22.24800 4.46300 1.000 57.59804 168 SER L CA 1
ATOM 4863 C C . SER D 1 168 ? 35.89400 -23.10600 5.5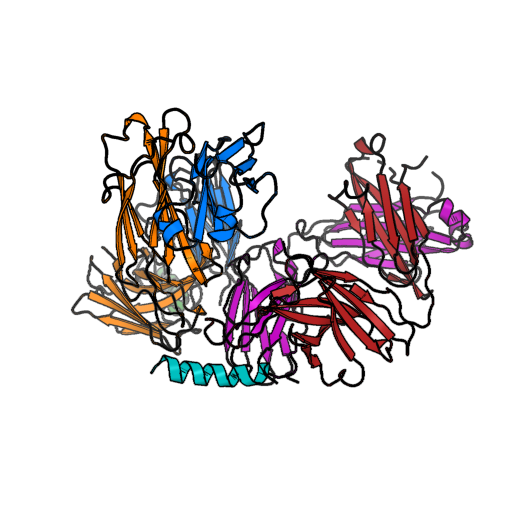2300 1.000 63.75738 168 SER L C 1
ATOM 4864 O O . SER D 1 168 ? 34.67400 -23.02500 5.71000 1.000 66.48155 168 SER L O 1
ATOM 4867 N N . LYS D 1 169 ? 36.66500 -23.93600 6.22500 1.000 63.22677 169 LYS L N 1
ATOM 4868 C CA . LYS D 1 169 ? 36.13200 -24.84000 7.23800 1.000 70.31716 169 LYS L CA 1
ATOM 4869 C C . LYS D 1 169 ? 36.33700 -24.33900 8.66100 1.000 73.25316 169 LYS L C 1
ATOM 4870 O O . LYS D 1 169 ? 35.41800 -24.42200 9.48100 1.000 78.60128 169 LYS L O 1
ATOM 4876 N N . ASP D 1 170 ? 37.52900 -23.82500 8.97200 1.000 63.66446 170 ASP L N 1
ATOM 4877 C CA . ASP D 1 170 ? 37.79600 -23.31200 10.31200 1.000 67.37911 170 ASP L CA 1
ATOM 4878 C C . ASP D 1 170 ? 36.98400 -22.05400 10.61300 1.000 67.05814 170 ASP L C 1
ATOM 4879 O O . ASP D 1 170 ? 36.58000 -21.84300 11.76300 1.000 72.46126 170 ASP L O 1
ATOM 4884 N N . SER D 1 171 ? 36.74900 -21.21300 9.60000 1.000 63.39928 171 SER L N 1
ATOM 4885 C CA . SER D 1 171 ? 36.15500 -19.87800 9.75200 1.000 62.24592 171 SER L CA 1
ATOM 4886 C C . SER D 1 171 ? 37.02100 -18.92600 10.57700 1.000 62.87728 171 SER L C 1
ATOM 4887 O O . SER D 1 171 ? 36.49900 -18.06300 11.28700 1.000 64.82433 171 SER L O 1
ATOM 4890 N N . THR D 1 172 ? 38.34300 -19.06200 10.50100 1.000 63.34698 172 THR L N 1
ATOM 4891 C CA . THR D 1 172 ? 39.25400 -18.22100 11.26800 1.000 64.70669 172 THR L CA 1
ATOM 4892 C C . THR D 1 172 ? 40.34100 -17.65500 10.36200 1.000 59.75706 172 THR L C 1
ATOM 4893 O O . THR D 1 172 ? 40.50800 -18.06700 9.21100 1.000 55.23235 172 THR L O 1
ATOM 4897 N N . TYR D 1 173 ? 41.08000 -16.69000 10.90400 1.000 56.08520 173 TYR L N 1
ATOM 4898 C CA . TYR D 1 173 ? 42.13100 -15.97100 10.20000 1.000 52.78117 173 TYR L CA 1
ATOM 4899 C C . TYR D 1 173 ? 43.50300 -16.37700 10.72800 1.000 54.48075 173 TYR L C 1
ATOM 4900 O O . TYR D 1 173 ? 43.63600 -16.90600 11.83400 1.000 59.37006 173 TYR L O 1
ATOM 4909 N N . SER D 1 174 ? 44.52800 -16.12300 9.91600 1.000 55.62661 174 SER L N 1
ATOM 4910 C CA . SER D 1 174 ? 45.91400 -16.19700 10.35800 1.000 57.53448 174 SER L CA 1
ATOM 4911 C C . SER D 1 174 ? 46.66600 -14.98900 9.81600 1.000 55.64440 174 SER L C 1
ATOM 4912 O O . SER D 1 174 ? 46.28500 -14.40300 8.80000 1.000 51.40536 174 SER L O 1
ATOM 4915 N N . LEU D 1 175 ? 47.74500 -14.61700 10.50400 1.000 54.29748 175 LEU L N 1
ATOM 4916 C CA . LEU D 1 175 ? 48.39900 -13.34200 10.24400 1.000 54.73679 175 LEU L CA 1
ATOM 4917 C C . LEU D 1 175 ? 49.90800 -13.48000 10.39300 1.000 57.02107 175 LEU L C 1
ATOM 4918 O O . LEU D 1 175 ? 50.40000 -14.11200 11.33300 1.000 61.55231 175 LEU L O 1
ATOM 4923 N N . SER D 1 176 ? 50.63600 -12.89000 9.44800 1.000 57.00391 176 SER L N 1
ATOM 4924 C CA . SER D 1 176 ? 52.09400 -12.87400 9.45100 1.000 59.92836 176 SER L CA 1
ATOM 4925 C C . SER D 1 176 ? 52.55300 -11.43000 9.59600 1.000 63.89240 176 SER L C 1
ATOM 4926 O O . SER D 1 176 ? 52.16100 -10.57000 8.79900 1.000 61.48830 176 SER L O 1
ATOM 4929 N N . SER D 1 177 ? 53.37600 -11.16200 10.60900 1.000 62.97751 177 SER L N 1
ATOM 4930 C CA . SER D 1 177 ? 54.07400 -9.88500 10.74800 1.000 67.89905 177 SER L CA 1
ATOM 4931 C C . SER D 1 177 ? 55.55500 -10.08500 10.44700 1.000 70.51656 177 SER L C 1
ATOM 4932 O O . SER D 1 177 ? 56.26600 -10.73700 11.21800 1.000 74.36527 177 SER L O 1
ATOM 4935 N N . THR D 1 178 ? 56.01500 -9.54200 9.32200 1.000 68.05072 178 THR L N 1
ATOM 4936 C CA . THR D 1 178 ? 57.40900 -9.66900 8.91500 1.000 71.32173 178 THR L CA 1
ATOM 4937 C C . THR D 1 178 ? 58.16000 -8.38100 9.23700 1.000 78.69716 178 THR L C 1
ATOM 4938 O O . THR D 1 178 ? 57.76200 -7.29500 8.79500 1.000 79.09189 178 THR L O 1
ATOM 4942 N N . LEU D 1 179 ? 59.23400 -8.50700 10.01600 1.000 72.43458 179 LEU L N 1
ATOM 4943 C CA . LEU D 1 179 ? 60.11200 -7.40400 10.38600 1.000 80.70144 179 LEU L CA 1
ATOM 4944 C C . LEU D 1 179 ? 61.39900 -7.55400 9.58100 1.000 83.64578 179 LEU L C 1
ATOM 4945 O O . LEU D 1 179 ? 62.10300 -8.56100 9.72000 1.000 84.48265 179 LEU L O 1
ATOM 4950 N N . THR D 1 180 ? 61.70300 -6.56900 8.73900 1.000 80.51877 180 THR L N 1
ATOM 4951 C CA . THR D 1 180 ? 62.83500 -6.64900 7.82400 1.000 83.78889 180 THR L CA 1
ATOM 4952 C C . THR D 1 180 ? 63.91500 -5.64900 8.22200 1.000 94.31916 180 THR L C 1
ATOM 4953 O O . THR D 1 180 ? 63.61700 -4.49500 8.54700 1.000 98.34072 180 THR L O 1
ATOM 4957 N N . LEU D 1 181 ? 65.17100 -6.09600 8.17900 1.000 85.69694 181 LEU L N 1
ATOM 4958 C CA . LEU D 1 181 ? 66.29300 -5.35000 8.73100 1.000 96.48426 181 LEU L CA 1
ATOM 4959 C C . LEU D 1 181 ? 67.53600 -5.61100 7.89400 1.000 101.46728 181 LEU L C 1
ATOM 4960 O O . LEU D 1 181 ? 67.65300 -6.64900 7.23800 1.000 97.03945 181 LEU L O 1
ATOM 4965 N N . SER D 1 182 ? 68.45100 -4.64800 7.89900 1.000 93.84797 182 SER L N 1
ATOM 4966 C CA . SER D 1 182 ? 69.77200 -4.88400 7.33600 1.000 100.92377 182 SER L CA 1
ATOM 4967 C C . SER D 1 182 ? 70.53400 -5.87100 8.21400 1.000 103.13087 182 SER L C 1
ATOM 4968 O O . SER D 1 182 ? 70.27200 -5.99700 9.41400 1.000 102.83843 182 SER L O 1
ATOM 4971 N N . LYS D 1 183 ? 71.47200 -6.59700 7.60000 1.000 97.05488 183 LYS L N 1
ATOM 4972 C CA . LYS D 1 183 ? 72.32000 -7.49400 8.37900 1.000 100.76404 183 LYS L CA 1
ATOM 4973 C C . LYS D 1 183 ? 73.09100 -6.73700 9.45300 1.000 110.85782 183 LYS L C 1
ATOM 4974 O O . LYS D 1 183 ? 73.26500 -7.24000 10.56600 1.000 112.03766 183 LYS L O 1
ATOM 4980 N N . ALA D 1 184 ? 73.55700 -5.52900 9.13600 1.000 104.64780 184 ALA L N 1
ATOM 4981 C CA . ALA D 1 184 ? 74.15300 -4.61300 10.10500 1.000 115.05955 184 ALA L CA 1
ATOM 4982 C C . ALA D 1 184 ? 73.32000 -4.52100 11.37800 1.000 111.64249 184 ALA L C 1
ATOM 4983 O O . ALA D 1 184 ? 73.75100 -4.94500 12.46100 1.000 115.35347 184 ALA L O 1
ATOM 4985 N N . ASP D 1 185 ? 72.12100 -3.95300 11.23900 1.000 114.33071 185 ASP L N 1
ATOM 4986 C CA . ASP D 1 185 ? 71.25000 -3.72900 12.38600 1.000 112.12094 185 ASP L CA 1
ATOM 4987 C C . ASP D 1 185 ? 70.92100 -5.03100 13.10500 1.000 105.49854 185 ASP L C 1
ATOM 4988 O O . ASP D 1 185 ? 70.89600 -5.07100 14.34100 1.000 108.71045 185 ASP L O 1
ATOM 4993 N N . TYR D 1 186 ? 70.63300 -6.09900 12.35600 1.000 106.54809 186 TYR L N 1
ATOM 4994 C CA . TYR D 1 186 ? 70.34500 -7.37300 13.00800 1.000 101.40466 186 TYR L CA 1
ATOM 4995 C C . TYR D 1 186 ? 71.52500 -7.85600 13.84700 1.000 109.82281 186 TYR L C 1
ATOM 4996 O O . TYR D 1 186 ? 71.33100 -8.42200 14.92900 1.000 109.86663 186 TYR L O 1
ATOM 5005 N N . GLU D 1 187 ? 72.75700 -7.64700 13.36900 1.000 103.66951 187 GLU L N 1
ATOM 5006 C CA . GLU D 1 187 ? 73.91500 -8.04400 14.16600 1.000 112.64926 187 GLU L CA 1
ATOM 5007 C C . GLU D 1 187 ? 74.07600 -7.15600 15.39100 1.000 120.90463 187 GLU L C 1
ATOM 5008 O O . GLU D 1 187 ? 74.58800 -7.61000 16.42100 1.000 126.16662 187 GLU L O 1
ATOM 5014 N N . LYS D 1 188 ? 73.67800 -5.88500 15.28000 1.000 111.17243 188 LYS L N 1
ATOM 5015 C CA . LYS D 1 188 ? 73.76200 -4.95500 16.40400 1.000 119.83978 188 LYS L CA 1
ATOM 5016 C C . LYS D 1 188 ? 73.11200 -5.51900 17.66600 1.000 117.34885 188 LYS L C 1
ATOM 5017 O O . LYS D 1 188 ? 73.75200 -5.62400 18.71800 1.000 125.57730 188 LYS L O 1
ATOM 5023 N N . HIS D 1 189 ? 71.83500 -5.88500 17.57700 1.000 117.44169 189 HIS L N 1
ATOM 5024 C CA . HIS D 1 189 ? 71.02200 -6.10700 18.76300 1.000 116.02170 189 HIS L CA 1
ATOM 5025 C C . HIS D 1 189 ? 71.00400 -7.58200 19.16700 1.000 111.78108 189 HIS L C 1
ATOM 5026 O O . HIS D 1 189 ? 71.51800 -8.45800 18.46800 1.000 109.03183 189 HIS L O 1
ATOM 5033 N N . LYS D 1 190 ? 70.39100 -7.84900 20.32400 1.000 114.96015 190 LYS L N 1
ATOM 5034 C CA . LYS D 1 190 ? 70.36200 -9.18300 20.91300 1.000 113.22362 190 LYS L CA 1
ATOM 5035 C C . LYS D 1 190 ? 68.98700 -9.84100 20.88300 1.000 103.22813 190 LYS L C 1
ATOM 5036 O O . LYS D 1 190 ? 68.81100 -10.88100 20.24100 1.000 96.33865 190 LYS L O 1
ATOM 5042 N N . VAL D 1 191 ? 68.00400 -9.26200 21.56800 1.000 112.15950 191 VAL L N 1
ATOM 5043 C CA . VAL D 1 191 ? 66.77300 -9.95200 21.94600 1.000 105.95176 191 VAL L CA 1
ATOM 5044 C C . VAL D 1 191 ? 65.62600 -9.49500 21.05200 1.000 96.76610 191 VAL L C 1
ATOM 5045 O O . VAL D 1 191 ? 65.21400 -8.33100 21.10200 1.000 98.55759 191 VAL L O 1
ATOM 5049 N N . TYR D 1 192 ? 65.10500 -10.40500 20.23000 1.000 104.34584 192 TYR L N 1
ATOM 5050 C CA . TYR D 1 192 ? 64.00400 -10.11000 19.31500 1.000 95.47898 192 TYR L CA 1
ATOM 5051 C C . TYR D 1 192 ? 62.73400 -10.77100 19.83300 1.000 91.09664 192 TYR L C 1
ATOM 5052 O O . TYR D 1 192 ? 62.70700 -11.99100 20.03500 1.000 89.52078 192 TYR L O 1
ATOM 5061 N N . ALA D 1 193 ? 61.68100 -9.97400 20.03700 1.000 96.26266 193 ALA L N 1
ATOM 5062 C CA . ALA D 1 193 ? 60.46500 -10.46200 20.66900 1.000 94.09113 193 ALA L CA 1
ATOM 5063 C C . ALA D 1 193 ? 59.23500 -9.89700 19.97100 1.000 87.42458 193 ALA L C 1
ATOM 5064 O O . ALA D 1 193 ? 59.23700 -8.76400 19.47700 1.000 87.78318 193 ALA L O 1
ATOM 5066 N N . CYS D 1 194 ? 58.17400 -10.70100 19.96500 1.000 92.75367 194 CYS L N 1
ATOM 5067 C CA . CYS D 1 194 ? 56.92100 -10.39800 19.28700 1.000 86.09242 194 CYS L CA 1
ATOM 5068 C C . CYS D 1 194 ? 55.80300 -10.48900 20.31400 1.000 88.76010 194 CYS L C 1
ATOM 5069 O O . CYS D 1 194 ? 55.60900 -11.54700 20.92700 1.000 90.06430 194 CYS L O 1
ATOM 5072 N N . GLU D 1 195 ? 55.08600 -9.38500 20.50900 1.000 90.55134 195 GLU L N 1
ATOM 5073 C CA . GLU D 1 195 ? 54.01900 -9.28000 21.49500 1.000 94.31382 195 GLU L CA 1
ATOM 5074 C C . GLU D 1 195 ? 52.68200 -9.24600 20.76700 1.000 87.34243 195 GLU L C 1
ATOM 5075 O O . GLU D 1 195 ? 52.53500 -8.53400 19.76900 1.000 83.02950 195 GLU L O 1
ATOM 5081 N N . VAL D 1 196 ? 51.71700 -10.01500 21.26000 1.000 86.05718 196 VAL L N 1
ATOM 5082 C CA . VAL D 1 196 ? 50.43400 -10.21100 20.60000 1.000 79.77022 196 VAL L CA 1
ATOM 5083 C C . VAL D 1 196 ? 49.33000 -9.84000 21.57900 1.000 84.81191 196 VAL L C 1
ATOM 5084 O O . VAL D 1 196 ? 49.32800 -10.30600 22.72600 1.000 91.19506 196 VAL L O 1
ATOM 5088 N N . THR D 1 197 ? 48.39600 -9.00900 21.12100 1.000 85.09583 197 THR L N 1
ATOM 5089 C CA . THR D 1 197 ? 47.15400 -8.74600 21.83000 1.000 88.34831 197 THR L CA 1
ATOM 5090 C C . THR D 1 197 ? 45.98400 -9.15300 20.94700 1.000 81.09484 197 THR L C 1
ATOM 5091 O O . THR D 1 197 ? 45.96400 -8.86200 19.74500 1.000 74.72445 197 THR L O 1
ATOM 5095 N N . HIS D 1 198 ? 45.01100 -9.82000 21.56000 1.000 79.58885 198 HIS L N 1
ATOM 5096 C CA . HIS D 1 198 ? 43.85300 -10.35700 20.86500 1.000 73.88581 198 HIS L CA 1
ATOM 5097 C C . HIS D 1 198 ? 42.75300 -10.58700 21.88800 1.000 79.30968 198 HIS L C 1
ATOM 5098 O O . HIS D 1 198 ? 43.03100 -10.82800 23.06500 1.000 86.63471 198 HIS L O 1
ATOM 5105 N N . GLN D 1 199 ? 41.50200 -10.48400 21.42800 1.000 73.41467 199 GLN L N 1
ATOM 5106 C CA . GLN D 1 199 ? 40.36200 -10.59300 22.33400 1.000 79.16116 199 GLN L CA 1
ATOM 5107 C C . GLN D 1 199 ? 40.41700 -11.88400 23.14300 1.000 83.62005 199 GLN L C 1
ATOM 5108 O O . GLN D 1 199 ? 40.17900 -11.87700 24.35600 1.000 92.23913 199 GLN L O 1
ATOM 5114 N N . GLY D 1 200 ? 40.73400 -13.00100 22.49200 1.000 75.31880 200 GLY L N 1
ATOM 5115 C CA . GLY D 1 200 ? 40.72300 -14.28500 23.16000 1.000 80.03009 200 GLY L CA 1
ATOM 5116 C C . GLY D 1 200 ? 41.91700 -14.56900 24.04000 1.000 85.84569 200 GLY L C 1
ATOM 5117 O O . GLY D 1 200 ? 42.01000 -15.66000 24.60800 1.000 90.50667 200 GLY L O 1
ATOM 5118 N N . LEU D 1 201 ? 42.83500 -13.61700 24.17200 1.000 83.69076 201 LEU L N 1
ATOM 5119 C CA . LEU D 1 201 ? 43.93200 -13.70400 25.12500 1.000 90.48783 201 LEU L CA 1
ATOM 5120 C C . LEU D 1 201 ? 43.62700 -12.85300 26.35000 1.000 99.59480 201 LEU L C 1
ATOM 5121 O O . LEU D 1 201 ? 43.11100 -11.73700 26.23400 1.000 99.21265 201 LEU L O 1
ATOM 5126 N N . SER D 1 202 ? 43.94900 -13.38900 27.52800 1.000 97.32364 202 SER L N 1
ATOM 5127 C CA . SER D 1 202 ? 43.76900 -12.63300 28.76300 1.000 107.35222 202 SER L CA 1
ATOM 5128 C C . SER D 1 202 ? 44.93300 -11.67600 28.98400 1.000 109.85753 202 SER L C 1
ATOM 5129 O O . SER D 1 202 ? 44.73000 -10.48000 29.21900 1.000 112.92428 202 SER L O 1
ATOM 5132 N N . SER D 1 203 ? 46.15800 -12.18900 28.91000 1.000 107.61219 203 SER L N 1
ATOM 5133 C CA . SER D 1 203 ? 47.37600 -11.39900 28.88100 1.000 108.82577 203 SER L CA 1
ATOM 5134 C C . SER D 1 203 ? 47.98000 -11.42800 27.48100 1.000 98.47925 203 SER L C 1
ATOM 5135 O O . SER D 1 203 ? 47.87900 -12.44700 26.78800 1.000 92.37965 203 SER L O 1
ATOM 5138 N N . PRO D 1 204 ? 48.57800 -10.32600 27.03000 1.000 96.31062 204 PRO L N 1
ATOM 5139 C CA . PRO D 1 204 ? 49.36600 -10.36500 25.79300 1.000 88.40794 204 PRO L CA 1
ATOM 5140 C C . PRO D 1 204 ? 50.39100 -11.49100 25.81300 1.000 88.61518 204 PRO L C 1
ATOM 5141 O O . PRO D 1 204 ? 51.03600 -11.75400 26.83000 1.000 96.46635 204 PRO L O 1
ATOM 5145 N N . VAL D 1 205 ? 50.54600 -12.15200 24.66700 1.000 90.13477 205 VAL L N 1
ATOM 5146 C CA . VAL D 1 205 ? 51.40400 -13.32600 24.53800 1.000 89.41357 205 VAL L CA 1
ATOM 5147 C C . VAL D 1 205 ? 52.64000 -12.92500 23.74700 1.000 86.61527 205 VAL L C 1
ATOM 5148 O O . VAL D 1 205 ? 52.52900 -12.35000 22.66000 1.000 79.77437 205 VAL L O 1
ATOM 5152 N N . THR D 1 206 ? 53.81500 -13.23500 24.28300 1.000 85.02881 206 THR L N 1
ATOM 5153 C CA . THR D 1 206 ? 55.07900 -12.83600 23.68000 1.000 83.69178 206 THR L CA 1
ATOM 5154 C C . THR D 1 206 ? 55.94500 -14.04900 23.37300 1.000 82.06457 206 THR L C 1
ATOM 5155 O O . THR D 1 206 ? 56.05200 -14.97300 24.18700 1.000 87.06901 206 THR L O 1
ATOM 5159 N N . LYS D 1 207 ? 56.56500 -14.03500 22.19400 1.000 85.14666 207 LYS L N 1
ATOM 5160 C CA . LYS D 1 207 ? 57.47800 -15.09600 21.78600 1.000 83.99864 207 LYS L CA 1
ATOM 5161 C C . LYS D 1 207 ? 58.77200 -14.43400 21.33700 1.000 85.11646 207 LYS L C 1
ATOM 5162 O O . LYS D 1 207 ? 58.74700 -13.41800 20.64000 1.000 81.96234 207 LYS L O 1
ATOM 5168 N N . SER D 1 208 ? 59.90300 -15.02300 21.71800 1.000 83.00133 208 SER L N 1
ATOM 5169 C CA . SER D 1 208 ? 61.16700 -14.30700 21.61200 1.000 86.95846 208 SER L CA 1
ATOM 5170 C C . SER D 1 208 ? 62.34700 -15.25000 21.42800 1.000 89.33404 208 SER L C 1
ATOM 5171 O O . SER D 1 208 ? 62.28700 -16.43400 21.77200 1.000 90.62622 208 SER L O 1
ATOM 5174 N N . PHE D 1 209 ? 63.42700 -14.69700 20.87100 1.000 84.45596 209 PHE L N 1
ATOM 5175 C CA . PHE D 1 209 ? 64.70500 -15.39300 20.81800 1.000 88.95633 209 PHE L CA 1
ATOM 5176 C C . PHE D 1 209 ? 65.79900 -14.37300 21.12800 1.000 96.27681 209 PHE L C 1
ATOM 5177 O O . PHE D 1 209 ? 65.54500 -13.16400 21.19200 1.000 97.00137 209 PHE L O 1
ATOM 5185 N N . ASN D 1 210 ? 67.03400 -14.85600 21.29400 1.000 92.27451 210 ASN L N 1
ATOM 5186 C CA . ASN D 1 210 ? 68.19200 -13.98400 21.48000 1.000 99.93493 210 ASN L CA 1
ATOM 5187 C C . ASN D 1 210 ? 69.23400 -14.00300 20.36700 1.000 99.86318 210 ASN L C 1
ATOM 5188 O O . ASN D 1 210 ? 70.32600 -13.45700 20.57000 1.000 107.85865 210 ASN L O 1
ATOM 5193 N N . ARG D 1 211 ? 68.95800 -14.61800 19.21800 1.000 94.33019 211 ARG L N 1
ATOM 5194 C CA . ARG D 1 211 ? 69.93100 -14.68100 18.12400 1.000 95.26993 211 ARG L CA 1
ATOM 5195 C C . ARG D 1 211 ? 71.19100 -15.42700 18.58200 1.000 103.71759 211 ARG L C 1
ATOM 5196 O O . ARG D 1 211 ? 72.29100 -14.87600 18.64600 1.000 111.29551 211 ARG L O 1
ATOM 5204 N N . GLY D 1 212 ? 71.01200 -16.70200 18.92800 1.000 96.39722 212 GLY L N 1
ATOM 5205 C CA . GLY D 1 212 ? 72.14900 -17.48000 19.37900 1.000 104.75828 212 GLY L CA 1
ATOM 5206 C C . GLY D 1 212 ? 72.02500 -18.98500 19.25600 1.000 103.74862 212 GLY L C 1
ATOM 5207 O O . GLY D 1 212 ? 72.91500 -19.63300 18.69700 1.000 104.58208 212 GLY L O 1
ATOM 5208 N N . GLY D 1 213 ? 70.94100 -19.56000 19.76600 1.000 96.56570 213 GLY L N 1
ATOM 5209 C CA . GLY D 1 213 ? 70.75700 -20.99900 19.69400 1.000 96.71372 213 GLY L CA 1
ATOM 5210 C C . GLY D 1 213 ? 69.49700 -21.49700 20.37200 1.000 92.25668 213 GLY L C 1
ATOM 5211 O O . GLY D 1 213 ? 69.44000 -21.56500 21.60000 1.000 96.04861 213 GLY L O 1
ATOM 5212 N N . GLU E 2 1 ? 34.71200 -32.51900 -16.92500 1.000 95.41000 1 GLU H N 1
ATOM 5213 C CA . GLU E 2 1 ? 34.27200 -32.58500 -18.31300 1.000 95.41000 1 GLU H CA 1
ATOM 5214 C C . GLU E 2 1 ? 34.90700 -31.45700 -19.12600 1.000 95.41000 1 GLU H C 1
ATOM 5215 O O . GLU E 2 1 ? 36.09100 -31.51000 -19.46100 1.000 95.41000 1 GLU H O 1
ATOM 5221 N N . VAL E 2 2 ? 34.10600 -30.43800 -19.43500 1.000 91.35660 2 VAL H N 1
ATOM 5222 C CA . VAL E 2 2 ? 34.59200 -29.28100 -20.17500 1.000 89.08216 2 VAL H CA 1
ATOM 5223 C C . VAL E 2 2 ? 35.54800 -28.49200 -19.29200 1.000 82.88552 2 VAL H C 1
ATOM 5224 O O . VAL E 2 2 ? 35.23100 -28.15900 -18.14200 1.000 77.29270 2 VAL H O 1
ATOM 5228 N N . GLN E 2 3 ? 36.72800 -28.18900 -19.82900 1.000 84.71953 3 GLN H N 1
ATOM 5229 C CA . GLN E 2 3 ? 37.75000 -27.41400 -19.14200 1.000 80.55129 3 GLN H CA 1
ATOM 5230 C C . GLN E 2 3 ? 38.20100 -26.24500 -20.00200 1.000 78.76205 3 GLN H C 1
ATOM 5231 O O . GLN E 2 3 ? 38.29900 -26.35900 -21.22700 1.000 83.36667 3 GLN H O 1
ATOM 5237 N N . LEU E 2 4 ? 38.47700 -25.12100 -19.34200 1.000 72.63367 4 LEU H N 1
ATOM 5238 C CA . LEU E 2 4 ? 38.85000 -23.86700 -19.99000 1.000 70.35953 4 LEU H CA 1
ATOM 5239 C C . LEU E 2 4 ? 40.12800 -23.38900 -19.31600 1.000 69.95406 4 LEU H C 1
ATOM 5240 O O . LEU E 2 4 ? 40.09800 -22.94800 -18.16200 1.000 65.87550 4 LEU H O 1
ATOM 5245 N N . VAL E 2 5 ? 41.24300 -23.47900 -20.03600 1.000 72.02387 5 VAL H N 1
ATOM 5246 C CA . VAL E 2 5 ? 42.56600 -23.16500 -19.50100 1.000 73.65184 5 VAL H CA 1
ATOM 5247 C C . VAL E 2 5 ? 43.08500 -21.92200 -20.21200 1.000 72.96294 5 VAL H C 1
ATOM 5248 O O . VAL E 2 5 ? 43.39200 -21.96100 -21.40900 1.000 77.03472 5 VAL H O 1
ATOM 5252 N N . GLU E 2 6 ? 43.17100 -20.81400 -19.48100 1.000 64.21433 6 GLU H N 1
ATOM 5253 C CA . GLU E 2 6 ? 43.72900 -19.58100 -20.01600 1.000 64.04513 6 GLU H CA 1
ATOM 5254 C C . GLU E 2 6 ? 45.22900 -19.50100 -19.76600 1.000 68.93797 6 GLU H C 1
ATOM 5255 O O . GLU E 2 6 ? 45.74300 -20.00000 -18.76100 1.000 70.42649 6 GLU H O 1
ATOM 5261 N N . SER E 2 7 ? 45.92700 -18.85800 -20.69900 1.000 65.26331 7 SER H N 1
ATOM 5262 C CA . SER E 2 7 ? 47.37300 -18.73200 -20.62100 1.000 70.84869 7 SER H CA 1
ATOM 5263 C C . SER E 2 7 ? 47.80900 -17.55400 -21.47900 1.000 72.06169 7 SER H C 1
ATOM 5264 O O . SER E 2 7 ? 47.09000 -17.11000 -22.38000 1.000 70.28261 7 SER H O 1
ATOM 5267 N N . GLY E 2 8 ? 48.99400 -17.04500 -21.16500 1.000 64.72910 8 GLY H N 1
ATOM 5268 C CA . GLY E 2 8 ? 49.56400 -15.91000 -21.84600 1.000 66.89639 8 GLY H CA 1
ATOM 5269 C C . GLY E 2 8 ? 50.71300 -15.36900 -21.02500 1.000 70.13735 8 GLY H C 1
ATOM 5270 O O . GLY E 2 8 ? 51.17600 -16.01000 -20.07700 1.000 71.83071 8 GLY H O 1
ATOM 5271 N N . PRO E 2 9 ? 51.20600 -14.18400 -21.37100 1.000 65.87409 9 PRO H N 1
ATOM 5272 C CA . PRO E 2 9 ? 52.31700 -13.61900 -20.60700 1.000 69.95539 9 PRO H CA 1
ATOM 5273 C C . PRO E 2 9 ? 51.82400 -13.10300 -19.26500 1.000 65.15613 9 PRO H C 1
ATOM 5274 O O . PRO E 2 9 ? 50.65100 -12.75800 -19.09700 1.000 58.65068 9 PRO H O 1
ATOM 5278 N N . GLY E 2 10 ? 52.73700 -13.05700 -18.30100 1.000 71.10144 10 GLY H N 1
ATOM 5279 C CA . GLY E 2 10 ? 52.41800 -12.49900 -17.00300 1.000 68.68272 10 GLY H CA 1
ATOM 5280 C C . GLY E 2 10 ? 52.52600 -10.99200 -17.00600 1.000 69.27207 10 GLY H C 1
ATOM 5281 O O . GLY E 2 10 ? 51.72800 -10.29400 -16.37400 1.000 65.25964 10 GLY H O 1
ATOM 5282 N N . LEU E 2 11 ? 53.52300 -10.48200 -17.72300 1.000 58.46777 11 LEU H N 1
ATOM 5283 C CA . LEU E 2 11 ? 53.90300 -9.07900 -17.66900 1.000 61.29712 11 LEU H CA 1
ATOM 5284 C C . LEU E 2 11 ? 53.95900 -8.55200 -19.09300 1.000 62.19296 11 LEU H C 1
ATOM 5285 O O . LEU E 2 11 ? 54.51700 -9.20800 -19.97800 1.000 65.62695 11 LEU H O 1
ATOM 5290 N N . VAL E 2 12 ? 53.38100 -7.37400 -19.31200 1.000 59.72195 12 VAL H N 1
ATOM 5291 C CA . VAL E 2 12 ? 53.35500 -6.73900 -20.62200 1.000 60.97005 12 VAL H CA 1
ATOM 5292 C C . VAL E 2 12 ? 53.74700 -5.28000 -20.44700 1.000 64.70471 12 VAL H C 1
ATOM 5293 O O . VAL E 2 12 ? 53.33000 -4.62800 -19.48300 1.000 62.85650 12 VAL H O 1
ATOM 5297 N N . GLN E 2 13 ? 54.55000 -4.77100 -21.37500 1.000 64.43795 13 GLN H N 1
ATOM 5298 C CA . GLN E 2 13 ? 54.98300 -3.38900 -21.30200 1.000 69.40803 13 GLN H CA 1
ATOM 5299 C C . GLN E 2 13 ? 53.84400 -2.44800 -21.69000 1.000 64.51255 13 GLN H C 1
ATOM 5300 O O . GLN E 2 13 ? 52.97200 -2.81000 -22.48500 1.000 59.78606 13 GLN H O 1
ATOM 5306 N N . PRO E 2 14 ? 53.81800 -1.24100 -21.12400 1.000 64.28553 14 PRO H N 1
ATOM 5307 C CA . PRO E 2 14 ? 52.85300 -0.23400 -21.57800 1.000 61.83569 14 PRO H CA 1
ATOM 5308 C C . PRO E 2 14 ? 53.03900 0.03600 -23.06300 1.000 65.45155 14 PRO H C 1
ATOM 5309 O O . PRO E 2 14 ? 54.14800 -0.05700 -23.59400 1.000 72.44347 14 PRO H O 1
ATOM 5313 N N . TRP E 2 15 ? 51.93400 0.35500 -23.73700 1.000 61.16264 15 TRP H N 1
ATOM 5314 C CA . TRP E 2 15 ? 51.89300 0.52100 -25.18800 1.000 64.88540 15 TRP H CA 1
ATOM 5315 C C . TRP E 2 15 ? 52.23800 -0.76500 -25.92600 1.000 65.59976 15 TRP H C 1
ATOM 5316 O O . TRP E 2 15 ? 52.44300 -0.74200 -27.14600 1.000 70.65035 15 TRP H O 1
ATOM 5327 N N . GLY E 2 16 ? 52.30900 -1.88800 -25.21400 1.000 74.55853 16 GLY H N 1
ATOM 5328 C CA . GLY E 2 16 ? 52.46300 -3.18800 -25.82500 1.000 74.64579 16 GLY H CA 1
ATOM 5329 C C . GLY E 2 16 ? 51.13000 -3.77700 -26.23800 1.000 68.00306 16 GLY H C 1
ATOM 5330 O O . GLY E 2 16 ? 50.07500 -3.14500 -26.15100 1.000 63.73234 16 GLY H O 1
ATOM 5331 N N . THR E 2 17 ? 51.18800 -5.02200 -26.69600 1.000 79.03570 17 THR H N 1
ATOM 5332 C CA . THR E 2 17 ? 50.00100 -5.79100 -27.03900 1.000 73.58762 17 THR H CA 1
ATOM 5333 C C . THR E 2 17 ? 49.92000 -7.01500 -26.14100 1.000 69.29385 17 THR H C 1
ATOM 5334 O O . THR E 2 17 ? 50.92000 -7.71400 -25.94400 1.000 73.01453 17 THR H O 1
ATOM 5338 N N . LEU E 2 18 ? 48.73100 -7.27000 -25.60200 1.000 70.95112 18 LEU H N 1
ATOM 5339 C CA . LEU E 2 18 ? 48.49500 -8.35100 -24.65800 1.000 66.77914 18 LEU H CA 1
ATOM 5340 C C . LEU E 2 18 ? 47.70100 -9.42500 -25.38500 1.000 65.31510 18 LEU H C 1
ATOM 5341 O O . LEU E 2 18 ? 46.58600 -9.16500 -25.85300 1.000 62.46505 18 LEU H O 1
ATOM 5346 N N . SER E 2 19 ? 48.28700 -10.61200 -25.51500 1.000 66.80470 19 SER H N 1
ATOM 5347 C CA . SER E 2 19 ? 47.64900 -11.71900 -26.21000 1.000 67.00141 19 SER H CA 1
ATOM 5348 C C . SER E 2 19 ? 47.45100 -12.87600 -25.24400 1.000 63.87159 19 SER H C 1
ATOM 5349 O O . SER E 2 19 ? 48.39800 -13.30000 -24.57300 1.000 66.17856 19 SER H O 1
ATOM 5352 N N . LEU E 2 20 ? 46.22700 -13.38700 -25.18500 1.000 63.15804 20 LEU H N 1
ATOM 5353 C CA . LEU E 2 20 ? 45.88700 -14.52900 -24.35400 1.000 60.58574 20 LEU H CA 1
ATOM 5354 C C . LEU E 2 20 ? 45.25900 -15.61900 -25.21100 1.000 62.69240 20 LEU H C 1
ATOM 5355 O O . LEU E 2 20 ? 44.66300 -15.34800 -26.26000 1.000 63.98539 20 LEU H O 1
ATOM 5360 N N . THR E 2 21 ? 45.35200 -16.85300 -24.71800 1.000 68.84343 21 THR H N 1
ATOM 5361 C CA . THR E 2 21 ? 44.73500 -18.00900 -25.35100 1.000 71.38034 21 THR H CA 1
ATOM 5362 C C . THR E 2 21 ? 43.98800 -18.81500 -24.30000 1.000 67.06838 21 THR H C 1
ATOM 5363 O O . THR E 2 21 ? 44.48200 -19.01400 -23.18700 1.000 65.61541 21 THR H O 1
ATOM 5367 N N . CYS E 2 22 ? 42.80300 -19.29400 -24.66600 1.000 71.88526 22 CYS H N 1
ATOM 5368 C CA . CYS E 2 22 ? 41.98500 -20.14500 -23.81100 1.000 68.87465 22 CYS H CA 1
ATOM 5369 C C . CYS E 2 22 ? 41.72900 -21.45300 -24.54500 1.000 74.87739 22 CYS H C 1
ATOM 5370 O O . CYS E 2 22 ? 41.07000 -21.46900 -25.59200 1.000 77.30114 22 CYS H O 1
ATOM 5373 N N . ARG E 2 23 ? 42.29000 -22.53200 -24.00400 1.000 76.32036 23 ARG H N 1
ATOM 5374 C CA . ARG E 2 23 ? 42.13900 -23.87900 -24.53700 1.000 82.96886 23 ARG H CA 1
ATOM 5375 C C . ARG E 2 23 ? 40.89400 -24.54000 -23.95700 1.000 80.20012 23 ARG H C 1
ATOM 5376 O O . ARG E 2 23 ? 40.73800 -24.61000 -22.73000 1.000 75.69088 23 ARG H O 1
ATOM 5384 N N . VAL E 2 24 ? 39.99800 -24.97800 -24.83900 1.000 76.82672 24 VAL H N 1
ATOM 5385 C CA . VAL E 2 24 ? 38.71500 -25.56000 -24.45900 1.000 75.27091 24 VAL H CA 1
ATOM 5386 C C . VAL E 2 24 ? 38.83400 -27.07500 -24.57500 1.000 82.97086 24 VAL H C 1
ATOM 5387 O O . VAL E 2 24 ? 39.10100 -27.60000 -25.66200 1.000 90.64112 24 VAL H O 1
ATOM 5391 N N . SER E 2 25 ? 38.64000 -27.78200 -23.46200 1.000 81.19088 25 SER H N 1
ATOM 5392 C CA . SER E 2 25 ? 38.97900 -29.19600 -23.37500 1.000 88.63380 25 SER H CA 1
ATOM 5393 C C . SER E 2 25 ? 37.76500 -30.11700 -23.34900 1.000 91.06612 25 SER H C 1
ATOM 5394 O O . SER E 2 25 ? 37.93700 -31.33700 -23.25000 1.000 97.50838 25 SER H O 1
ATOM 5397 N N . GLY E 2 26 ? 36.55100 -29.58000 -23.43300 1.000 80.74306 26 GLY H N 1
ATOM 5398 C CA . GLY E 2 26 ? 35.36000 -30.40900 -23.38800 1.000 83.39874 26 GLY H CA 1
ATOM 5399 C C . GLY E 2 26 ? 34.71800 -30.73800 -24.71800 1.000 90.05030 26 GLY H C 1
ATOM 5400 O O . GLY E 2 26 ? 34.58800 -31.91100 -25.08000 1.000 98.00702 26 GLY H O 1
ATOM 5401 N N . ASP E 2 27 ? 34.30700 -29.70900 -25.45400 1.000 87.18800 27 ASP H N 1
ATOM 5402 C CA . ASP E 2 27 ? 33.68400 -29.88100 -26.75600 1.000 94.01378 27 ASP H CA 1
ATOM 5403 C C . ASP E 2 27 ? 34.28000 -28.85800 -27.71100 1.000 93.85970 27 ASP H C 1
ATOM 5404 O O . ASP E 2 27 ? 35.08500 -28.00700 -27.32000 1.000 87.86977 27 ASP H O 1
ATOM 5409 N N . SER E 2 28 ? 33.88300 -28.94300 -28.97600 1.000 91.66129 28 SER H N 1
ATOM 5410 C CA . SER E 2 28 ? 34.44300 -28.05800 -29.98500 1.000 93.52898 28 SER H CA 1
ATOM 5411 C C . SER E 2 28 ? 33.93100 -26.63200 -29.81900 1.000 84.98896 28 SER H C 1
ATOM 5412 O O . SER E 2 28 ? 32.79200 -26.39500 -29.41000 1.000 81.15004 28 SER H O 1
ATOM 5415 N N . VAL E 2 29 ? 34.80500 -25.67200 -30.13300 1.000 83.07949 29 VAL H N 1
ATOM 5416 C CA . VAL E 2 29 ? 34.43100 -24.26400 -30.09800 1.000 76.46469 29 VAL H CA 1
ATOM 5417 C C . VAL E 2 29 ? 33.48300 -23.91100 -31.23500 1.000 81.93520 29 VAL H C 1
ATOM 5418 O O . VAL E 2 29 ? 32.75400 -22.91700 -31.14400 1.000 77.39161 29 VAL H O 1
ATOM 5422 N N . SER E 2 30 ? 33.47700 -24.70000 -32.30700 1.000 80.16879 30 SER H N 1
ATOM 5423 C CA . SER E 2 30 ? 32.49900 -24.56200 -33.37700 1.000 87.72233 30 SER H CA 1
ATOM 5424 C C . SER E 2 30 ? 31.16600 -25.22400 -33.05800 1.000 88.61126 30 SER H C 1
ATOM 5425 O O . SER E 2 30 ? 30.31500 -25.32300 -33.94900 1.000 96.50402 30 SER H O 1
ATOM 5428 N N . ASN E 2 31 ? 30.96700 -25.69000 -31.82700 1.000 91.40068 31 ASN H N 1
ATOM 5429 C CA . ASN E 2 31 ? 29.63100 -26.06800 -31.38500 1.000 90.99285 31 ASN H CA 1
ATOM 5430 C C . ASN E 2 31 ? 28.71300 -24.85500 -31.48000 1.000 87.26999 31 ASN H C 1
ATOM 5431 O O . ASN E 2 31 ? 28.93300 -23.84600 -30.80500 1.000 78.41894 31 ASN H O 1
ATOM 5436 N N . ASP E 2 32 ? 27.68200 -24.95400 -32.32200 1.000 94.12970 32 ASP H N 1
ATOM 5437 C CA . ASP E 2 32 ? 26.74800 -23.85000 -32.51300 1.000 92.42709 32 ASP H CA 1
ATOM 5438 C C . ASP E 2 32 ? 25.80100 -23.62200 -31.34000 1.000 85.06699 32 ASP H C 1
ATOM 5439 O O . ASP E 2 32 ? 24.97900 -22.70200 -31.41500 1.000 83.98212 32 ASP H O 1
ATOM 5444 N N . ASN E 2 33 ? 25.89400 -24.39600 -30.26300 1.000 91.02241 33 ASN H N 1
ATOM 5445 C CA . ASN E 2 33 ? 25.10900 -24.13600 -29.06400 1.000 84.01170 33 ASN H CA 1
ATOM 5446 C C . ASN E 2 33 ? 25.77000 -23.17600 -28.08000 1.000 73.18439 33 ASN H C 1
ATOM 5447 O O . ASN E 2 33 ? 25.14200 -22.82800 -27.07500 1.000 67.54753 33 ASN H O 1
ATOM 5452 N N . TYR E 2 34 ? 27.00500 -22.73500 -28.32300 1.000 78.17788 34 TYR H N 1
ATOM 5453 C CA . TYR E 2 34 ? 27.68600 -21.86900 -27.36800 1.000 68.73102 34 TYR H CA 1
ATOM 5454 C C . TYR E 2 34 ? 28.31800 -20.66300 -28.05100 1.000 67.53584 34 TYR H C 1
ATOM 5455 O O . TYR E 2 34 ? 28.85400 -20.77100 -29.15800 1.000 73.62502 34 TYR H O 1
ATOM 5464 N N . TYR E 2 35 ? 28.25000 -19.51500 -27.37800 1.000 66.82914 35 TYR H N 1
ATOM 5465 C CA . TYR E 2 35 ? 29.17800 -18.41000 -27.56000 1.000 63.74663 35 TYR H CA 1
ATOM 5466 C C . TYR E 2 35 ? 30.33900 -18.52400 -26.57200 1.000 58.01791 35 TYR H C 1
ATOM 5467 O O . TYR E 2 35 ? 30.28300 -19.25600 -25.58200 1.000 55.30343 35 TYR H O 1
ATOM 5476 N N . TRP E 2 36 A 31.39100 -17.75300 -26.83400 1.000 64.45998 35 TRP H N 1
ATOM 5477 C CA . TRP E 2 36 A 32.53900 -17.66500 -25.94300 1.000 59.86437 35 TRP H CA 1
ATOM 5478 C C . TRP E 2 36 A 32.84000 -16.19800 -25.67100 1.000 55.65158 35 TRP H C 1
ATOM 5479 O O . TRP E 2 36 A 32.50500 -15.32400 -26.47400 1.000 57.91569 35 TRP H O 1
ATOM 5490 N N . ALA E 2 37 B 33.47800 -15.92900 -24.53200 1.000 55.96237 35 ALA H N 1
ATOM 5491 C CA . ALA E 2 37 B 33.65000 -14.54900 -24.09800 1.000 52.32550 35 ALA H CA 1
ATOM 5492 C C . ALA E 2 37 B 34.88900 -14.40700 -23.22500 1.000 49.93112 35 ALA H C 1
ATOM 5493 O O . ALA E 2 37 B 35.41600 -15.38300 -22.68100 1.000 49.86131 35 ALA H O 1
ATOM 5495 N N . TRP E 2 38 ? 35.33000 -13.15600 -23.09300 1.000 49.43974 36 TRP H N 1
ATOM 5496 C CA . TRP E 2 38 ? 36.39300 -12.74800 -22.18300 1.000 47.78477 36 TRP H CA 1
ATOM 5497 C C . TRP E 2 38 ? 35.86900 -11.70100 -21.20900 1.000 44.10703 36 TRP H C 1
ATOM 5498 O O . TRP E 2 38 ? 35.19400 -10.74700 -21.61200 1.000 44.32439 36 TRP H O 1
ATOM 5509 N N . ILE E 2 39 ? 36.15500 -11.89900 -19.92400 1.000 47.86939 37 ILE H N 1
ATOM 5510 C CA . ILE E 2 39 ? 35.69100 -11.01700 -18.85900 1.000 45.38076 37 ILE H CA 1
ATOM 5511 C C . ILE E 2 39 ? 36.87500 -10.75000 -17.94100 1.000 46.39939 37 ILE H C 1
ATOM 5512 O O . ILE E 2 39 ? 37.65000 -11.66200 -17.64900 1.000 47.49728 37 ILE H O 1
ATOM 5517 N N . ARG E 2 40 ? 37.02100 -9.51800 -17.46200 1.000 45.95190 38 ARG H N 1
ATOM 5518 C CA . ARG E 2 40 ? 38.19600 -9.21000 -16.66100 1.000 48.43683 38 ARG H CA 1
ATOM 5519 C C . ARG E 2 40 ? 37.81800 -8.47900 -15.38200 1.000 48.45734 38 ARG H C 1
ATOM 5520 O O . ARG E 2 40 ? 36.82100 -7.75400 -15.31600 1.000 47.23402 38 ARG H O 1
ATOM 5528 N N . GLN E 2 41 ? 38.64400 -8.69100 -14.36100 1.000 54.83402 39 GLN H N 1
ATOM 5529 C CA . GLN E 2 41 ? 38.48800 -8.06600 -13.05800 1.000 56.81368 39 GLN H CA 1
ATOM 5530 C C . GLN E 2 41 ? 39.73400 -7.27300 -12.70800 1.000 62.47095 39 GLN H C 1
ATOM 5531 O O . GLN E 2 41 ? 40.83400 -7.82800 -12.67100 1.000 64.79744 39 GLN H O 1
ATOM 5537 N N . THR E 2 42 ? 39.55000 -6.00800 -12.38900 1.000 69.57319 40 THR H N 1
ATOM 5538 C CA . THR E 2 42 ? 40.64100 -5.16900 -11.93800 1.000 75.87861 40 THR H CA 1
ATOM 5539 C C . THR E 2 42 ? 40.86500 -5.44500 -10.45700 1.000 79.52306 40 THR H C 1
ATOM 5540 O O . THR E 2 42 ? 39.98100 -5.97800 -9.78200 1.000 77.27663 40 THR H O 1
ATOM 5544 N N . PRO E 2 43 ? 42.04400 -5.12200 -9.92300 1.000 79.92029 41 PRO H N 1
ATOM 5545 C CA . PRO E 2 43 ? 42.24300 -5.31200 -8.48000 1.000 84.44489 41 PRO H CA 1
ATOM 5546 C C . PRO E 2 43 ? 41.25700 -4.52600 -7.63200 1.000 86.09052 41 PRO H C 1
ATOM 5547 O O . PRO E 2 43 ? 41.11900 -4.82100 -6.43900 1.000 89.02606 41 PRO H O 1
ATOM 5551 N N . GLY E 2 44 ? 40.56000 -3.54200 -8.20600 1.000 90.05485 42 GLY H N 1
ATOM 5552 C CA . GLY E 2 44 ? 39.49700 -2.85200 -7.50900 1.000 91.44839 42 GLY H CA 1
ATOM 5553 C C . GLY E 2 44 ? 38.17300 -3.58700 -7.50400 1.000 85.66562 42 GLY H C 1
ATOM 5554 O O . GLY E 2 44 ? 37.15700 -3.01500 -7.10000 1.000 86.04211 42 GLY H O 1
ATOM 5555 N N . ARG E 2 45 ? 38.16300 -4.84300 -7.95500 1.000 92.52805 43 ARG H N 1
ATOM 5556 C CA . ARG E 2 45 ? 37.05500 -5.80100 -7.95000 1.000 86.53732 43 ARG H CA 1
ATOM 5557 C C . ARG E 2 45 ? 35.92300 -5.49300 -8.93200 1.000 81.31957 43 ARG H C 1
ATOM 5558 O O . ARG E 2 45 ? 34.92400 -6.22200 -8.93200 1.000 76.73815 43 ARG H O 1
ATOM 5566 N N . GLU E 2 46 ? 36.03200 -4.45900 -9.76700 1.000 77.68458 44 GLU H N 1
ATOM 5567 C CA . GLU E 2 46 ? 35.01700 -4.20900 -10.78800 1.000 73.68340 44 GLU H CA 1
ATOM 5568 C C . GLU E 2 46 ? 35.15900 -5.19600 -11.94500 1.000 68.67172 44 GLU H C 1
ATOM 5569 O O . GLU E 2 46 ? 36.26500 -5.42800 -12.44400 1.000 69.54063 44 GLU H O 1
ATOM 5575 N N . LEU E 2 47 ? 34.04000 -5.78800 -12.36100 1.000 53.08142 45 LEU H N 1
ATOM 5576 C CA . LEU E 2 47 ? 34.02600 -6.80000 -13.41200 1.000 49.31138 45 LEU H CA 1
ATOM 5577 C C . LEU E 2 47 ? 33.55100 -6.18300 -14.72200 1.000 49.29887 45 LEU H C 1
ATOM 5578 O O . LEU E 2 47 ? 32.54900 -5.46000 -14.74600 1.000 49.95653 45 LEU H O 1
ATOM 5583 N N . GLN E 2 48 ? 34.26900 -6.47600 -15.80700 1.000 45.44910 46 GLN H N 1
ATOM 5584 C CA . GLN E 2 48 ? 34.02100 -5.87400 -17.10800 1.000 46.86550 46 GLN H CA 1
ATOM 5585 C C . GLN E 2 48 ? 33.95000 -6.95600 -18.17500 1.000 45.53975 46 GLN H C 1
ATOM 5586 O O . GLN E 2 48 ? 34.78200 -7.86500 -18.20200 1.000 45.06343 46 GLN H O 1
ATOM 5592 N N . VAL E 2 49 ? 32.96300 -6.85100 -19.05900 1.000 40.74364 47 VAL H N 1
ATOM 5593 C CA . VAL E 2 49 ? 32.82600 -7.76400 -20.19000 1.000 41.32680 47 VAL H CA 1
ATOM 5594 C C . VAL E 2 49 ? 33.60800 -7.18700 -21.36300 1.000 45.11198 47 VAL H C 1
ATOM 5595 O O . VAL E 2 49 ? 33.28600 -6.09900 -21.85300 1.000 47.70593 47 VAL H O 1
ATOM 5599 N N . ILE E 2 50 ? 34.64100 -7.90300 -21.81500 1.000 40.57607 48 ILE H N 1
ATOM 5600 C CA . ILE E 2 50 ? 35.45400 -7.41300 -22.92200 1.000 44.83707 48 ILE H CA 1
ATOM 5601 C C . ILE E 2 50 ? 34.74400 -7.63800 -24.25000 1.000 47.97612 48 ILE H C 1
ATOM 5602 O O . ILE E 2 50 ? 34.69600 -6.74600 -25.10400 1.000 51.84770 48 ILE H O 1
ATOM 5607 N N . GLY E 2 51 ? 34.18400 -8.83000 -24.44700 1.000 47.89537 49 GLY H N 1
ATOM 5608 C CA . GLY E 2 51 ? 33.56200 -9.15700 -25.71400 1.000 52.26073 49 GLY H CA 1
ATOM 5609 C C . GLY E 2 51 ? 33.17600 -10.61300 -25.87600 1.000 52.50149 49 GLY H C 1
ATOM 5610 O O . GLY E 2 51 ? 33.67800 -11.48800 -25.16400 1.000 49.81570 49 GLY H O 1
ATOM 5611 N N . THR E 2 52 ? 32.28300 -10.87700 -26.82500 1.000 53.45051 50 THR H N 1
ATOM 5612 C CA . THR E 2 52 ? 31.82300 -12.22500 -27.12500 1.000 55.47487 50 THR H CA 1
ATOM 5613 C C . THR E 2 52 ? 32.05800 -12.54300 -28.59700 1.000 63.08940 50 THR H C 1
ATOM 5614 O O . THR E 2 52 ? 32.18700 -11.64500 -29.43500 1.000 67.09638 50 THR H O 1
ATOM 5618 N N . ILE E 2 53 ? 32.09700 -13.83800 -28.90500 1.000 58.85195 51 ILE H N 1
ATOM 5619 C CA . ILE E 2 53 ? 32.30900 -14.31100 -30.27000 1.000 67.26693 51 ILE H CA 1
ATOM 5620 C C . ILE E 2 53 ? 31.54100 -15.61200 -30.47600 1.000 70.91381 51 ILE H C 1
ATOM 5621 O O . ILE E 2 53 ? 31.42000 -16.43000 -29.55900 1.000 67.07087 51 ILE H O 1
ATOM 5626 N N . TYR E 2 54 ? 31.01000 -15.79200 -31.68400 1.000 66.45112 52 TYR H N 1
ATOM 5627 C CA . TYR E 2 54 ? 30.24300 -16.97000 -32.06000 1.000 72.00351 52 TYR H CA 1
ATOM 5628 C C . TYR E 2 54 ? 31.04200 -17.81300 -33.04700 1.000 80.21373 52 TYR H C 1
ATOM 5629 O O . TYR E 2 54 ? 31.89700 -17.30000 -33.77400 1.000 83.72951 52 TYR H O 1
ATOM 5638 N N . TYR E 2 55 ? 30.76700 -19.12400 -33.04200 1.000 73.62034 53 TYR H N 1
ATOM 5639 C CA . TYR E 2 55 ? 31.38900 -20.04400 -33.99400 1.000 82.92902 53 TYR H CA 1
ATOM 5640 C C . TYR E 2 55 ? 31.339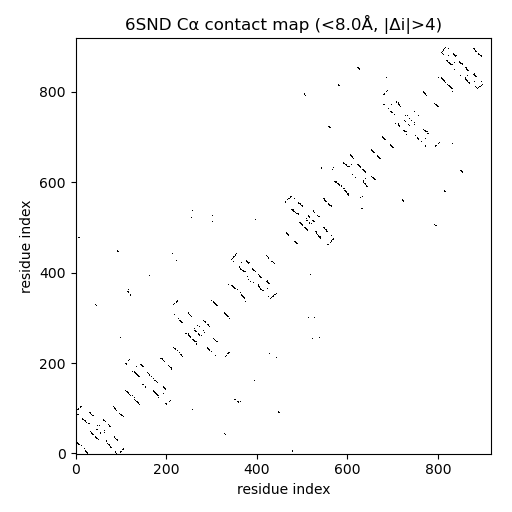00 -19.52500 -35.42700 1.000 92.63255 53 TYR H C 1
ATOM 5641 O O . TYR E 2 55 ? 32.23300 -19.82400 -36.22700 1.000 99.96785 53 TYR H O 1
ATOM 5650 N N . SER E 2 56 ? 30.31200 -18.74500 -35.76900 1.000 84.27220 54 SER H N 1
ATOM 5651 C CA . SER E 2 56 ? 30.15700 -18.23800 -37.12500 1.000 94.65018 54 SER H CA 1
ATOM 5652 C C . SER E 2 56 ? 31.10000 -17.08400 -37.43500 1.000 93.38559 54 SER H C 1
ATOM 5653 O O . SER E 2 56 ? 31.25900 -16.73700 -38.61100 1.000 103.14065 54 SER H O 1
ATOM 5656 N N . GLY E 2 57 ? 31.71800 -16.48300 -36.42100 1.000 84.19999 55 GLY H N 1
ATOM 5657 C CA . GLY E 2 57 ? 32.62800 -15.36800 -36.59700 1.000 82.92694 55 GLY H CA 1
ATOM 5658 C C . GLY E 2 57 ? 32.14100 -14.05000 -36.03800 1.000 76.05119 55 GLY H C 1
ATOM 5659 O O . GLY E 2 57 ? 32.95100 -13.12700 -35.88600 1.000 73.13760 55 GLY H O 1
ATOM 5660 N N . THR E 2 58 ? 30.85600 -13.92800 -35.72200 1.000 86.70079 56 THR H N 1
ATOM 5661 C CA . THR E 2 58 ? 30.32000 -12.65000 -35.27800 1.000 82.28275 56 THR H CA 1
ATOM 5662 C C . THR E 2 58 ? 30.82400 -12.31300 -33.88200 1.000 71.13576 56 THR H C 1
ATOM 5663 O O . THR E 2 58 ? 30.85600 -13.16600 -32.99000 1.000 65.65116 56 THR H O 1
ATOM 5667 N N . THR E 2 59 ? 31.22300 -11.05900 -33.69700 1.000 76.10644 57 THR H N 1
ATOM 5668 C CA . THR E 2 59 ? 31.76900 -10.59000 -32.43500 1.000 66.94374 57 THR H CA 1
ATOM 5669 C C . THR E 2 59 ? 30.97000 -9.40500 -31.90900 1.000 63.86790 57 THR H C 1
ATOM 5670 O O . THR E 2 59 ? 30.38100 -8.63500 -32.67300 1.000 69.46653 57 THR H O 1
ATOM 5674 N N . TYR E 2 60 ? 30.95200 -9.28100 -30.58600 1.000 70.44477 58 TYR H N 1
ATOM 5675 C CA . TYR E 2 60 ? 30.57000 -8.05800 -29.89700 1.000 67.21284 58 TYR H CA 1
ATOM 5676 C C . TYR E 2 60 ? 31.75100 -7.62000 -29.04700 1.000 62.12141 58 TYR H C 1
ATOM 5677 O O . TYR E 2 60 ? 32.40700 -8.45200 -28.41500 1.000 58.19874 58 TYR H O 1
ATOM 5686 N N . TYR E 2 61 ? 32.01900 -6.31700 -29.03500 1.000 64.62297 59 TYR H N 1
ATOM 5687 C CA . TYR E 2 61 ? 33.08100 -5.74300 -28.22200 1.000 61.05707 59 TYR H CA 1
ATOM 5688 C C . TYR E 2 61 ? 32.51700 -4.63100 -27.35200 1.000 58.77832 59 TYR H C 1
ATOM 5689 O O . TYR E 2 61 ? 31.64900 -3.87000 -27.79100 1.000 62.33671 59 TYR H O 1
ATOM 5698 N N . ASN E 2 62 ? 33.00000 -4.55300 -26.11500 1.000 58.52191 60 ASN H N 1
ATOM 5699 C CA . ASN E 2 62 ? 32.62600 -3.44900 -25.24400 1.000 57.49575 60 ASN H CA 1
ATOM 5700 C C . ASN E 2 62 ? 33.01700 -2.13800 -25.91900 1.000 62.95017 60 ASN H C 1
ATOM 5701 O O . ASN E 2 62 ? 34.16400 -1.99900 -26.36600 1.000 64.99849 60 ASN H O 1
ATOM 5706 N N . PRO E 2 63 ? 32.09500 -1.17700 -26.04800 1.000 59.69696 61 PRO H N 1
ATOM 5707 C CA . PRO E 2 63 ? 32.42800 0.07400 -26.75600 1.000 65.75223 61 PRO H CA 1
ATOM 5708 C C . PRO E 2 63 ? 33.72100 0.73600 -26.30800 1.000 66.10142 61 PRO H C 1
ATOM 5709 O O . PRO E 2 63 ? 34.56300 1.06600 -27.15600 1.000 70.35604 61 PRO H O 1
ATOM 5713 N N . SER E 2 64 ? 33.96000 0.82100 -24.99500 1.000 63.33985 62 SER H N 1
ATOM 5714 C CA . SER E 2 64 ? 35.12100 1.53800 -24.47900 1.000 64.82595 62 SER H CA 1
ATOM 5715 C C . SER E 2 64 ? 36.43500 0.88700 -24.87500 1.000 64.81911 62 SER H C 1
ATOM 5716 O O . SER E 2 64 ? 37.49000 1.51000 -24.71800 1.000 67.56415 62 SER H O 1
ATOM 5719 N N . LEU E 2 65 ? 36.39200 -0.33900 -25.38600 1.000 65.17898 63 LEU H N 1
ATOM 5720 C CA . LEU E 2 65 ? 37.57600 -1.04400 -25.83700 1.000 66.00483 63 LEU H CA 1
ATOM 5721 C C . LEU E 2 65 ? 37.55200 -1.35000 -27.32500 1.000 70.41401 63 LEU H C 1
ATOM 5722 O O . LEU E 2 65 ? 38.56000 -1.84100 -27.84300 1.000 72.62479 63 LEU H O 1
ATOM 5727 N N . ARG E 2 66 ? 36.42600 -1.11900 -28.01400 1.000 65.23013 64 ARG H N 1
ATOM 5728 C CA . ARG E 2 66 ? 36.28300 -1.60100 -29.38800 1.000 69.98644 64 ARG H CA 1
ATOM 5729 C C . ARG E 2 66 ? 37.40500 -1.11400 -30.30100 1.000 76.27798 64 ARG H C 1
ATOM 5730 O O . ARG E 2 66 ? 37.82400 -1.84100 -31.20900 1.000 79.68040 64 ARG H O 1
ATOM 5738 N N . ASN E 2 67 ? 37.90500 0.10400 -30.07600 1.000 72.87221 65 ASN H N 1
ATOM 5739 C CA . ASN E 2 67 ? 38.98700 0.65600 -30.88800 1.000 79.35404 65 ASN H CA 1
ATOM 5740 C C . ASN E 2 67 ? 40.26300 -0.18400 -30.86900 1.000 78.96364 65 ASN H C 1
ATOM 5741 O O . ASN E 2 67 ? 41.13100 0.02500 -31.72300 1.000 85.60241 65 ASN H O 1
ATOM 5746 N N . ARG E 2 68 ? 40.41200 -1.12600 -29.92200 1.000 70.45898 66 ARG H N 1
ATOM 5747 C CA . ARG E 2 68 ? 41.72200 -1.73500 -29.70600 1.000 70.68402 66 ARG H CA 1
ATOM 5748 C C . ARG E 2 68 ? 41.65500 -3.17700 -29.20200 1.000 65.66441 66 ARG H C 1
ATOM 5749 O O . ARG E 2 68 ? 42.60900 -3.64800 -28.57100 1.000 64.54817 66 ARG H O 1
ATOM 5757 N N . VAL E 2 69 ? 40.57400 -3.90300 -29.48400 1.000 68.83835 67 VAL H N 1
ATOM 5758 C CA . VAL E 2 69 ? 40.44500 -5.27500 -29.00700 1.000 64.59742 67 VAL H CA 1
ATOM 5759 C C . VAL E 2 69 ? 40.02900 -6.17900 -30.16100 1.000 68.31646 67 VAL H C 1
ATOM 5760 O O . VAL E 2 69 ? 39.33200 -5.75600 -31.09000 1.000 72.28072 67 VAL H O 1
ATOM 5764 N N . THR E 2 70 ? 40.48500 -7.43300 -30.10800 1.000 67.70948 68 THR H N 1
ATOM 5765 C CA . THR E 2 70 ? 40.14900 -8.43800 -31.11100 1.000 71.93702 68 THR H CA 1
ATOM 5766 C C . THR E 2 70 ? 40.00700 -9.80200 -30.45000 1.000 68.16394 68 THR H C 1
ATOM 5767 O O . THR E 2 70 ? 40.88200 -10.21300 -29.68400 1.000 66.16049 68 THR H O 1
ATOM 5771 N N . ILE E 2 71 ? 38.90500 -10.49700 -30.72500 1.000 68.35767 69 ILE H N 1
ATOM 5772 C CA . ILE E 2 71 ? 38.70900 -11.86700 -30.26500 1.000 66.33902 69 ILE H CA 1
ATOM 5773 C C . ILE E 2 71 ? 38.58000 -12.76500 -31.49000 1.000 73.93371 69 ILE H C 1
ATOM 5774 O O . ILE E 2 71 ? 38.01200 -12.35200 -32.50700 1.000 79.03146 69 ILE H O 1
ATOM 5779 N N . SER E 2 72 ? 39.10400 -13.98900 -31.39800 1.000 69.04729 70 SER H N 1
ATOM 5780 C CA . SER E 2 72 ? 38.93500 -14.92000 -32.51200 1.000 77.11125 70 SER H CA 1
ATOM 5781 C C . SER E 2 72 ? 39.08600 -16.35300 -32.02500 1.000 77.10469 70 SER H C 1
ATOM 5782 O O . SER E 2 72 ? 39.89400 -16.63300 -31.14500 1.000 73.67814 70 SER H O 1
ATOM 5785 N N . LEU E 2 73 ? 38.34500 -17.27000 -32.64100 1.000 71.26532 71 LEU H N 1
ATOM 5786 C CA . LEU E 2 73 ? 38.52800 -18.68800 -32.36000 1.000 73.42239 71 LEU H CA 1
ATOM 5787 C C . LEU E 2 73 ? 39.32300 -19.37700 -33.46500 1.000 84.74365 71 LEU H C 1
ATOM 5788 O O . LEU E 2 73 ? 39.22100 -19.03200 -34.64400 1.000 92.19947 71 LEU H O 1
ATOM 5793 N N . ASP E 2 74 ? 40.11900 -20.36600 -33.05800 1.000 79.48315 72 ASP H N 1
ATOM 5794 C CA . ASP E 2 74 ? 40.88900 -21.23000 -33.94900 1.000 90.77272 72 ASP H CA 1
ATOM 5795 C C . ASP E 2 74 ? 40.34200 -22.65000 -33.81000 1.000 94.23595 72 ASP H C 1
ATOM 5796 O O . ASP E 2 74 ? 40.65100 -23.35400 -32.83700 1.000 90.80568 72 ASP H O 1
ATOM 5801 N N . LYS E 2 75 ? 39.44900 -23.01600 -34.74000 1.000 86.65273 73 LYS H N 1
ATOM 5802 C CA . LYS E 2 75 ? 38.76400 -24.30400 -34.68500 1.000 90.92616 73 LYS H CA 1
ATOM 5803 C C . LYS E 2 75 ? 39.73900 -25.46900 -34.81500 1.000 99.46628 73 LYS H C 1
ATOM 5804 O O . LYS E 2 75 ? 39.47300 -26.56100 -34.29800 1.000 100.69221 73 LYS H O 1
ATOM 5810 N N . SER E 2 76 ? 40.86900 -25.25800 -35.50200 1.000 93.64589 74 SER H N 1
ATOM 5811 C CA . SER E 2 76 ? 41.77700 -26.36200 -35.80200 1.000 104.10186 74 SER H CA 1
ATOM 5812 C C . SER E 2 76 ? 42.41100 -26.92400 -34.54000 1.000 98.34634 74 SER H C 1
ATOM 5813 O O . SER E 2 76 ? 42.65400 -28.13300 -34.45200 1.000 104.93824 74 SER H O 1
ATOM 5816 N N . VAL E 2 77 ? 42.68300 -26.06600 -33.56000 1.000 104.15432 75 VAL H N 1
ATOM 5817 C CA . VAL E 2 77 ? 43.25900 -26.47300 -32.28700 1.000 98.60122 75 VAL H CA 1
ATOM 5818 C C . VAL E 2 77 ? 42.29000 -26.23000 -31.13900 1.000 86.60979 75 VAL H C 1
ATOM 5819 O O . VAL E 2 77 ? 42.62000 -26.50900 -29.97600 1.000 81.61363 75 VAL H O 1
ATOM 5823 N N . ASN E 2 78 ? 41.08500 -25.73700 -31.44400 1.000 101.24743 76 ASN H N 1
ATOM 5824 C CA . ASN E 2 78 ? 40.00600 -25.53700 -30.47700 1.000 91.47000 76 ASN H CA 1
ATOM 5825 C C . ASN E 2 78 ? 40.35500 -24.49500 -29.41500 1.000 80.80589 76 ASN H C 1
ATOM 5826 O O . ASN E 2 78 ? 40.04800 -24.66900 -28.23400 1.000 74.35004 76 ASN H O 1
ATOM 5831 N N . VAL E 2 79 ? 40.99900 -23.39900 -29.82000 1.000 86.50413 77 VAL H N 1
ATOM 5832 C CA . VAL E 2 79 ? 41.34400 -22.35900 -28.85300 1.000 77.68207 77 VAL H CA 1
ATOM 5833 C C . VAL E 2 79 ? 40.58800 -21.07800 -29.17900 1.000 73.12077 77 VAL H C 1
ATOM 5834 O O . VAL E 2 79 ? 40.07700 -20.89600 -30.28200 1.000 77.60554 77 VAL H O 1
ATOM 5838 N N . VAL E 2 80 ? 40.47700 -20.20100 -28.18300 1.000 81.91179 78 VAL H N 1
ATOM 5839 C CA . VAL E 2 80 ? 39.94600 -18.85600 -28.39300 1.000 77.88771 78 VAL H CA 1
ATOM 5840 C C . VAL E 2 80 ? 40.96900 -17.83900 -27.89900 1.000 75.06451 78 VAL H C 1
ATOM 5841 O O . VAL E 2 80 ? 41.44100 -17.92700 -26.76200 1.000 71.24705 78 VAL H O 1
ATOM 5845 N N . SER E 2 81 ? 41.30100 -16.87000 -28.74900 1.000 70.42094 79 SER H N 1
ATOM 5846 C CA . SER E 2 81 ? 42.37000 -15.91700 -28.50700 1.000 69.99973 79 SER H CA 1
ATOM 5847 C C . SER E 2 81 ? 41.80300 -14.51900 -28.30100 1.000 65.14025 79 SER H C 1
ATOM 5848 O O . SER E 2 81 ? 40.79700 -14.13600 -28.91600 1.000 65.06367 79 SER H O 1
ATOM 5851 N N . LEU E 2 82 ? 42.50700 -13.74800 -27.46900 1.000 63.13751 80 LEU H N 1
ATOM 5852 C CA . LEU E 2 82 ? 42.21400 -12.34400 -27.19900 1.000 59.82352 80 LEU H CA 1
ATOM 5853 C C . LEU E 2 82 ? 43.46200 -11.50200 -27.43000 1.000 63.76828 80 LEU H C 1
ATOM 5854 O O . LEU E 2 82 ? 44.53500 -11.83600 -26.91900 1.000 65.25036 80 LEU H O 1
ATOM 5859 N N . ARG E 2 83 ? 43.32900 -10.42200 -28.19800 1.000 61.92546 81 ARG H N 1
ATOM 5860 C CA . ARG E 2 83 ? 44.37600 -9.41600 -28.32900 1.000 65.42977 81 ARG H CA 1
ATOM 5861 C C . ARG E 2 83 ? 43.84800 -8.06000 -27.88100 1.000 62.16726 81 ARG H C 1
ATOM 5862 O O . ARG E 2 83 ? 42.75200 -7.64900 -28.27900 1.000 61.00959 81 ARG H O 1
ATOM 5870 N N . LEU E 2 84 ? 44.63500 -7.37500 -27.05100 1.000 61.39320 82 LEU H N 1
ATOM 5871 C CA . LEU E 2 84 ? 44.30700 -6.05000 -26.53100 1.000 59.56032 82 LEU H CA 1
ATOM 5872 C C . LEU E 2 84 ? 45.54300 -5.17200 -26.68300 1.000 65.04969 82 LEU H C 1
ATOM 5873 O O . LEU E 2 84 ? 46.57000 -5.42700 -26.04900 1.000 66.34419 82 LEU H O 1
ATOM 5878 N N . GLY E 2 85 A 45.44700 -4.14400 -27.52700 1.000 57.79378 82 GLY H N 1
ATOM 5879 C CA . GLY E 2 85 A 46.58900 -3.33800 -27.89600 1.000 64.10084 82 GLY H CA 1
ATOM 5880 C C . GLY E 2 85 A 46.64100 -1.99200 -27.18000 1.000 64.23822 82 GLY H C 1
ATOM 5881 O O . GLY E 2 85 A 45.67400 -1.54400 -26.56900 1.000 59.93024 82 GLY H O 1
ATOM 5882 N N . SER E 2 86 B 47.80700 -1.35000 -27.28800 1.000 64.38537 82 SER H N 1
ATOM 5883 C CA . SER E 2 86 B 48.10100 -0.08300 -26.61100 1.000 66.52360 82 SER H CA 1
ATOM 5884 C C . SER E 2 86 B 47.71800 -0.13800 -25.13300 1.000 61.00051 82 SER H C 1
ATOM 5885 O O . SER E 2 86 B 46.97700 0.70200 -24.61700 1.000 59.47948 82 SER H O 1
ATOM 5888 N N . VAL E 2 87 C 48.24300 -1.14700 -24.45000 1.000 64.76691 82 VAL H N 1
ATOM 5889 C CA . VAL E 2 87 C 47.82500 -1.47300 -23.09300 1.000 59.77585 82 VAL H CA 1
ATOM 5890 C C . VAL E 2 87 C 48.48500 -0.51000 -22.11400 1.000 63.52066 82 VAL H C 1
ATOM 5891 O O . VAL E 2 87 C 49.64300 -0.11100 -22.29100 1.000 69.70299 82 VAL H O 1
ATOM 5895 N N . SER E 2 88 ? 47.74400 -0.11800 -21.08100 1.000 62.08188 83 SER H N 1
ATOM 5896 C CA . SER E 2 88 ? 48.24300 0.75700 -20.02800 1.000 66.26492 83 SER H CA 1
ATOM 5897 C C . SER E 2 88 ? 48.19100 0.03400 -18.68500 1.000 63.70406 83 SER H C 1
ATOM 5898 O O . SER E 2 88 ? 47.78700 -1.12900 -18.59400 1.000 58.53312 83 SER H O 1
ATOM 5901 N N . ALA E 2 89 ? 48.61600 0.73900 -17.63200 1.000 71.27527 84 ALA H N 1
ATOM 5902 C CA . ALA E 2 89 ? 48.47900 0.20700 -16.27900 1.000 70.09563 84 ALA H CA 1
ATOM 5903 C C . ALA E 2 89 ? 47.02700 -0.11400 -15.94700 1.000 63.38651 84 ALA H C 1
ATOM 5904 O O . ALA E 2 89 ? 46.74600 -1.08900 -15.24100 1.000 60.10388 84 ALA H O 1
ATOM 5906 N N . ALA E 2 90 ? 46.08900 0.69500 -16.44500 1.000 70.65480 85 ALA H N 1
ATOM 5907 C CA . ALA E 2 90 ? 44.67500 0.48600 -16.15300 1.000 65.05621 85 ALA H CA 1
ATOM 5908 C C . ALA E 2 90 ? 44.12800 -0.81400 -16.73100 1.000 58.53795 85 ALA H C 1
ATOM 5909 O O . ALA E 2 90 ? 42.95600 -1.12800 -16.49300 1.000 53.88368 85 ALA H O 1
ATOM 5911 N N . ASP E 2 91 ? 44.93100 -1.56600 -17.48300 1.000 63.76544 86 ASP H N 1
ATOM 5912 C CA . ASP E 2 91 ? 44.53700 -2.86400 -18.01100 1.000 58.83860 86 ASP H CA 1
ATOM 5913 C C . ASP E 2 91 ? 45.09200 -4.02600 -17.19500 1.000 58.29212 86 ASP H C 1
ATOM 5914 O O . ASP E 2 91 ? 44.94800 -5.18200 -17.60700 1.000 55.38502 86 ASP H O 1
ATOM 5919 N N . THR E 2 92 ? 45.72900 -3.75000 -16.06000 1.000 62.75850 87 THR H N 1
ATOM 5920 C CA . THR E 2 92 ? 46.19100 -4.81100 -15.17300 1.000 63.10891 87 THR H CA 1
ATOM 5921 C C . THR E 2 92 ? 44.97800 -5.46900 -14.52800 1.000 57.73941 87 THR H C 1
ATOM 5922 O O . THR E 2 92 ? 44.21800 -4.80900 -13.81200 1.000 57.34356 87 THR H O 1
ATOM 5926 N N . ALA E 2 93 ? 44.79600 -6.76600 -14.77100 1.000 58.54419 88 ALA H N 1
ATOM 5927 C CA . ALA E 2 93 ? 43.57400 -7.42700 -14.33300 1.000 53.37579 88 ALA H CA 1
ATOM 5928 C C . ALA E 2 93 ? 43.72100 -8.94100 -14.42800 1.000 51.59423 88 ALA H C 1
ATOM 5929 O O . ALA E 2 93 ? 44.65300 -9.46600 -15.04200 1.000 53.97696 88 ALA H O 1
ATOM 5931 N N . GLN E 2 94 ? 42.76800 -9.62800 -13.79900 1.000 57.95087 89 GLN H N 1
ATOM 5932 C CA . GLN E 2 94 ? 42.54900 -11.05900 -13.96300 1.000 55.66817 89 GLN H CA 1
ATOM 5933 C C . GLN E 2 94 ? 41.63200 -11.26800 -15.16100 1.000 51.60345 89 GLN H C 1
ATOM 5934 O O . GLN E 2 94 ? 40.55200 -10.67600 -15.23000 1.000 48.49958 89 GLN H O 1
ATOM 5940 N N . TYR E 2 95 ? 42.06000 -12.11100 -16.09600 1.000 53.57420 90 TYR H N 1
ATOM 5941 C CA . TYR E 2 95 ? 41.35300 -12.32200 -17.35700 1.000 51.74891 90 TYR H CA 1
ATOM 5942 C C . TYR E 2 95 ? 40.76000 -13.72800 -17.39500 1.000 50.33719 90 TYR H C 1
ATOM 5943 O O . TYR E 2 95 ? 41.49700 -14.71800 -17.45700 1.000 53.27579 90 TYR H O 1
ATOM 5952 N N . TYR E 2 96 ? 39.43100 -13.80900 -17.35300 1.000 49.63336 91 TYR H N 1
ATOM 5953 C CA . TYR E 2 96 ? 38.69000 -15.05900 -17.36600 1.000 48.62334 91 TYR H CA 1
ATOM 5954 C C . TYR E 2 96 ? 38.13900 -15.32600 -18.76200 1.000 49.49628 91 TYR H C 1
ATOM 5955 O O . TYR E 2 96 ? 37.62700 -14.41800 -19.43000 1.000 48.61173 91 TYR H O 1
ATOM 5964 N N . CYS E 2 97 ? 38.23300 -16.58500 -19.17900 1.000 54.17767 92 CYS H N 1
ATOM 5965 C CA . CYS E 2 97 ? 37.60100 -17.10900 -20.38200 1.000 56.36581 92 CYS H CA 1
ATOM 5966 C C . CYS E 2 97 ? 36.30200 -17.79400 -19.98400 1.000 54.46348 92 CYS H C 1
ATOM 5967 O O . CYS E 2 97 ? 36.24200 -18.46400 -18.94900 1.000 53.51781 92 CYS H O 1
ATOM 5970 N N . VAL E 2 98 ? 35.25700 -17.62700 -20.79600 1.000 49.39068 93 VAL H N 1
ATOM 5971 C CA . VAL E 2 98 ? 33.90400 -17.90400 -20.32600 1.000 47.27820 93 VAL H CA 1
ATOM 5972 C C . VAL E 2 98 ? 33.08400 -18.47500 -21.47500 1.000 51.29271 93 VAL H C 1
ATOM 5973 O O . VAL E 2 98 ? 33.28600 -18.12800 -22.64200 1.000 54.35413 93 VAL H O 1
ATOM 5977 N N . ARG E 2 99 ? 32.12500 -19.33300 -21.12300 1.000 48.76556 94 ARG H N 1
ATOM 5978 C CA . ARG E 2 99 ? 31.22400 -19.98800 -22.05900 1.000 53.64814 94 ARG H CA 1
ATOM 5979 C C . ARG E 2 99 ? 29.83100 -19.40200 -21.87400 1.000 51.80413 94 ARG H C 1
ATOM 5980 O O . ARG E 2 99 ? 29.45700 -18.99100 -20.77200 1.000 47.29842 94 ARG H O 1
ATOM 5988 N N . MET E 2 100 ? 29.06300 -19.36000 -22.95600 1.000 50.36453 95 MET H N 1
ATOM 5989 C CA . MET E 2 100 ? 27.75200 -18.74400 -22.86200 1.000 49.71490 95 MET H CA 1
ATOM 5990 C C . MET E 2 100 ? 26.72500 -19.52500 -23.67100 1.000 56.50876 95 MET H C 1
ATOM 5991 O O . MET E 2 100 ? 26.80500 -19.56100 -24.90400 1.000 61.80525 95 MET H O 1
ATOM 5996 N N . PRO E 2 101 ? 25.76400 -20.17400 -23.01800 1.000 52.61843 96 PRO H N 1
ATOM 5997 C CA . PRO E 2 101 ? 24.71900 -20.89100 -23.75500 1.000 59.94501 96 PRO H CA 1
ATOM 5998 C C . PRO E 2 101 ? 24.02100 -19.99700 -24.76800 1.000 63.19628 96 PRO H C 1
ATOM 5999 O O . PRO E 2 101 ? 23.57400 -18.89200 -24.45100 1.000 59.74815 96 PRO H O 1
ATOM 6003 N N . SER E 2 102 ? 23.93200 -20.48900 -25.99900 1.000 58.53221 97 SER H N 1
ATOM 6004 C CA . SER E 2 102 ? 23.13800 -19.86800 -27.05400 1.000 64.16666 97 SER H CA 1
ATOM 6005 C C . SER E 2 102 ? 21.82900 -20.64300 -27.11900 1.000 70.37353 97 SER H C 1
ATOM 6006 O O . SER E 2 102 ? 21.74000 -21.68800 -27.76800 1.000 77.61421 97 SER H O 1
ATOM 6009 N N . HIS E 2 103 ? 20.81100 -20.12100 -26.44200 1.000 68.05998 98 HIS H N 1
ATOM 6010 C CA . HIS E 2 103 ? 19.50600 -20.76400 -26.41100 1.000 74.07430 98 HIS H CA 1
ATOM 6011 C C . HIS E 2 103 ? 18.72200 -20.36500 -27.65100 1.000 82.50508 98 HIS H C 1
ATOM 6012 O O . HIS E 2 103 ? 18.51000 -19.17500 -27.90800 1.000 81.64844 98 HIS H O 1
ATOM 6019 N N . GLY E 2 104 ? 18.29300 -21.36300 -28.41100 1.000 74.03749 99 GLY H N 1
ATOM 6020 C CA . GLY E 2 104 ? 17.54900 -21.11900 -29.62300 1.000 83.70222 99 GLY H CA 1
ATOM 6021 C C . GLY E 2 104 ? 16.12100 -20.68800 -29.37100 1.000 86.72002 99 GLY H C 1
ATOM 6022 O O . GLY E 2 104 ? 15.60100 -20.73100 -28.25600 1.000 82.23942 99 GLY H O 1
ATOM 6023 N N . PHE E 2 105 ? 15.49400 -20.23600 -30.46200 1.000 81.73484 100 PHE H N 1
ATOM 6024 C CA . PHE E 2 105 ? 14.21000 -19.54600 -30.38700 1.000 85.33200 100 PHE H CA 1
ATOM 6025 C C . PHE E 2 105 ? 13.18400 -20.32800 -29.57600 1.000 87.05190 100 PHE H C 1
ATOM 6026 O O . PHE E 2 105 ? 12.42400 -19.74300 -28.79600 1.000 84.27132 100 PHE H O 1
ATOM 6034 N N . TRP E 2 106 A 13.14500 -21.64800 -29.74200 1.000 88.31073 100 TRP H N 1
ATOM 6035 C CA . TRP E 2 106 A 12.12500 -22.46000 -29.09300 1.000 91.63195 100 TRP H CA 1
ATOM 6036 C C . TRP E 2 106 A 12.55100 -22.99000 -27.73100 1.000 82.67608 100 TRP H C 1
ATOM 6037 O O . TRP E 2 106 A 11.74400 -23.64300 -27.06100 1.000 84.77188 100 TRP H O 1
ATOM 6048 N N . SER E 2 107 B 13.79200 -22.74400 -27.31600 1.000 88.35496 100 SER H N 1
ATOM 6049 C CA . SER E 2 107 B 14.21800 -23.11100 -25.97300 1.000 80.13405 100 SER H CA 1
ATOM 6050 C C . SER E 2 107 B 13.34100 -22.43500 -24.92600 1.000 76.52851 100 SER H C 1
ATOM 6051 O O . SER E 2 107 B 12.91500 -21.28900 -25.09600 1.000 76.10665 100 SER H O 1
ATOM 6054 N N . THR E 2 108 C 13.05000 -23.16900 -23.84700 1.000 85.33431 100 THR H N 1
ATOM 6055 C CA . THR E 2 108 C 12.39300 -22.56800 -22.68900 1.000 81.25714 100 THR H CA 1
ATOM 6056 C C . THR E 2 108 C 13.11000 -21.30500 -22.23100 1.000 72.41627 100 THR H C 1
ATOM 6057 O O . THR E 2 108 C 12.47100 -20.36800 -21.73900 1.000 71.01609 100 THR H O 1
ATOM 6061 N N . SER E 2 109 D 14.43200 -21.25800 -22.38800 1.000 78.98756 100 SER H N 1
ATOM 6062 C CA . SER E 2 109 D 15.23000 -20.16300 -21.85600 1.000 70.57372 100 SER H CA 1
ATOM 6063 C C . SER E 2 109 D 15.74400 -19.30200 -23.00100 1.000 70.95739 100 SER H C 1
ATOM 6064 O O . SER E 2 109 D 16.93800 -18.99500 -23.07100 1.000 65.58472 100 SER H O 1
ATOM 6067 N N . PHE E 2 110 E 14.84000 -18.88900 -23.88500 1.000 73.40458 100 PHE H N 1
ATOM 6068 C CA . PHE E 2 110 E 15.19900 -18.02600 -24.99900 1.000 75.24000 100 PHE H CA 1
ATOM 6069 C C . PHE E 2 110 E 15.33000 -16.58900 -24.51600 1.000 69.87737 100 PHE H C 1
ATOM 6070 O O . PHE E 2 110 E 14.55400 -16.13100 -23.67200 1.000 68.87201 100 PHE H O 1
ATOM 6078 N N . SER E 2 111 F 16.33700 -15.89000 -25.04100 1.000 76.78796 100 SER H N 1
ATOM 6079 C CA . SER E 2 111 F 16.69100 -14.50000 -24.75600 1.000 72.43752 100 SER H CA 1
ATOM 6080 C C . SER E 2 111 F 17.38600 -14.37800 -23.40500 1.000 63.48877 100 SER H C 1
ATOM 6081 O O . SER E 2 111 F 17.79300 -13.26900 -23.03500 1.000 59.68539 100 SER H O 1
ATOM 6084 N N . TYR E 2 112 G 17.55000 -15.47200 -22.66700 1.000 67.31958 100 TYR H N 1
ATOM 6085 C CA . TYR E 2 112 G 18.27200 -15.47000 -21.39900 1.000 59.70506 100 TYR H CA 1
ATOM 6086 C C . TYR E 2 112 G 19.75500 -15.66700 -21.68600 1.000 55.45574 100 TYR H C 1
ATOM 6087 O O . TYR E 2 112 G 20.17500 -16.74100 -22.12700 1.000 57.22979 100 TYR H O 1
ATOM 6096 N N . TRP E 2 113 H 20.54500 -14.63100 -21.43300 1.000 54.07141 100 TRP H N 1
ATOM 6097 C CA . TRP E 2 113 H 21.96200 -14.61100 -21.77100 1.000 50.77660 100 TRP H CA 1
ATOM 6098 C C . TRP E 2 113 H 22.77700 -14.59000 -20.48300 1.000 44.02182 100 TRP H C 1
ATOM 6099 O O . TRP E 2 113 H 22.77500 -13.59000 -19.75600 1.000 41.09604 100 TRP H O 1
ATOM 6110 N N . TYR E 2 114 I 23.48200 -15.68900 -20.20500 1.000 51.00867 100 TYR H N 1
ATOM 6111 C CA . TYR E 2 114 I 24.20300 -15.83500 -18.94800 1.000 45.79802 100 TYR H CA 1
ATOM 6112 C C . TYR E 2 114 I 25.51000 -16.58000 -19.17200 1.000 44.94972 100 TYR H C 1
ATOM 6113 O O . TYR E 2 114 I 25.64200 -17.37600 -20.10600 1.000 48.94208 100 TYR H O 1
ATOM 6122 N N . PHE E 2 115 J 26.47700 -16.30600 -18.30000 1.000 48.77153 100 PHE H N 1
ATOM 6123 C CA . PHE E 2 115 J 27.82300 -16.86800 -18.39900 1.000 48.39555 100 PHE H CA 1
ATOM 6124 C C . PHE E 2 115 J 27.86600 -18.12700 -17.53900 1.000 48.93546 100 PHE H C 1
ATOM 6125 O O . PHE E 2 115 J 28.02300 -18.05100 -16.31800 1.000 46.17030 100 PHE H O 1
ATOM 6133 N N . ASP E 2 116 ? 27.73500 -19.29500 -18.16700 1.000 49.15631 101 ASP H N 1
ATOM 6134 C CA . ASP E 2 116 ? 27.45100 -20.51000 -17.41100 1.000 50.94538 101 ASP H CA 1
ATOM 6135 C C . ASP E 2 116 ? 28.69400 -21.29800 -17.01700 1.000 51.30211 101 ASP H C 1
ATOM 6136 O O . ASP E 2 116 ? 28.57900 -22.24400 -16.23100 1.000 52.49994 101 ASP H O 1
ATOM 6141 N N . LEU E 2 117 ? 29.87000 -20.94400 -17.53100 1.000 50.14477 102 LEU H N 1
ATOM 6142 C CA . LEU E 2 117 ? 31.08100 -21.67900 -17.19400 1.000 51.51052 102 LEU H CA 1
ATOM 6143 C C . LEU E 2 117 ? 32.28900 -20.76200 -17.31100 1.000 49.40475 102 LEU H C 1
ATOM 6144 O O . LEU E 2 117 ? 32.45400 -20.08200 -18.32900 1.000 49.96354 102 LEU H O 1
ATOM 6149 N N . TRP E 2 118 ? 33.13300 -20.75900 -16.27900 1.000 47.81870 103 TRP H N 1
ATOM 6150 C CA . TRP E 2 118 ? 34.25600 -19.83800 -16.18200 1.000 46.48781 103 TRP H CA 1
ATOM 6151 C C . TRP E 2 118 ? 35.54700 -20.61600 -15.98000 1.000 49.82799 103 TRP H C 1
ATOM 6152 O O . TRP E 2 118 ? 35.56500 -21.63500 -15.28500 1.000 51.56386 103 TRP H O 1
ATOM 6163 N N . GLY E 2 119 ? 36.62400 -20.13200 -16.59600 1.000 47.95840 104 GLY H N 1
ATOM 6164 C CA . GLY E 2 119 ? 37.94800 -20.63900 -16.31100 1.000 51.46892 104 GLY H CA 1
ATOM 6165 C C . GLY E 2 119 ? 38.49600 -20.06500 -15.01800 1.000 50.09368 104 GLY H C 1
ATOM 6166 O O . GLY E 2 119 ? 37.86300 -19.25900 -14.33700 1.000 46.58823 104 GLY H O 1
ATOM 6167 N N . ARG E 2 120 ? 39.71400 -20.49200 -14.67900 1.000 55.14648 105 ARG H N 1
ATOM 6168 C CA . ARG E 2 120 ? 40.30500 -20.07900 -13.41300 1.000 55.60663 105 ARG H CA 1
ATOM 6169 C C . ARG E 2 120 ? 40.82200 -18.64900 -13.43900 1.000 54.74091 105 ARG H C 1
ATOM 6170 O O . ARG E 2 120 ? 41.07200 -18.07800 -12.37100 1.000 55.24319 105 ARG H O 1
ATOM 6178 N N . GLY E 2 121 ? 40.98000 -18.05900 -14.61600 1.000 54.71421 106 GLY H N 1
ATOM 6179 C CA . GLY E 2 121 ? 41.51400 -16.71900 -14.70500 1.000 54.66525 106 GLY H CA 1
ATOM 6180 C C . GLY E 2 121 ? 43.00100 -16.71800 -15.01900 1.000 59.85100 106 GLY H C 1
ATOM 6181 O O . GLY E 2 121 ? 43.70200 -17.72400 -14.88400 1.000 63.77198 106 GLY H O 1
ATOM 6182 N N . HIS E 2 122 ? 43.48900 -15.55900 -15.44900 1.000 52.85762 107 HIS H N 1
ATOM 6183 C CA . HIS E 2 122 ? 44.91400 -15.39000 -15.70600 1.000 58.26444 107 HIS H CA 1
ATOM 6184 C C . HIS E 2 122 ? 45.27400 -13.93300 -15.47600 1.000 58.83173 107 HIS H C 1
ATOM 6185 O O . HIS E 2 122 ? 44.68000 -13.04200 -16.09000 1.000 56.15921 107 HIS H O 1
ATOM 6192 N N . PHE E 2 123 ? 46.23700 -13.69600 -14.59300 1.000 52.17905 108 PHE H N 1
ATOM 6193 C CA . PHE E 2 123 ? 46.58400 -12.34600 -14.18100 1.000 53.83147 108 PHE H CA 1
ATOM 6194 C C . PHE E 2 123 ? 47.65800 -11.77400 -15.09400 1.000 58.10627 108 PHE H C 1
ATOM 6195 O O . PHE E 2 123 ? 48.58700 -12.47800 -15.49800 1.000 62.22295 108 PHE H O 1
ATOM 6203 N N . VAL E 2 124 ? 47.51800 -10.49300 -15.42200 1.000 52.02663 109 VAL H N 1
ATOM 6204 C CA . VAL E 2 124 ? 48.45500 -9.79300 -16.29200 1.000 56.30104 109 VAL H CA 1
ATOM 6205 C C . VAL E 2 124 ? 48.77200 -8.45500 -15.64300 1.000 59.34833 109 VAL H C 1
ATOM 6206 O O . VAL E 2 124 ? 47.86700 -7.64600 -15.41000 1.000 56.34420 109 VAL H O 1
ATOM 6210 N N . ALA E 2 125 ? 50.04500 -8.22500 -15.34600 1.000 53.07800 110 ALA H N 1
ATOM 6211 C CA . ALA E 2 125 ? 50.51000 -6.93200 -14.87200 1.000 57.63482 110 ALA H CA 1
ATOM 6212 C C . ALA E 2 125 ? 51.08200 -6.13400 -16.03400 1.000 60.54138 110 ALA H C 1
ATOM 6213 O O . ALA E 2 125 ? 51.71300 -6.69500 -16.93500 1.000 62.27458 110 ALA H O 1
ATOM 6215 N N . VAL E 2 126 ? 50.85700 -4.82500 -16.01000 1.000 56.83306 111 VAL H N 1
ATOM 6216 C CA . VAL E 2 126 ? 51.36100 -3.91700 -17.03100 1.000 60.34285 111 VAL H CA 1
ATOM 6217 C C . VAL E 2 126 ? 52.25700 -2.90900 -16.33100 1.000 67.89715 111 VAL H C 1
ATOM 6218 O O . VAL E 2 126 ? 51.77300 -2.05800 -15.57400 1.000 68.35669 111 VAL H O 1
ATOM 6222 N N . SER E 2 127 ? 53.56200 -2.99900 -16.58000 1.000 58.85000 112 SER H N 1
ATOM 6223 C CA . SER E 2 127 ? 54.51600 -2.16900 -15.86200 1.000 67.14790 112 SER H CA 1
ATOM 6224 C C . SER E 2 127 ? 55.79700 -2.04900 -16.67400 1.000 74.24814 112 SER H C 1
ATOM 6225 O O . SER E 2 127 ? 56.21000 -3.00000 -17.34200 1.000 74.40568 112 SER H O 1
ATOM 6228 N N . TRP E 2 128 ? 56.41300 -0.86700 -16.60700 1.000 69.54766 113 TRP H N 1
ATOM 6229 C CA . TRP E 2 128 ? 57.73900 -0.67600 -17.18700 1.000 79.31903 113 TRP H CA 1
ATOM 6230 C C . TRP E 2 128 ? 58.78400 -1.53600 -16.48600 1.000 85.28118 113 TRP H C 1
ATOM 6231 O O . TRP E 2 128 ? 59.72900 -2.01600 -17.12500 1.000 91.03162 113 TRP H O 1
ATOM 6242 N N . ALA E 2 129 ? 58.65000 -1.71100 -15.17000 1.000 78.85007 114 ALA H N 1
ATOM 6243 C CA . ALA E 2 129 ? 59.58200 -2.53500 -14.41000 1.000 85.13083 114 ALA H CA 1
ATOM 6244 C C . ALA E 2 129 ? 59.71100 -3.92000 -15.03000 1.000 82.45010 114 ALA H C 1
ATOM 6245 O O . ALA E 2 129 ? 58.75300 -4.47700 -15.57400 1.000 73.28729 114 ALA H O 1
ATOM 6247 N N . SER E 2 130 ? 60.91000 -4.48200 -14.92700 1.000 91.12568 115 SER H N 1
ATOM 6248 C CA . SER E 2 130 ? 61.22200 -5.78600 -15.48800 1.000 90.77134 115 SER H CA 1
ATOM 6249 C C . SER E 2 130 ? 61.09000 -6.88800 -14.44200 1.000 79.71705 115 SER H C 1
ATOM 6250 O O . SER E 2 130 ? 61.01600 -6.64400 -13.23600 1.000 74.51320 115 SER H O 1
ATOM 6253 N N . THR E 2 131 ? 61.05200 -8.12100 -14.93900 1.000 86.46853 116 THR H N 1
ATOM 6254 C CA . THR E 2 131 ? 60.78500 -9.29100 -14.11900 1.000 77.73013 116 THR H CA 1
ATOM 6255 C C . THR E 2 131 ? 61.90500 -9.51800 -13.10500 1.000 78.99153 116 THR H C 1
ATOM 6256 O O . THR E 2 131 ? 63.03400 -9.04200 -13.25800 1.000 88.08062 116 THR H O 1
ATOM 6260 N N . LYS E 2 132 ? 61.56300 -10.24100 -12.04200 1.000 84.51584 117 LYS H N 1
ATOM 6261 C CA . LYS E 2 132 ? 62.50600 -10.55200 -10.97100 1.000 84.95027 117 LYS H CA 1
ATOM 6262 C C . LYS E 2 132 ? 62.02600 -11.81200 -10.27200 1.000 77.21796 117 LYS H C 1
ATOM 6263 O O . LYS E 2 132 ? 60.91700 -11.83000 -9.72900 1.000 68.31483 117 LYS H O 1
ATOM 6269 N N . GLY E 2 133 ? 62.84300 -12.86000 -10.29500 1.000 84.62079 118 GLY H N 1
ATOM 6270 C CA . GLY E 2 133 ? 62.49500 -14.08600 -9.62300 1.000 78.98612 118 GLY H CA 1
ATOM 6271 C C . GLY E 2 133 ? 62.68600 -13.95500 -8.12700 1.000 74.86155 118 GLY H C 1
ATOM 6272 O O . GLY E 2 133 ? 63.46800 -13.12800 -7.64600 1.000 78.44293 118 GLY H O 1
ATOM 6273 N N . PRO E 2 134 ? 61.97600 -14.77500 -7.36000 1.000 75.47966 119 PRO H N 1
ATOM 6274 C CA . PRO E 2 134 ? 62.03600 -14.67400 -5.90100 1.000 71.59100 119 PRO H CA 1
ATOM 6275 C C . PRO E 2 134 ? 63.16600 -15.48400 -5.28900 1.000 76.58765 119 PRO H C 1
ATOM 6276 O O . PRO E 2 134 ? 63.63800 -16.47800 -5.84400 1.000 80.83960 119 PRO H O 1
ATOM 6280 N N . SER E 2 135 ? 63.60100 -15.03300 -4.11700 1.000 80.08275 120 SER H N 1
ATOM 6281 C CA . SER E 2 135 ? 64.46000 -15.83600 -3.26200 1.000 83.45877 120 SER H CA 1
ATOM 6282 C C . SER E 2 135 ? 63.59600 -16.60700 -2.27300 1.000 76.67144 120 SER H C 1
ATOM 6283 O O . SER E 2 135 ? 62.60700 -16.08200 -1.75600 1.000 70.14938 120 SER H O 1
ATOM 6286 N N . VAL E 2 136 ? 63.97100 -17.85700 -2.01600 1.000 76.61044 121 VAL H N 1
ATOM 6287 C CA . VAL E 2 136 ? 63.20700 -18.73600 -1.13700 1.000 70.94684 121 VAL H CA 1
ATOM 6288 C C . VAL E 2 136 ? 64.07900 -19.10300 0.05300 1.000 74.57304 121 VAL H C 1
ATOM 6289 O O . VAL E 2 136 ? 65.16300 -19.67500 -0.11700 1.000 81.54646 121 VAL H O 1
ATOM 6293 N N . PHE E 2 137 ? 63.60700 -18.77400 1.25600 1.000 75.54218 122 PHE H N 1
ATOM 6294 C CA . PHE E 2 137 ? 64.37100 -19.06400 2.45600 1.000 79.37767 122 PHE H CA 1
ATOM 6295 C C . PHE E 2 137 ? 63.57200 -19.94800 3.40800 1.000 74.69651 122 PHE H C 1
ATOM 6296 O O . PHE E 2 137 ? 62.35700 -19.76900 3.54100 1.000 67.47853 122 PHE H O 1
ATOM 6304 N N . PRO E 2 138 ? 64.21400 -20.90400 4.07900 1.000 73.24918 123 PRO H N 1
ATOM 6305 C CA . PRO E 2 138 ? 63.46900 -21.78000 4.99300 1.000 70.19148 123 PRO H CA 1
ATOM 6306 C C . PRO E 2 138 ? 63.07300 -21.04800 6.26700 1.000 68.17603 123 PRO H C 1
ATOM 6307 O O . PRO E 2 138 ? 63.81800 -20.21000 6.77900 1.000 72.28878 123 PRO H O 1
ATOM 6311 N N . LEU E 2 139 ? 61.88600 -21.37100 6.77800 1.000 72.57468 124 LEU H N 1
ATOM 6312 C CA . LEU E 2 139 ? 61.45300 -21.00500 8.12400 1.000 72.40497 124 LEU H CA 1
ATOM 6313 C C . LEU E 2 139 ? 61.41800 -22.28000 8.96600 1.000 75.70932 124 LEU H C 1
ATOM 6314 O O . LEU E 2 139 ? 60.41800 -23.00000 8.97300 1.000 72.30098 124 LEU H O 1
ATOM 6319 N N . ALA E 2 140 ? 62.52200 -22.55800 9.66600 1.000 73.13081 125 ALA H N 1
ATOM 6320 C CA . ALA E 2 140 ? 62.73000 -23.83400 10.34000 1.000 78.18768 125 ALA H CA 1
ATOM 6321 C C . ALA E 2 140 ? 61.91700 -23.90700 11.63300 1.000 78.44967 125 ALA H C 1
ATOM 6322 O O . ALA E 2 140 ? 61.82300 -22.91900 12.36600 1.000 78.61230 125 ALA H O 1
ATOM 6324 N N . PRO E 2 141 ? 61.31500 -25.05700 11.92900 1.000 75.33018 126 PRO H N 1
ATOM 6325 C CA . PRO E 2 141 ? 60.64800 -25.23600 13.22400 1.000 77.91282 126 PRO H CA 1
ATOM 6326 C C . PRO E 2 141 ? 61.65600 -25.37500 14.35700 1.000 86.79556 126 PRO H C 1
ATOM 6327 O O . PRO E 2 141 ? 62.85200 -25.58700 14.15200 1.000 91.40640 126 PRO H O 1
ATOM 6331 N N . SER E 2 142 ? 61.14000 -25.26100 15.57800 1.000 87.85417 127 SER H N 1
ATOM 6332 C CA . SER E 2 142 ? 61.95500 -25.40700 16.78000 1.000 96.88038 127 SER H CA 1
ATOM 6333 C C . SER E 2 142 ? 61.08400 -25.73700 17.98900 1.000 100.82879 127 SER H C 1
ATOM 6334 O O . SER E 2 142 ? 60.82600 -24.87900 18.83400 1.000 101.77072 127 SER H O 1
ATOM 6336 N N . GLY E 2 149 ? 52.44400 -29.02400 21.25100 1.000 99.55334 134 GLY H N 1
ATOM 6337 C CA . GLY E 2 149 ? 52.29300 -30.35100 20.66700 1.000 101.30664 134 GLY H CA 1
ATOM 6338 C C . GLY E 2 149 ? 52.53200 -30.31900 19.15900 1.000 91.58004 134 GLY H C 1
ATOM 6339 O O . GLY E 2 149 ? 53.08700 -31.25800 18.58900 1.000 93.18761 134 GLY H O 1
ATOM 6340 N N . THR E 2 150 ? 52.11200 -29.23000 18.52100 1.000 101.38676 135 THR H N 1
ATOM 6341 C CA . THR E 2 150 ? 52.25600 -29.04600 17.08500 1.000 92.12375 135 THR H CA 1
ATOM 6342 C C . THR E 2 150 ? 53.29300 -27.96600 16.80100 1.000 87.70814 135 THR H C 1
ATOM 6343 O O . THR E 2 150 ? 53.35500 -26.95200 17.50300 1.000 88.41450 135 THR H O 1
ATOM 6347 N N . ALA E 2 151 ? 54.10400 -28.19100 15.77200 1.000 85.66377 136 ALA H N 1
ATOM 6348 C CA . ALA E 2 151 ? 55.16000 -27.27100 15.38400 1.000 82.36898 136 ALA H CA 1
ATOM 6349 C C . ALA E 2 151 ? 54.79600 -26.58000 14.07600 1.000 72.61737 136 ALA H C 1
ATOM 6350 O O . ALA E 2 151 ? 54.04000 -27.11400 13.26000 1.000 68.94795 136 ALA H O 1
ATOM 6352 N N . ALA E 2 152 ? 55.33700 -25.38100 13.88400 1.000 76.17889 137 ALA H N 1
ATOM 6353 C CA . ALA E 2 152 ? 55.13100 -24.61400 12.66500 1.000 67.87436 137 ALA H CA 1
ATOM 6354 C C . ALA E 2 152 ? 56.42900 -24.48900 11.87700 1.000 67.64844 137 ALA H C 1
ATOM 6355 O O . ALA E 2 152 ? 57.52000 -24.41400 12.45000 1.000 73.19871 137 ALA H O 1
ATOM 6357 N N . LEU E 2 153 ? 56.29500 -24.45900 10.55300 1.000 70.02652 138 LEU H N 1
ATOM 6358 C CA . LEU E 2 153 ? 57.43600 -24.28200 9.66200 1.000 70.31012 138 LEU H CA 1
ATOM 6359 C C . LEU E 2 153 ? 56.93900 -23.60200 8.39600 1.000 63.04819 138 LEU H C 1
ATOM 6360 O O . LEU E 2 153 ? 55.73500 -23.45800 8.19000 1.000 57.96902 138 LEU H O 1
ATOM 6365 N N . GLY E 2 154 ? 57.86200 -23.14600 7.56100 1.000 66.41738 139 GLY H N 1
ATOM 6366 C CA . GLY E 2 154 ? 57.42400 -22.49100 6.34600 1.000 60.73122 139 GLY H CA 1
ATOM 6367 C C . GLY E 2 154 ? 58.52200 -22.14200 5.36500 1.000 63.29661 139 GLY H C 1
ATOM 6368 O O . GLY E 2 154 ? 59.65200 -22.62200 5.46100 1.000 69.67154 139 GLY H O 1
ATOM 6369 N N . CYS E 2 155 ? 58.16500 -21.25700 4.43600 1.000 65.42928 140 CYS H N 1
ATOM 6370 C CA . CYS E 2 155 ? 59.07000 -20.73300 3.42400 1.000 68.40726 140 CYS H CA 1
ATOM 6371 C C . CYS E 2 155 ? 58.76800 -19.26000 3.19900 1.000 65.12783 140 CYS H C 1
ATOM 6372 O O . CYS E 2 155 ? 57.60000 -18.88000 3.05900 1.000 58.78036 140 CYS H O 1
ATOM 6375 N N . LEU E 2 156 ? 59.81600 -18.44000 3.17100 1.000 61.43148 141 LEU H N 1
ATOM 6376 C CA . LEU E 2 156 ? 59.71100 -17.01900 2.86100 1.000 60.21726 141 LEU H CA 1
ATOM 6377 C C . LEU E 2 156 ? 60.07700 -16.81000 1.39600 1.000 62.63664 141 LEU H C 1
ATOM 6378 O O . LEU E 2 156 ? 61.20600 -17.11300 0.99000 1.000 70.15976 141 LEU H O 1
ATOM 6383 N N . VAL E 2 157 ? 59.12400 -16.31400 0.60900 1.000 63.90645 142 VAL H N 1
ATOM 6384 C CA . VAL E 2 157 ? 59.29500 -16.08000 -0.82100 1.000 66.64875 142 VAL H CA 1
ATOM 6385 C C . VAL E 2 157 ? 59.39700 -14.57100 -1.00900 1.000 67.27689 142 VAL H C 1
ATOM 6386 O O . VAL E 2 157 ? 58.38100 -13.86800 -1.02800 1.000 61.46226 142 VAL H O 1
ATOM 6390 N N . LYS E 2 158 ? 60.62400 -14.06700 -1.12600 1.000 65.15794 143 LYS H N 1
ATOM 6391 C CA . LYS E 2 158 ? 60.91400 -12.64500 -1.01900 1.000 67.22701 143 LYS H CA 1
ATOM 6392 C C . LYS E 2 158 ? 61.43200 -12.05800 -2.33000 1.000 72.90713 143 LYS H C 1
ATOM 6393 O O . LYS E 2 158 ? 62.13600 -12.72400 -3.09700 1.000 78.51032 143 LYS H O 1
ATOM 6399 N N . ASP E 2 159 ? 61.06100 -10.79500 -2.56900 1.000 67.56473 144 ASP H N 1
ATOM 6400 C CA . ASP E 2 159 ? 61.58500 -9.96900 -3.65100 1.000 74.25276 144 ASP H CA 1
ATOM 6401 C C . ASP E 2 159 ? 61.32500 -10.52600 -5.04600 1.000 75.26327 144 ASP H C 1
ATOM 6402 O O . ASP E 2 159 ? 62.22900 -11.08700 -5.67500 1.000 82.11656 144 ASP H O 1
ATOM 6407 N N . TYR E 2 160 ? 60.09700 -10.37300 -5.54000 1.000 70.38022 145 TYR H N 1
ATOM 6408 C CA . TYR E 2 160 ? 59.74300 -10.83500 -6.87400 1.000 71.90237 145 TYR H CA 1
ATOM 6409 C C . TYR E 2 160 ? 58.79600 -9.83000 -7.51500 1.000 70.10055 145 TYR H C 1
ATOM 6410 O O . TYR E 2 160 ? 58.07600 -9.10500 -6.82300 1.000 65.06319 145 TYR H O 1
ATOM 6419 N N . PHE E 2 161 ? 58.80200 -9.79700 -8.85100 1.000 66.52915 146 PHE H N 1
ATOM 6420 C CA . PHE E 2 161 ? 57.87300 -8.97000 -9.60800 1.000 65.85684 146 PHE H CA 1
ATOM 6421 C C . PHE E 2 161 ? 57.70600 -9.58900 -10.98400 1.000 69.65104 146 PHE H C 1
ATOM 6422 O O . PHE E 2 161 ? 58.71200 -9.99600 -11.58100 1.000 77.21103 146 PHE H O 1
ATOM 6430 N N . PRO E 2 162 ? 56.48100 -9.68600 -11.52100 1.000 77.56426 147 PRO H N 1
ATOM 6431 C CA . PRO E 2 162 ? 55.18100 -9.30500 -10.96900 1.000 69.26181 147 PRO H CA 1
ATOM 6432 C C . PRO E 2 162 ? 54.44500 -10.47900 -10.33600 1.000 61.31733 147 PRO H C 1
ATOM 6433 O O . PRO E 2 162 ? 54.95000 -11.60200 -10.35600 1.000 62.52973 147 PRO H O 1
ATOM 6437 N N . GLU E 2 163 ? 53.27100 -10.21700 -9.77000 1.000 64.52344 148 GLU H N 1
ATOM 6438 C CA . GLU E 2 163 ? 52.42800 -11.30100 -9.30200 1.000 57.89502 148 GLU H CA 1
ATOM 6439 C C . GLU E 2 163 ? 51.93500 -12.12200 -10.49500 1.000 60.25636 148 GLU H C 1
ATOM 6440 O O . GLU E 2 163 ? 51.71300 -11.57900 -11.58200 1.000 64.67210 148 GLU H O 1
ATOM 6446 N N . PRO E 2 164 ? 51.75200 -13.44000 -10.32200 1.000 62.01898 149 PRO H N 1
ATOM 6447 C CA . PRO E 2 164 ? 51.78100 -14.13800 -9.04000 1.000 56.82033 149 PRO H CA 1
ATOM 6448 C C . PRO E 2 164 ? 52.80400 -15.27300 -8.97400 1.000 60.69589 149 PRO H C 1
ATOM 6449 O O . PRO E 2 164 ? 53.38100 -15.66700 -9.98800 1.000 66.98581 149 PRO H O 1
ATOM 6453 N N . VAL E 2 165 ? 53.03200 -15.77400 -7.76600 1.000 62.32839 150 VAL H N 1
ATOM 6454 C CA . VAL E 2 165 ? 53.78000 -17.00300 -7.53400 1.000 65.19055 150 VAL H CA 1
ATOM 6455 C C . VAL E 2 165 ? 52.81700 -18.02100 -6.94500 1.000 59.82845 150 VAL H C 1
ATOM 6456 O O . VAL E 2 165 ? 51.85900 -17.66800 -6.24700 1.000 53.67296 150 VAL H O 1
ATOM 6460 N N . THR E 2 166 ? 53.05000 -19.29100 -7.25900 1.000 60.75374 151 THR H N 1
ATOM 6461 C CA . THR E 2 166 ? 52.26200 -20.37400 -6.68900 1.000 57.70174 151 THR H CA 1
ATOM 6462 C C . THR E 2 166 ? 53.17500 -21.24900 -5.84700 1.000 60.46094 151 THR H C 1
ATOM 6463 O O . THR E 2 166 ? 54.28000 -21.59900 -6.27600 1.000 66.84717 151 THR H O 1
ATOM 6467 N N . VAL E 2 167 ? 52.71000 -21.59900 -4.65200 1.000 61.26237 152 VAL H N 1
ATOM 6468 C CA . VAL E 2 167 ? 53.48800 -22.37100 -3.69300 1.000 63.61269 152 VAL H CA 1
ATOM 6469 C C . VAL E 2 167 ? 52.72800 -23.64500 -3.36300 1.000 63.87993 152 VAL H C 1
ATOM 6470 O O . VAL E 2 167 ? 51.52300 -23.60200 -3.08600 1.000 59.41732 152 VAL H O 1
ATOM 6474 N N . SER E 2 168 ? 53.43100 -24.77200 -3.39400 1.000 65.17619 153 SER H N 1
ATOM 6475 C CA . SER E 2 168 ? 52.86900 -26.05000 -2.98600 1.000 67.39841 153 SER H CA 1
ATOM 6476 C C . SER E 2 168 ? 53.78700 -26.67600 -1.94500 1.000 71.06983 153 SER H C 1
ATOM 6477 O O . SER E 2 168 ? 54.93100 -26.25500 -1.76800 1.000 73.04293 153 SER H O 1
ATOM 6480 N N . TRP E 2 169 ? 53.27500 -27.68500 -1.24600 1.000 61.70252 154 TRP H N 1
ATOM 6481 C CA . TRP E 2 169 ? 54.05500 -28.38500 -0.23300 1.000 66.29651 154 TRP H CA 1
ATOM 6482 C C . TRP E 2 169 ? 54.06400 -29.87500 -0.53000 1.000 74.46952 154 TRP H C 1
ATOM 6483 O O . TRP E 2 169 ? 53.01200 -30.46600 -0.79600 1.000 75.01107 154 TRP H O 1
ATOM 6494 N N . ASN E 2 170 ? 55.25200 -30.47500 -0.45200 1.000 62.14444 155 ASN H N 1
ATOM 6495 C CA . ASN E 2 170 ? 55.49000 -31.87000 -0.82500 1.000 71.71109 155 ASN H CA 1
ATOM 6496 C C . ASN E 2 170 ? 54.79400 -32.21900 -2.13700 1.000 73.65463 155 ASN H C 1
ATOM 6497 O O . ASN E 2 170 ? 54.12000 -33.24300 -2.26500 1.000 78.46394 155 ASN H O 1
ATOM 6502 N N . SER E 2 171 ? 54.99300 -31.35100 -3.13000 1.000 72.32641 156 SER H N 1
ATOM 6503 C CA . SER E 2 171 ? 54.45600 -31.53900 -4.47900 1.000 74.70777 156 SER H CA 1
ATOM 6504 C C . SER E 2 171 ? 52.95900 -31.84700 -4.45400 1.000 71.90626 156 SER H C 1
ATOM 6505 O O . SER E 2 171 ? 52.46700 -32.69200 -5.20300 1.000 77.71078 156 SER H O 1
ATOM 6508 N N . GLY E 2 172 ? 52.22200 -31.15200 -3.58500 1.000 72.51349 157 GLY H N 1
ATOM 6509 C CA . GLY E 2 172 ? 50.79200 -31.33300 -3.47200 1.000 69.81716 157 GLY H CA 1
ATOM 6510 C C . GLY E 2 172 ? 50.34300 -32.29600 -2.39000 1.000 73.03596 157 GLY H C 1
ATOM 6511 O O . GLY E 2 172 ? 49.15800 -32.30000 -2.03900 1.000 70.38347 157 GLY H O 1
ATOM 6512 N N . ALA E 2 173 ? 51.25300 -33.11200 -1.85300 1.000 71.45350 158 ALA H N 1
ATOM 6513 C CA . ALA E 2 173 ? 50.85300 -34.16000 -0.91800 1.000 76.67640 158 ALA H CA 1
ATOM 6514 C C . ALA E 2 173 ? 50.43000 -33.61600 0.44300 1.000 70.76002 158 ALA H C 1
ATOM 6515 O O . ALA E 2 173 ? 49.58700 -34.22900 1.11100 1.000 73.37595 158 ALA H O 1
ATOM 6517 N N . LEU E 2 174 ? 50.99500 -32.49100 0.88100 1.000 84.75719 159 LEU H N 1
ATOM 6518 C CA . LEU E 2 174 ? 50.66000 -31.90100 2.17500 1.000 80.05069 159 LEU H CA 1
ATOM 6519 C C . LEU E 2 174 ? 49.71000 -30.73200 1.92200 1.000 71.09868 159 LEU H C 1
ATOM 6520 O O . LEU E 2 174 ? 50.10000 -29.71700 1.33400 1.000 65.91512 159 LEU H O 1
ATOM 6525 N N . THR E 2 175 ? 48.46700 -30.87600 2.37700 1.000 82.24374 160 THR H N 1
ATOM 6526 C CA . THR E 2 175 ? 47.44200 -29.87800 2.10700 1.000 75.17404 160 THR H CA 1
ATOM 6527 C C . THR E 2 175 ? 46.77500 -29.34800 3.37200 1.000 72.64750 160 THR H C 1
ATOM 6528 O O . THR E 2 175 ? 46.32500 -28.19800 3.39400 1.000 66.34663 160 THR H O 1
ATOM 6532 N N . SER E 2 176 ? 46.71200 -30.15400 4.43100 1.000 75.75734 161 SER H N 1
ATOM 6533 C CA . SER E 2 176 ? 45.94800 -29.80000 5.62300 1.000 75.55712 161 SER H CA 1
ATOM 6534 C C . SER E 2 176 ? 46.83000 -29.02200 6.59200 1.000 73.85035 161 SER H C 1
ATOM 6535 O O . SER E 2 176 ? 47.86400 -29.52600 7.04300 1.000 78.14863 161 SER H O 1
ATOM 6538 N N . GLY E 2 177 ? 46.41600 -27.79900 6.91100 1.000 71.41588 162 GLY H N 1
ATOM 6539 C CA . GLY E 2 177 ? 47.15500 -26.94200 7.80600 1.000 70.54340 162 GLY H CA 1
ATOM 6540 C C . GLY E 2 177 ? 48.04800 -25.92900 7.12500 1.000 65.02561 162 GLY H C 1
ATOM 6541 O O . GLY E 2 177 ? 48.81200 -25.24100 7.81500 1.000 65.22129 162 GLY H O 1
ATOM 6542 N N . VAL E 2 178 ? 47.97100 -25.80900 5.80400 1.000 67.41757 163 VAL H N 1
ATOM 6543 C CA . VAL E 2 178 ? 48.80400 -24.88000 5.05000 1.000 63.23261 163 VAL H CA 1
ATOM 6544 C C . VAL E 2 178 ? 48.13600 -23.51200 5.00000 1.000 57.95234 163 VAL H C 1
ATOM 6545 O O . VAL E 2 178 ? 46.90600 -23.39500 4.93200 1.000 56.60860 163 VAL H O 1
ATOM 6549 N N . HIS E 2 179 ? 48.96200 -22.46900 5.07300 1.000 58.33807 164 HIS H N 1
ATOM 6550 C CA . HIS E 2 179 ? 48.52900 -21.07300 5.02000 1.000 54.54256 164 HIS H CA 1
ATOM 6551 C C . HIS E 2 179 ? 49.53000 -20.33200 4.13900 1.000 52.72978 164 HIS H C 1
ATOM 6552 O O . HIS E 2 179 ? 50.65400 -20.06000 4.57100 1.000 55.10474 164 HIS H O 1
ATOM 6559 N N . THR E 2 180 ? 49.14200 -20.05100 2.90100 1.000 55.44128 165 THR H N 1
ATOM 6560 C CA . THR E 2 180 ? 49.93400 -19.21200 2.01200 1.000 54.67116 165 THR H CA 1
ATOM 6561 C C . THR E 2 180 ? 49.35000 -17.80700 2.05000 1.000 52.04557 165 THR H C 1
ATOM 6562 O O . THR E 2 180 ? 48.20600 -17.59300 1.63700 1.000 49.74340 165 THR H O 1
ATOM 6566 N N . PHE E 2 181 ? 50.13500 -16.85900 2.54800 1.000 55.52832 166 PHE H N 1
ATOM 6567 C CA . PHE E 2 181 ? 49.62800 -15.52700 2.81300 1.000 54.77414 166 PHE H CA 1
ATOM 6568 C C . PHE E 2 181 ? 49.51000 -14.71900 1.52700 1.000 53.28026 166 PHE H C 1
ATOM 6569 O O . PHE E 2 181 ? 50.20000 -14.99300 0.54100 1.000 54.13198 166 PHE H O 1
ATOM 6577 N N . PRO E 2 182 ? 48.63600 -13.71500 1.50900 1.000 52.54768 167 PRO H N 1
ATOM 6578 C CA . PRO E 2 182 ? 48.63000 -12.77300 0.38700 1.000 52.55549 167 PRO H CA 1
ATOM 6579 C C . PRO E 2 182 ? 49.94400 -12.01000 0.33400 1.000 56.08260 167 PRO H C 1
ATOM 6580 O O . PRO E 2 182 ? 50.60300 -11.79700 1.35400 1.000 58.54938 167 PRO H O 1
ATOM 6584 N N . ALA E 2 183 ? 50.33000 -11.60300 -0.87000 1.000 54.11751 168 ALA H N 1
ATOM 6585 C CA . ALA E 2 183 ? 51.57900 -10.87400 -1.00800 1.000 58.88905 168 ALA H CA 1
ATOM 6586 C C . ALA E 2 183 ? 51.45000 -9.47600 -0.40800 1.000 61.34480 168 ALA H C 1
ATOM 6587 O O . ALA E 2 183 ? 50.35000 -8.96200 -0.18700 1.000 59.70281 168 ALA H O 1
ATOM 6589 N N . VAL E 2 184 ? 52.59800 -8.85500 -0.14900 1.000 57.94232 169 VAL H N 1
ATOM 6590 C CA . VAL E 2 184 ? 52.66000 -7.44900 0.22400 1.000 62.41642 169 VAL H CA 1
ATOM 6591 C C . VAL E 2 184 ? 53.61200 -6.74300 -0.72900 1.000 68.12982 169 VAL H C 1
ATOM 6592 O O . VAL E 2 184 ? 54.61700 -7.32000 -1.15900 1.000 70.26649 169 VAL H O 1
ATOM 6596 N N . LEU E 2 185 ? 53.29200 -5.49500 -1.06300 1.000 62.57218 170 LEU H N 1
ATOM 6597 C CA . LEU E 2 185 ? 54.14400 -4.66900 -1.91200 1.000 69.67679 170 LEU H CA 1
ATOM 6598 C C . LEU E 2 185 ? 55.16200 -3.94000 -1.04000 1.000 76.60016 170 LEU H C 1
ATOM 6599 O O . LEU E 2 185 ? 54.79800 -3.04200 -0.27400 1.000 79.15459 170 LEU H O 1
ATOM 6604 N N . GLN E 2 186 ? 56.43200 -4.31900 -1.15400 1.000 67.38074 171 GLN H N 1
ATOM 6605 C CA . GLN E 2 186 ? 57.45700 -3.66500 -0.35700 1.000 74.91974 171 GLN H CA 1
ATOM 6606 C C . GLN E 2 186 ? 57.80800 -2.30300 -0.95800 1.000 83.67981 171 GLN H C 1
ATOM 6607 O O . GLN E 2 186 ? 57.45200 -1.98300 -2.09600 1.000 84.41077 171 GLN H O 1
ATOM 6613 N N . SER E 2 187 ? 58.50100 -1.48400 -0.16000 1.000 70.96556 172 SER H N 1
ATOM 6614 C CA . SER E 2 187 ? 58.96400 -0.18400 -0.64000 1.000 81.09243 172 SER H CA 1
ATOM 6615 C C . SER E 2 187 ? 59.82700 -0.32100 -1.88900 1.000 85.79790 172 SER H C 1
ATOM 6616 O O . SER E 2 187 ? 59.74400 0.50500 -2.80600 1.000 91.44462 172 SER H O 1
ATOM 6619 N N . SER E 2 188 ? 60.67100 -1.35500 -1.93400 1.000 78.39063 173 SER H N 1
ATOM 6620 C CA . SER E 2 188 ? 61.49000 -1.64300 -3.10800 1.000 83.30932 173 SER H CA 1
ATOM 6621 C C . SER E 2 188 ? 60.67500 -1.80300 -4.38800 1.000 79.96345 173 SER H C 1
ATOM 6622 O O . SER E 2 188 ? 61.25000 -1.76100 -5.48100 1.000 86.30207 173 SER H O 1
ATOM 6625 N N . GLY E 2 189 ? 59.36000 -1.98200 -4.28400 1.000 83.78778 174 GLY H N 1
ATOM 6626 C CA . GLY E 2 189 ? 58.52000 -2.21100 -5.43900 1.000 80.57871 174 GLY H CA 1
ATOM 6627 C C . GLY E 2 189 ? 58.40000 -3.65600 -5.87000 1.000 74.10594 174 GLY H C 1
ATOM 6628 O O . GLY E 2 189 ? 57.76000 -3.92900 -6.89400 1.000 72.39816 174 GLY H O 1
ATOM 6629 N N . LEU E 2 190 ? 58.98900 -4.58600 -5.12700 1.000 83.09626 175 LEU H N 1
ATOM 6630 C CA . LEU E 2 190 ? 58.84200 -6.01200 -5.36700 1.000 77.52682 175 LEU H CA 1
ATOM 6631 C C . LEU E 2 190 ? 57.95100 -6.62000 -4.29000 1.000 68.05506 175 LEU H C 1
ATOM 6632 O O . LEU E 2 190 ? 57.67600 -6.01000 -3.25400 1.000 66.69269 175 LEU H O 1
ATOM 6637 N N . TYR E 2 191 ? 57.49300 -7.83800 -4.55100 1.000 73.51413 176 TYR H N 1
ATOM 6638 C CA . TYR E 2 191 ? 56.52400 -8.50900 -3.70000 1.000 64.97623 176 TYR H CA 1
ATOM 6639 C C . TYR E 2 191 ? 57.19700 -9.55900 -2.81800 1.000 64.28666 176 TYR H C 1
ATOM 6640 O O . TYR E 2 191 ? 58.28800 -10.05700 -3.11100 1.000 69.66714 176 TYR H O 1
ATOM 6649 N N . SER E 2 192 ? 56.52000 -9.89600 -1.72300 1.000 69.57993 177 SER H N 1
ATOM 6650 C CA . SER E 2 192 ? 57.00600 -10.92400 -0.81700 1.000 69.09803 177 SER H CA 1
ATOM 6651 C C . SER E 2 192 ? 55.83500 -11.54700 -0.07600 1.000 62.03080 177 SER H C 1
ATOM 6652 O O . SER E 2 192 ? 54.86000 -10.86400 0.25000 1.000 58.87327 177 SER H O 1
ATOM 6655 N N . LEU E 2 193 ? 55.93700 -12.85100 0.17400 1.000 62.61956 178 LEU H N 1
ATOM 6656 C CA . LEU E 2 193 ? 54.92400 -13.56900 0.93200 1.000 57.35541 178 LEU H CA 1
ATOM 6657 C C . LEU E 2 193 ? 55.59500 -14.65600 1.76500 1.000 59.63905 178 LEU H C 1
ATOM 6658 O O . LEU E 2 193 ? 56.80800 -14.88200 1.68200 1.000 65.11931 178 LEU H O 1
ATOM 6663 N N . SER E 2 194 ? 54.78400 -15.33700 2.56900 1.000 61.04838 179 SER H N 1
ATOM 6664 C CA . SER E 2 194 ? 55.21600 -16.49000 3.34200 1.000 63.41633 179 SER H CA 1
ATOM 6665 C C . SER E 2 194 ? 54.19100 -17.60300 3.19100 1.000 59.74296 179 SER H C 1
ATOM 6666 O O . SER E 2 194 ? 53.00200 -17.34900 2.98100 1.000 55.37692 179 SER H O 1
ATOM 6669 N N . SER E 2 195 ? 54.66300 -18.84100 3.29800 1.000 53.59755 180 SER H N 1
ATOM 6670 C CA . SER E 2 195 ? 53.78800 -20.00600 3.34400 1.000 52.02396 180 SER H CA 1
ATOM 6671 C C . SER E 2 195 ? 54.17500 -20.85500 4.54200 1.000 56.12517 180 SER H C 1
ATOM 6672 O O . SER E 2 195 ? 55.35200 -21.17200 4.71700 1.000 61.08830 180 SER H O 1
ATOM 6675 N N . VAL E 2 196 ? 53.19700 -21.23100 5.36300 1.000 53.19655 181 VAL H N 1
ATOM 6676 C CA . VAL E 2 196 ? 53.48400 -21.87600 6.64200 1.000 58.10563 181 VAL H CA 1
ATOM 6677 C C . VAL E 2 196 ? 52.55100 -23.06400 6.83800 1.000 58.91083 181 VAL H C 1
ATOM 6678 O O . VAL E 2 196 ? 51.38100 -23.03000 6.45000 1.000 55.26023 181 VAL H O 1
ATOM 6682 N N . VAL E 2 197 ? 53.08700 -24.13000 7.42300 1.000 54.78322 182 VAL H N 1
ATOM 6683 C CA . VAL E 2 197 ? 52.32900 -25.32800 7.75100 1.000 57.72549 182 VAL H CA 1
ATOM 6684 C C . VAL E 2 197 ? 52.52500 -25.64600 9.22500 1.000 63.78786 182 VAL H C 1
ATOM 6685 O O . VAL E 2 197 ? 53.61400 -25.44200 9.77800 1.000 67.43128 182 VAL H O 1
ATOM 6689 N N . THR E 2 198 ? 51.47100 -26.15300 9.85700 1.000 58.71030 183 THR H N 1
ATOM 6690 C CA . THR E 2 198 ? 51.55500 -26.72300 11.19300 1.000 66.20962 183 THR H CA 1
ATOM 6691 C C . THR E 2 198 ? 51.46400 -28.23800 11.08600 1.000 71.64551 183 THR H C 1
ATOM 6692 O O . THR E 2 198 ? 50.53200 -28.76900 10.47400 1.000 70.25485 183 THR H O 1
ATOM 6696 N N . VAL E 2 199 ? 52.43000 -28.92200 11.68800 1.000 68.71497 184 VAL H N 1
ATOM 6697 C CA . VAL E 2 199 ? 52.53400 -30.37800 11.62300 1.000 75.72396 184 VAL H CA 1
ATOM 6698 C C . VAL E 2 199 ? 52.67100 -30.90000 13.04700 1.000 84.64405 184 VAL H C 1
ATOM 6699 O O . VAL E 2 199 ? 52.93400 -30.12700 13.98100 1.000 85.47331 184 VAL H O 1
ATOM 6703 N N . PRO E 2 200 ? 52.46400 -32.20000 13.26000 1.000 74.22314 185 PRO H N 1
ATOM 6704 C CA . PRO E 2 200 ? 52.75800 -32.76400 14.58400 1.000 84.09589 185 PRO H CA 1
ATOM 6705 C C . PRO E 2 200 ? 54.26000 -32.74500 14.83400 1.000 87.69315 185 PRO H C 1
ATOM 6706 O O . PRO E 2 200 ? 55.05000 -33.12300 13.96600 1.000 87.60341 185 PRO H O 1
ATOM 6710 N N . SER E 2 201 ? 54.65000 -32.28000 16.02600 1.000 81.74548 186 SER H N 1
ATOM 6711 C CA . SER E 2 201 ? 56.07100 -32.18500 16.34500 1.000 85.78645 186 SER H CA 1
ATOM 6712 C C . SER E 2 201 ? 56.74900 -33.54600 16.29500 1.000 95.08799 186 SER H C 1
ATOM 6713 O O . SER E 2 201 ? 57.92900 -33.63900 15.93900 1.000 96.91407 186 SER H O 1
ATOM 6716 N N . SER E 2 202 ? 56.02500 -34.60900 16.66100 1.000 86.54976 187 SER H N 1
ATOM 6717 C CA . SER E 2 202 ? 56.57200 -35.96100 16.59500 1.000 97.64147 187 SER H CA 1
ATOM 6718 C C . SER E 2 202 ? 57.05600 -36.32500 15.19600 1.000 95.12090 187 SER H C 1
ATOM 6719 O O . SER E 2 202 ? 57.84800 -37.26300 15.05000 1.000 104.44317 187 SER H O 1
ATOM 6722 N N . SER E 2 203 ? 56.59800 -35.60800 14.16900 1.000 95.57322 188 SER H N 1
ATOM 6723 C CA . SER E 2 203 ? 56.86900 -35.95500 12.78100 1.000 93.54651 188 SER H CA 1
ATOM 6724 C C . SER E 2 203 ? 58.05800 -35.21500 12.18300 1.000 89.20710 188 SER H C 1
ATOM 6725 O O . SER E 2 203 ? 58.44700 -35.52900 11.05300 1.000 89.29432 188 SER H O 1
ATOM 6728 N N . LEU E 2 204 ? 58.63100 -34.23600 12.89000 1.000 88.24306 189 LEU H N 1
ATOM 6729 C CA . LEU E 2 204 ? 59.71500 -33.45300 12.30300 1.000 84.84810 189 LEU H CA 1
ATOM 6730 C C . LEU E 2 204 ? 60.92600 -34.33100 12.01200 1.000 93.93884 189 LEU H C 1
ATOM 6731 O O . LEU E 2 204 ? 61.46800 -34.31500 10.90100 1.000 92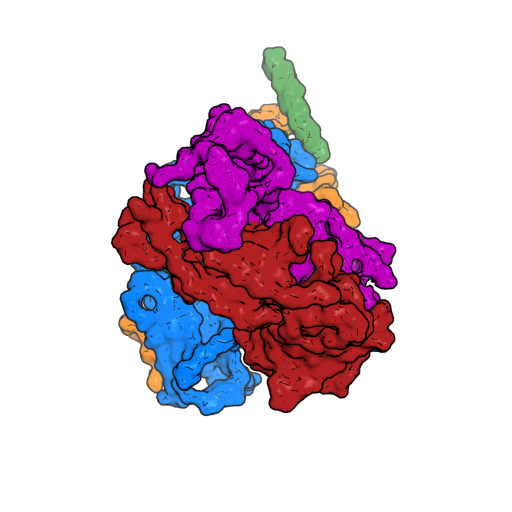.77626 189 LEU H O 1
ATOM 6736 N N . GLY E 2 205 ? 61.36600 -35.10400 13.00300 1.000 85.49102 190 GLY H N 1
ATOM 6737 C CA . GLY E 2 205 ? 62.50300 -35.98600 12.83500 1.000 96.23741 190 GLY H CA 1
ATOM 6738 C C . GLY E 2 205 ? 62.29600 -37.13300 11.87100 1.000 101.78411 190 GLY H C 1
ATOM 6739 O O . GLY E 2 205 ? 63.23500 -37.90100 11.64300 1.000 111.73619 190 GLY H O 1
ATOM 6740 N N . THR E 2 206 ? 61.10200 -37.27400 11.29700 1.000 97.73645 191 THR H N 1
ATOM 6741 C CA . THR E 2 206 ? 60.80200 -38.34500 10.35400 1.000 103.38979 191 THR H CA 1
ATOM 6742 C C . THR E 2 206 ? 60.33900 -37.86000 8.99000 1.000 94.07520 191 THR H C 1
ATOM 6743 O O . THR E 2 206 ? 60.75400 -38.42200 7.97300 1.000 98.73135 191 THR H O 1
ATOM 6747 N N . GLN E 2 207 ? 59.49000 -36.83800 8.93000 1.000 103.10101 192 GLN H N 1
ATOM 6748 C CA . GLN E 2 207 ? 58.93600 -36.36200 7.66800 1.000 94.84710 192 GLN H CA 1
ATOM 6749 C C . GLN E 2 207 ? 59.71500 -35.15600 7.16100 1.000 87.64882 192 GLN H C 1
ATOM 6750 O O . GLN E 2 207 ? 59.88300 -34.16700 7.88200 1.000 82.38019 192 GLN H O 1
ATOM 6756 N N . THR E 2 208 ? 60.18700 -35.24700 5.91900 1.000 100.98247 193 THR H N 1
ATOM 6757 C CA . THR E 2 208 ? 60.80500 -34.11600 5.24200 1.000 95.26595 193 THR H CA 1
ATOM 6758 C C . THR E 2 208 ? 59.73600 -33.20700 4.65000 1.000 84.43630 193 THR H C 1
ATOM 6759 O O . THR E 2 208 ? 58.71800 -33.67600 4.13300 1.000 83.16158 193 THR H O 1
ATOM 6763 N N . TYR E 2 209 ? 59.97200 -31.89900 4.72300 1.000 84.56391 194 TYR H N 1
ATOM 6764 C CA . TYR E 2 209 ? 59.00900 -30.90400 4.26000 1.000 74.59182 194 TYR H CA 1
ATOM 6765 C C . TYR E 2 209 ? 59.68700 -29.98800 3.25000 1.000 72.43209 194 TYR H C 1
ATOM 6766 O O . TYR E 2 209 ? 60.55700 -29.19000 3.61500 1.000 72.54031 194 TYR H O 1
ATOM 6775 N N . ILE E 2 210 ? 59.28900 -30.10600 1.98600 1.000 79.72316 195 ILE H N 1
ATOM 6776 C CA . ILE E 2 210 ? 59.80600 -29.28500 0.89700 1.000 78.69455 195 ILE H CA 1
ATOM 6777 C C . ILE E 2 210 ? 58.69700 -28.35200 0.43100 1.000 69.68810 195 ILE H C 1
ATOM 6778 O O . ILE E 2 210 ? 57.53500 -28.76200 0.32500 1.000 66.67809 195 ILE H O 1
ATOM 6783 N N . CYS E 2 211 ? 59.05000 -27.09800 0.15700 1.000 74.51118 196 CYS H N 1
ATOM 6784 C CA . CYS E 2 211 ? 58.13700 -26.15800 -0.47200 1.000 67.45743 196 CYS H CA 1
ATOM 6785 C C . CYS E 2 211 ? 58.56700 -25.90700 -1.91300 1.000 70.87698 196 CYS H C 1
ATOM 6786 O O . CYS E 2 211 ? 59.75900 -25.74700 -2.20500 1.000 76.73058 196 CYS H O 1
ATOM 6789 N N . ASN E 2 212 ? 57.58100 -25.88400 -2.80900 1.000 72.34045 197 ASN H N 1
ATOM 6790 C CA . ASN E 2 212 ? 57.78500 -25.73800 -4.24600 1.000 76.08890 197 ASN H CA 1
ATOM 6791 C C . ASN E 2 212 ? 57.21700 -24.39400 -4.68600 1.000 70.24800 197 ASN H C 1
ATOM 6792 O O . ASN E 2 212 ? 55.99600 -24.20300 -4.68300 1.000 64.23763 197 ASN H O 1
ATOM 6797 N N . VAL E 2 213 ? 58.10300 -23.46300 -5.03700 1.000 71.57049 198 VAL H N 1
ATOM 6798 C CA . VAL E 2 213 ? 57.73200 -22.12200 -5.47400 1.000 67.93608 198 VAL H CA 1
ATOM 6799 C C . VAL E 2 213 ? 57.83300 -22.05100 -6.99100 1.000 72.66556 198 VAL H C 1
ATOM 6800 O O . VAL E 2 213 ? 58.80000 -22.54600 -7.58900 1.000 80.39482 198 VAL H O 1
ATOM 6804 N N . ASP E 2 214 ? 56.83900 -21.42400 -7.61700 1.000 70.69042 199 ASP H N 1
ATOM 6805 C CA . ASP E 2 214 ? 56.81600 -21.21500 -9.05500 1.000 74.95095 199 ASP H CA 1
ATOM 6806 C C . ASP E 2 214 ? 56.49700 -19.75600 -9.33800 1.000 72.20153 199 ASP H C 1
ATOM 6807 O O . ASP E 2 214 ? 55.58700 -19.17900 -8.73200 1.000 65.14921 199 ASP H O 1
ATOM 6812 N N . HIS E 2 215 ? 57.24300 -19.17400 -10.27900 1.000 72.94795 200 HIS H N 1
ATOM 6813 C CA . HIS E 2 215 ? 57.04500 -17.79800 -10.74300 1.000 72.87125 200 HIS H CA 1
ATOM 6814 C C . HIS E 2 215 ? 57.23100 -17.82500 -12.25900 1.000 79.89306 200 HIS H C 1
ATOM 6815 O O . HIS E 2 215 ? 58.33900 -17.62700 -12.76800 1.000 87.75485 200 HIS H O 1
ATOM 6822 N N . LYS E 2 216 ? 56.14000 -18.12100 -12.96600 1.000 71.42955 201 LYS H N 1
ATOM 6823 C CA . LYS E 2 216 ? 56.19800 -18.24400 -14.41800 1.000 78.36030 201 LYS H CA 1
ATOM 6824 C C . LYS E 2 216 ? 56.58400 -16.95900 -15.15400 1.000 83.42932 201 LYS H C 1
ATOM 6825 O O . LYS E 2 216 ? 57.22400 -17.07800 -16.21500 1.000 92.10918 201 LYS H O 1
ATOM 6831 N N . PRO E 2 217 ? 56.23300 -15.74800 -14.69600 1.000 72.75878 202 PRO H N 1
ATOM 6832 C CA . PRO E 2 217 ? 56.71200 -14.54600 -15.39600 1.000 79.22203 202 PRO H CA 1
ATOM 6833 C C . PRO E 2 217 ? 58.22200 -14.47500 -15.55000 1.000 87.97843 202 PRO H C 1
ATOM 6834 O O . PRO E 2 217 ? 58.70200 -13.78200 -16.45700 1.000 95.94182 202 PRO H O 1
ATOM 6838 N N . SER E 2 218 ? 58.99100 -15.15700 -14.70000 1.000 78.19766 203 SER H N 1
ATOM 6839 C CA . SER E 2 218 ? 60.43700 -15.22300 -14.86900 1.000 87.25924 203 SER H CA 1
ATOM 6840 C C . SER E 2 218 ? 60.93200 -16.64400 -15.10800 1.000 91.11773 203 SER H C 1
ATOM 6841 O O . SER E 2 218 ? 62.14400 -16.88200 -15.04000 1.000 98.15786 203 SER H O 1
ATOM 6844 N N . ASN E 2 219 ? 60.03400 -17.58100 -15.42200 1.000 90.09525 204 ASN H N 1
ATOM 6845 C CA . ASN E 2 219 ? 60.37200 -18.99900 -15.56400 1.000 93.71491 204 ASN H CA 1
ATOM 6846 C C . ASN E 2 219 ? 61.23400 -19.48900 -14.39800 1.000 93.35293 204 ASN H C 1
ATOM 6847 O O . ASN E 2 219 ? 62.24700 -20.16600 -14.58400 1.000 101.35672 204 ASN H O 1
ATOM 6852 N N . THR E 2 220 ? 60.82500 -19.13800 -13.18000 1.000 91.98849 205 THR H N 1
ATOM 6853 C CA . THR E 2 220 ? 61.48500 -19.61800 -11.97100 1.000 90.87247 205 THR H CA 1
ATOM 6854 C C . THR E 2 220 ? 60.72500 -20.79800 -11.37500 1.000 85.41611 205 THR H C 1
ATOM 6855 O O . THR E 2 220 ? 59.52300 -20.70000 -11.11400 1.000 77.42170 205 THR H O 1
ATOM 6859 N N . LYS E 2 221 ? 61.42700 -21.91200 -11.17500 1.000 82.77003 206 LYS H N 1
ATOM 6860 C CA . LYS E 2 221 ? 60.94700 -23.01700 -10.35500 1.000 79.00984 206 LYS H CA 1
ATOM 6861 C C . LYS E 2 221 ? 61.99800 -23.31400 -9.29500 1.000 81.61653 206 LYS H C 1
ATOM 6862 O O . LYS E 2 221 ? 63.17900 -23.47200 -9.62300 1.000 90.33703 206 LYS H O 1
ATOM 6868 N N . VAL E 2 222 ? 61.57700 -23.39300 -8.03200 1.000 76.53443 207 VAL H N 1
ATOM 6869 C CA . VAL E 2 222 ? 62.50000 -23.60500 -6.91800 1.000 78.62190 207 VAL H CA 1
ATOM 6870 C C . VAL E 2 222 ? 61.89200 -24.61200 -5.95000 1.000 74.84001 207 VAL H C 1
ATOM 6871 O O . VAL E 2 222 ? 60.71200 -24.51100 -5.60200 1.000 67.11522 207 VAL H O 1
ATOM 6875 N N . ASP E 2 223 ? 62.68800 -25.59600 -5.52900 1.000 79.43202 208 ASP H N 1
ATOM 6876 C CA . ASP E 2 223 ? 62.27600 -26.56900 -4.51800 1.000 77.65194 208 ASP H CA 1
ATOM 6877 C C . ASP E 2 223 ? 63.21100 -26.43900 -3.32200 1.000 79.41468 208 ASP H C 1
ATOM 6878 O O . ASP E 2 223 ? 64.38200 -26.82400 -3.40200 1.000 87.81255 208 ASP H O 1
ATOM 6883 N N . LYS E 2 224 ? 62.70100 -25.89900 -2.21400 1.000 78.16985 209 LYS H N 1
ATOM 6884 C CA . LYS E 2 224 ? 63.50900 -25.65600 -1.02200 1.000 79.79860 209 LYS H CA 1
ATOM 6885 C C . LYS E 2 224 ? 63.01700 -26.52500 0.12800 1.000 78.14244 209 LYS H C 1
ATOM 6886 O O . LYS E 2 224 ? 61.83700 -26.47500 0.48400 1.000 71.04227 209 LYS H O 1
ATOM 6892 N N . LYS E 2 225 ? 63.91900 -27.31500 0.70600 1.000 80.08815 210 LYS H N 1
ATOM 6893 C CA . LYS E 2 225 ? 63.58400 -28.17400 1.83500 1.000 80.42054 210 LYS H CA 1
ATOM 6894 C C . LYS E 2 225 ? 63.83800 -27.44900 3.15400 1.000 78.22295 210 LYS H C 1
ATOM 6895 O O . LYS E 2 225 ? 64.82700 -26.72500 3.30200 1.000 81.31753 210 LYS H O 1
ATOM 6901 N N . VAL E 2 226 ? 62.92400 -27.63200 4.10400 1.000 72.53109 211 VAL H N 1
ATOM 6902 C CA . VAL E 2 226 ? 62.93100 -26.91200 5.37400 1.000 70.37922 211 VAL H CA 1
ATOM 6903 C C . VAL E 2 226 ? 63.19600 -27.92900 6.47500 1.000 76.45381 211 VAL H C 1
ATOM 6904 O O . VAL E 2 226 ? 62.33300 -28.75800 6.79200 1.000 75.96886 211 VAL H O 1
ATOM 6908 N N . GLU E 2 227 ? 64.39600 -27.87000 7.05900 1.000 72.60060 212 GLU H N 1
ATOM 6909 C CA . GLU E 2 227 ? 64.85100 -28.78900 8.09100 1.000 80.07334 212 GLU H CA 1
ATOM 6910 C C . GLU E 2 227 ? 64.89700 -28.12900 9.46900 1.000 79.96271 212 GLU H C 1
ATOM 6911 O O . GLU E 2 227 ? 65.14200 -26.92400 9.58300 1.000 77.08919 212 GLU H O 1
ATOM 6917 N N . PRO E 2 228 ? 64.65100 -28.89900 10.53100 1.000 81.12912 213 PRO H N 1
ATOM 6918 C CA . PRO E 2 228 ? 64.69100 -28.33900 11.88800 1.000 82.59101 213 PRO H CA 1
ATOM 6919 C C . PRO E 2 228 ? 66.08600 -27.84100 12.23500 1.000 88.67908 213 PRO H C 1
ATOM 6920 O O . PRO E 2 228 ? 67.09400 -28.40100 11.79800 1.000 94.92937 213 PRO H O 1
ATOM 6924 N N . LYS E 2 229 ? 66.13800 -26.77800 13.03500 1.000 80.54608 214 LYS H N 1
ATOM 6925 C CA . LYS E 2 229 ? 67.39500 -26.08400 13.26600 1.000 85.66233 214 LYS H CA 1
ATOM 6926 C C . LYS E 2 229 ? 68.33100 -26.94300 14.11100 1.000 96.17985 214 LYS H C 1
ATOM 6927 O O . LYS E 2 229 ? 67.91800 -27.89200 14.78400 1.000 99.58781 214 LYS H O 1
ATOM 6933 N N . SER E 2 230 ? 69.61300 -26.59600 14.06500 1.000 77.00430 215 SER H N 1
ATOM 6934 C CA . SER E 2 230 ? 70.65200 -27.42500 14.66200 1.000 88.51426 215 SER H CA 1
ATOM 6935 C C . SER E 2 230 ? 71.56300 -26.60400 15.56800 1.000 94.22216 215 SER H C 1
ATOM 6936 O O . SER E 2 230 ? 71.92400 -27.04000 16.66200 1.000 102.07984 215 SER H O 1
ATOM 6939 N N . ASN F 3 1 ? 22.74600 -5.92900 -33.21500 1.000 92.37442 671 ASN P N 1
ATOM 6940 C CA . ASN F 3 1 ? 23.08200 -6.72900 -32.04500 1.000 84.69087 671 ASN P CA 1
ATOM 6941 C C . ASN F 3 1 ? 21.99300 -7.76700 -31.78000 1.000 77.81938 671 ASN P C 1
ATOM 6942 O O . ASN F 3 1 ? 20.86800 -7.41700 -31.43500 1.000 82.77738 671 ASN P O 1
ATOM 6947 N N . TRP F 3 2 ? 22.34800 -9.04700 -31.92100 1.000 81.97956 672 TRP P N 1
ATOM 6948 C CA . TRP F 3 2 ? 21.36800 -10.12000 -31.77000 1.000 75.06437 672 TRP P CA 1
ATOM 6949 C C . TRP F 3 2 ? 20.87300 -10.22600 -30.33300 1.000 74.90111 672 TRP P C 1
ATOM 6950 O O . TRP F 3 2 ? 19.68300 -10.48700 -30.09400 1.000 75.61514 672 TRP P O 1
ATOM 6961 N N . PHE F 3 3 ? 21.77400 -10.02500 -29.36800 1.000 68.67598 673 PHE P N 1
ATOM 6962 C CA . PHE F 3 3 ? 21.40400 -10.10100 -27.95900 1.000 68.48831 673 PHE P CA 1
ATOM 6963 C C . PHE F 3 3 ? 20.25100 -9.15400 -27.65600 1.000 79.02847 673 PHE P C 1
ATOM 6964 O O . PHE F 3 3 ? 19.22700 -9.55600 -27.09100 1.000 78.32929 673 PHE P O 1
ATOM 6972 N N . ASP F 3 4 ? 20.41800 -7.87800 -28.01400 1.000 74.23609 674 ASP P N 1
ATOM 6973 C CA . ASP F 3 4 ? 19.37000 -6.88300 -27.81000 1.000 84.94859 674 ASP P CA 1
ATOM 6974 C C . ASP F 3 4 ? 18.07200 -7.26600 -28.51400 1.000 85.30452 674 ASP P C 1
ATOM 6975 O O . ASP F 3 4 ? 16.97900 -6.99900 -28.00100 1.000 90.39000 674 ASP P O 1
ATOM 6980 N N . ILE F 3 5 ? 18.17000 -7.88500 -29.69500 1.000 78.93370 675 ILE P N 1
ATOM 6981 C CA . ILE F 3 5 ? 16.97200 -8.30200 -30.42200 1.000 78.74542 675 ILE P CA 1
ATOM 6982 C C . ILE F 3 5 ? 16.19300 -9.35500 -29.64400 1.000 72.46676 675 ILE P C 1
ATOM 6983 O O . ILE F 3 5 ? 14.95300 -9.33800 -29.62300 1.000 76.15431 675 ILE P O 1
ATOM 6988 N N . THR F 3 6 ? 16.89900 -10.29900 -29.01300 1.000 71.89483 676 THR P N 1
ATOM 6989 C CA . THR F 3 6 ? 16.20300 -11.36900 -28.30000 1.000 65.52630 676 THR P CA 1
ATOM 6990 C C . THR F 3 6 ? 15.21200 -10.84300 -27.26200 1.000 73.05252 676 THR P C 1
ATOM 6991 O O . THR F 3 6 ? 14.18900 -11.49100 -27.00600 1.000 71.80386 676 THR P O 1
ATOM 6995 N N . ASN F 3 7 ? 15.48800 -9.68200 -26.65600 1.000 66.74783 677 ASN P N 1
ATOM 6996 C CA . ASN F 3 7 ? 14.53800 -9.08200 -25.71900 1.000 74.55940 677 ASN P CA 1
ATOM 6997 C C . ASN F 3 7 ? 13.15500 -8.90800 -26.34200 1.000 80.63481 677 ASN P C 1
ATOM 6998 O O . ASN F 3 7 ? 12.13600 -9.26900 -25.74100 1.000 81.11102 677 ASN P O 1
ATOM 7003 N N . TRP F 3 8 ? 13.10600 -8.34700 -27.55200 1.000 78.38872 678 TRP P N 1
ATOM 7004 C CA . TRP F 3 8 ? 11.83400 -8.14200 -28.23900 1.000 83.26390 678 TRP P CA 1
ATOM 7005 C C . TRP F 3 8 ? 11.28400 -9.46200 -28.76200 1.000 74.76359 678 TRP P C 1
ATOM 7006 O O . TRP F 3 8 ? 10.06700 -9.72000 -28.70000 1.000 76.65599 678 TRP P O 1
ATOM 7017 N N . LEU F 3 9 ? 12.17200 -10.27800 -29.33700 1.000 86.65844 679 LEU P N 1
ATOM 7018 C CA . LEU F 3 9 ? 11.77900 -11.58600 -29.84400 1.000 77.83549 679 LEU P CA 1
ATOM 7019 C C . LEU F 3 9 ? 11.03300 -12.39900 -28.79500 1.000 75.18339 679 LEU P C 1
ATOM 7020 O O . LEU F 3 9 ? 10.13700 -13.17200 -29.13700 1.000 72.47400 679 LEU P O 1
ATOM 7025 N N . TRP F 3 10 ? 11.43800 -12.30500 -27.52300 1.000 76.72955 680 TRP P N 1
ATOM 7026 C CA . TRP F 3 10 ? 10.74700 -13.06400 -26.48000 1.000 74.03327 680 TRP P CA 1
ATOM 7027 C C . TRP F 3 10 ? 9.25500 -12.74500 -26.45100 1.000 81.53825 680 TRP P C 1
ATOM 7028 O O . TRP F 3 10 ? 8.40800 -13.64600 -26.39100 1.000 78.16470 680 TRP P O 1
ATOM 7039 N N . TYR F 3 11 ? 8.91500 -11.45400 -26.50800 1.000 78.18022 681 TYR P N 1
ATOM 7040 C CA . TYR F 3 11 ? 7.51300 -11.05300 -26.45300 1.000 85.82868 681 TYR P CA 1
ATOM 7041 C C . TYR F 3 11 ? 6.78000 -11.44100 -27.72700 1.000 84.65925 681 TYR P C 1
ATOM 7042 O O . TYR F 3 11 ? 5.62000 -11.87900 -27.67800 1.000 85.54821 681 TYR P O 1
ATOM 7051 N N . ILE F 3 12 ? 7.42200 -11.23200 -28.88200 1.000 91.94514 682 ILE P N 1
ATOM 7052 C CA . ILE F 3 12 ? 6.87200 -11.75300 -30.13500 1.000 89.08260 682 ILE P CA 1
ATOM 7053 C C . ILE F 3 12 ? 6.52300 -13.23300 -29.98600 1.000 80.06560 682 ILE P C 1
ATOM 7054 O O . ILE F 3 12 ? 5.41400 -13.67200 -30.31700 1.000 80.50541 682 ILE P O 1
ATOM 7059 N N . LYS F 3 13 ? 7.48400 -14.02200 -29.49500 1.000 91.22021 683 LYS P N 1
ATOM 7060 C CA . LYS F 3 13 ? 7.29200 -15.45800 -29.33500 1.000 81.97243 683 LYS P CA 1
ATOM 7061 C C . LYS F 3 13 ? 6.14100 -15.78400 -28.39800 1.000 84.48741 683 LYS P C 1
ATOM 7062 O O . LYS F 3 13 ? 5.40500 -16.74900 -28.62700 1.000 80.21598 683 LYS P O 1
ATOM 7068 N N . LEU F 3 14 ? 5.97300 -15.00500 -27.32800 1.000 87.43272 684 LEU P N 1
ATOM 7069 C CA . LEU F 3 14 ? 4.85100 -15.27100 -26.43300 1.000 90.21988 684 LEU P CA 1
ATOM 7070 C C . LEU F 3 14 ? 3.51500 -15.00400 -27.11800 1.000 96.38323 684 LEU P C 1
ATOM 7071 O O . LEU F 3 14 ? 2.60700 -15.85100 -27.08600 1.000 94.45927 684 LEU P O 1
ATOM 7076 N N . PHE F 3 15 ? 3.36800 -13.81700 -27.71800 1.000 95.83200 685 PHE P N 1
ATOM 7077 C CA . PHE F 3 15 ? 2.23700 -13.52000 -28.59300 1.000 101.04560 685 PHE P CA 1
ATOM 7078 C C . PHE F 3 15 ? 1.90800 -14.64200 -29.56900 1.000 93.67191 685 PHE P C 1
ATOM 7079 O O . PHE F 3 15 ? 0.73400 -14.95500 -29.79600 1.000 95.58283 685 PHE P O 1
ATOM 7087 N N . ILE F 3 16 ? 2.94100 -15.25400 -30.15100 1.000 106.04319 686 ILE P N 1
ATOM 7088 C CA . ILE F 3 16 ? 2.70800 -16.34100 -31.10200 1.000 98.69191 686 ILE P CA 1
ATOM 7089 C C . ILE F 3 16 ? 2.21600 -17.59000 -30.38000 1.000 93.48838 686 ILE P C 1
ATOM 7090 O O . ILE F 3 16 ? 1.20900 -18.19400 -30.77000 1.000 92.93502 686 ILE P O 1
ATOM 7095 N N . MET F 3 17 ? 2.92800 -18.00300 -29.32600 1.000 101.46578 687 MET P N 1
ATOM 7096 C CA . MET F 3 17 ? 2.63100 -19.27900 -28.68300 1.000 95.43250 687 MET P CA 1
ATOM 7097 C C . MET F 3 17 ? 1.22400 -19.29800 -28.10300 1.000 101.18440 687 MET P C 1
ATOM 7098 O O . MET F 3 17 ? 0.55800 -20.34000 -28.11000 1.000 97.16468 687 MET P O 1
ATOM 7103 N N . ILE F 3 18 ? 0.76000 -18.15900 -27.57600 1.000 95.36708 688 ILE P N 1
ATOM 7104 C CA . ILE F 3 18 ? -0.61700 -18.09700 -27.08500 1.000 100.82463 688 ILE P CA 1
ATOM 7105 C C . ILE F 3 18 ? -1.60400 -18.43600 -28.19900 1.000 100.78484 688 ILE P C 1
ATOM 7106 O O . ILE F 3 18 ? -2.58200 -19.16300 -27.98300 1.000 100.02547 688 ILE P O 1
ATOM 7111 N N . VAL F 3 19 ? -1.35100 -17.94300 -29.40800 1.000 98.23832 689 VAL P N 1
ATOM 7112 C CA . VAL F 3 19 ? -2.17700 -18.27500 -30.56400 1.000 97.99206 689 VAL P CA 1
ATOM 7113 C C . VAL F 3 19 ? -1.65600 -19.52900 -31.25700 1.000 87.98518 689 VAL P C 1
ATOM 7114 O O . VAL F 3 19 ? -1.96300 -20.65200 -30.85300 1.000 82.70330 689 VAL P O 1
#